Protein AF-A0A1H3KG34-F1 (afdb_monomer_lite)

Sequence (829 aa):
MNTKKDLATGKWELWRRLLLLLCCALAAWFYMYVSTTPLLRVHNAQMERRQEREIAGQFVTERQRHLAVLPLEEYASVIAGENLVFVEGSEWEIFIRKIAEQNGTNHSTIAPRFFFGTEKEPLRKAWIQAANPQDPVFIEYIKADGSKGYMQVTYMTFTNDDFMIGGIGGSYNTPPDDLLYPIRSMAYVFMLVGVLLYVKIPKPKRYADSMHYSSWKNRLLDIIGVALFTMFFALPLFITGGSVQSLALMMPLVIVFWGMAILCSSLMYIAAWNASFSMKVKEDQLMITNYRGGYRISYQDINFIQPADKRYPGWFKWVMFFAMLGSKGSMASVMTSHWINSTGVQSQGLRIHMKNGERIDFWLMDQMGNPIFSRVEKLVHSLSGADIPCREEVVTDRSLTHVPGGVGFWDKKPVMIPYVATCTLFLLVMIGSLWVSRVAMVSEIPYTEESVSIEEQVTYPEFDGIPLGIGEKEWVRHFGAEGVERGVVLKQIPEGGYMIAGVSNSGNYTRPASYLIQTDEEGNLIWEERYPTLGKDSINQGMIITQAGHFLLTGNEGDYRGRDIFVKKVSGAGEEQWHRHDSSEENSGGVDLWEHPEGDFFVLLNRGALAKMKRMDSRGNLIWENPIGIDNKKSSASKIVSLSEEHFLISGSVVKEAEEFWKAAIMMVDNNGNTLWQREYGRDGDDRILDATLLDDGSIAFIGFTHADSGLFRSVSLLITDVEGKEERNKSYPISHYHGTGTAIVELSDGNLALLVNVNKHSTTHDFALIAILDRQGNIVSVHVLDADGDVRGSDMILSSDGSILITGRSDGQDMFGSTNAFLMKISY

pLDDT: mean 77.48, std 15.52, range [25.22, 96.06]

Radius of gyration: 40.01 Å; chains: 1; bounding box: 88×75×113 Å

Organism: NCBI:txid159292

Foldseek 3Di:
DPPWPPFQQQQLLLVLLLLLLLLLLVLLALLLAFDQAKKKKKFFPPLVVVLVCCPVDPDHDPVSVVLNPDDSVVNCCVVQPQLEFEDDDPQVVVVVVVLVVVQVPDPDPDGDMAMGGCPDPPVVVSLVSGPDSQDWHKYWDADPVRDITIMTMHMDGDDLQQQAVPHPVPDPDDHPCCNGSVRSVVSVVSNVVSVCSSVPRDFRDDDPQKKAFDPVVLVVLSVQLSVLLSCLSNVLSNRSSHSVSSCVPPVVSNVVSNVRSLVSSVSSVLSSFRRQWIWGDDLFWIWIHGNVTIDIGGLVQWQAKEKEKEAAAPVVLVVLVVVLVPDDDPVNVVSVVVSVLNVQFIFIWMWTQGPVRWIKIFGQAFSVRHGRIPPVVVVVVSNVSRPHHYDHDYYYDNDPDDSRGDIDGPDDDDDPPSSVSSVVSVVVVVVVVVVVVVVSVVVDPDDDDPDDPDPPPPDDVLCPPAAADDFDFPDKDWFADPWAKKFFDKDAQPVFWIKTWIWTCDDPHPEIFTKIFTAGNSRHTPDIDTHDDVQWHHGWAEWDQDPQRKIWTWWWIGDPQEIWIKIWIAHNVGHTPDIDTDDDNWHKIWAYWDAAPVQWIWTWMDTHQFIKIFIAHNNRHTPDIGTDDDVPFRWDWADWDDPDSFKIKTWTWGADVVPRAIWTKIFIATPVRDTPDIDTDADPHHDTWHEKDQAPVRKIKTWWWHCPPPVVETWIWIFIAHPRRHTPDIDTHDRPQWHKTFAEWDQAPVRWIKTKIWTDHPDPAEIWIKIFIADPVRDTNYMYTDDNEGHDDWNYWDQDPVRWIKTWTWHFDPGPPRHITIMIITRHD

Secondary structure (DSSP, 8-state):
--TTTTT---HHHHHHHHHHHHHHHHHHHHHT------EEEEEE--HHHHHHHTT-SSS--HHHHHHHHS-HHHHHHHHHGGGEEE--SHHHHHHHHHHHHHHTT--SSS---EEEETT-TTHHHHHHH-S-TTS-EEEEEE-TTS-EEEEEEEEE---SGGGSTTSGGG-TTPPPHHHHSTTHHHHHHHHHHHHHHHHHSPPPPPPTTEE---HHHHHHHHHHHHHHHHHHHHHHHHHTTSHHHHHHH-HHHHHHHHHHHHHHHHHHHHHHHHHH-EEEE-SSEEEEEETTEEEEEEGGGEEEEEEEEE---HHHHHHHHHHHHT--THHHHHHHHHHHHHHH--EEEEEEEETTS-EEEEE-B-TTS-BSSTTHHHHHHHHHHS---B--PPEEE------SSSEEETTS----HHHHHHHHHHHHHHHHHHHHHHHHHTTPPP--------------GGGTTS-B--S-EEEEEEE-SSSBEEEEEEEE-TTSSEEEEEEE--SS-SS-EEEEEEE-TT--EEEEEEE-BTTBEEEEEEEEE-TTS-EEEEEEEEETTEEEEEEEEE-TTS-EEEEEEE--SS-EEEEEEEE-TTS-EEEEEEETTEEEEEEE-TTS-EEEEEEE-GGG--EEEEEEEESSSSEEEEEEEEE-TTT--EEEEEEEEETT--EEEEEEE--SS-EEEEEEEE-TTS-EEEEEEESTTTSSSPEEEEEEE-TT--EEEEEEE--TTSEEEEEEEEE-TTS-EEEEEEEE-SSTT-EEEEEEEE-TTS-EEEEEE--SSSSEEEEEEEE-TTS-EEEEEEEE-SSTT--EEEEEEEE--

Structure (mmCIF, N/CA/C/O backbone):
data_AF-A0A1H3KG34-F1
#
_entry.id   AF-A0A1H3KG34-F1
#
loop_
_atom_site.group_PDB
_atom_site.id
_atom_site.type_symbol
_atom_site.label_atom_id
_atom_site.label_alt_id
_atom_site.label_comp_id
_atom_site.label_asym_id
_atom_site.label_entity_id
_atom_site.label_seq_id
_atom_site.pdbx_PDB_ins_code
_atom_site.Cartn_x
_atom_site.Cartn_y
_atom_site.Cartn_z
_atom_site.occupancy
_atom_site.B_iso_or_equiv
_atom_site.auth_seq_id
_atom_site.auth_comp_id
_atom_site.auth_asym_id
_atom_site.auth_atom_id
_atom_site.pdbx_PDB_model_num
ATOM 1 N N . MET A 1 1 ? -33.742 -9.157 71.857 1.00 33.50 1 MET A N 1
ATOM 2 C CA . MET A 1 1 ? -33.299 -9.237 70.443 1.00 33.50 1 MET A CA 1
ATOM 3 C C . MET A 1 1 ? -32.349 -8.087 70.162 1.00 33.50 1 MET A C 1
ATOM 5 O O . MET A 1 1 ? -32.716 -6.947 70.404 1.00 33.50 1 MET A O 1
ATOM 9 N N . ASN A 1 2 ? -31.118 -8.381 69.747 1.00 28.12 2 ASN A N 1
ATOM 10 C CA . ASN A 1 2 ? -30.035 -7.403 69.618 1.00 28.12 2 ASN A CA 1
ATOM 11 C C . ASN A 1 2 ? -30.312 -6.456 68.425 1.00 28.12 2 ASN A C 1
ATOM 13 O O . ASN A 1 2 ? -30.175 -6.824 67.259 1.00 28.12 2 ASN A O 1
ATOM 17 N N . THR A 1 3 ? -30.749 -5.233 68.727 1.00 39.06 3 THR A N 1
ATOM 18 C CA . THR A 1 3 ? -31.574 -4.335 67.891 1.00 39.06 3 THR A CA 1
ATOM 19 C C . THR A 1 3 ? -30.909 -3.698 66.662 1.00 39.06 3 THR A C 1
ATOM 21 O O . THR A 1 3 ? -31.562 -2.925 65.964 1.00 39.06 3 THR A O 1
ATOM 24 N N . LYS A 1 4 ? -29.662 -4.050 66.319 1.00 41.00 4 LYS A N 1
ATOM 25 C CA . LYS A 1 4 ? -28.996 -3.609 65.072 1.00 41.00 4 LYS A CA 1
ATOM 26 C C . LYS A 1 4 ? -28.756 -4.725 64.047 1.00 41.00 4 LYS A C 1
ATOM 28 O O . LYS A 1 4 ? -28.601 -4.417 62.868 1.00 41.00 4 LYS A O 1
ATOM 33 N N . LYS A 1 5 ? -28.723 -6.001 64.458 1.00 39.56 5 LYS A N 1
ATOM 34 C CA . LYS A 1 5 ? -28.354 -7.118 63.563 1.00 39.56 5 LYS A CA 1
ATOM 35 C C . LYS A 1 5 ? -29.511 -7.621 62.690 1.00 39.56 5 LYS A C 1
ATOM 37 O O . LYS A 1 5 ? -29.261 -7.991 61.550 1.00 39.56 5 LYS A O 1
ATOM 42 N N . ASP A 1 6 ? -30.756 -7.528 63.156 1.00 41.81 6 ASP A N 1
ATOM 43 C CA . ASP A 1 6 ? -31.916 -8.101 62.444 1.00 41.81 6 ASP A CA 1
ATOM 44 C C . ASP A 1 6 ? -32.470 -7.234 61.295 1.00 41.81 6 ASP A C 1
ATOM 46 O O . ASP A 1 6 ? -33.374 -7.652 60.577 1.00 41.81 6 ASP A O 1
ATOM 50 N N . LEU A 1 7 ? -31.938 -6.024 61.091 1.00 48.84 7 LEU A N 1
ATOM 51 C CA . LEU A 1 7 ? -32.461 -5.058 60.112 1.00 48.84 7 LEU A CA 1
ATOM 52 C C . LEU A 1 7 ? -31.590 -4.906 58.850 1.00 48.84 7 LEU A C 1
ATOM 54 O O . LEU A 1 7 ? -32.012 -4.258 57.896 1.00 48.84 7 LEU A O 1
ATOM 58 N N . ALA A 1 8 ? -30.390 -5.493 58.813 1.00 51.06 8 ALA A N 1
ATOM 59 C CA . ALA A 1 8 ? -29.464 -5.366 57.683 1.00 51.06 8 ALA A CA 1
ATOM 60 C C . ALA A 1 8 ? -29.603 -6.544 56.702 1.00 51.06 8 ALA A C 1
ATOM 62 O O . ALA A 1 8 ? -28.727 -7.400 56.606 1.00 51.06 8 ALA A O 1
ATOM 63 N N . THR A 1 9 ? -30.709 -6.592 55.958 1.00 58.94 9 THR A N 1
ATOM 64 C CA . THR A 1 9 ? -31.028 -7.700 55.032 1.00 58.94 9 THR A CA 1
ATOM 65 C C . THR A 1 9 ? -30.531 -7.484 53.596 1.00 58.94 9 THR A C 1
ATOM 67 O O . THR A 1 9 ? -30.679 -8.370 52.759 1.00 58.94 9 THR A O 1
ATOM 70 N N . GLY A 1 10 ? -29.918 -6.331 53.295 1.00 65.00 10 GLY A N 1
ATOM 71 C CA . GLY A 1 10 ? -29.583 -5.922 51.925 1.00 65.00 10 GLY A CA 1
ATOM 72 C C . GLY A 1 10 ? -28.109 -5.977 51.516 1.00 65.00 10 GLY A C 1
ATOM 73 O O . GLY A 1 10 ? -27.816 -5.661 50.368 1.00 65.00 10 GLY A O 1
ATOM 74 N N . LYS A 1 11 ? -27.165 -6.343 52.401 1.00 69.88 11 LYS A N 1
ATOM 75 C CA . LYS A 1 11 ? -25.712 -6.277 52.097 1.00 69.88 11 LYS A CA 1
ATOM 76 C C . LYS A 1 11 ? -25.315 -7.062 50.842 1.00 69.88 11 LYS A C 1
ATOM 78 O O . LYS A 1 11 ? -24.420 -6.648 50.111 1.00 69.88 11 LYS A O 1
ATOM 83 N N . TRP A 1 12 ? -26.010 -8.164 50.582 1.00 80.19 12 TRP A N 1
ATOM 84 C CA . TRP A 1 12 ? -25.773 -9.026 49.430 1.00 80.19 12 TRP A CA 1
ATOM 85 C C . TRP A 1 12 ? -26.263 -8.435 48.099 1.00 80.19 12 TRP A C 1
ATOM 87 O O . TRP A 1 12 ? -25.783 -8.858 47.055 1.00 80.19 12 TRP A O 1
ATOM 97 N N . GLU A 1 13 ? -27.146 -7.426 48.096 1.00 83.56 13 GLU A N 1
ATOM 98 C CA . GLU A 1 13 ? -27.644 -6.801 46.856 1.00 83.56 13 GLU A CA 1
ATOM 99 C C . GLU A 1 13 ? -26.544 -6.057 46.090 1.00 83.56 13 GLU A C 1
ATOM 101 O O . GLU A 1 13 ? -26.541 -6.078 44.858 1.00 83.56 13 GLU A O 1
ATOM 106 N N . LEU A 1 14 ? -25.611 -5.410 46.798 1.00 81.56 14 LEU A N 1
ATOM 107 C CA . LEU A 1 14 ? -24.483 -4.726 46.163 1.00 81.56 14 LEU A CA 1
ATOM 108 C C . LEU A 1 14 ? -23.484 -5.746 45.607 1.00 81.56 14 LEU A C 1
ATOM 110 O O . LEU A 1 14 ? -23.140 -5.686 44.430 1.00 81.56 14 LEU A O 1
ATOM 114 N N . TRP A 1 15 ? -23.085 -6.723 46.427 1.00 83.31 15 TRP A N 1
ATOM 115 C CA . TRP A 1 15 ? -22.159 -7.784 46.021 1.00 83.31 15 TRP A CA 1
ATOM 116 C C . TRP A 1 15 ? -22.671 -8.582 44.828 1.00 83.31 15 TRP A C 1
ATOM 118 O O . TRP A 1 15 ? -21.917 -8.837 43.899 1.00 83.31 15 TRP A O 1
ATOM 128 N N . ARG A 1 16 ? -23.965 -8.902 44.799 1.00 87.75 16 ARG A N 1
ATOM 129 C CA . ARG A 1 16 ? -24.588 -9.606 43.678 1.00 87.75 16 ARG A CA 1
ATOM 130 C C . ARG A 1 16 ? -24.417 -8.885 42.341 1.00 87.75 16 ARG A C 1
ATOM 132 O O . ARG A 1 16 ? -24.207 -9.533 41.325 1.00 87.75 16 ARG A O 1
ATOM 139 N N . ARG A 1 17 ? -24.522 -7.554 42.336 1.00 89.00 17 ARG A N 1
ATOM 140 C CA . ARG A 1 17 ? -24.360 -6.735 41.125 1.00 89.00 17 ARG A CA 1
ATOM 141 C C . ARG A 1 17 ? -22.900 -6.525 40.761 1.00 89.00 17 ARG A C 1
ATOM 143 O O . ARG A 1 17 ? -22.561 -6.609 39.592 1.00 89.00 17 ARG A O 1
ATOM 150 N N . LEU A 1 18 ? -22.036 -6.293 41.748 1.00 87.38 18 LEU A N 1
ATOM 151 C CA . LEU A 1 18 ? -20.600 -6.149 41.504 1.00 87.38 18 LEU A CA 1
ATOM 152 C C . LEU A 1 18 ? -19.983 -7.446 40.966 1.00 87.38 18 LEU A C 1
ATOM 154 O O . LEU A 1 18 ? -19.175 -7.391 40.049 1.00 87.38 18 LEU A O 1
ATOM 158 N N . LEU A 1 19 ? -20.409 -8.607 41.474 1.00 89.94 19 LEU A N 1
ATOM 159 C CA . LEU A 1 19 ? -20.001 -9.911 40.942 1.00 89.94 19 LEU A CA 1
ATOM 160 C C . LEU A 1 19 ? -20.526 -10.145 39.522 1.00 89.94 19 LEU A C 1
ATOM 162 O O . LEU A 1 19 ? -19.820 -10.736 38.711 1.00 89.94 19 LEU A O 1
ATOM 166 N N . LEU A 1 20 ? -21.729 -9.659 39.199 1.00 91.88 20 LEU A N 1
ATOM 167 C CA . LEU A 1 20 ? -22.234 -9.693 37.828 1.00 91.88 20 LEU A CA 1
ATOM 168 C C . LEU A 1 20 ? -21.354 -8.844 36.898 1.00 91.88 20 LEU A C 1
ATOM 170 O O . LEU A 1 20 ? -20.919 -9.348 35.870 1.00 91.88 20 LEU A O 1
ATOM 174 N N . LEU A 1 21 ? -21.027 -7.605 37.288 1.00 91.94 21 LEU A N 1
ATOM 175 C CA . LEU A 1 21 ? -20.130 -6.742 36.510 1.00 91.94 21 LEU A CA 1
ATOM 176 C C . LEU A 1 21 ? -18.729 -7.347 36.353 1.00 91.94 21 LEU A C 1
ATOM 178 O O . LEU A 1 21 ? -18.174 -7.283 35.261 1.00 91.94 21 LEU A O 1
ATOM 182 N N . LEU A 1 22 ? -18.185 -7.977 37.403 1.00 90.44 22 LEU A N 1
ATOM 183 C CA . LEU A 1 22 ? -16.922 -8.719 37.328 1.00 90.44 22 LEU A CA 1
ATOM 184 C C . LEU A 1 22 ? -16.975 -9.796 36.251 1.00 90.44 22 LEU A C 1
ATOM 186 O O . LEU A 1 22 ? -16.079 -9.891 35.423 1.00 90.44 22 LEU A O 1
ATOM 190 N N . CYS A 1 23 ? -18.029 -10.608 36.276 1.00 93.19 23 CYS A N 1
ATOM 191 C CA . CYS A 1 23 ? -18.199 -11.696 35.327 1.00 93.19 23 CYS A CA 1
ATOM 192 C C . CYS A 1 23 ? -18.373 -11.169 33.899 1.00 93.19 23 CYS A C 1
ATOM 194 O O . CYS A 1 23 ? -17.838 -11.765 32.975 1.00 93.19 23 CYS A O 1
ATOM 196 N N . CYS A 1 24 ? -19.059 -10.038 33.711 1.00 92.81 24 CYS A N 1
ATOM 197 C CA . CYS A 1 24 ? -19.160 -9.378 32.410 1.00 92.81 24 CYS A CA 1
ATOM 198 C C . CYS A 1 24 ? -17.812 -8.819 31.926 1.00 92.81 24 CYS A C 1
ATOM 200 O O . CYS A 1 24 ? -17.496 -8.960 30.749 1.00 92.81 24 CYS A O 1
ATOM 202 N N . ALA A 1 25 ? -17.014 -8.217 32.815 1.00 91.69 25 ALA A N 1
ATOM 203 C CA . ALA A 1 25 ? -15.672 -7.730 32.493 1.00 91.69 25 ALA A CA 1
ATOM 204 C C . ALA A 1 25 ? -14.737 -8.885 32.105 1.00 91.69 25 ALA A C 1
ATOM 206 O O . ALA A 1 25 ? -14.092 -8.828 31.063 1.00 91.69 25 ALA A O 1
ATOM 207 N N . LEU A 1 26 ? -14.720 -9.964 32.897 1.00 91.38 26 LEU A N 1
ATOM 208 C CA . LEU A 1 26 ? -13.966 -11.179 32.582 1.00 91.38 26 LEU A CA 1
ATOM 209 C C . LEU A 1 26 ? -14.462 -11.820 31.285 1.00 91.38 26 LEU A C 1
ATOM 211 O O . LEU A 1 26 ? -13.650 -12.216 30.463 1.00 91.38 26 LEU A O 1
ATOM 215 N N . ALA A 1 27 ? -15.772 -11.881 31.052 1.00 92.94 27 ALA A N 1
ATOM 216 C CA . ALA A 1 27 ? -16.300 -12.413 29.804 1.00 92.94 27 ALA A CA 1
ATOM 217 C C . ALA A 1 27 ? -15.811 -11.609 28.592 1.00 92.94 27 ALA A C 1
ATOM 219 O O . ALA A 1 27 ? -15.276 -12.203 27.664 1.00 92.94 27 ALA A O 1
ATOM 220 N N . ALA A 1 28 ? -15.924 -10.277 28.618 1.00 91.62 28 ALA A N 1
ATOM 221 C CA . ALA A 1 28 ? -15.427 -9.423 27.538 1.00 91.62 28 ALA A CA 1
ATOM 222 C C . ALA A 1 28 ? -13.909 -9.571 27.337 1.00 91.62 28 ALA A C 1
ATOM 224 O O . ALA A 1 28 ? -13.444 -9.677 26.206 1.00 91.62 28 ALA A O 1
ATOM 225 N N . TRP A 1 29 ? -13.153 -9.640 28.435 1.00 89.25 29 TRP A N 1
ATOM 226 C CA . TRP A 1 29 ? -11.706 -9.833 28.413 1.00 89.25 29 TRP A CA 1
ATOM 227 C C . TRP A 1 29 ? -11.306 -11.155 27.752 1.00 89.25 29 TRP A C 1
ATOM 229 O O . TRP A 1 29 ? -10.553 -11.155 26.788 1.00 89.25 29 TRP A O 1
ATOM 239 N N . PHE A 1 30 ? -11.839 -12.280 28.237 1.00 89.25 30 PHE A N 1
ATOM 240 C CA . PHE A 1 30 ? -11.523 -13.614 27.718 1.00 89.25 30 PHE A CA 1
ATOM 241 C C . PHE A 1 30 ? -12.030 -13.816 26.289 1.00 89.25 30 PHE A C 1
ATOM 243 O O . PHE A 1 30 ? -11.402 -14.528 25.513 1.00 89.25 30 PHE A O 1
ATOM 250 N N . TYR A 1 31 ? -13.149 -13.184 25.930 1.00 89.56 31 TYR A N 1
ATOM 251 C CA . TYR A 1 31 ? -13.690 -13.253 24.577 1.00 89.56 31 TYR A CA 1
ATOM 252 C C . TYR A 1 31 ? -12.753 -12.608 23.546 1.00 89.56 31 TYR A C 1
ATOM 254 O O . TYR A 1 31 ? -12.595 -13.135 22.444 1.00 89.56 31 TYR A O 1
ATOM 262 N N . MET A 1 32 ? -12.125 -11.493 23.936 1.00 87.81 32 MET A N 1
ATOM 263 C CA . MET A 1 32 ? -11.197 -10.710 23.117 1.00 87.81 32 MET A CA 1
ATOM 264 C C . MET A 1 32 ? -9.725 -11.046 23.392 1.00 87.81 32 MET A C 1
ATOM 266 O O . MET A 1 32 ? -8.844 -10.332 22.926 1.00 87.81 32 MET A O 1
ATOM 270 N N . TYR A 1 33 ? -9.421 -12.092 24.162 1.00 86.75 33 TYR A N 1
ATOM 271 C CA . TYR A 1 33 ? -8.035 -12.496 24.374 1.00 86.75 33 TYR A CA 1
ATOM 272 C C . TYR A 1 33 ? -7.495 -13.164 23.112 1.00 86.75 33 TYR A C 1
ATOM 274 O O . TYR A 1 33 ? -7.955 -14.243 22.735 1.00 86.75 33 TYR A O 1
ATOM 282 N N . VAL A 1 34 ? -6.507 -12.519 22.498 1.00 81.00 34 VAL A N 1
ATOM 283 C CA . VAL A 1 34 ? -5.795 -13.003 21.316 1.00 81.00 34 VAL A CA 1
ATOM 284 C C . VAL A 1 34 ? -4.446 -13.559 21.737 1.00 81.00 34 VAL A C 1
ATOM 286 O O . VAL A 1 34 ? -3.729 -12.932 22.522 1.00 81.00 34 VAL A O 1
ATOM 289 N N . SER A 1 35 ? -4.089 -14.717 21.188 1.00 76.12 35 SER A N 1
ATOM 290 C CA . SER A 1 35 ? -2.729 -15.234 21.276 1.00 76.12 35 SER A CA 1
ATOM 291 C C . SER A 1 35 ? -1.926 -14.807 20.047 1.00 76.12 35 SER A C 1
ATOM 293 O O . SER A 1 35 ? -2.339 -15.078 18.924 1.00 76.12 35 SER A O 1
ATOM 295 N N . THR A 1 36 ? -0.776 -14.164 20.256 1.00 71.38 36 THR A N 1
ATOM 296 C CA . THR A 1 36 ? 0.195 -13.837 19.193 1.00 71.38 36 THR A CA 1
ATOM 297 C C . THR A 1 36 ? 1.188 -14.975 18.958 1.00 71.38 36 THR A C 1
ATOM 299 O O . THR A 1 36 ? 2.230 -14.773 18.340 1.00 71.38 36 THR A O 1
ATOM 302 N N . THR A 1 37 ? 0.907 -16.177 19.478 1.00 74.38 37 THR A N 1
ATOM 303 C CA . THR A 1 37 ? 1.764 -17.333 19.223 1.00 74.38 37 THR A CA 1
ATOM 304 C C . THR A 1 37 ? 1.792 -17.625 17.728 1.00 74.38 37 THR A C 1
ATOM 306 O O . THR A 1 37 ? 0.721 -17.672 17.110 1.00 74.38 37 THR A O 1
ATOM 309 N N . PRO A 1 38 ? 2.976 -17.864 17.152 1.00 74.88 38 PRO A N 1
ATOM 310 C CA . PRO A 1 38 ? 3.091 -18.180 15.743 1.00 74.88 38 PRO A CA 1
ATOM 311 C C . PRO A 1 38 ? 2.315 -19.452 15.392 1.00 74.88 38 PRO A C 1
ATOM 313 O O . PRO A 1 38 ? 2.192 -20.386 16.192 1.00 74.88 38 PRO A O 1
ATOM 316 N N . LEU A 1 39 ? 1.788 -19.490 14.171 1.00 77.94 39 LEU A N 1
ATOM 317 C CA . LEU A 1 39 ? 1.033 -20.624 13.645 1.00 77.94 39 LEU A CA 1
ATOM 318 C C . LEU A 1 39 ? 1.702 -21.183 12.392 1.00 77.94 39 LEU A C 1
ATOM 320 O O . LEU A 1 39 ? 2.313 -20.466 11.608 1.00 77.94 39 LEU A O 1
ATOM 324 N N . LEU A 1 40 ? 1.518 -22.480 12.176 1.00 78.25 40 LEU A N 1
ATOM 325 C CA . LEU A 1 40 ? 1.916 -23.183 10.968 1.00 78.25 40 LEU A CA 1
ATOM 326 C C . LEU A 1 40 ? 0.698 -23.355 10.061 1.00 78.25 40 LEU A C 1
ATOM 328 O O . LEU A 1 40 ? -0.301 -23.976 10.443 1.00 78.25 40 LEU A O 1
ATOM 332 N N . ARG A 1 41 ? 0.782 -22.821 8.842 1.00 79.31 41 ARG A N 1
ATOM 333 C CA . ARG A 1 41 ? -0.192 -23.077 7.775 1.00 79.31 41 ARG A CA 1
ATOM 334 C C . ARG A 1 41 ? 0.239 -24.309 7.006 1.00 79.31 41 ARG A C 1
ATOM 336 O O . ARG A 1 41 ? 1.348 -24.321 6.500 1.00 79.31 41 ARG A O 1
ATOM 343 N N . VAL A 1 42 ? -0.638 -25.289 6.830 1.00 77.75 42 VAL A N 1
ATOM 344 C CA . VAL A 1 42 ? -0.364 -26.488 6.030 1.00 77.75 42 VAL A CA 1
ATOM 345 C C . VAL A 1 42 ? -1.369 -26.582 4.897 1.00 77.75 42 VAL A C 1
ATOM 347 O O . VAL A 1 42 ? -2.583 -26.529 5.109 1.00 77.75 42 VAL A O 1
ATOM 350 N N . HIS A 1 43 ? -0.866 -26.735 3.679 1.00 74.19 43 HIS A N 1
ATOM 351 C CA . HIS A 1 43 ? -1.691 -26.966 2.501 1.00 74.19 43 HIS A CA 1
ATOM 352 C C . HIS A 1 43 ? -0.965 -27.855 1.493 1.00 74.19 43 HIS A C 1
ATOM 354 O O . HIS A 1 43 ? 0.244 -28.060 1.569 1.00 74.19 43 HIS A O 1
ATOM 360 N N . ASN A 1 44 ? -1.712 -28.413 0.541 1.00 74.19 44 ASN A N 1
ATOM 361 C CA . ASN A 1 44 ? -1.114 -29.173 -0.551 1.00 74.19 44 ASN A CA 1
ATOM 362 C C . ASN A 1 44 ? -0.288 -28.223 -1.436 1.00 74.19 44 ASN A C 1
ATOM 364 O O . ASN A 1 44 ? -0.822 -27.213 -1.897 1.00 74.19 44 ASN A O 1
ATOM 368 N N . ALA A 1 45 ? 0.984 -28.553 -1.683 1.00 73.62 45 ALA A N 1
ATOM 369 C CA . ALA A 1 45 ? 1.884 -27.726 -2.489 1.00 73.62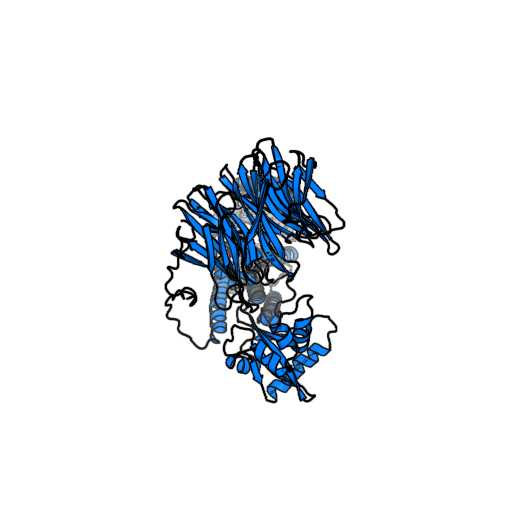 45 ALA A CA 1
ATOM 370 C C . ALA A 1 45 ? 1.490 -27.700 -3.979 1.00 73.62 45 ALA A C 1
ATOM 372 O O . ALA A 1 45 ? 1.903 -26.803 -4.709 1.00 73.62 45 ALA A O 1
ATOM 373 N N . GLN A 1 46 ? 0.673 -28.667 -4.426 1.00 75.31 46 GLN A N 1
ATOM 374 C CA . GLN A 1 46 ? 0.218 -28.832 -5.810 1.00 75.31 46 GLN A CA 1
ATOM 375 C C . GLN A 1 46 ? 1.371 -28.765 -6.824 1.00 75.31 46 GLN A C 1
ATOM 377 O O . GLN A 1 46 ? 1.234 -28.126 -7.866 1.00 75.31 46 GLN A O 1
ATOM 382 N N . MET A 1 47 ? 2.498 -29.424 -6.520 1.00 77.69 47 MET A N 1
ATOM 383 C CA . MET A 1 47 ? 3.712 -29.371 -7.347 1.00 77.69 47 MET A CA 1
ATOM 384 C C . MET A 1 47 ? 3.452 -29.774 -8.802 1.00 77.69 47 MET A C 1
ATOM 386 O O . MET A 1 47 ? 3.947 -29.103 -9.693 1.00 77.69 47 MET A O 1
ATOM 390 N N . GLU A 1 48 ? 2.591 -30.767 -9.047 1.00 73.81 48 GLU A N 1
ATOM 391 C CA . GLU A 1 48 ? 2.178 -31.169 -10.404 1.00 73.81 48 GLU A CA 1
ATOM 392 C C . GLU A 1 48 ? 1.527 -30.004 -11.170 1.00 73.81 48 GLU A C 1
ATOM 394 O O . GLU A 1 48 ? 1.948 -29.660 -12.268 1.00 73.81 48 GLU A O 1
ATOM 399 N N . ARG A 1 49 ? 0.559 -29.306 -10.558 1.00 73.44 49 ARG A N 1
ATOM 400 C CA . ARG A 1 49 ? -0.080 -28.133 -11.182 1.00 73.44 49 ARG A CA 1
ATOM 401 C C . ARG A 1 49 ? 0.863 -26.940 -11.307 1.00 73.44 49 ARG A C 1
ATOM 403 O O . ARG A 1 49 ? 0.682 -26.130 -12.212 1.00 73.44 49 ARG A O 1
ATOM 410 N N . ARG A 1 50 ? 1.805 -26.766 -10.372 1.00 75.81 50 ARG A N 1
ATOM 411 C CA . ARG A 1 50 ? 2.837 -25.721 -10.473 1.00 75.81 50 ARG A CA 1
ATOM 412 C C . ARG A 1 50 ? 3.741 -26.001 -11.670 1.00 75.81 50 ARG A C 1
ATOM 414 O O . ARG A 1 50 ? 3.906 -25.110 -12.493 1.00 75.81 50 ARG A O 1
ATOM 421 N N . GLN A 1 51 ? 4.175 -27.249 -11.828 1.00 80.00 51 GLN A N 1
ATOM 422 C CA . GLN A 1 51 ? 4.978 -27.706 -12.956 1.00 80.00 51 GLN A CA 1
ATOM 423 C C . GLN A 1 51 ? 4.241 -27.544 -14.296 1.00 80.00 51 GLN A C 1
ATOM 425 O O . GLN A 1 51 ? 4.803 -27.005 -15.245 1.00 80.00 51 GLN A O 1
ATOM 430 N N . GLU A 1 52 ? 2.955 -27.911 -14.368 1.00 76.38 52 GLU A N 1
ATOM 431 C CA . GLU A 1 52 ? 2.110 -27.689 -15.557 1.00 76.38 52 GLU A CA 1
ATOM 432 C C . GLU A 1 52 ? 1.996 -26.202 -15.933 1.00 76.38 52 GLU A C 1
ATOM 434 O O . GLU A 1 52 ? 1.873 -25.852 -17.108 1.00 76.38 52 GLU A O 1
ATOM 439 N N . ARG A 1 53 ? 2.036 -25.305 -14.940 1.00 75.69 53 ARG A N 1
ATOM 440 C CA . ARG A 1 53 ? 1.954 -23.856 -15.152 1.00 75.69 53 ARG A CA 1
ATOM 441 C C . ARG A 1 53 ? 3.263 -23.225 -15.600 1.00 75.69 53 ARG A C 1
ATOM 443 O O . ARG A 1 53 ? 3.198 -22.134 -16.162 1.00 75.69 53 ARG A O 1
ATOM 450 N N . GLU A 1 54 ? 4.403 -23.895 -15.434 1.00 76.44 54 GLU A N 1
ATOM 451 C CA . GLU A 1 54 ? 5.696 -23.383 -15.913 1.00 76.44 54 GLU A CA 1
ATOM 452 C C . GLU A 1 54 ? 5.667 -23.103 -17.423 1.00 76.44 54 GLU A C 1
ATOM 454 O O . GLU A 1 54 ? 6.331 -22.189 -17.902 1.00 76.44 54 GLU A O 1
ATOM 459 N N . ILE A 1 55 ? 4.836 -23.841 -18.170 1.00 73.06 55 ILE A N 1
ATOM 460 C CA . ILE A 1 55 ? 4.657 -23.698 -19.623 1.00 73.06 55 ILE A CA 1
ATOM 461 C C . ILE A 1 55 ? 3.356 -22.985 -20.032 1.00 73.06 55 ILE A C 1
ATOM 463 O O . ILE A 1 55 ? 3.064 -22.894 -21.221 1.00 73.06 55 ILE A O 1
ATOM 467 N N . ALA A 1 56 ? 2.556 -22.476 -19.089 1.00 53.25 56 ALA A N 1
ATOM 468 C CA . ALA A 1 56 ? 1.211 -21.954 -19.372 1.00 53.25 56 ALA A CA 1
ATOM 469 C C . ALA A 1 56 ? 1.174 -20.505 -19.918 1.00 53.25 56 ALA A C 1
ATOM 471 O O . ALA A 1 56 ? 0.090 -19.951 -20.111 1.00 53.25 56 ALA A O 1
ATOM 472 N N . GLY A 1 57 ? 2.329 -19.881 -20.172 1.00 52.44 57 GLY A N 1
ATOM 473 C CA . GLY A 1 57 ? 2.452 -18.519 -20.709 1.00 52.44 57 GLY A CA 1
ATOM 474 C C . GLY A 1 57 ? 2.842 -18.465 -22.194 1.00 52.44 57 GLY A C 1
ATOM 475 O O . GLY A 1 57 ? 3.411 -19.407 -22.734 1.00 52.44 57 GLY A O 1
ATOM 476 N N . GLN A 1 58 ? 2.585 -17.328 -22.859 1.00 46.34 58 GLN A N 1
ATOM 477 C CA . GLN A 1 58 ? 2.999 -17.093 -24.259 1.00 46.34 58 GLN A CA 1
ATOM 478 C C . GLN A 1 58 ? 4.526 -17.024 -24.449 1.00 46.34 58 GLN A C 1
ATOM 480 O O . GLN A 1 58 ? 5.016 -17.248 -25.553 1.00 46.34 58 GLN A O 1
ATOM 485 N N . PHE A 1 59 ? 5.278 -16.759 -23.379 1.00 47.38 59 PHE A N 1
ATOM 486 C CA . PHE A 1 59 ? 6.738 -16.766 -23.363 1.00 47.38 59 PHE A CA 1
ATOM 487 C C . PHE A 1 59 ? 7.206 -17.667 -22.218 1.00 47.38 59 PHE A C 1
ATOM 489 O O . PHE A 1 59 ? 6.944 -17.372 -21.055 1.00 47.38 59 PHE A O 1
ATOM 496 N N . VAL A 1 60 ? 7.867 -18.776 -22.557 1.00 57.91 60 VAL A N 1
ATOM 497 C CA . VAL A 1 60 ? 8.399 -19.762 -21.604 1.00 57.91 60 VAL A CA 1
ATOM 498 C C . VAL A 1 60 ? 9.921 -19.712 -21.671 1.00 57.91 60 VAL A C 1
ATOM 500 O O . VAL A 1 60 ? 10.494 -19.989 -22.730 1.00 57.91 60 VAL A O 1
ATOM 503 N N . THR A 1 61 ? 10.564 -19.354 -20.560 1.00 74.25 61 THR A N 1
ATOM 504 C CA . THR A 1 61 ? 12.033 -19.289 -20.445 1.00 74.25 61 THR A CA 1
ATOM 505 C C . THR A 1 61 ? 12.673 -20.678 -20.557 1.00 74.25 61 THR A C 1
ATOM 507 O O . THR A 1 61 ? 12.021 -21.696 -20.329 1.00 74.25 61 THR A O 1
ATOM 510 N N . GLU A 1 62 ? 13.968 -20.752 -20.879 1.00 74.06 62 GLU A N 1
ATOM 511 C CA . GLU A 1 62 ? 14.695 -22.031 -20.950 1.00 74.06 62 GLU A CA 1
ATOM 512 C C . GLU A 1 62 ? 14.707 -22.763 -19.600 1.00 74.06 62 GLU A C 1
ATOM 514 O O . GLU A 1 62 ? 14.482 -23.971 -19.553 1.00 74.06 62 GLU A O 1
ATOM 519 N N . ARG A 1 63 ? 14.831 -22.020 -18.490 1.00 75.19 63 ARG A N 1
ATOM 520 C CA . ARG A 1 63 ? 14.690 -22.564 -17.132 1.00 75.19 63 ARG A CA 1
ATOM 521 C C . ARG A 1 63 ? 13.302 -23.157 -16.900 1.00 75.19 63 ARG A C 1
ATOM 523 O O . ARG A 1 63 ? 13.211 -24.265 -16.394 1.00 75.19 63 ARG A O 1
ATOM 530 N N . GLN A 1 64 ? 12.229 -22.468 -17.286 1.00 74.69 64 GLN A N 1
ATOM 531 C CA . GLN A 1 64 ? 10.865 -22.992 -17.139 1.00 74.69 64 GLN A CA 1
ATOM 532 C C . GLN A 1 64 ? 10.618 -24.225 -18.010 1.00 74.69 64 GLN A C 1
ATOM 534 O O . GLN A 1 64 ? 10.003 -25.181 -17.549 1.00 74.69 64 GLN A O 1
ATOM 539 N N . ARG A 1 65 ? 11.148 -24.252 -19.242 1.00 77.25 65 ARG A N 1
ATOM 540 C CA . ARG A 1 65 ? 11.110 -25.456 -20.090 1.00 77.25 65 ARG A CA 1
ATOM 541 C C . ARG A 1 65 ? 11.871 -26.609 -19.452 1.00 77.25 65 ARG A C 1
ATOM 543 O O . ARG A 1 65 ? 11.381 -27.730 -19.473 1.00 77.25 65 ARG A O 1
ATOM 550 N N . HIS A 1 66 ? 13.041 -26.336 -18.880 1.00 82.62 66 HIS A N 1
ATOM 551 C CA . HIS A 1 66 ? 13.816 -27.337 -18.162 1.00 82.62 66 HIS A CA 1
ATOM 552 C C . HIS A 1 66 ? 13.031 -27.872 -16.957 1.00 82.62 66 HIS A C 1
ATOM 554 O O . HIS A 1 66 ? 12.790 -29.072 -16.883 1.00 82.62 66 HIS A O 1
ATOM 560 N N . LEU A 1 67 ? 12.528 -26.988 -16.089 1.00 81.62 67 LEU A N 1
ATOM 561 C CA . LEU A 1 67 ? 11.723 -27.335 -14.912 1.00 81.62 67 LEU A CA 1
ATOM 562 C C . LEU A 1 67 ? 10.454 -28.128 -15.261 1.00 81.62 67 LEU A C 1
ATOM 564 O O . LEU A 1 67 ? 10.101 -29.066 -14.548 1.00 81.62 67 LEU A O 1
ATOM 568 N N . ALA A 1 68 ? 9.787 -27.799 -16.367 1.00 81.50 68 ALA A N 1
ATOM 569 C CA . ALA A 1 68 ? 8.583 -28.493 -16.819 1.00 81.50 68 ALA A CA 1
ATOM 570 C C . ALA A 1 68 ? 8.836 -29.932 -17.300 1.00 81.50 68 ALA A C 1
ATOM 572 O O . ALA A 1 68 ? 7.911 -30.739 -17.315 1.00 81.50 68 ALA A O 1
ATOM 573 N N . VAL A 1 69 ? 10.069 -30.246 -17.713 1.00 84.69 69 VAL A N 1
ATOM 574 C CA . VAL A 1 69 ? 10.461 -31.569 -18.232 1.00 84.69 69 VAL A CA 1
ATOM 575 C C . VAL A 1 69 ? 11.112 -32.439 -17.151 1.00 84.69 69 VAL A C 1
ATOM 577 O O . VAL A 1 69 ? 11.206 -33.655 -17.325 1.00 84.69 69 VAL A O 1
ATOM 580 N N . LEU A 1 70 ? 11.539 -31.849 -16.029 1.00 87.00 70 LEU A N 1
ATOM 581 C CA . LEU A 1 70 ? 12.111 -32.602 -14.914 1.00 87.00 70 LEU A CA 1
ATOM 582 C C . LEU A 1 70 ? 11.117 -33.640 -14.363 1.00 87.00 70 LEU A C 1
ATOM 584 O O . LEU A 1 70 ? 9.912 -33.373 -14.291 1.00 87.00 70 LEU A O 1
ATOM 588 N N . PRO A 1 71 ? 11.599 -34.805 -13.897 1.00 88.31 71 PRO A N 1
ATOM 589 C CA . PRO A 1 71 ? 10.807 -35.666 -13.029 1.00 88.31 71 PRO A CA 1
ATOM 590 C C . PRO A 1 71 ? 10.250 -34.859 -11.848 1.00 88.31 71 PRO A C 1
ATOM 592 O O . PRO A 1 71 ? 10.948 -34.011 -11.295 1.00 88.31 71 PRO A O 1
ATOM 595 N N . LEU A 1 72 ? 9.009 -35.134 -11.434 1.00 82.56 72 LEU A N 1
ATOM 596 C CA . LEU A 1 72 ? 8.323 -34.364 -10.383 1.00 82.56 72 LEU A CA 1
ATOM 597 C C . LEU A 1 72 ? 9.138 -34.269 -9.077 1.00 82.56 72 LEU A C 1
ATOM 599 O O . LEU A 1 72 ? 9.083 -33.255 -8.387 1.00 82.56 72 LEU A O 1
ATOM 603 N N . GLU A 1 73 ? 9.905 -35.313 -8.759 1.00 84.19 73 GLU A N 1
ATOM 604 C CA . GLU A 1 73 ? 10.774 -35.370 -7.579 1.00 84.19 73 GLU A CA 1
ATOM 605 C C . GLU A 1 73 ? 11.942 -34.382 -7.674 1.00 84.19 73 GLU A C 1
ATOM 607 O O . GLU A 1 73 ? 12.222 -33.640 -6.733 1.00 84.19 73 GLU A O 1
ATOM 612 N N . GLU A 1 74 ? 12.585 -34.322 -8.841 1.00 83.62 74 GLU A N 1
ATOM 613 C CA . GLU A 1 74 ? 13.665 -33.374 -9.110 1.00 83.62 74 GLU A CA 1
ATOM 614 C C . GLU A 1 74 ? 13.122 -31.942 -9.154 1.00 83.62 74 GLU A C 1
ATOM 616 O O . GLU A 1 74 ? 13.695 -31.053 -8.527 1.00 83.62 74 GLU A O 1
ATOM 621 N N . TYR A 1 75 ? 11.964 -31.725 -9.788 1.00 84.31 75 TYR A N 1
ATOM 622 C CA . TYR A 1 75 ? 11.265 -30.436 -9.770 1.00 84.31 75 TYR A CA 1
ATOM 623 C C . TYR A 1 75 ? 10.986 -29.967 -8.335 1.00 84.31 75 TYR A C 1
ATOM 625 O O . TYR A 1 75 ? 11.331 -28.842 -7.976 1.00 84.31 75 TYR A O 1
ATOM 633 N N . ALA A 1 76 ? 10.427 -30.834 -7.486 1.00 81.50 76 ALA A N 1
ATOM 634 C CA . ALA A 1 76 ? 10.152 -30.503 -6.093 1.00 81.50 76 ALA A CA 1
ATOM 635 C C . ALA A 1 76 ? 11.432 -30.158 -5.315 1.00 81.50 76 ALA A C 1
ATOM 637 O O . ALA A 1 76 ? 11.422 -29.190 -4.559 1.00 81.50 76 ALA A O 1
ATOM 638 N N . SER A 1 77 ? 12.533 -30.882 -5.544 1.00 83.62 77 SER A N 1
ATOM 639 C CA . SER A 1 77 ? 13.833 -30.589 -4.922 1.00 83.62 77 SER A CA 1
ATOM 640 C C . SER A 1 77 ? 14.406 -29.230 -5.336 1.00 83.62 77 SER A C 1
ATOM 642 O O . SER A 1 77 ? 14.939 -28.507 -4.499 1.00 83.62 77 SER A O 1
ATOM 644 N N . VAL A 1 78 ? 14.228 -28.829 -6.600 1.00 82.94 78 VAL A N 1
ATOM 645 C CA . VAL A 1 78 ? 14.713 -27.536 -7.109 1.00 82.94 78 VAL A CA 1
ATOM 646 C C . VAL A 1 78 ? 13.867 -26.375 -6.583 1.00 82.94 78 VAL A C 1
ATOM 648 O O . VAL A 1 78 ? 14.403 -25.307 -6.301 1.00 82.94 78 VAL A O 1
ATOM 651 N N . ILE A 1 79 ? 12.553 -26.571 -6.443 1.00 80.38 79 ILE A N 1
ATOM 652 C CA . ILE A 1 79 ? 11.635 -25.544 -5.929 1.00 80.38 79 ILE A CA 1
ATOM 653 C C . ILE A 1 79 ? 11.754 -25.379 -4.410 1.00 80.38 79 ILE A C 1
ATOM 655 O O . ILE A 1 79 ? 11.694 -24.258 -3.913 1.00 80.38 79 ILE A O 1
ATOM 659 N N . ALA A 1 80 ? 11.892 -26.480 -3.673 1.00 77.75 80 ALA A N 1
ATOM 660 C CA . ALA A 1 80 ? 11.960 -26.464 -2.216 1.00 77.75 80 ALA A CA 1
ATOM 661 C C . ALA A 1 80 ? 13.370 -26.178 -1.671 1.00 77.75 80 ALA A C 1
ATOM 663 O O . ALA A 1 80 ? 13.495 -25.721 -0.535 1.00 77.75 80 ALA A O 1
ATOM 664 N N . GLY A 1 81 ? 14.419 -26.438 -2.460 1.00 83.88 81 GLY A N 1
ATOM 665 C CA . GLY A 1 81 ? 15.808 -26.238 -2.054 1.00 83.88 81 GLY A CA 1
ATOM 666 C C . GLY A 1 81 ? 16.148 -26.984 -0.761 1.00 83.88 81 GLY A C 1
ATOM 667 O O . GLY A 1 81 ? 15.751 -28.132 -0.562 1.00 83.88 81 GLY A O 1
ATOM 668 N N . GLU A 1 82 ? 16.856 -26.307 0.144 1.00 80.44 82 GLU A N 1
ATOM 669 C CA . GLU A 1 82 ? 17.261 -26.845 1.454 1.00 80.44 82 GLU A CA 1
ATOM 670 C C . GLU A 1 82 ? 16.100 -26.970 2.460 1.00 80.44 82 GLU A C 1
ATOM 672 O O . GLU A 1 82 ? 16.256 -27.571 3.522 1.00 80.44 82 GLU A O 1
ATOM 677 N N . ASN A 1 83 ? 14.914 -26.453 2.123 1.00 82.94 83 ASN A N 1
ATOM 678 C CA . ASN A 1 83 ? 13.709 -26.535 2.951 1.00 82.94 83 ASN A CA 1
ATOM 679 C C . ASN A 1 83 ? 12.792 -27.708 2.568 1.00 82.94 83 ASN A C 1
ATOM 681 O O . ASN A 1 83 ? 11.627 -27.746 2.979 1.00 82.94 83 ASN A O 1
ATOM 685 N N . LEU A 1 84 ? 13.296 -28.675 1.792 1.00 84.25 84 LEU A N 1
ATOM 686 C CA . LEU A 1 84 ? 12.622 -29.949 1.562 1.00 84.25 84 LEU A CA 1
ATOM 687 C C . LEU A 1 84 ? 12.913 -30.921 2.711 1.00 84.25 84 LEU A C 1
ATOM 689 O O . LEU A 1 84 ? 14.037 -31.387 2.882 1.00 84.25 84 LEU A O 1
ATOM 693 N N . VAL A 1 85 ? 11.878 -31.275 3.466 1.00 84.06 85 VAL A N 1
ATOM 694 C CA . VAL A 1 85 ? 11.960 -32.214 4.585 1.00 84.06 85 VAL A CA 1
ATOM 695 C C . VAL A 1 85 ? 11.240 -33.504 4.225 1.00 84.06 85 VAL A C 1
ATOM 697 O O . VAL A 1 85 ? 10.059 -33.516 3.867 1.00 84.06 85 VAL A O 1
ATOM 700 N N . PHE A 1 86 ? 11.960 -34.611 4.350 1.00 83.06 86 PHE A N 1
ATOM 701 C CA . PHE A 1 86 ? 11.421 -35.942 4.125 1.00 83.06 86 PHE A CA 1
ATOM 702 C C . PHE A 1 86 ? 10.896 -36.535 5.433 1.00 83.06 86 PHE A C 1
ATOM 704 O O . PHE A 1 86 ? 11.604 -36.551 6.442 1.00 83.06 86 PHE A O 1
ATOM 711 N N . VAL A 1 87 ? 9.651 -37.018 5.423 1.00 79.12 87 VAL A N 1
ATOM 712 C CA . VAL A 1 87 ? 8.999 -37.549 6.625 1.00 79.12 87 VAL A CA 1
ATOM 713 C C . VAL A 1 87 ? 8.529 -38.988 6.434 1.00 79.12 87 VAL A C 1
ATOM 715 O O . VAL A 1 87 ? 7.856 -39.321 5.461 1.00 79.12 87 VAL A O 1
ATOM 718 N N . GLU A 1 88 ? 8.832 -39.840 7.415 1.00 72.62 88 GLU A N 1
ATOM 719 C CA . GLU A 1 88 ? 8.403 -41.241 7.460 1.00 72.62 88 GLU A CA 1
ATOM 720 C C . GLU A 1 88 ? 7.827 -41.604 8.836 1.00 72.62 88 GLU A C 1
ATOM 722 O O . GLU A 1 88 ? 8.171 -41.009 9.862 1.00 72.62 88 GLU A O 1
ATOM 727 N N . GLY A 1 89 ? 6.948 -42.611 8.862 1.00 75.25 89 GLY A N 1
ATOM 728 C CA . GLY A 1 89 ? 6.402 -43.199 10.085 1.00 75.25 89 GLY A CA 1
ATOM 729 C C . GLY A 1 89 ? 4.880 -43.098 10.214 1.00 75.25 89 GLY A C 1
ATOM 730 O O . GLY A 1 89 ? 4.219 -42.258 9.603 1.00 75.25 89 GLY A O 1
ATOM 731 N N . SER A 1 90 ? 4.320 -43.954 11.070 1.00 72.19 90 SER A N 1
ATOM 732 C CA . SER A 1 90 ? 2.870 -44.106 11.254 1.00 72.19 90 SER A CA 1
ATOM 733 C C . SER A 1 90 ? 2.165 -42.832 11.742 1.00 72.19 90 SER A C 1
ATOM 735 O O . SER A 1 90 ? 0.997 -42.616 11.426 1.00 72.19 90 SER A O 1
ATOM 737 N N . GLU A 1 91 ? 2.862 -41.958 12.478 1.00 76.25 91 GLU A N 1
ATOM 738 C CA . GLU A 1 91 ? 2.331 -40.658 12.919 1.00 76.25 91 GLU A CA 1
ATOM 739 C C . GLU A 1 91 ? 2.027 -39.732 11.729 1.00 76.25 91 GLU A C 1
ATOM 741 O O . GLU A 1 91 ? 0.962 -39.110 11.681 1.00 76.25 91 GLU A O 1
ATOM 746 N N . TRP A 1 92 ? 2.933 -39.678 10.747 1.00 78.12 92 TRP A N 1
ATOM 747 C CA . TRP A 1 92 ? 2.765 -38.889 9.529 1.00 78.12 92 TRP A CA 1
ATOM 748 C C . TRP A 1 92 ? 1.690 -39.481 8.625 1.00 78.12 92 TRP A C 1
ATOM 750 O O . TRP A 1 92 ? 0.838 -38.738 8.152 1.00 78.12 92 TRP A O 1
ATOM 760 N N . GLU A 1 93 ? 1.636 -40.804 8.459 1.00 73.69 93 GLU A N 1
ATOM 761 C CA . GLU A 1 93 ? 0.578 -41.459 7.674 1.00 73.69 93 GLU A CA 1
ATOM 762 C C . GLU A 1 93 ? -0.829 -41.102 8.182 1.00 73.69 93 GLU A C 1
ATOM 764 O O . GLU A 1 93 ? -1.713 -40.746 7.399 1.00 73.69 93 GLU A O 1
ATOM 769 N N . ILE A 1 94 ? -1.036 -41.132 9.504 1.00 73.56 94 ILE A N 1
ATOM 770 C CA . ILE A 1 94 ? -2.310 -40.751 10.132 1.00 73.56 94 ILE A CA 1
ATOM 771 C C . ILE A 1 94 ? -2.599 -39.259 9.915 1.00 73.56 94 ILE A C 1
ATOM 773 O O . ILE A 1 94 ? -3.733 -38.884 9.599 1.00 73.56 94 ILE A O 1
ATOM 777 N N . PHE A 1 95 ? -1.587 -38.404 10.080 1.00 77.69 95 PHE A N 1
ATOM 778 C CA . PHE A 1 95 ? -1.707 -36.956 9.908 1.00 77.69 95 PHE A CA 1
ATOM 779 C C . PHE A 1 95 ? -2.091 -36.573 8.469 1.00 77.69 95 PHE A C 1
ATOM 781 O O . PHE A 1 95 ? -3.068 -35.849 8.259 1.00 77.69 95 PHE A O 1
ATOM 788 N N . ILE A 1 96 ? -1.385 -37.123 7.480 1.00 75.06 96 ILE A N 1
ATOM 789 C CA . ILE A 1 96 ? -1.647 -36.930 6.050 1.00 75.06 96 ILE A CA 1
ATOM 790 C C . ILE A 1 96 ? -3.034 -37.434 5.682 1.00 75.06 96 ILE A C 1
ATOM 792 O O . ILE A 1 96 ? -3.790 -36.728 5.016 1.00 75.06 96 ILE A O 1
ATOM 796 N N . ARG A 1 97 ? -3.396 -38.640 6.133 1.00 71.31 97 ARG A N 1
ATOM 797 C CA . ARG A 1 97 ? -4.707 -39.226 5.851 1.00 71.31 97 ARG A CA 1
ATOM 798 C C . ARG A 1 97 ? -5.836 -38.327 6.348 1.00 71.31 97 ARG A C 1
ATOM 800 O O . ARG A 1 97 ? -6.797 -38.105 5.620 1.00 71.31 97 ARG A O 1
ATOM 807 N N . LYS A 1 98 ? -5.693 -37.746 7.541 1.00 70.69 98 LYS A N 1
ATOM 808 C CA . LYS A 1 98 ? -6.676 -36.814 8.108 1.00 70.69 98 LYS A CA 1
ATOM 809 C C . LYS A 1 98 ? -6.823 -35.535 7.274 1.00 70.69 98 LYS A C 1
ATOM 811 O O . LYS A 1 98 ? -7.945 -35.092 7.038 1.00 70.69 98 LYS A O 1
ATOM 816 N N . ILE A 1 99 ? -5.710 -34.970 6.802 1.00 69.25 99 ILE A N 1
ATOM 817 C CA . ILE A 1 99 ? -5.695 -33.809 5.895 1.00 69.25 99 ILE A CA 1
ATOM 818 C C . ILE A 1 99 ? -6.342 -34.162 4.545 1.00 69.25 99 ILE A C 1
ATOM 820 O O . ILE A 1 99 ? -7.165 -33.407 4.028 1.00 69.25 99 ILE A O 1
ATOM 824 N N . ALA A 1 100 ? -6.012 -35.325 3.980 1.00 64.62 100 ALA A N 1
ATOM 825 C CA . ALA A 1 100 ? -6.522 -35.789 2.692 1.00 64.62 100 ALA A CA 1
ATOM 826 C C . ALA A 1 100 ? -8.029 -36.114 2.721 1.00 64.62 100 ALA A C 1
ATOM 828 O O . ALA A 1 100 ? -8.754 -35.726 1.807 1.00 64.62 100 ALA A O 1
ATOM 829 N N . GLU A 1 101 ? -8.524 -36.759 3.782 1.00 62.22 101 GLU A N 1
ATOM 830 C CA . GLU A 1 101 ? -9.952 -37.051 3.980 1.00 62.22 101 GLU A CA 1
ATOM 831 C C . GLU A 1 101 ? -10.783 -35.763 4.128 1.00 62.22 101 GLU A C 1
ATOM 833 O O . GLU A 1 101 ? -11.876 -35.657 3.567 1.00 62.22 101 GLU A O 1
ATOM 838 N N . GLN A 1 102 ? -10.250 -34.743 4.814 1.00 56.50 102 GLN A N 1
ATOM 839 C CA . GLN A 1 102 ? -10.893 -33.427 4.914 1.00 56.50 102 GLN A CA 1
ATOM 840 C C . GLN A 1 102 ? -10.859 -32.647 3.588 1.00 56.50 102 GLN A C 1
ATOM 842 O O . GLN A 1 102 ? -11.800 -31.914 3.291 1.00 56.50 102 GLN A O 1
ATOM 847 N N . ASN A 1 103 ? -9.841 -32.861 2.748 1.00 54.09 103 ASN A N 1
ATOM 848 C CA . ASN A 1 103 ? -9.782 -32.307 1.392 1.00 54.09 103 ASN A CA 1
ATOM 849 C C . ASN A 1 103 ? -10.802 -32.931 0.425 1.00 54.09 103 ASN A C 1
ATOM 851 O O . ASN A 1 103 ? -11.290 -32.243 -0.467 1.00 54.09 103 ASN A O 1
ATOM 855 N N . GLY A 1 104 ? -11.155 -34.207 0.607 1.00 44.69 104 GLY A N 1
ATOM 856 C CA . GLY A 1 104 ? -12.051 -34.947 -0.291 1.00 44.69 104 GLY A CA 1
ATOM 857 C C . GLY A 1 104 ? -13.548 -34.623 -0.175 1.00 44.69 104 GLY A C 1
ATOM 858 O O . GLY A 1 104 ? -14.326 -35.111 -0.990 1.00 44.69 104 GLY A O 1
ATOM 859 N N . THR A 1 105 ? -13.975 -33.822 0.809 1.00 41.72 105 THR A N 1
ATOM 860 C CA . THR A 1 105 ? -15.404 -33.542 1.076 1.00 41.72 105 THR A CA 1
ATOM 861 C C . THR A 1 105 ? -15.891 -32.174 0.587 1.00 41.72 105 THR A C 1
ATOM 863 O O . THR A 1 105 ? -17.099 -31.963 0.498 1.00 41.72 105 THR A O 1
ATOM 866 N N . ASN A 1 106 ? -14.989 -31.266 0.201 1.00 37.84 106 ASN A N 1
ATOM 867 C CA . ASN A 1 106 ? -15.339 -29.926 -0.272 1.00 37.84 106 ASN A CA 1
ATOM 868 C C . ASN A 1 106 ? -15.018 -29.769 -1.766 1.00 37.84 106 ASN A C 1
ATOM 870 O O . ASN A 1 106 ? -13.870 -29.591 -2.155 1.00 37.84 106 ASN A O 1
ATOM 874 N N . HIS A 1 107 ? -16.053 -29.781 -2.610 1.00 37.72 107 HIS A N 1
ATOM 875 C CA . HIS A 1 107 ? -15.971 -29.470 -4.046 1.00 37.72 107 HIS A CA 1
ATOM 876 C C . HIS A 1 107 ? -15.879 -27.956 -4.340 1.00 37.72 107 HIS A C 1
ATOM 878 O O . HIS A 1 107 ? -16.355 -27.495 -5.378 1.00 37.72 107 HIS A O 1
ATOM 884 N N . SER A 1 108 ? -15.295 -27.157 -3.444 1.00 36.19 108 SER A N 1
ATOM 885 C CA . SER A 1 108 ? -14.939 -25.774 -3.768 1.00 36.19 108 SER A CA 1
ATOM 886 C C . SER A 1 108 ? -13.602 -25.756 -4.513 1.00 36.19 108 SER A C 1
ATOM 888 O O . SER A 1 108 ? -12.684 -26.520 -4.228 1.00 36.19 108 SER A O 1
ATOM 890 N N . THR A 1 109 ? -13.467 -24.860 -5.485 1.00 35.44 109 THR A N 1
ATOM 891 C CA . THR A 1 109 ? -12.278 -24.648 -6.333 1.00 35.44 109 THR A CA 1
ATOM 892 C C . THR A 1 109 ? -11.027 -24.160 -5.579 1.00 35.44 109 THR A C 1
ATOM 894 O O . THR A 1 109 ? -10.035 -23.791 -6.205 1.00 35.44 109 THR A O 1
ATOM 897 N N . ILE A 1 110 ? -11.042 -24.168 -4.243 1.00 40.53 110 ILE A N 1
ATOM 898 C CA . ILE A 1 110 ? -10.007 -23.622 -3.364 1.00 40.53 110 ILE A CA 1
ATOM 899 C C . ILE A 1 110 ? -9.644 -24.712 -2.349 1.00 40.53 110 ILE A C 1
ATOM 901 O O . ILE A 1 110 ? -10.480 -25.119 -1.546 1.00 40.53 110 ILE A O 1
ATOM 905 N N . ALA A 1 111 ? -8.407 -25.213 -2.415 1.00 40.94 111 ALA A N 1
ATOM 906 C CA . ALA A 1 111 ? -7.920 -26.283 -1.543 1.00 40.94 111 ALA A CA 1
ATOM 907 C C . ALA A 1 111 ? -8.067 -25.903 -0.051 1.00 40.94 111 ALA A C 1
ATOM 909 O O . ALA A 1 111 ? -7.680 -24.787 0.310 1.00 40.94 111 ALA A O 1
ATOM 910 N N . PRO A 1 112 ? -8.571 -26.793 0.825 1.00 48.47 112 PRO A N 1
ATOM 911 C CA . PRO A 1 112 ? -8.634 -26.523 2.259 1.00 48.47 112 PRO A CA 1
ATOM 912 C C . PRO A 1 112 ? -7.237 -26.285 2.839 1.00 48.47 112 PRO A C 1
ATOM 914 O O . PRO A 1 112 ? -6.293 -27.030 2.569 1.00 48.47 112 PRO A O 1
ATOM 917 N N . ARG A 1 113 ? -7.104 -25.212 3.622 1.00 62.53 113 ARG A N 1
ATOM 918 C CA . ARG A 1 113 ? -5.864 -24.810 4.297 1.00 62.53 113 ARG A CA 1
ATOM 919 C C . ARG A 1 113 ? -6.023 -25.089 5.788 1.00 62.53 113 ARG A C 1
ATOM 921 O O . ARG A 1 113 ? -7.000 -24.653 6.392 1.00 62.53 113 ARG A O 1
ATOM 928 N N . PHE A 1 114 ? -5.084 -25.824 6.372 1.00 74.06 114 PHE A N 1
ATOM 929 C CA . PHE A 1 114 ? -5.123 -26.226 7.777 1.00 74.06 114 PHE A CA 1
ATOM 930 C C . PHE A 1 114 ? -4.168 -25.369 8.603 1.00 74.06 114 PHE A C 1
ATOM 932 O O . PHE A 1 114 ? -3.081 -25.026 8.146 1.00 74.06 114 PHE A O 1
ATOM 939 N N . PHE A 1 115 ? -4.568 -25.036 9.827 1.00 76.12 115 PHE A N 1
ATOM 940 C CA . PHE A 1 115 ? -3.767 -24.244 10.756 1.00 76.12 115 PHE A CA 1
ATOM 941 C C . PHE A 1 115 ? -3.413 -25.096 11.971 1.00 76.12 115 PHE A C 1
ATOM 943 O O . PHE A 1 115 ? -4.267 -25.792 12.529 1.00 76.12 115 PHE A O 1
ATOM 950 N N . PHE A 1 116 ? -2.157 -25.030 12.391 1.00 78.19 116 PHE A N 1
ATOM 951 C CA . PHE A 1 116 ? -1.645 -25.754 13.546 1.00 78.19 116 PHE A CA 1
ATOM 952 C C . PHE A 1 116 ? -0.768 -24.831 14.389 1.00 78.19 116 PHE A C 1
ATOM 954 O O . PHE A 1 116 ? -0.148 -23.915 13.866 1.00 78.19 116 PHE A O 1
ATOM 961 N N . GLY A 1 117 ? -0.712 -25.064 15.700 1.00 71.38 117 GLY A N 1
ATOM 962 C CA . GLY A 1 117 ? 0.303 -24.423 16.537 1.00 71.38 117 GLY A CA 1
ATOM 963 C C . GLY A 1 117 ? 1.679 -25.027 16.259 1.00 71.38 117 GLY A C 1
ATOM 964 O O . GLY A 1 117 ? 1.764 -26.208 15.912 1.00 71.38 117 GLY A O 1
ATOM 965 N N . THR A 1 118 ? 2.735 -24.242 16.453 1.00 71.31 118 THR A N 1
ATOM 966 C CA . THR A 1 118 ? 4.138 -24.670 16.290 1.00 71.31 118 THR A CA 1
ATOM 967 C C . THR A 1 118 ? 4.512 -25.875 17.156 1.00 71.31 118 THR A C 1
ATOM 969 O O . THR A 1 118 ? 5.341 -26.688 16.761 1.00 71.31 118 THR A O 1
ATOM 972 N N . GLU A 1 119 ? 3.844 -26.056 18.297 1.00 71.69 119 GLU A N 1
ATOM 973 C CA . GLU A 1 119 ? 4.120 -27.156 19.230 1.00 71.69 119 GLU A CA 1
ATOM 974 C C . GLU A 1 119 ? 3.440 -28.491 18.878 1.00 71.69 119 GLU A C 1
ATOM 976 O O . GLU A 1 119 ? 3.639 -29.493 19.568 1.00 71.69 119 GLU A O 1
ATOM 981 N N . LYS A 1 120 ? 2.597 -28.547 17.837 1.00 74.12 120 LYS A N 1
ATOM 982 C CA . LYS A 1 120 ? 1.870 -29.782 17.510 1.00 74.12 120 LYS A CA 1
ATOM 983 C C . LYS A 1 120 ? 2.748 -30.771 16.745 1.00 74.12 120 LYS A C 1
ATOM 985 O O . LYS A 1 120 ? 3.150 -30.532 15.610 1.00 74.12 120 LYS A O 1
ATOM 990 N N . GLU A 1 121 ? 2.947 -31.943 17.338 1.00 75.38 121 GLU A N 1
ATOM 991 C CA . GLU A 1 121 ? 3.480 -33.113 16.639 1.00 75.38 121 GLU A CA 1
ATOM 992 C C . GLU A 1 121 ? 2.457 -33.654 15.615 1.00 75.38 121 GLU A C 1
ATOM 994 O O . GLU A 1 121 ? 1.247 -33.615 15.879 1.00 75.38 121 GLU A O 1
ATOM 999 N N . PRO A 1 122 ? 2.898 -34.154 14.444 1.00 76.44 122 PRO A N 1
ATOM 1000 C CA . PRO A 1 122 ? 4.294 -34.385 14.051 1.00 76.44 122 PRO A CA 1
ATOM 1001 C C . PRO A 1 122 ? 4.981 -33.190 13.349 1.00 76.44 122 PRO A C 1
ATOM 1003 O O . PRO A 1 122 ? 6.174 -33.253 13.060 1.00 76.44 122 PRO A O 1
ATOM 1006 N N . LEU A 1 123 ? 4.262 -32.087 13.089 1.00 77.44 123 LEU A N 1
ATOM 1007 C CA . LEU A 1 123 ? 4.773 -30.923 12.342 1.00 77.44 123 LEU A CA 1
ATOM 1008 C C . LEU A 1 123 ? 6.009 -30.288 12.977 1.00 77.44 123 LEU A C 1
ATOM 1010 O O . LEU A 1 123 ? 6.925 -29.907 12.259 1.00 77.44 123 LEU A O 1
ATOM 1014 N N . ARG A 1 124 ? 6.057 -30.222 14.309 1.00 76.50 124 ARG A N 1
ATOM 1015 C CA . ARG A 1 124 ? 7.195 -29.690 15.069 1.00 76.50 124 ARG A CA 1
ATOM 1016 C C . ARG A 1 124 ? 8.524 -30.366 14.706 1.00 76.50 124 ARG A C 1
ATOM 1018 O O . ARG A 1 124 ? 9.528 -29.681 14.545 1.00 76.50 124 ARG A O 1
ATOM 1025 N N . LYS A 1 125 ? 8.540 -31.694 14.526 1.00 74.94 125 LYS A N 1
ATOM 1026 C CA . LYS A 1 125 ? 9.748 -32.435 14.115 1.00 74.94 125 LYS A CA 1
ATOM 1027 C C . LYS A 1 125 ? 10.210 -32.054 12.712 1.00 74.94 125 LYS A C 1
ATOM 1029 O O . LYS A 1 125 ? 11.401 -31.843 12.523 1.00 74.94 125 LYS A O 1
ATOM 1034 N N . ALA A 1 126 ? 9.287 -31.949 11.754 1.00 72.00 126 ALA A N 1
ATOM 1035 C CA . ALA A 1 126 ? 9.632 -31.523 10.395 1.00 72.00 126 ALA A CA 1
ATOM 1036 C C . ALA A 1 126 ? 10.082 -30.058 10.360 1.00 72.00 126 ALA A C 1
ATOM 1038 O O . ALA A 1 126 ? 11.001 -29.709 9.633 1.00 72.00 126 ALA A O 1
ATOM 1039 N N . TRP A 1 127 ? 9.471 -29.218 11.192 1.00 70.69 127 TRP A N 1
ATOM 1040 C CA . TRP A 1 127 ? 9.814 -27.808 11.323 1.00 70.69 127 TRP A CA 1
ATOM 1041 C C . TRP A 1 127 ? 11.256 -27.585 11.781 1.00 70.69 127 TRP A C 1
ATOM 1043 O O . TRP A 1 127 ? 11.983 -26.806 11.180 1.00 70.69 127 TRP A O 1
ATOM 1053 N N . ILE A 1 128 ? 11.685 -28.308 12.821 1.00 73.75 128 ILE A N 1
ATOM 1054 C CA . ILE A 1 128 ? 13.051 -28.221 13.366 1.00 73.75 128 ILE A CA 1
ATOM 1055 C C . ILE A 1 128 ? 14.100 -28.741 12.367 1.00 73.75 128 ILE A C 1
ATOM 1057 O O . ILE A 1 128 ? 15.265 -28.371 12.455 1.00 73.75 128 ILE A O 1
ATOM 1061 N N . GLN A 1 129 ? 13.704 -29.609 11.434 1.00 74.19 129 GLN A N 1
ATOM 1062 C CA . GLN A 1 129 ? 14.598 -30.165 10.415 1.00 74.19 129 GLN A CA 1
ATOM 1063 C C . GLN A 1 129 ? 14.818 -29.231 9.216 1.00 74.19 129 GLN A C 1
ATOM 1065 O O . GLN A 1 129 ? 15.720 -29.498 8.426 1.00 74.19 129 GLN A O 1
ATOM 1070 N N . ALA A 1 130 ? 14.021 -28.169 9.062 1.00 74.81 130 ALA A N 1
ATOM 1071 C CA . ALA A 1 130 ? 14.173 -27.217 7.966 1.00 74.81 130 ALA A CA 1
ATOM 1072 C C . ALA A 1 130 ? 15.409 -26.321 8.158 1.00 74.81 130 ALA A C 1
ATOM 1074 O O . ALA A 1 130 ? 15.691 -25.883 9.274 1.00 74.81 130 ALA A O 1
ATOM 1075 N N . ALA A 1 131 ? 16.118 -26.025 7.064 1.00 72.31 131 ALA A N 1
ATOM 1076 C CA . ALA A 1 131 ? 17.315 -25.184 7.082 1.00 72.31 131 ALA A CA 1
ATOM 1077 C C . ALA A 1 131 ? 16.993 -23.722 7.434 1.00 72.31 131 ALA A C 1
ATOM 1079 O O . ALA A 1 131 ? 17.664 -23.128 8.277 1.00 72.31 131 ALA A O 1
ATOM 1080 N N . ASN A 1 132 ? 15.927 -23.171 6.844 1.00 76.25 132 ASN A N 1
ATOM 1081 C CA . ASN A 1 132 ? 15.369 -21.875 7.209 1.00 76.25 132 ASN A CA 1
ATOM 1082 C C . ASN A 1 132 ? 13.869 -22.003 7.515 1.00 76.25 132 ASN A C 1
ATOM 1084 O O . ASN A 1 132 ? 13.041 -21.946 6.604 1.00 76.25 132 ASN A O 1
ATOM 1088 N N . PRO A 1 133 ? 13.488 -22.141 8.796 1.00 67.25 133 PRO A N 1
ATOM 1089 C CA . PRO A 1 133 ? 12.090 -22.267 9.180 1.00 67.25 133 PRO A CA 1
ATOM 1090 C C . PRO A 1 133 ? 11.258 -21.009 8.882 1.00 67.25 133 PRO A C 1
ATOM 1092 O O . PRO A 1 133 ? 10.043 -21.088 8.868 1.00 67.25 133 PRO A O 1
ATOM 1095 N N . GLN A 1 134 ? 11.842 -19.832 8.648 1.00 68.31 134 GLN A N 1
ATOM 1096 C CA . GLN A 1 134 ? 11.030 -18.648 8.320 1.00 68.31 134 GLN A CA 1
ATOM 1097 C C . GLN A 1 134 ? 10.472 -18.693 6.884 1.00 68.31 134 GLN A C 1
ATOM 1099 O O . GLN A 1 134 ? 9.452 -18.066 6.597 1.00 68.31 134 GLN A O 1
ATOM 1104 N N . ASP A 1 135 ? 11.083 -19.496 6.011 1.00 77.62 135 ASP A N 1
ATOM 1105 C CA . ASP A 1 135 ? 10.659 -19.699 4.627 1.00 77.62 135 ASP A CA 1
ATOM 1106 C C . ASP A 1 135 ? 9.615 -20.828 4.494 1.00 77.62 135 ASP A C 1
ATOM 1108 O O . ASP A 1 135 ? 9.402 -21.625 5.415 1.00 77.62 135 ASP A O 1
ATOM 1112 N N . PRO A 1 136 ? 8.934 -20.956 3.337 1.00 79.88 136 PRO A N 1
ATOM 1113 C CA . PRO A 1 136 ? 8.060 -22.092 3.079 1.00 79.88 136 PRO A CA 1
ATOM 1114 C C . PRO A 1 136 ? 8.813 -23.431 3.145 1.00 79.88 136 PRO A C 1
ATOM 1116 O O . PRO A 1 136 ? 9.646 -23.735 2.293 1.00 79.88 136 PRO A O 1
ATOM 1119 N N . VAL A 1 137 ? 8.455 -24.263 4.123 1.00 83.62 137 VAL A N 1
ATOM 1120 C CA . VAL A 1 137 ? 8.990 -25.619 4.294 1.00 83.62 137 VAL A CA 1
ATOM 1121 C C . VAL A 1 137 ? 8.139 -26.601 3.503 1.00 83.62 137 VAL A C 1
ATOM 1123 O O . VAL A 1 137 ? 6.914 -26.632 3.642 1.00 83.62 137 VAL A O 1
ATOM 1126 N N . PHE A 1 138 ? 8.767 -27.436 2.683 1.00 86.00 138 PHE A N 1
ATOM 1127 C CA . PHE A 1 138 ? 8.069 -28.441 1.890 1.00 86.00 138 PHE A CA 1
ATOM 1128 C C . PHE A 1 138 ? 8.249 -29.818 2.512 1.00 86.00 138 PHE A C 1
ATOM 1130 O O . PHE A 1 138 ? 9.363 -30.249 2.777 1.00 86.00 138 PHE A O 1
ATOM 1137 N N . ILE A 1 139 ? 7.143 -30.520 2.739 1.00 84.56 139 ILE A N 1
ATOM 1138 C CA . ILE A 1 139 ? 7.136 -31.865 3.311 1.00 84.56 139 ILE A CA 1
ATOM 1139 C C . ILE A 1 139 ? 6.818 -32.868 2.209 1.00 84.56 139 ILE A C 1
ATOM 1141 O O . ILE A 1 139 ? 5.726 -32.832 1.630 1.00 84.56 139 ILE A O 1
ATOM 1145 N N . GLU A 1 140 ? 7.760 -33.773 1.956 1.00 86.25 140 GLU A N 1
ATOM 1146 C CA . GLU A 1 140 ? 7.588 -34.919 1.064 1.00 86.25 140 GLU A CA 1
ATOM 1147 C C . GLU A 1 140 ? 7.050 -36.122 1.848 1.00 86.25 140 GLU A C 1
ATOM 1149 O O . GLU A 1 140 ? 7.618 -36.510 2.869 1.00 86.25 140 GLU A O 1
ATOM 1154 N N . TYR A 1 141 ? 5.958 -36.721 1.365 1.00 82.69 141 TYR A N 1
ATOM 1155 C CA . TYR A 1 141 ? 5.350 -37.920 1.946 1.00 82.69 141 TYR A CA 1
ATOM 1156 C C . TYR A 1 141 ? 4.957 -38.933 0.865 1.00 82.69 141 TYR A C 1
ATOM 1158 O O . TYR A 1 141 ? 4.754 -38.580 -0.296 1.00 82.69 141 TYR A O 1
ATOM 1166 N N . ILE A 1 142 ? 4.790 -40.198 1.253 1.00 80.56 142 ILE A N 1
ATOM 1167 C CA . ILE A 1 142 ? 4.370 -41.277 0.350 1.00 80.56 142 ILE A CA 1
ATOM 1168 C C . ILE A 1 142 ? 2.845 -41.451 0.436 1.00 80.56 142 ILE A C 1
ATOM 1170 O O . ILE A 1 142 ? 2.277 -41.592 1.521 1.00 80.56 142 ILE A O 1
ATOM 1174 N N . LYS A 1 143 ? 2.161 -41.412 -0.710 1.00 72.62 143 LYS A N 1
ATOM 1175 C CA . LYS A 1 143 ? 0.720 -41.668 -0.842 1.00 72.62 143 LYS A CA 1
ATOM 1176 C C . LYS A 1 143 ? 0.430 -43.174 -0.795 1.00 72.62 143 LYS A C 1
ATOM 1178 O O . LYS A 1 143 ? 1.302 -44.012 -1.002 1.00 72.62 143 LYS A O 1
ATOM 1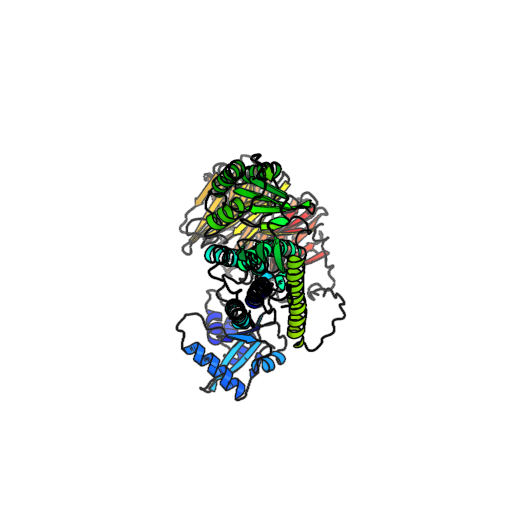183 N N . ALA A 1 144 ? -0.837 -43.530 -0.574 1.00 68.88 144 ALA A N 1
ATOM 1184 C CA . ALA A 1 144 ? -1.279 -44.927 -0.478 1.00 68.88 144 ALA A CA 1
ATOM 1185 C C . ALA A 1 144 ? -1.076 -45.755 -1.767 1.00 68.88 144 ALA A C 1
ATOM 1187 O O . ALA A 1 144 ? -1.060 -46.981 -1.706 1.00 68.88 144 ALA A O 1
ATOM 1188 N N . ASP A 1 145 ? -0.935 -45.100 -2.920 1.00 71.44 145 ASP A N 1
ATOM 1189 C CA . ASP A 1 145 ? -0.635 -45.712 -4.222 1.00 71.44 145 ASP A CA 1
ATOM 1190 C C . ASP A 1 145 ? 0.878 -45.874 -4.484 1.00 71.44 145 ASP A C 1
ATOM 1192 O O . ASP A 1 145 ? 1.269 -46.370 -5.539 1.00 71.44 145 ASP A O 1
ATOM 1196 N N . GLY A 1 146 ? 1.727 -45.479 -3.528 1.00 70.69 146 GLY A N 1
ATOM 1197 C CA . GLY A 1 146 ? 3.183 -45.496 -3.647 1.00 70.69 146 GLY A CA 1
ATOM 1198 C C . GLY A 1 146 ? 3.774 -44.274 -4.357 1.00 70.69 146 GLY A C 1
ATOM 1199 O O . GLY A 1 146 ? 4.995 -44.181 -4.455 1.00 70.69 146 GLY A O 1
ATOM 1200 N N . SER A 1 147 ? 2.954 -43.325 -4.830 1.00 77.31 147 SER A N 1
ATOM 1201 C CA . SER A 1 147 ? 3.442 -42.067 -5.403 1.00 77.31 147 SER A CA 1
ATOM 1202 C C . SER A 1 147 ? 3.873 -41.098 -4.299 1.00 77.31 147 SER A C 1
ATOM 1204 O O . SER A 1 147 ? 3.317 -41.093 -3.202 1.00 77.31 147 SER A O 1
ATOM 1206 N N . LYS A 1 148 ? 4.817 -40.200 -4.588 1.00 80.25 148 LYS A N 1
ATOM 1207 C CA . LYS A 1 148 ? 5.153 -39.103 -3.670 1.00 80.25 148 LYS A CA 1
ATOM 1208 C C . LYS A 1 148 ? 4.107 -37.989 -3.727 1.00 80.25 148 LYS A C 1
ATOM 1210 O O . LYS A 1 148 ? 3.450 -37.769 -4.749 1.00 80.25 148 LYS A O 1
ATOM 1215 N N . GLY A 1 149 ? 3.915 -37.310 -2.606 1.00 79.06 149 GLY A N 1
ATOM 1216 C CA . GLY A 1 149 ? 3.069 -36.137 -2.445 1.00 79.06 149 GLY A CA 1
ATOM 1217 C C . GLY A 1 149 ? 3.810 -35.044 -1.683 1.00 79.06 149 GLY A C 1
ATOM 1218 O O . GLY A 1 149 ? 4.696 -35.325 -0.881 1.00 79.06 149 GLY A O 1
ATOM 1219 N N . TYR A 1 150 ? 3.421 -33.792 -1.929 1.00 82.75 150 TYR A N 1
ATOM 1220 C CA . TYR A 1 150 ? 4.095 -32.620 -1.374 1.00 82.75 150 TYR A CA 1
ATOM 1221 C C . TYR A 1 150 ? 3.106 -31.715 -0.643 1.00 82.75 150 TYR A C 1
ATOM 1223 O O . TYR A 1 150 ? 2.061 -31.337 -1.185 1.00 82.75 150 TYR A O 1
ATOM 1231 N N . MET A 1 151 ? 3.440 -31.341 0.587 1.00 80.81 151 MET A N 1
ATOM 1232 C CA . MET A 1 151 ? 2.739 -30.296 1.334 1.00 80.81 151 MET A CA 1
ATOM 1233 C C . MET A 1 151 ? 3.655 -29.107 1.552 1.00 80.81 151 MET A C 1
ATOM 1235 O O . MET A 1 151 ? 4.857 -29.271 1.705 1.00 80.81 151 MET A O 1
ATOM 1239 N N . GLN A 1 152 ? 3.072 -27.919 1.604 1.00 83.06 152 GLN A N 1
ATOM 1240 C CA . GLN A 1 152 ? 3.771 -26.704 1.977 1.00 83.06 152 GLN A CA 1
ATOM 1241 C C . GLN A 1 152 ? 3.317 -26.284 3.375 1.00 83.06 152 GLN A C 1
ATOM 1243 O O . GLN A 1 152 ? 2.114 -26.150 3.639 1.00 83.06 152 GLN A O 1
ATOM 1248 N N . VAL A 1 153 ? 4.295 -26.082 4.249 1.00 81.25 153 VAL A N 1
ATOM 1249 C CA . VAL A 1 153 ? 4.158 -25.533 5.592 1.00 81.25 153 VAL A CA 1
ATOM 1250 C C . VAL A 1 153 ? 4.700 -24.109 5.580 1.00 81.25 153 VAL A C 1
ATOM 1252 O O . VAL A 1 153 ? 5.787 -23.856 5.077 1.00 81.25 153 VAL A O 1
ATOM 1255 N N . THR A 1 154 ? 3.933 -23.154 6.087 1.00 80.00 154 THR A N 1
ATOM 1256 C CA . THR A 1 154 ? 4.325 -21.739 6.101 1.00 80.00 154 THR A CA 1
ATOM 1257 C C . THR A 1 154 ? 4.202 -21.193 7.511 1.00 80.00 154 THR A C 1
ATOM 1259 O O . THR A 1 154 ? 3.162 -21.388 8.151 1.00 80.00 154 THR A O 1
ATOM 1262 N N . TYR A 1 155 ? 5.256 -20.525 7.978 1.00 77.56 155 TYR A N 1
ATOM 1263 C CA . TYR A 1 155 ? 5.253 -19.806 9.244 1.00 77.56 155 TYR A CA 1
ATOM 1264 C C . TYR A 1 155 ? 4.349 -18.579 9.152 1.00 77.56 155 TYR A C 1
ATOM 1266 O O . TYR A 1 155 ? 4.366 -17.861 8.156 1.00 77.56 155 TYR A O 1
ATOM 1274 N N . MET A 1 156 ? 3.549 -18.335 10.182 1.00 72.50 156 MET A N 1
ATOM 1275 C CA . MET A 1 156 ? 2.774 -17.109 10.319 1.00 72.50 156 MET A CA 1
ATOM 1276 C C . MET A 1 156 ? 3.050 -16.494 11.676 1.00 72.50 156 MET A C 1
ATOM 1278 O O . MET A 1 156 ? 2.753 -17.103 12.707 1.00 72.50 156 MET A O 1
ATOM 1282 N N . THR A 1 157 ? 3.567 -15.274 11.658 1.00 72.69 157 THR A N 1
ATOM 1283 C CA . THR A 1 157 ? 3.594 -14.383 12.811 1.00 72.69 157 THR A CA 1
ATOM 1284 C C . THR A 1 157 ? 2.385 -13.463 12.752 1.00 72.69 157 THR A C 1
ATOM 1286 O O . THR A 1 157 ? 1.919 -13.099 11.675 1.00 72.69 157 THR A O 1
ATOM 1289 N N . PHE A 1 158 ? 1.856 -13.124 13.923 1.00 72.75 158 PHE A N 1
ATOM 1290 C CA . PHE A 1 158 ? 0.821 -12.109 14.053 1.00 72.75 158 PHE A CA 1
ATOM 1291 C C . PHE A 1 158 ? 1.358 -11.009 14.953 1.00 72.75 158 PHE A C 1
ATOM 1293 O O . PHE A 1 158 ? 1.825 -11.271 16.065 1.00 72.75 158 PHE A O 1
ATOM 1300 N N . THR A 1 159 ? 1.290 -9.785 14.461 1.00 68.62 159 THR A N 1
ATOM 1301 C CA . THR A 1 159 ? 1.617 -8.574 15.201 1.00 68.62 159 THR A CA 1
ATOM 1302 C C . THR A 1 159 ? 0.358 -8.015 15.858 1.00 68.62 159 THR A C 1
ATOM 1304 O O . THR A 1 159 ? -0.762 -8.460 15.607 1.00 68.62 159 THR A O 1
ATOM 1307 N N . ASN A 1 160 ? 0.517 -7.045 16.759 1.00 67.12 160 ASN A N 1
ATOM 1308 C CA . ASN A 1 160 ? -0.638 -6.443 17.425 1.00 67.12 160 ASN A CA 1
ATOM 1309 C C . ASN A 1 160 ? -1.514 -5.621 16.461 1.00 67.12 160 ASN A C 1
ATOM 1311 O O . ASN A 1 160 ? -2.707 -5.472 16.730 1.00 67.12 160 ASN A O 1
ATOM 1315 N N . ASP A 1 161 ? -0.945 -5.130 15.358 1.00 64.56 161 ASP A N 1
ATOM 1316 C CA . ASP A 1 161 ? -1.638 -4.274 14.391 1.00 64.56 161 ASP A CA 1
ATOM 1317 C C . ASP A 1 161 ? -2.611 -5.064 13.506 1.00 64.56 161 ASP A C 1
ATOM 1319 O O . ASP A 1 161 ? -3.667 -4.547 13.138 1.00 64.56 161 ASP A O 1
ATOM 1323 N N . ASP A 1 162 ? -2.352 -6.359 13.290 1.00 67.88 162 ASP A N 1
ATOM 1324 C CA . ASP A 1 162 ? -3.209 -7.243 12.488 1.00 67.88 162 ASP A CA 1
ATOM 1325 C C . ASP A 1 162 ? -4.641 -7.367 13.049 1.00 67.88 162 ASP A C 1
ATOM 1327 O O . ASP A 1 162 ? -5.607 -7.641 12.328 1.00 67.88 162 ASP A O 1
ATOM 1331 N N . PHE A 1 163 ? -4.806 -7.162 14.357 1.00 67.44 163 PHE A N 1
ATOM 1332 C CA . PHE A 1 163 ? -6.077 -7.356 15.053 1.00 67.44 163 PHE A CA 1
ATOM 1333 C C . PHE A 1 163 ? -6.939 -6.092 15.134 1.00 67.44 163 PHE A C 1
ATOM 1335 O O . PHE A 1 163 ? -8.106 -6.191 15.505 1.00 67.44 163 PHE A O 1
ATOM 1342 N N . MET A 1 164 ? -6.420 -4.916 14.778 1.00 67.06 164 MET A N 1
ATOM 1343 C CA . MET A 1 164 ? -7.164 -3.653 14.855 1.00 67.06 164 MET A CA 1
ATOM 1344 C C . MET A 1 164 ? -8.445 -3.683 13.994 1.00 67.06 164 MET A C 1
ATOM 1346 O O . MET A 1 164 ? -8.565 -4.458 13.040 1.00 67.06 164 MET A O 1
ATOM 1350 N N . ILE A 1 165 ? -9.429 -2.829 14.312 1.00 57.34 165 ILE A N 1
ATOM 1351 C CA . ILE A 1 165 ? -10.629 -2.664 13.468 1.00 57.34 165 ILE A CA 1
ATOM 1352 C C . ILE A 1 165 ? -10.195 -2.331 12.031 1.00 57.34 165 ILE A C 1
ATOM 1354 O O . ILE A 1 165 ? -9.650 -1.259 11.789 1.00 57.34 165 ILE A O 1
ATOM 1358 N N . GLY A 1 166 ? -10.482 -3.242 11.094 1.00 51.25 166 GLY A N 1
ATOM 1359 C CA . GLY A 1 166 ? -10.088 -3.138 9.683 1.00 51.25 166 GLY A CA 1
ATOM 1360 C C . GLY A 1 166 ? -8.997 -4.120 9.238 1.00 51.25 166 GLY A C 1
ATOM 1361 O O . GLY A 1 166 ? -8.836 -4.286 8.041 1.00 51.25 166 GLY A O 1
ATOM 1362 N N . GLY A 1 167 ? -8.308 -4.810 10.157 1.00 56.00 167 GLY A N 1
ATOM 1363 C CA . GLY A 1 167 ? -7.233 -5.758 9.827 1.00 56.00 167 GLY A CA 1
ATOM 1364 C C . GLY A 1 167 ? -7.740 -7.118 9.324 1.00 56.00 167 GLY A C 1
ATOM 1365 O O . GLY A 1 167 ? -8.084 -7.306 8.162 1.00 56.00 167 GLY A O 1
ATOM 1366 N N . ILE A 1 168 ? -7.817 -8.113 10.210 1.00 51.97 168 ILE A N 1
ATOM 1367 C CA . ILE A 1 168 ? -8.085 -9.518 9.832 1.00 51.97 168 ILE A CA 1
ATOM 1368 C C . ILE A 1 168 ? -9.552 -9.807 9.407 1.00 51.97 168 ILE A C 1
ATOM 1370 O O . ILE A 1 168 ? -9.832 -10.811 8.749 1.00 51.97 168 ILE A O 1
ATOM 1374 N N . GLY A 1 169 ? -10.513 -8.937 9.744 1.00 40.25 169 GLY A N 1
ATOM 1375 C CA . GLY A 1 169 ? -11.960 -9.224 9.697 1.00 40.25 169 GLY A CA 1
ATOM 1376 C C . GLY A 1 169 ? -12.638 -9.322 8.319 1.00 40.25 169 GLY A C 1
ATOM 1377 O O . GLY A 1 169 ? -13.846 -9.556 8.273 1.00 40.25 169 GLY A O 1
ATOM 1378 N N . GLY A 1 170 ? -11.901 -9.147 7.218 1.00 38.50 170 GLY A N 1
ATOM 1379 C CA . GLY A 1 170 ? -12.433 -9.202 5.847 1.00 38.50 170 GLY A CA 1
ATOM 1380 C C . GLY A 1 170 ? -11.820 -10.277 4.940 1.00 38.50 170 GLY A C 1
ATOM 1381 O O . GLY A 1 170 ? -12.301 -10.471 3.825 1.00 38.50 170 GLY A O 1
ATOM 1382 N N . SER A 1 171 ? -10.777 -10.989 5.384 1.00 42.66 171 SER A N 1
ATOM 1383 C CA . SER A 1 171 ? -9.996 -11.884 4.517 1.00 42.66 171 SER A CA 1
ATOM 1384 C C . SER A 1 171 ? -10.391 -13.356 4.670 1.00 42.66 171 SER A C 1
ATOM 1386 O O . SER A 1 171 ? -10.545 -13.865 5.774 1.00 42.66 171 SER A O 1
ATOM 1388 N N . TYR A 1 172 ? -10.476 -14.096 3.561 1.00 39.62 172 TYR A N 1
ATOM 1389 C CA . TYR A 1 172 ? -10.780 -15.540 3.513 1.00 39.62 172 TYR A CA 1
ATOM 1390 C C . TYR A 1 172 ? -9.657 -16.446 4.079 1.00 39.62 172 TYR A C 1
ATOM 1392 O O . TYR A 1 172 ? -9.640 -17.651 3.824 1.00 39.62 172 TYR A O 1
ATOM 1400 N N . ASN A 1 173 ? -8.693 -15.873 4.807 1.00 53.28 173 ASN A N 1
ATOM 1401 C CA . ASN A 1 173 ? -7.432 -16.501 5.210 1.00 53.28 173 ASN A CA 1
ATOM 1402 C C . ASN A 1 173 ? -7.178 -16.447 6.730 1.00 53.28 173 ASN A C 1
ATOM 1404 O O . ASN A 1 173 ? -6.038 -16.605 7.171 1.00 53.28 173 ASN A O 1
ATOM 1408 N N . THR A 1 174 ? -8.222 -16.217 7.531 1.00 63.03 174 THR A N 1
ATOM 1409 C CA . THR A 1 174 ? -8.111 -16.145 8.991 1.00 63.03 174 THR A CA 1
ATOM 1410 C C . THR A 1 174 ? -7.907 -17.538 9.604 1.00 63.03 174 THR A C 1
ATOM 1412 O O . THR A 1 174 ? -8.567 -18.501 9.192 1.00 63.03 174 THR A O 1
ATOM 1415 N N . PRO A 1 175 ? -6.999 -17.698 10.587 1.00 69.25 175 PRO A N 1
ATOM 1416 C CA . PRO A 1 175 ? -6.955 -18.912 11.389 1.00 69.25 175 PRO A CA 1
ATOM 1417 C C . PRO A 1 175 ? -8.319 -19.171 12.048 1.00 69.25 175 PRO A C 1
ATOM 1419 O O . PRO A 1 175 ? -9.016 -18.215 12.393 1.00 69.25 175 PRO A O 1
ATOM 1422 N N . PRO A 1 176 ? -8.695 -20.441 12.282 1.00 73.00 176 PRO A N 1
ATOM 1423 C CA . PRO A 1 176 ? -9.879 -20.770 13.059 1.00 73.00 176 PRO A CA 1
ATOM 1424 C C . PRO A 1 176 ? -9.906 -20.027 14.396 1.00 73.00 176 PRO A C 1
ATOM 1426 O O . PRO A 1 176 ? -8.889 -19.959 15.094 1.00 73.00 176 PRO A O 1
ATOM 1429 N N . ASP A 1 177 ? -11.091 -19.553 14.779 1.00 72.69 177 ASP A N 1
ATOM 1430 C CA . ASP A 1 177 ? -11.316 -18.795 16.014 1.00 72.69 177 ASP A CA 1
ATOM 1431 C C . ASP A 1 177 ? -10.739 -19.478 17.261 1.00 72.69 177 ASP A C 1
ATOM 1433 O O . ASP A 1 177 ? -10.238 -18.800 18.152 1.00 72.69 177 ASP A O 1
ATOM 1437 N N . ASP A 1 178 ? -10.762 -20.811 17.319 1.00 71.12 178 ASP A N 1
ATOM 1438 C CA . ASP A 1 178 ? -10.255 -21.582 18.459 1.00 71.12 178 ASP A CA 1
ATOM 1439 C C . ASP A 1 178 ? -8.725 -21.524 18.609 1.00 71.12 178 ASP A C 1
ATOM 1441 O O . ASP A 1 178 ? -8.209 -21.720 19.708 1.00 71.12 178 ASP A O 1
ATOM 1445 N N . LEU A 1 179 ? -7.987 -21.283 17.520 1.00 74.75 179 LEU A N 1
ATOM 1446 C CA . LEU A 1 179 ? -6.530 -21.109 17.561 1.00 74.75 179 LEU A CA 1
ATOM 1447 C C . LEU A 1 179 ? -6.160 -19.661 17.873 1.00 74.75 179 LEU A C 1
ATOM 1449 O O . LEU A 1 179 ? -5.244 -19.420 18.652 1.00 74.75 179 LEU A O 1
ATOM 1453 N N . LEU A 1 180 ? -6.894 -18.715 17.288 1.00 76.06 180 LEU A N 1
ATOM 1454 C CA . LEU A 1 180 ? -6.638 -17.287 17.452 1.00 76.06 180 LEU A CA 1
ATOM 1455 C C . LEU A 1 180 ? -7.082 -16.781 18.837 1.00 76.06 180 LEU A C 1
ATOM 1457 O O . LEU A 1 180 ? -6.410 -15.957 19.459 1.00 76.06 180 LEU A O 1
ATOM 1461 N N . TYR A 1 181 ? -8.184 -17.335 19.353 1.00 82.19 181 TYR A N 1
ATOM 1462 C CA . TYR A 1 181 ? -8.794 -16.993 20.637 1.00 82.19 181 TYR A CA 1
ATOM 1463 C C . TYR A 1 181 ? -8.956 -18.239 21.531 1.00 82.19 181 TYR A C 1
ATOM 1465 O O . TYR A 1 181 ? -10.080 -18.666 21.830 1.00 82.19 181 TYR A O 1
ATOM 1473 N N . PRO A 1 182 ? -7.848 -18.819 22.032 1.00 80.81 182 PRO A N 1
ATOM 1474 C CA . PRO A 1 182 ? -7.838 -20.144 22.667 1.00 80.81 182 PRO A CA 1
ATOM 1475 C C . PRO A 1 182 ? -8.715 -20.252 23.921 1.00 80.81 182 PRO A C 1
ATOM 1477 O O . PRO A 1 182 ? -9.181 -21.332 24.283 1.00 80.81 182 PRO A O 1
ATOM 1480 N N . ILE A 1 183 ? -8.962 -19.128 24.596 1.00 84.12 183 ILE A N 1
ATOM 1481 C CA . ILE A 1 183 ? -9.737 -19.066 25.841 1.00 84.12 183 ILE A CA 1
ATOM 1482 C C . ILE A 1 183 ? -11.085 -18.352 25.685 1.00 84.12 183 ILE A C 1
ATOM 1484 O O . ILE A 1 183 ? -11.757 -18.092 26.686 1.00 84.12 183 ILE A O 1
ATOM 1488 N N . ARG A 1 184 ? -11.542 -18.103 24.449 1.00 85.44 184 ARG A N 1
ATOM 1489 C CA . ARG A 1 184 ? -12.842 -17.463 24.175 1.00 85.44 184 ARG A CA 1
ATOM 1490 C C . ARG A 1 184 ? -14.010 -18.230 24.788 1.00 85.44 184 ARG A C 1
ATOM 1492 O O . ARG A 1 184 ? -14.958 -17.626 25.284 1.00 85.44 184 ARG A O 1
ATOM 1499 N N . SER A 1 185 ? -13.929 -19.559 24.826 1.00 86.06 185 SER A N 1
ATOM 1500 C CA . SER A 1 185 ? -14.961 -20.418 25.419 1.00 86.06 185 SER A CA 1
ATOM 1501 C C . SER A 1 185 ? -15.205 -20.135 26.912 1.00 86.06 185 SER A C 1
ATOM 1503 O O . SER A 1 185 ? -16.343 -20.226 27.385 1.00 86.06 185 SER A O 1
ATOM 1505 N N . MET A 1 186 ? -14.175 -19.701 27.650 1.00 88.50 186 MET A N 1
ATOM 1506 C CA . MET A 1 186 ? -14.295 -19.330 29.065 1.00 88.50 186 MET A CA 1
ATOM 1507 C C . MET A 1 186 ? -15.163 -18.086 29.269 1.00 88.50 186 MET A C 1
ATOM 1509 O O . MET A 1 186 ? -15.777 -17.940 30.327 1.00 88.50 186 MET A O 1
ATOM 1513 N N . ALA A 1 187 ? -15.304 -17.222 28.258 1.00 90.94 187 ALA A N 1
ATOM 1514 C CA . ALA A 1 187 ? -16.196 -16.070 28.334 1.00 90.94 187 ALA A CA 1
ATOM 1515 C C . ALA A 1 187 ? -17.654 -16.488 28.574 1.00 90.94 187 ALA A C 1
ATOM 1517 O O . ALA A 1 187 ? -18.344 -15.902 29.413 1.00 90.94 187 ALA A O 1
ATOM 1518 N N . TYR A 1 188 ? -18.111 -17.550 27.901 1.00 91.62 188 TYR A N 1
ATOM 1519 C CA . TYR A 1 188 ? -19.462 -18.085 28.086 1.00 91.62 188 TYR A CA 1
ATOM 1520 C C . TYR A 1 188 ? -19.657 -18.662 29.491 1.00 91.62 188 TYR A C 1
ATOM 1522 O O . TYR A 1 188 ? -20.722 -18.489 30.089 1.00 91.62 188 TYR A O 1
ATOM 1530 N N . VAL A 1 189 ? -18.613 -19.281 30.054 1.00 93.25 189 VAL A N 1
ATOM 1531 C CA . VAL A 1 189 ? -18.616 -19.773 31.438 1.00 93.25 189 VAL A CA 1
ATOM 1532 C C . VAL A 1 189 ? -18.766 -18.607 32.412 1.00 93.25 189 VAL A C 1
ATOM 1534 O O . VAL A 1 189 ? -19.640 -18.654 33.276 1.00 93.25 189 VAL A O 1
ATOM 1537 N N . PHE A 1 190 ? -17.992 -17.529 32.250 1.00 92.88 190 PHE A N 1
ATOM 1538 C CA . PHE A 1 190 ? -18.113 -16.345 33.103 1.00 92.88 190 PHE A CA 1
ATOM 1539 C C . PHE A 1 190 ? -19.483 -15.676 32.980 1.00 92.88 190 PHE A C 1
ATOM 1541 O O . PHE A 1 190 ? -20.070 -15.331 34.006 1.00 92.88 190 PHE A O 1
ATOM 1548 N N . MET A 1 191 ? -20.051 -15.560 31.775 1.00 92.00 191 MET A N 1
ATOM 1549 C CA . MET A 1 191 ? -21.416 -15.044 31.607 1.00 92.00 191 MET A CA 1
ATOM 1550 C C . MET A 1 191 ? -22.444 -15.892 32.367 1.00 92.00 191 MET A C 1
ATOM 1552 O O . MET A 1 191 ? -23.268 -15.352 33.110 1.00 92.00 191 MET A O 1
ATOM 1556 N N . LEU A 1 192 ? -22.366 -17.220 32.244 1.00 94.06 192 LEU A N 1
ATOM 1557 C CA . LEU A 1 192 ? -23.272 -18.140 32.930 1.00 94.06 192 LEU A CA 1
ATOM 1558 C C . LEU A 1 192 ? -23.102 -18.079 34.455 1.00 94.06 192 LEU A C 1
ATOM 1560 O O . LEU A 1 192 ? -24.091 -17.973 35.182 1.00 94.06 192 LEU A O 1
ATOM 1564 N N . VAL A 1 193 ? -21.861 -18.076 34.949 1.00 94.56 193 VAL A N 1
ATOM 1565 C CA . VAL A 1 193 ? -21.545 -17.925 36.378 1.00 94.56 193 VAL A CA 1
ATOM 1566 C C . VAL A 1 193 ? -22.070 -16.593 36.913 1.00 94.56 193 VAL A C 1
ATOM 1568 O O . VAL A 1 193 ? -22.703 -16.572 37.968 1.00 94.56 193 VAL A O 1
ATOM 1571 N N . GLY A 1 194 ? -21.896 -15.495 36.174 1.00 92.62 194 GLY A N 1
ATOM 1572 C CA . GLY A 1 194 ? -22.410 -14.177 36.545 1.00 92.62 194 GLY A CA 1
ATOM 1573 C C . GLY A 1 194 ? -23.928 -14.169 36.724 1.00 92.62 194 GLY A C 1
ATOM 1574 O O . GLY A 1 194 ? -24.433 -13.710 37.753 1.00 92.62 194 GLY A O 1
ATOM 1575 N N . VAL A 1 195 ? -24.665 -14.748 35.771 1.00 92.25 195 VAL A N 1
ATOM 1576 C CA . VAL A 1 195 ? -26.130 -14.875 35.855 1.00 92.25 195 VAL A CA 1
ATOM 1577 C C . VAL A 1 195 ? -26.543 -15.786 37.014 1.00 92.25 195 VAL A C 1
ATOM 1579 O O . VAL A 1 195 ? -27.453 -15.442 37.773 1.00 92.25 195 VAL A O 1
ATOM 1582 N N . LEU A 1 196 ? -25.862 -16.919 37.212 1.00 92.75 196 LEU A N 1
ATOM 1583 C CA . LEU A 1 196 ? -26.143 -17.835 38.320 1.00 92.75 196 LEU A CA 1
ATOM 1584 C C . LEU A 1 196 ? -25.929 -17.168 39.679 1.00 92.75 196 LEU A C 1
ATOM 1586 O O . LEU A 1 196 ? -26.804 -17.267 40.541 1.00 92.75 196 LEU A O 1
ATOM 1590 N N . LEU A 1 197 ? -24.823 -16.445 39.866 1.00 90.19 197 LEU A N 1
ATOM 1591 C CA . LEU A 1 197 ? -24.567 -15.658 41.073 1.00 90.19 197 LEU A CA 1
ATOM 1592 C C . LEU A 1 197 ? -25.650 -14.589 41.261 1.00 90.19 197 LEU A C 1
ATOM 1594 O O . LEU A 1 197 ? -26.177 -14.430 42.365 1.00 90.19 197 LEU A O 1
ATOM 1598 N N . TYR A 1 198 ? -26.063 -13.915 40.183 1.00 90.50 198 TYR A N 1
ATOM 1599 C CA . TYR A 1 198 ? -27.132 -12.920 40.234 1.00 90.50 198 TYR A CA 1
ATOM 1600 C C . TYR A 1 198 ? -28.504 -13.503 40.622 1.00 90.50 198 TYR A C 1
ATOM 1602 O O . TYR A 1 198 ? -29.320 -12.824 41.250 1.00 90.50 198 TYR A O 1
ATOM 1610 N N . VAL A 1 199 ? -28.785 -14.764 40.297 1.00 89.38 199 VAL A N 1
ATOM 1611 C CA . VAL A 1 199 ? -30.056 -15.415 40.652 1.00 89.38 199 VAL A CA 1
ATOM 1612 C C . VAL A 1 199 ? -30.000 -16.080 42.030 1.00 89.38 199 VAL A C 1
ATOM 1614 O O . VAL A 1 199 ? -30.973 -15.997 42.782 1.00 89.38 199 VAL A O 1
ATOM 1617 N N . LYS A 1 200 ? -28.886 -16.739 42.368 1.00 87.62 200 LYS A N 1
ATOM 1618 C CA . LYS A 1 200 ? -28.738 -17.561 43.580 1.00 87.62 200 LYS A CA 1
ATOM 1619 C C . LYS A 1 200 ? -28.420 -16.753 44.832 1.00 87.62 200 LYS A C 1
ATOM 1621 O O . LYS A 1 200 ? -28.806 -17.179 45.920 1.00 87.62 200 LYS A O 1
ATOM 1626 N N . ILE A 1 201 ? -27.742 -15.608 44.710 1.00 86.25 201 ILE A N 1
ATOM 1627 C CA . ILE A 1 201 ? -27.449 -14.771 45.877 1.00 86.25 201 ILE A CA 1
ATOM 1628 C C . ILE A 1 201 ? -28.775 -14.248 46.472 1.00 86.25 201 ILE A C 1
ATOM 1630 O O . ILE A 1 201 ? -29.575 -13.645 45.744 1.00 86.25 201 ILE A O 1
ATOM 1634 N N . PRO A 1 202 ? -29.024 -14.453 47.784 1.00 80.31 202 PRO A N 1
ATOM 1635 C CA . PRO A 1 202 ? -30.308 -14.157 48.410 1.00 80.31 202 PRO A CA 1
ATOM 1636 C C . PRO A 1 202 ? -30.779 -12.714 48.204 1.00 80.31 202 PRO A C 1
ATOM 1638 O O . PRO A 1 202 ? -30.028 -11.758 48.400 1.00 80.31 202 PRO A O 1
ATOM 1641 N N . LYS A 1 203 ? -32.064 -12.567 47.865 1.00 79.69 203 LYS A N 1
ATOM 1642 C CA . LYS A 1 203 ? -32.772 -11.280 47.821 1.00 79.69 203 LYS A CA 1
ATOM 1643 C C . LYS A 1 203 ? -33.297 -10.913 49.216 1.00 79.69 203 LYS A C 1
ATOM 1645 O O . LYS A 1 203 ? -33.691 -11.811 49.966 1.00 79.69 203 LYS A O 1
ATOM 1650 N N . PRO A 1 204 ? -33.367 -9.619 49.569 1.00 74.88 204 PRO A N 1
ATOM 1651 C CA . PRO A 1 204 ? -33.996 -9.187 50.806 1.00 74.88 204 PRO A CA 1
ATOM 1652 C C . PRO A 1 204 ? -35.474 -9.592 50.797 1.00 74.88 204 PRO A C 1
ATOM 1654 O O . PRO A 1 204 ? -36.185 -9.406 49.805 1.00 74.88 204 PRO A O 1
ATOM 1657 N N . LYS A 1 205 ? -35.940 -10.163 51.913 1.00 72.12 205 LYS A N 1
ATOM 1658 C CA . LYS A 1 205 ? -37.352 -10.520 52.089 1.00 72.12 205 LYS A CA 1
ATOM 1659 C C . LYS A 1 205 ? -38.202 -9.248 52.072 1.00 72.12 205 LYS A C 1
ATOM 1661 O O . LYS A 1 205 ? -37.893 -8.290 52.778 1.00 72.12 205 LYS A O 1
ATOM 1666 N N . ARG A 1 206 ? -39.276 -9.258 51.281 1.00 73.19 206 ARG A N 1
ATOM 1667 C CA . ARG A 1 206 ? -40.279 -8.186 51.242 1.00 73.19 206 ARG A CA 1
ATOM 1668 C C . ARG A 1 206 ? -41.456 -8.577 52.122 1.00 73.19 206 ARG A C 1
ATOM 1670 O O . ARG A 1 206 ? -42.027 -9.646 51.922 1.00 73.19 206 ARG A O 1
ATOM 1677 N N . TYR A 1 207 ? -41.793 -7.737 53.093 1.00 74.56 207 TYR A N 1
ATOM 1678 C CA . TYR A 1 207 ? -42.923 -7.975 53.989 1.00 74.56 207 TYR A CA 1
ATOM 1679 C C . TYR A 1 207 ? -44.166 -7.256 53.454 1.00 74.56 207 TYR A C 1
ATOM 1681 O O . TYR A 1 207 ? -44.071 -6.167 52.896 1.00 74.56 207 TYR A O 1
ATOM 1689 N N . ALA A 1 208 ? -45.348 -7.852 53.631 1.00 68.50 208 ALA A N 1
ATOM 1690 C CA . ALA A 1 208 ? -46.597 -7.304 53.090 1.00 68.50 208 ALA A CA 1
ATOM 1691 C C . ALA A 1 208 ? -46.980 -5.931 53.683 1.00 68.50 208 ALA A C 1
ATOM 1693 O O . ALA A 1 208 ? -47.705 -5.168 53.044 1.00 68.50 208 ALA A O 1
ATOM 1694 N N . ASP A 1 209 ? -46.471 -5.603 54.875 1.00 76.31 209 ASP A N 1
ATOM 1695 C CA . ASP A 1 209 ? -46.730 -4.340 55.581 1.00 76.31 209 ASP A CA 1
ATOM 1696 C C . ASP A 1 209 ? -45.694 -3.241 55.298 1.00 76.31 209 ASP A C 1
ATOM 1698 O O . ASP A 1 209 ? -45.809 -2.146 55.848 1.00 76.31 209 ASP A O 1
ATOM 1702 N N . SER A 1 210 ? -44.656 -3.516 54.503 1.00 78.69 210 SER A N 1
ATOM 1703 C CA . SER A 1 210 ? -43.590 -2.551 54.219 1.00 78.69 210 SER A CA 1
ATOM 1704 C C . SER A 1 210 ? -43.692 -1.952 52.817 1.00 78.69 210 SER A C 1
ATOM 1706 O O . SER A 1 210 ? -44.063 -2.613 51.850 1.00 78.69 210 SER A O 1
ATOM 1708 N N . MET A 1 211 ? -43.339 -0.675 52.707 1.00 81.50 211 MET A N 1
ATOM 1709 C CA . MET A 1 211 ? -43.206 0.058 51.453 1.00 81.50 211 MET A CA 1
ATOM 1710 C C . MET A 1 211 ? -41.843 -0.228 50.819 1.00 81.50 211 MET A C 1
ATOM 1712 O O . MET A 1 211 ? -40.816 -0.215 51.501 1.00 81.50 211 MET A O 1
ATOM 1716 N N . HIS A 1 212 ? -41.839 -0.459 49.506 1.00 79.88 212 HIS A N 1
ATOM 1717 C CA . HIS A 1 212 ? -40.656 -0.795 48.713 1.00 79.88 212 HIS A CA 1
ATOM 1718 C C . HIS A 1 212 ? -40.694 -0.086 47.359 1.00 79.88 212 HIS A C 1
ATOM 1720 O O . HIS A 1 212 ? -41.767 0.262 46.866 1.00 79.88 212 HIS A O 1
ATOM 1726 N N . TYR A 1 213 ? -39.536 0.030 46.708 1.00 77.00 213 TYR A N 1
ATOM 1727 C CA . TYR A 1 213 ? -39.480 0.429 45.304 1.00 77.00 213 TYR A CA 1
ATOM 1728 C C . TYR A 1 213 ? -39.957 -0.675 44.363 1.00 77.00 213 TYR A C 1
ATOM 1730 O O . TYR A 1 213 ? -39.847 -1.881 44.643 1.00 77.00 213 TYR A O 1
ATOM 1738 N N . SER A 1 214 ? -40.421 -0.242 43.189 1.00 76.19 214 SER A N 1
ATOM 1739 C CA . SER A 1 214 ? -40.801 -1.133 42.096 1.00 76.19 214 SER A CA 1
ATOM 1740 C C . SER A 1 214 ? -39.657 -2.083 41.728 1.00 76.19 214 SER A C 1
ATOM 1742 O O . SER A 1 214 ? -38.572 -1.670 41.314 1.00 76.19 214 SER A O 1
ATOM 1744 N N . SER A 1 215 ? -39.924 -3.389 41.829 1.00 77.44 215 SER A N 1
ATOM 1745 C CA . SER A 1 215 ? -38.987 -4.439 41.408 1.00 77.44 215 SER A CA 1
ATOM 1746 C C . SER A 1 215 ? -38.666 -4.381 39.919 1.00 77.44 215 SER A C 1
ATOM 1748 O O . SER A 1 215 ? -37.632 -4.892 39.500 1.00 77.44 215 SER A O 1
ATOM 1750 N N . TRP A 1 216 ? -39.579 -3.848 39.104 1.00 76.88 216 TRP A N 1
ATOM 1751 C CA . TRP A 1 216 ? -39.372 -3.729 37.666 1.00 76.88 216 TRP A CA 1
ATOM 1752 C C . TRP A 1 216 ? -38.407 -2.591 37.340 1.00 76.88 216 TRP A C 1
ATOM 1754 O O . TRP A 1 216 ? -37.396 -2.840 36.694 1.00 76.88 216 TRP A O 1
ATOM 1764 N N . LYS A 1 217 ? -38.638 -1.387 37.889 1.00 74.88 217 LYS A N 1
ATOM 1765 C CA . LYS A 1 217 ? -37.735 -0.235 37.705 1.00 74.88 217 LYS A CA 1
ATOM 1766 C C . LYS A 1 217 ? -36.301 -0.562 38.159 1.00 74.88 217 LYS A C 1
ATOM 1768 O O . LYS A 1 217 ? -35.347 -0.211 37.476 1.00 74.88 217 LYS A O 1
ATOM 1773 N N . ASN A 1 218 ? -36.144 -1.314 39.253 1.00 80.25 218 ASN A N 1
ATOM 1774 C CA . ASN A 1 218 ? -34.822 -1.752 39.720 1.00 80.25 218 ASN A CA 1
ATOM 1775 C C . ASN A 1 218 ? -34.154 -2.776 38.789 1.00 80.25 218 ASN A C 1
ATOM 1777 O O . ASN A 1 218 ? -32.951 -2.699 38.579 1.00 80.25 218 ASN A O 1
ATOM 1781 N N . ARG A 1 219 ? -34.912 -3.718 38.209 1.00 83.31 219 ARG A N 1
ATOM 1782 C CA . ARG A 1 219 ? -34.368 -4.660 37.214 1.00 83.31 219 ARG A CA 1
ATOM 1783 C C . ARG A 1 219 ? -33.973 -3.957 35.918 1.00 83.31 219 ARG A C 1
ATOM 1785 O O . ARG A 1 219 ? -32.970 -4.323 35.325 1.00 83.31 219 ARG A O 1
ATOM 1792 N N . LEU A 1 220 ? -34.723 -2.938 35.508 1.00 79.62 220 LEU A N 1
ATOM 1793 C CA . LEU A 1 220 ? -34.371 -2.119 34.351 1.00 79.62 220 LEU A CA 1
ATOM 1794 C C . LEU A 1 220 ? -33.050 -1.368 34.578 1.00 79.62 220 LEU A C 1
ATOM 1796 O O . LEU A 1 220 ? -32.197 -1.375 33.699 1.00 79.62 220 LEU A O 1
ATOM 1800 N N . LEU A 1 221 ? -32.849 -0.784 35.766 1.00 79.19 221 LEU A N 1
ATOM 1801 C CA . LEU A 1 221 ? -31.567 -0.170 36.140 1.00 79.19 221 LEU A CA 1
ATOM 1802 C C . LEU A 1 221 ? -30.412 -1.179 36.130 1.00 79.19 221 LEU A C 1
ATOM 1804 O O . LEU A 1 221 ? -29.317 -0.829 35.699 1.00 79.19 221 LEU A O 1
ATOM 1808 N N . ASP A 1 222 ? -30.662 -2.420 36.564 1.00 88.88 222 ASP A N 1
ATOM 1809 C CA . ASP A 1 222 ? -29.674 -3.502 36.490 1.00 88.88 222 ASP A CA 1
ATOM 1810 C C . ASP A 1 222 ? -29.287 -3.801 35.033 1.00 88.88 222 ASP A C 1
ATOM 1812 O O . ASP A 1 222 ? -28.103 -3.842 34.716 1.00 88.88 222 ASP A O 1
ATOM 1816 N N . ILE A 1 223 ? -30.267 -3.934 34.133 1.00 89.19 223 ILE A N 1
ATOM 1817 C CA . ILE A 1 223 ? -30.029 -4.185 32.702 1.00 89.19 223 ILE A CA 1
ATOM 1818 C C . ILE A 1 223 ? -29.251 -3.030 32.065 1.00 89.19 223 ILE A C 1
ATOM 1820 O O . ILE A 1 223 ? -28.237 -3.263 31.413 1.00 89.19 223 ILE A O 1
ATOM 1824 N N . ILE A 1 224 ? -29.696 -1.787 32.277 1.00 81.88 224 ILE A N 1
ATOM 1825 C CA . ILE A 1 224 ? -29.061 -0.596 31.697 1.00 81.88 224 ILE A CA 1
ATOM 1826 C C . ILE A 1 224 ? -27.627 -0.452 32.204 1.00 81.88 224 ILE A C 1
ATOM 1828 O O . ILE A 1 224 ? -26.720 -0.201 31.416 1.00 81.88 224 ILE A O 1
ATOM 1832 N N . GLY A 1 225 ? -27.401 -0.611 33.509 1.00 87.38 225 GLY A N 1
ATOM 1833 C CA . GLY A 1 225 ? -26.062 -0.441 34.055 1.00 87.38 225 GLY A CA 1
ATOM 1834 C C . GLY A 1 225 ? -25.105 -1.565 33.664 1.00 87.38 225 GLY A C 1
ATOM 1835 O O . GLY A 1 225 ? -23.937 -1.272 33.442 1.00 87.38 225 GLY A O 1
ATOM 1836 N N . VAL A 1 226 ? -25.579 -2.808 33.501 1.00 92.62 226 VAL A N 1
ATOM 1837 C CA . VAL A 1 226 ? -24.769 -3.887 32.905 1.00 92.62 226 VAL A CA 1
ATOM 1838 C C . VAL A 1 226 ? -24.441 -3.559 31.449 1.00 92.62 226 VAL A C 1
ATOM 1840 O O . VAL A 1 226 ? -23.274 -3.595 31.083 1.00 92.62 226 VAL A O 1
ATOM 1843 N N . ALA A 1 227 ? -25.430 -3.166 30.640 1.00 89.81 227 ALA A N 1
ATOM 1844 C CA . ALA A 1 227 ? -25.221 -2.844 29.229 1.00 89.81 227 ALA A CA 1
ATOM 1845 C C . ALA A 1 227 ? -24.211 -1.702 29.030 1.00 89.81 227 ALA A C 1
ATOM 1847 O O . ALA A 1 227 ? -23.248 -1.859 28.285 1.00 89.81 227 ALA A O 1
ATOM 1848 N N . LEU A 1 228 ? -24.387 -0.578 29.736 1.00 86.56 228 LEU A N 1
ATOM 1849 C CA . LEU A 1 228 ? -23.480 0.571 29.642 1.00 86.56 228 LEU A CA 1
ATOM 1850 C C . LEU A 1 228 ? -22.081 0.243 30.167 1.00 86.56 228 LEU A C 1
ATOM 1852 O O . LEU A 1 228 ? -21.093 0.616 29.539 1.00 86.56 228 LEU A O 1
ATOM 1856 N N . PHE A 1 229 ? -21.985 -0.469 31.295 1.00 92.94 229 PHE A N 1
ATOM 1857 C CA . PHE A 1 229 ? -20.696 -0.897 31.832 1.00 92.94 229 PHE A CA 1
ATOM 1858 C C . PHE A 1 229 ? -19.957 -1.791 30.836 1.00 92.94 229 PHE A C 1
ATOM 1860 O O . PHE A 1 229 ? -18.809 -1.510 30.511 1.00 92.94 229 PHE A O 1
ATOM 1867 N N . THR A 1 230 ? -20.611 -2.841 30.330 1.00 91.44 230 THR A N 1
ATOM 1868 C CA . THR A 1 230 ? -19.998 -3.786 29.392 1.00 91.44 230 THR A CA 1
ATOM 1869 C C . THR A 1 230 ? -19.617 -3.107 28.085 1.00 91.44 230 THR A C 1
ATOM 1871 O O . THR A 1 230 ? -18.529 -3.366 27.589 1.00 91.44 230 THR A O 1
ATOM 1874 N N . MET A 1 231 ? -20.450 -2.201 27.567 1.00 90.50 231 MET A N 1
ATOM 1875 C CA . MET A 1 231 ? -20.144 -1.422 26.366 1.00 90.50 231 MET A CA 1
ATOM 1876 C C . MET A 1 231 ? -18.850 -0.622 26.535 1.00 90.50 231 MET A C 1
ATOM 1878 O O . MET A 1 231 ? -17.919 -0.816 25.764 1.00 90.50 231 MET A O 1
ATOM 1882 N N . PHE A 1 232 ? -18.752 0.227 27.564 1.00 91.06 232 PHE A N 1
ATOM 1883 C CA . PHE A 1 232 ? -17.549 1.037 27.786 1.00 91.06 232 PHE A CA 1
ATOM 1884 C C . PHE A 1 232 ? -16.337 0.205 28.212 1.00 91.06 232 PHE A C 1
ATOM 1886 O O . PHE A 1 232 ? -15.208 0.582 27.927 1.00 91.06 232 PHE A O 1
ATOM 1893 N N . PHE A 1 233 ? -16.544 -0.937 28.867 1.00 92.81 233 PHE A N 1
ATOM 1894 C CA . PHE A 1 233 ? -15.446 -1.834 29.209 1.00 92.81 233 PHE A CA 1
ATOM 1895 C C . PHE A 1 233 ? -14.874 -2.546 27.975 1.00 92.81 233 PHE A C 1
ATOM 1897 O O . PHE A 1 233 ? -13.657 -2.645 27.842 1.00 92.81 233 PHE A O 1
ATOM 1904 N N . ALA A 1 234 ? -15.738 -3.035 27.083 1.00 91.75 234 ALA A N 1
ATOM 1905 C CA . ALA A 1 234 ? -15.349 -3.831 25.922 1.00 91.75 234 ALA A CA 1
ATOM 1906 C C . ALA A 1 234 ? -14.889 -2.985 24.728 1.00 91.75 234 ALA A C 1
ATOM 1908 O O . ALA A 1 234 ? -14.096 -3.474 23.932 1.00 91.75 234 ALA A O 1
ATOM 1909 N N . LEU A 1 235 ? -15.351 -1.734 24.602 1.00 88.56 235 LEU A N 1
ATOM 1910 C CA . LEU A 1 235 ? -15.038 -0.876 23.454 1.00 88.56 235 LEU A CA 1
ATOM 1911 C C . LEU A 1 235 ? -13.533 -0.758 23.147 1.00 88.56 235 LEU A C 1
ATOM 1913 O O . LEU A 1 235 ? -13.171 -1.011 22.003 1.00 88.56 235 LEU A O 1
ATOM 1917 N N . PRO A 1 236 ? -12.640 -0.438 24.108 1.00 89.38 236 PRO A N 1
ATOM 1918 C CA . PRO A 1 236 ? -11.213 -0.369 23.803 1.00 89.38 236 PRO A CA 1
ATOM 1919 C C . PRO A 1 236 ? -10.632 -1.725 23.380 1.00 89.38 236 PRO A C 1
ATOM 1921 O O . PRO A 1 236 ? -9.761 -1.755 22.523 1.00 89.38 236 PRO A O 1
ATOM 1924 N N . LEU A 1 237 ? -11.149 -2.840 23.915 1.00 89.19 237 LEU A N 1
ATOM 1925 C CA . LEU A 1 237 ? -10.726 -4.191 23.518 1.00 89.19 237 LEU A CA 1
ATOM 1926 C C . LEU A 1 237 ? -11.156 -4.508 22.082 1.00 89.19 237 LEU A C 1
ATOM 1928 O O . LEU A 1 237 ? -10.446 -5.199 21.363 1.00 89.19 237 LEU A O 1
ATOM 1932 N N . PHE A 1 238 ? -12.332 -4.019 21.682 1.00 84.81 238 PHE A N 1
ATOM 1933 C CA . PHE A 1 238 ? -12.870 -4.173 20.334 1.00 84.81 238 PHE A CA 1
ATOM 1934 C C . PHE A 1 238 ? -12.118 -3.310 19.319 1.00 84.81 238 PHE A C 1
ATOM 1936 O O . PHE A 1 238 ? -11.828 -3.790 18.232 1.00 84.81 238 PHE A O 1
ATOM 1943 N N . ILE A 1 239 ? -11.754 -2.077 19.692 1.00 80.00 239 ILE A N 1
ATOM 1944 C CA . ILE A 1 239 ? -10.960 -1.168 18.850 1.00 80.00 239 ILE A CA 1
ATOM 1945 C C . ILE A 1 239 ? -9.607 -1.784 18.498 1.00 80.00 239 ILE A C 1
ATOM 1947 O O . ILE A 1 239 ? -9.220 -1.771 17.333 1.00 80.00 239 ILE A O 1
ATOM 1951 N N . THR A 1 240 ? -8.929 -2.370 19.484 1.00 76.12 240 THR A N 1
ATOM 1952 C CA . THR A 1 240 ? -7.620 -3.003 19.278 1.00 76.12 240 THR A CA 1
ATOM 1953 C C . THR A 1 240 ? -7.695 -4.483 18.899 1.00 76.12 240 THR A C 1
ATOM 1955 O O . THR A 1 240 ? -6.667 -5.146 18.852 1.00 76.12 240 THR A O 1
ATOM 1958 N N . GLY A 1 241 ? -8.910 -5.026 18.738 1.00 77.38 241 GLY A N 1
ATOM 1959 C CA . GLY A 1 241 ? -9.213 -6.441 18.473 1.00 77.38 241 GLY A CA 1
ATOM 1960 C C . GLY A 1 241 ? -8.595 -7.470 19.415 1.00 77.38 241 GLY A C 1
ATOM 1961 O O . GLY A 1 241 ? -8.589 -8.662 19.104 1.00 77.38 241 GLY A O 1
ATOM 1962 N N . GLY A 1 242 ? -8.117 -7.033 20.577 1.00 82.81 242 GLY A N 1
ATOM 1963 C CA . GLY A 1 242 ? -7.291 -7.830 21.465 1.00 82.81 242 GLY A CA 1
ATOM 1964 C C . GLY A 1 242 ? -7.219 -7.241 22.871 1.00 82.81 242 GLY A C 1
ATOM 1965 O O . GLY A 1 242 ? -7.014 -6.037 23.055 1.00 82.81 242 GLY A O 1
ATOM 1966 N N . SER A 1 243 ? -7.400 -8.082 23.893 1.00 84.44 243 SER A N 1
ATOM 1967 C CA . SER A 1 243 ? -7.454 -7.624 25.283 1.00 84.44 243 SER A CA 1
ATOM 1968 C C . SER A 1 243 ? -6.096 -7.139 25.797 1.00 84.44 243 SER A C 1
ATOM 1970 O O . SER A 1 243 ? -6.021 -6.123 26.483 1.00 84.44 243 SER A O 1
ATOM 1972 N N . VAL A 1 244 ? -5.011 -7.836 25.446 1.00 81.94 244 VAL A N 1
ATOM 1973 C CA . VAL A 1 244 ? -3.636 -7.471 25.834 1.00 81.94 244 VAL A CA 1
ATOM 1974 C C . VAL A 1 244 ? -3.143 -6.287 25.000 1.00 81.94 244 VAL A C 1
ATOM 1976 O O . VAL A 1 244 ? -2.553 -5.351 25.537 1.00 81.94 244 VAL A O 1
ATOM 1979 N N . GLN A 1 245 ? -3.482 -6.291 23.712 1.00 81.19 245 GLN A N 1
ATOM 1980 C CA . GLN A 1 245 ? -3.173 -5.258 22.725 1.00 81.19 245 GLN A CA 1
ATOM 1981 C C . GLN A 1 245 ? -3.690 -3.890 23.171 1.00 81.19 245 GLN A C 1
ATOM 1983 O O . GLN A 1 245 ? -2.972 -2.897 23.082 1.00 81.19 245 GLN A O 1
ATOM 1988 N N . SER A 1 246 ? -4.895 -3.854 23.750 1.00 82.56 246 SER A N 1
ATOM 1989 C CA . SER A 1 246 ? -5.495 -2.622 24.274 1.00 82.56 246 SER A CA 1
ATOM 1990 C C . SER A 1 246 ? -4.609 -1.914 25.305 1.00 82.56 246 SER A C 1
ATOM 1992 O O . SER A 1 246 ? -4.488 -0.688 25.286 1.00 82.56 246 SER A O 1
ATOM 1994 N N . LEU A 1 247 ? -3.940 -2.681 26.173 1.00 80.38 247 LEU A N 1
ATOM 1995 C CA . LEU A 1 247 ? -3.055 -2.151 27.209 1.00 80.38 247 LEU A CA 1
ATOM 1996 C C . LEU A 1 247 ? -1.689 -1.744 26.658 1.00 80.38 247 LEU A C 1
ATOM 1998 O O . LEU A 1 247 ? -1.103 -0.795 27.172 1.00 80.38 247 LEU A O 1
ATOM 2002 N N . ALA A 1 248 ? -1.194 -2.460 25.648 1.00 75.56 248 ALA A N 1
ATOM 2003 C CA . ALA A 1 248 ? 0.106 -2.209 25.037 1.00 75.56 248 ALA A CA 1
ATOM 2004 C C . ALA A 1 248 ? 0.085 -0.981 24.111 1.00 75.56 248 ALA A C 1
ATOM 2006 O O . ALA A 1 248 ? 0.960 -0.128 24.216 1.00 75.56 248 ALA A O 1
ATOM 2007 N N . LEU A 1 249 ? -0.929 -0.869 23.248 1.00 69.88 249 LEU A N 1
ATOM 2008 C CA . LEU A 1 249 ? -0.987 0.142 22.185 1.00 69.88 249 LEU A CA 1
ATOM 2009 C C . LEU A 1 249 ? -1.770 1.403 22.578 1.00 69.88 249 LEU A C 1
ATOM 2011 O O . LEU A 1 249 ? -1.425 2.504 22.159 1.00 69.88 249 LEU A O 1
ATOM 2015 N N . MET A 1 250 ? -2.840 1.273 23.375 1.00 79.06 250 MET A N 1
ATOM 2016 C CA . MET A 1 250 ? -3.825 2.351 23.580 1.00 79.06 250 MET A CA 1
ATOM 2017 C C . MET A 1 250 ? -4.181 2.602 25.052 1.00 79.06 250 MET A C 1
ATOM 2019 O O . MET A 1 250 ? -5.324 2.913 25.400 1.00 79.06 250 MET A O 1
ATOM 2023 N N . MET A 1 251 ? -3.182 2.540 25.934 1.00 82.31 251 MET A N 1
ATOM 2024 C CA . MET A 1 251 ? -3.356 2.719 27.381 1.00 82.31 251 MET A CA 1
ATOM 2025 C C . MET A 1 251 ? -4.109 4.014 27.781 1.00 82.31 251 MET A C 1
ATOM 2027 O O . MET A 1 251 ? -5.014 3.935 28.619 1.00 82.31 251 MET A O 1
ATOM 2031 N N . PRO A 1 252 ? -3.865 5.192 27.163 1.00 81.75 252 PRO A N 1
ATOM 2032 C CA . PRO A 1 252 ? -4.636 6.401 27.471 1.00 81.75 252 PRO A CA 1
ATOM 2033 C C . PRO A 1 252 ? -6.132 6.269 27.148 1.00 81.75 252 PRO A C 1
ATOM 2035 O O . PRO A 1 252 ? -6.980 6.693 27.935 1.00 81.75 252 PRO A O 1
ATOM 2038 N N . LEU A 1 253 ? -6.469 5.642 26.017 1.00 80.06 253 LEU A N 1
ATOM 2039 C CA . LEU A 1 253 ? -7.851 5.433 25.583 1.00 80.06 253 LEU A CA 1
ATOM 2040 C C . LEU A 1 253 ? -8.578 4.451 26.514 1.00 80.06 253 LEU A C 1
ATOM 2042 O O . LEU A 1 253 ? -9.727 4.677 26.900 1.00 80.06 253 LEU A O 1
ATOM 2046 N N . VAL A 1 254 ? -7.874 3.398 26.933 1.00 87.50 254 VAL A N 1
ATOM 2047 C CA . VAL A 1 254 ? -8.343 2.430 27.928 1.00 87.50 254 VAL A CA 1
ATOM 2048 C C . VAL A 1 254 ? -8.688 3.122 29.251 1.00 87.50 254 VAL A C 1
ATOM 2050 O O . VAL A 1 254 ? -9.774 2.895 29.786 1.00 87.50 254 VAL A O 1
ATOM 2053 N N . ILE A 1 255 ? -7.825 4.015 29.756 1.00 86.06 255 ILE A N 1
ATOM 2054 C CA . ILE A 1 255 ? -8.090 4.780 30.990 1.00 86.06 255 ILE A CA 1
ATOM 2055 C C . ILE A 1 255 ? -9.396 5.576 30.875 1.00 86.06 255 ILE A C 1
ATOM 2057 O O . ILE A 1 255 ? -10.205 5.569 31.807 1.00 86.06 255 ILE A O 1
ATOM 2061 N N . VAL A 1 256 ? -9.622 6.248 29.742 1.00 83.81 256 VAL A N 1
ATOM 2062 C CA . VAL A 1 256 ? -10.830 7.056 29.516 1.00 83.81 256 VAL A CA 1
ATOM 2063 C C . VAL A 1 256 ? -12.081 6.178 29.535 1.00 83.81 256 VAL A C 1
ATOM 2065 O O . VAL A 1 256 ? -13.000 6.422 30.323 1.00 83.81 256 VAL A O 1
ATOM 2068 N N . PHE A 1 257 ? -12.113 5.124 28.718 1.00 89.19 257 PHE A N 1
ATOM 2069 C CA . PHE A 1 257 ? -13.285 4.256 28.605 1.00 89.19 257 PHE A CA 1
ATOM 2070 C C . PHE A 1 257 ? -13.576 3.478 29.887 1.00 89.19 257 PHE A C 1
ATOM 2072 O O . PHE A 1 257 ? -14.731 3.372 30.308 1.00 89.19 257 PHE A O 1
ATOM 2079 N N . TRP A 1 258 ? -12.549 2.992 30.578 1.00 90.75 258 TRP A N 1
ATOM 2080 C CA . TRP A 1 258 ? -12.737 2.308 31.853 1.00 90.75 258 TRP A CA 1
ATOM 2081 C C . TRP A 1 258 ? -13.115 3.269 32.980 1.00 90.75 258 TRP A C 1
ATOM 2083 O O . TRP A 1 258 ? -13.926 2.909 33.835 1.00 90.75 258 TRP A O 1
ATOM 2093 N N . GLY A 1 259 ? -12.669 4.527 32.926 1.00 84.44 259 GLY A N 1
ATOM 2094 C CA . GLY A 1 259 ? -13.213 5.604 33.755 1.00 84.44 259 GLY A CA 1
ATOM 2095 C C . GLY A 1 259 ? -14.722 5.789 33.554 1.00 84.44 259 GLY A C 1
ATOM 2096 O O . GLY A 1 259 ? -15.480 5.867 34.526 1.00 84.44 259 GLY A O 1
ATOM 2097 N N . MET A 1 260 ? -15.191 5.770 32.302 1.00 83.06 260 MET A N 1
ATOM 2098 C CA . MET A 1 260 ? -16.624 5.827 31.982 1.00 83.06 260 MET A CA 1
ATOM 2099 C C . MET A 1 260 ? -17.383 4.579 32.456 1.00 83.06 260 MET A C 1
ATOM 2101 O O . MET A 1 260 ? -18.479 4.705 33.010 1.00 83.06 260 MET A O 1
ATOM 2105 N N . ALA A 1 261 ? -16.802 3.384 32.315 1.00 88.69 261 ALA A N 1
ATOM 2106 C CA . ALA A 1 261 ? -17.387 2.146 32.831 1.00 88.69 261 ALA A CA 1
ATOM 2107 C C . ALA A 1 261 ? -17.556 2.209 34.361 1.00 88.69 261 ALA A C 1
ATOM 2109 O O . ALA A 1 261 ? -18.626 1.890 34.889 1.00 88.69 261 ALA A O 1
ATOM 2110 N N . ILE A 1 262 ? -16.553 2.715 35.086 1.00 84.69 262 ILE A N 1
ATOM 2111 C CA . ILE A 1 262 ? -16.627 2.933 36.538 1.00 84.69 262 ILE A CA 1
ATOM 2112 C C . ILE A 1 262 ? -17.757 3.905 36.890 1.00 84.69 262 ILE A C 1
ATOM 2114 O O . ILE A 1 262 ? -18.543 3.621 37.798 1.00 84.69 262 ILE A O 1
ATOM 2118 N N . LEU A 1 263 ? -17.906 5.014 36.163 1.00 80.81 263 LEU A N 1
ATOM 2119 C CA . LEU A 1 263 ? -19.026 5.933 36.374 1.00 80.81 263 LEU A CA 1
ATOM 2120 C C . LEU A 1 263 ? -20.378 5.243 36.145 1.00 80.81 263 LEU A C 1
ATOM 2122 O O . LEU A 1 263 ? -21.290 5.405 36.959 1.00 80.81 263 LEU A O 1
ATOM 2126 N N . CYS A 1 264 ? -20.499 4.406 35.113 1.00 83.25 264 CYS A N 1
ATOM 2127 C CA . CYS A 1 264 ? -21.718 3.642 34.830 1.00 83.25 264 CYS A CA 1
ATOM 2128 C C . CYS A 1 264 ? -22.037 2.595 35.914 1.00 83.25 264 CYS A C 1
ATOM 2130 O O . CYS A 1 264 ? -23.208 2.350 36.211 1.00 83.25 264 CYS A O 1
ATOM 2132 N N . SER A 1 265 ? -21.021 2.039 36.586 1.00 82.88 265 SER A N 1
ATOM 2133 C CA . SER A 1 265 ? -21.203 1.106 37.713 1.00 82.88 265 SER A CA 1
ATOM 2134 C C . SER A 1 265 ? -21.958 1.739 38.897 1.00 82.88 265 SER A C 1
ATOM 2136 O O . SER A 1 265 ? -22.602 1.033 39.679 1.00 82.88 265 SER A O 1
ATOM 2138 N N . SER A 1 266 ? -21.968 3.075 39.014 1.00 80.00 266 SER A N 1
ATOM 2139 C CA . SER A 1 266 ? -22.738 3.785 40.045 1.00 80.00 266 SER A CA 1
ATOM 2140 C C . SER A 1 266 ? -24.250 3.526 39.938 1.00 80.00 266 SER A C 1
ATOM 2142 O O . SER A 1 266 ? -24.953 3.534 40.954 1.00 80.00 266 SER A O 1
ATOM 2144 N N . LEU A 1 267 ? -24.756 3.174 38.749 1.00 79.62 267 LEU A N 1
ATOM 2145 C CA . LEU A 1 267 ? -26.142 2.739 38.559 1.00 79.62 267 LEU A CA 1
ATOM 2146 C C . LEU A 1 267 ? -26.446 1.449 39.335 1.00 79.62 267 LEU A C 1
ATOM 2148 O O . LEU A 1 267 ? -27.523 1.328 39.922 1.00 79.62 267 LEU A O 1
ATOM 2152 N N . MET A 1 268 ? -25.484 0.522 39.427 1.00 83.69 268 MET A N 1
ATOM 2153 C CA . MET A 1 268 ? -25.629 -0.708 40.220 1.00 83.69 268 MET A CA 1
ATOM 2154 C C . MET A 1 268 ? -25.730 -0.405 41.710 1.00 83.69 268 MET A C 1
ATOM 2156 O O . MET A 1 268 ? -26.470 -1.066 42.441 1.00 83.69 268 MET A O 1
ATOM 2160 N N . TYR A 1 269 ? -25.000 0.610 42.166 1.00 79.31 269 TYR A N 1
ATOM 2161 C CA . TYR A 1 269 ? -25.072 1.067 43.544 1.00 79.31 269 TYR A CA 1
ATOM 2162 C C . TYR A 1 269 ? -26.460 1.636 43.872 1.00 79.31 269 TYR A C 1
ATOM 2164 O O . TYR A 1 269 ? -27.054 1.266 44.889 1.00 79.31 269 TYR A O 1
ATOM 2172 N N . ILE A 1 270 ? -27.004 2.486 42.994 1.00 76.25 270 ILE A N 1
ATOM 2173 C CA . ILE A 1 270 ? -28.357 3.043 43.143 1.00 76.25 270 ILE A CA 1
ATOM 2174 C C . ILE A 1 270 ? -29.399 1.917 43.116 1.00 76.25 270 ILE A C 1
ATOM 2176 O O . ILE A 1 270 ? -30.285 1.868 43.970 1.00 76.25 270 ILE A O 1
ATOM 2180 N N . ALA A 1 271 ? -29.266 0.958 42.200 1.00 81.19 271 ALA A N 1
ATOM 2181 C CA . ALA A 1 271 ? -30.176 -0.177 42.115 1.00 81.19 271 ALA A CA 1
ATOM 2182 C C . ALA A 1 271 ? -30.119 -1.078 43.362 1.00 81.19 271 ALA A C 1
ATOM 2184 O O . ALA A 1 271 ? -31.162 -1.509 43.858 1.00 81.19 271 ALA A O 1
ATOM 2185 N N . ALA A 1 272 ? -28.930 -1.313 43.931 1.00 80.94 272 ALA A N 1
ATOM 2186 C CA . ALA A 1 272 ? -28.770 -2.044 45.190 1.00 80.94 272 ALA A CA 1
ATOM 2187 C C . ALA A 1 272 ? -29.399 -1.301 46.378 1.00 80.94 272 ALA A C 1
ATOM 2189 O O . ALA A 1 272 ? -30.055 -1.914 47.229 1.00 80.94 272 ALA A O 1
ATOM 2190 N N . TRP A 1 273 ? -29.249 0.025 46.425 1.00 78.50 273 TRP A N 1
ATOM 2191 C CA . TRP A 1 273 ? -29.931 0.863 47.408 1.00 78.50 273 TRP A CA 1
ATOM 2192 C C . TRP A 1 273 ? -31.450 0.695 47.302 1.00 78.50 273 TRP A C 1
ATOM 2194 O O . TRP A 1 273 ? -32.092 0.289 48.271 1.00 78.50 273 TRP A O 1
ATOM 2204 N N . ASN A 1 274 ? -32.012 0.883 46.109 1.00 78.75 274 ASN A N 1
ATOM 2205 C CA . ASN A 1 274 ? -33.452 0.780 45.878 1.00 78.75 274 ASN A CA 1
ATOM 2206 C C . ASN A 1 274 ? -33.995 -0.636 46.123 1.00 78.75 274 ASN A C 1
ATOM 2208 O O . ASN A 1 274 ? -35.126 -0.803 46.574 1.00 78.75 274 ASN A O 1
ATOM 2212 N N . ALA A 1 275 ? -33.216 -1.678 45.829 1.00 80.94 275 ALA A N 1
ATOM 2213 C CA . ALA A 1 275 ? -33.630 -3.062 46.044 1.00 80.94 275 ALA A CA 1
ATOM 2214 C C . ALA A 1 275 ? -33.636 -3.460 47.527 1.00 80.94 275 ALA A C 1
ATOM 2216 O O . ALA A 1 275 ? -34.466 -4.273 47.934 1.00 80.94 275 ALA A O 1
ATOM 2217 N N . SER A 1 276 ? -32.730 -2.885 48.321 1.00 80.69 276 SER A N 1
ATOM 2218 C CA . SER A 1 276 ? -32.620 -3.138 49.763 1.00 80.69 276 SER A CA 1
ATOM 2219 C C . SER A 1 276 ? -33.523 -2.259 50.624 1.00 80.69 276 SER A C 1
ATOM 2221 O O . SER A 1 276 ? -33.679 -2.538 51.812 1.00 80.69 276 SER A O 1
ATOM 2223 N N . PHE A 1 277 ? -34.101 -1.205 50.051 1.00 81.00 277 PHE A N 1
ATOM 2224 C CA . PHE A 1 277 ? -34.932 -0.274 50.792 1.00 81.00 277 PHE A CA 1
ATOM 2225 C C . PHE A 1 277 ? -36.276 -0.891 51.199 1.00 81.00 277 PHE A C 1
ATOM 2227 O O . PHE A 1 277 ? -37.010 -1.477 50.393 1.00 81.00 277 PHE A O 1
ATOM 2234 N N . SER A 1 278 ? -36.617 -0.718 52.470 1.00 80.56 278 SER A N 1
ATOM 2235 C CA . SER A 1 278 ? -37.893 -1.135 53.033 1.00 80.56 278 SER A CA 1
ATOM 2236 C C . SER A 1 278 ? -38.279 -0.227 54.189 1.00 80.56 278 SER A C 1
ATOM 2238 O O . SER A 1 278 ? -37.474 -0.004 55.096 1.00 80.56 278 SER A O 1
ATOM 2240 N N . MET A 1 279 ? -39.516 0.264 54.175 1.00 81.69 279 MET A N 1
ATOM 2241 C CA . MET A 1 279 ? -40.057 1.132 55.217 1.00 81.69 279 MET A CA 1
ATOM 2242 C C . MET A 1 279 ? -41.346 0.548 55.785 1.00 81.69 279 MET A C 1
ATOM 2244 O O . MET A 1 279 ? -42.305 0.333 55.051 1.00 81.69 279 MET A O 1
ATOM 2248 N N . LYS A 1 280 ? -41.387 0.303 57.094 1.00 84.88 280 LYS A N 1
ATOM 2249 C CA . LYS A 1 280 ? -42.592 -0.123 57.809 1.00 84.88 280 LYS A CA 1
ATOM 2250 C C . LYS A 1 280 ? -43.088 1.026 58.680 1.00 84.88 280 LYS A C 1
ATOM 2252 O O . LYS A 1 280 ? -42.335 1.550 59.500 1.00 84.88 280 LYS A O 1
ATOM 2257 N N . VAL A 1 281 ? -44.349 1.393 58.484 1.00 83.81 281 VAL A N 1
ATOM 2258 C CA . VAL A 1 281 ? -45.051 2.404 59.281 1.00 83.81 281 VAL A CA 1
ATOM 2259 C C . VAL A 1 281 ? -45.762 1.681 60.425 1.00 83.81 281 VAL A C 1
ATOM 2261 O O . VAL A 1 281 ? -46.502 0.729 60.173 1.00 83.81 281 VAL A O 1
ATOM 2264 N N . LYS A 1 282 ? -45.483 2.077 61.668 1.00 82.56 282 LYS A N 1
ATOM 2265 C CA . LYS A 1 282 ? -46.208 1.655 62.874 1.00 82.56 282 LYS A CA 1
ATOM 2266 C C . LYS A 1 282 ? -46.863 2.882 63.510 1.00 82.56 282 LYS A C 1
ATOM 2268 O O . LYS A 1 282 ? -46.497 4.001 63.176 1.00 82.56 282 LYS A O 1
ATOM 2273 N N . GLU A 1 283 ? -47.780 2.654 64.442 1.00 79.62 283 GLU A N 1
ATOM 2274 C CA . GLU A 1 283 ? -48.528 3.719 65.126 1.00 79.62 283 GLU A CA 1
ATOM 2275 C C . GLU A 1 283 ? -47.636 4.685 65.928 1.00 79.62 283 GLU A C 1
ATOM 2277 O O . GLU A 1 283 ? -47.992 5.845 66.088 1.00 79.62 283 GLU A O 1
ATOM 2282 N N . ASP A 1 284 ? -46.467 4.238 66.399 1.00 82.94 284 ASP A N 1
ATOM 2283 C CA . ASP A 1 284 ? -45.569 5.005 67.275 1.00 82.94 284 ASP A CA 1
ATOM 2284 C C . ASP A 1 284 ? -44.205 5.356 66.647 1.00 82.94 284 ASP A C 1
ATOM 2286 O O . ASP A 1 284 ? -43.452 6.175 67.183 1.00 82.94 284 ASP A O 1
ATOM 2290 N N . GLN A 1 285 ? -43.844 4.720 65.528 1.00 84.00 285 GLN A N 1
ATOM 2291 C CA . GLN A 1 285 ? -42.502 4.816 64.952 1.00 84.00 285 GLN A CA 1
ATOM 2292 C C . GLN A 1 285 ? -42.453 4.463 63.457 1.00 84.00 285 GLN A C 1
ATOM 2294 O O . GLN A 1 285 ? -43.186 3.607 62.955 1.00 84.00 285 GLN A O 1
ATOM 2299 N N . LEU A 1 286 ? -41.473 5.032 62.756 1.00 82.75 286 LEU A N 1
ATOM 2300 C CA . LEU A 1 286 ? -41.068 4.621 61.413 1.00 82.75 286 LEU A CA 1
ATOM 2301 C C . LEU A 1 286 ? -39.847 3.712 61.494 1.00 82.75 286 LEU A C 1
ATOM 2303 O O . LEU A 1 286 ? -38.815 4.064 62.067 1.00 82.75 286 LEU A O 1
ATOM 2307 N N . MET A 1 287 ? -39.939 2.544 60.867 1.00 81.12 287 MET A N 1
ATOM 2308 C CA . MET A 1 287 ? -38.810 1.633 60.715 1.00 81.12 287 MET A CA 1
ATOM 2309 C C . MET A 1 287 ? -38.335 1.647 59.267 1.00 81.12 287 MET A C 1
ATOM 2311 O O . MET A 1 287 ? -39.039 1.169 58.381 1.00 81.12 287 MET A O 1
ATOM 2315 N N . ILE A 1 288 ? -37.130 2.152 59.029 1.00 78.00 288 ILE A N 1
ATOM 2316 C CA . ILE A 1 288 ? -36.520 2.233 57.701 1.00 78.00 288 ILE A CA 1
ATOM 2317 C C . ILE A 1 288 ? -35.332 1.288 57.660 1.00 78.00 288 ILE A C 1
ATOM 2319 O O . ILE A 1 288 ? -34.537 1.225 58.588 1.00 78.00 288 ILE A O 1
ATOM 2323 N N . THR A 1 289 ? -35.191 0.547 56.576 1.00 74.12 289 THR A N 1
ATOM 2324 C CA . THR A 1 289 ? -34.080 -0.380 56.364 1.00 74.12 289 THR A CA 1
ATOM 2325 C C . THR A 1 289 ? -33.504 -0.179 54.979 1.00 74.12 289 THR A C 1
ATOM 2327 O O . THR A 1 289 ? -34.240 0.050 54.023 1.00 74.12 289 THR A O 1
ATOM 2330 N N . ASN A 1 290 ? -32.180 -0.236 54.888 1.00 71.56 290 ASN A N 1
ATOM 2331 C CA . ASN A 1 290 ? -31.422 -0.248 53.644 1.00 71.56 290 ASN A CA 1
ATOM 2332 C C . ASN A 1 290 ? -30.232 -1.217 53.785 1.00 71.56 290 ASN A C 1
ATOM 2334 O O . ASN A 1 290 ? -30.029 -1.828 54.838 1.00 71.56 290 ASN A O 1
ATOM 2338 N N . TYR A 1 291 ? -29.406 -1.363 52.744 1.00 69.00 291 TYR A N 1
ATOM 2339 C CA . TYR A 1 291 ? -28.245 -2.259 52.825 1.00 69.00 291 TYR A CA 1
ATOM 2340 C C . TYR A 1 291 ? -27.171 -1.807 53.841 1.00 69.00 291 TYR A C 1
ATOM 2342 O O . TYR A 1 291 ? -26.373 -2.642 54.272 1.00 69.00 291 TYR A O 1
ATOM 2350 N N . ARG A 1 292 ? -27.130 -0.520 54.233 1.00 65.12 292 ARG A N 1
ATOM 2351 C CA . ARG A 1 292 ? -26.188 0.021 55.236 1.00 65.12 292 ARG A CA 1
ATOM 2352 C C . ARG A 1 292 ? -26.654 -0.213 56.676 1.00 65.12 292 ARG A C 1
ATOM 2354 O O . ARG A 1 292 ? -25.812 -0.264 57.570 1.00 65.12 292 ARG A O 1
ATOM 2361 N N . GLY A 1 293 ? -27.954 -0.384 56.907 1.00 68.25 293 GLY A N 1
ATOM 2362 C CA . GLY A 1 293 ? -28.520 -0.663 58.222 1.00 68.25 293 GLY A CA 1
ATOM 2363 C C . GLY A 1 293 ? -29.998 -0.295 58.349 1.00 68.25 293 GLY A C 1
ATOM 2364 O O . GLY A 1 293 ? -30.642 0.152 57.400 1.00 68.25 293 GLY A O 1
ATOM 2365 N N . GLY A 1 294 ? -30.535 -0.504 59.551 1.00 71.69 294 GLY A N 1
ATOM 2366 C CA . GLY A 1 294 ? -31.883 -0.087 59.923 1.00 71.69 294 GLY A CA 1
ATOM 2367 C C . GLY A 1 294 ? -31.877 1.157 60.803 1.00 71.69 294 GLY A C 1
ATOM 2368 O O . GLY A 1 294 ? -31.093 1.238 61.747 1.00 71.69 294 GLY A O 1
ATOM 2369 N N . TYR A 1 295 ? -32.789 2.076 60.519 1.00 73.75 295 TYR A N 1
ATOM 2370 C CA . TYR A 1 295 ? -33.094 3.269 61.293 1.00 73.75 295 TYR A CA 1
ATOM 2371 C C . TYR A 1 295 ? -34.485 3.110 61.903 1.00 73.75 295 TYR A C 1
ATOM 2373 O O . TYR A 1 295 ? -35.411 2.619 61.253 1.00 73.75 295 TYR A O 1
ATOM 2381 N N . ARG A 1 296 ? -34.629 3.511 63.162 1.00 80.19 296 ARG A N 1
ATOM 2382 C CA . ARG A 1 296 ? -35.926 3.623 63.830 1.00 80.19 296 ARG A CA 1
ATOM 2383 C C . ARG A 1 296 ? -36.095 5.078 64.220 1.00 80.19 296 ARG A C 1
ATOM 2385 O O . ARG A 1 296 ? -35.198 5.630 64.845 1.00 80.19 296 ARG A O 1
ATOM 2392 N N . ILE A 1 297 ? -37.201 5.671 63.806 1.00 81.62 297 ILE A N 1
ATOM 2393 C CA . ILE A 1 297 ? -37.537 7.068 64.061 1.00 81.62 297 ILE A CA 1
ATOM 2394 C C . ILE A 1 297 ? -38.817 7.039 64.884 1.00 81.62 297 ILE A C 1
ATOM 2396 O O . ILE A 1 297 ? -39.863 6.661 64.359 1.00 81.62 297 ILE A O 1
ATOM 2400 N N . SER A 1 298 ? -38.727 7.362 66.173 1.00 85.06 298 SER A N 1
ATOM 2401 C CA . SER A 1 298 ? -39.915 7.524 67.013 1.00 85.06 298 SER A CA 1
ATOM 2402 C C . SER A 1 298 ? -40.636 8.809 66.623 1.00 85.06 298 SER A C 1
ATOM 2404 O O . SER A 1 298 ? -39.982 9.821 66.364 1.00 85.06 298 SER A O 1
ATOM 2406 N N . TYR A 1 299 ? -41.970 8.810 66.618 1.00 85.38 299 TYR A N 1
ATOM 2407 C CA . TYR A 1 299 ? -42.735 10.037 66.367 1.00 85.38 299 TYR A CA 1
ATOM 2408 C C . TYR A 1 299 ? -42.485 11.117 67.424 1.00 85.38 299 TYR A C 1
ATOM 2410 O O . TYR A 1 299 ? -42.525 12.302 67.113 1.00 85.38 299 TYR A O 1
ATOM 2418 N N . GLN A 1 300 ? -42.114 10.721 68.643 1.00 82.81 300 GLN A N 1
ATOM 2419 C CA . GLN A 1 300 ? -41.764 11.650 69.720 1.00 82.81 300 GLN A CA 1
ATOM 2420 C C . GLN A 1 300 ? -40.429 12.378 69.493 1.00 82.81 300 GLN A C 1
ATOM 2422 O O . GLN A 1 300 ? -40.212 13.442 70.079 1.00 82.81 300 GLN A O 1
ATOM 2427 N N . ASP A 1 301 ? -39.547 11.834 68.651 1.00 84.69 301 ASP A N 1
ATOM 2428 C CA . ASP A 1 301 ? -38.241 12.426 68.332 1.00 84.69 301 ASP A CA 1
ATOM 2429 C C . ASP A 1 301 ? -38.331 13.444 67.184 1.00 84.69 301 ASP A C 1
ATOM 2431 O O . ASP A 1 301 ? -37.360 14.150 66.894 1.00 84.69 301 ASP A O 1
ATOM 2435 N N . ILE A 1 302 ? -39.496 13.540 66.537 1.00 85.31 302 ILE A N 1
ATOM 2436 C CA . ILE A 1 302 ? -39.766 14.497 65.469 1.00 85.31 302 ILE A CA 1
ATOM 2437 C C . ILE A 1 302 ? -40.107 15.850 66.102 1.00 85.31 302 ILE A C 1
ATOM 2439 O O . ILE A 1 302 ? -40.913 15.943 67.026 1.00 85.31 302 ILE A O 1
ATOM 2443 N N . ASN A 1 303 ? -39.456 16.909 65.624 1.00 86.69 303 ASN A N 1
ATOM 2444 C CA . ASN A 1 303 ? -39.729 18.281 66.037 1.00 86.69 303 ASN A CA 1
ATOM 2445 C C . ASN A 1 303 ? -40.913 18.852 65.244 1.00 86.69 303 ASN A C 1
ATOM 2447 O O . ASN A 1 303 ? -41.891 19.308 65.825 1.00 86.69 303 ASN A O 1
ATOM 2451 N N . PHE A 1 304 ? -40.831 18.796 63.912 1.00 87.06 304 PHE A N 1
ATOM 2452 C CA . PHE A 1 304 ? -41.914 19.179 63.007 1.00 87.06 304 PHE A CA 1
ATOM 2453 C C . PHE A 1 304 ? -41.697 18.593 61.605 1.00 87.06 304 PHE A C 1
ATOM 2455 O O . PHE A 1 304 ? -40.591 18.170 61.244 1.00 87.06 304 PHE A O 1
ATOM 2462 N N . ILE A 1 305 ? -42.757 18.595 60.802 1.00 86.50 305 ILE A N 1
ATOM 2463 C CA . ILE A 1 305 ? -42.760 18.141 59.407 1.00 86.50 305 ILE A CA 1
ATOM 2464 C C . ILE A 1 305 ? -43.106 19.325 58.503 1.00 86.50 305 ILE A C 1
ATOM 2466 O O . ILE A 1 305 ? -43.867 20.210 58.889 1.00 86.50 305 ILE A O 1
ATOM 2470 N N . GLN A 1 306 ? -42.539 19.362 57.300 1.00 88.06 306 GLN A N 1
ATOM 2471 C CA . GLN A 1 306 ? -42.854 20.380 56.296 1.00 88.06 306 GLN A CA 1
ATOM 2472 C C . GLN A 1 306 ? -42.855 19.781 54.878 1.00 88.06 306 GLN A C 1
ATOM 2474 O O . GLN A 1 306 ? -42.099 18.835 54.618 1.00 88.06 306 GLN A O 1
ATOM 2479 N N . PRO A 1 307 ? -43.652 20.313 53.939 1.00 86.06 307 PRO A N 1
ATOM 2480 C CA . PRO A 1 307 ? -43.587 19.925 52.537 1.00 86.06 307 PRO A CA 1
ATOM 2481 C C . PRO A 1 307 ? -42.257 20.363 51.901 1.00 86.06 307 PRO A C 1
ATOM 2483 O O . PRO A 1 307 ? -41.678 21.399 52.243 1.00 86.06 307 PRO A O 1
ATOM 2486 N N . ALA A 1 308 ? -41.742 19.551 50.978 1.00 83.50 308 ALA A N 1
ATOM 2487 C CA . ALA A 1 308 ? -40.482 19.810 50.290 1.00 83.50 308 ALA A CA 1
ATOM 2488 C C . ALA A 1 308 ? -40.568 19.495 48.794 1.00 83.50 308 ALA A C 1
ATOM 2490 O O . ALA A 1 308 ? -41.196 18.520 48.392 1.00 83.50 308 ALA A O 1
ATOM 2491 N N . ASP A 1 309 ? -39.864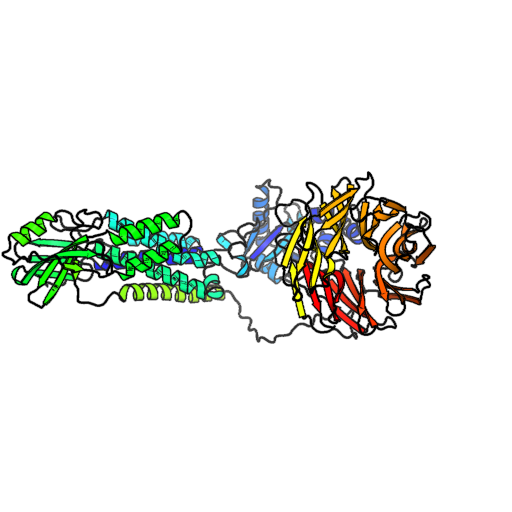 20.286 47.986 1.00 81.88 309 ASP A N 1
ATOM 2492 C CA . ASP A 1 309 ? -39.802 20.140 46.531 1.00 81.88 309 ASP A CA 1
ATOM 2493 C C . ASP A 1 309 ? -38.369 19.956 46.049 1.00 81.88 309 ASP A C 1
ATOM 2495 O O . ASP A 1 309 ? -37.486 20.730 46.413 1.00 81.88 309 ASP A O 1
ATOM 2499 N N . LYS A 1 310 ? -38.127 18.981 45.173 1.00 76.50 310 LYS A N 1
ATOM 2500 C CA . LYS A 1 310 ? -36.822 18.800 44.532 1.00 76.50 310 LYS A CA 1
ATOM 2501 C C . LYS A 1 310 ? -36.811 19.426 43.152 1.00 76.50 310 LYS A C 1
ATOM 2503 O O . LYS A 1 310 ? -37.654 19.090 42.321 1.00 76.50 310 LYS A O 1
ATOM 2508 N N . ARG A 1 311 ? -35.819 20.276 42.889 1.00 76.81 311 ARG A N 1
ATOM 2509 C CA . ARG A 1 311 ? -35.559 20.871 41.570 1.00 76.81 311 ARG A CA 1
ATOM 2510 C C . ARG A 1 311 ? -34.084 20.730 41.208 1.00 76.81 311 ARG A C 1
ATOM 2512 O O . ARG A 1 311 ? -33.229 20.664 42.087 1.00 76.81 311 ARG A O 1
ATOM 2519 N N . TYR A 1 312 ? -33.766 20.721 39.917 1.00 71.50 312 TYR A N 1
ATOM 2520 C CA . TYR A 1 312 ? -32.367 20.747 39.491 1.00 71.50 312 TYR A CA 1
ATOM 2521 C C . TYR A 1 312 ? -31.671 22.047 39.938 1.00 71.50 312 TYR A C 1
ATOM 2523 O O . TYR A 1 312 ? -32.294 23.120 39.912 1.00 71.50 312 TYR A O 1
ATOM 2531 N N . PRO A 1 313 ? -30.381 21.988 40.322 1.00 74.81 313 PRO A N 1
ATOM 2532 C CA . PRO A 1 313 ? -29.609 23.192 40.588 1.00 74.81 313 PRO A CA 1
ATOM 2533 C C . PRO A 1 313 ? -29.516 24.076 39.344 1.00 74.81 313 PRO A C 1
ATOM 2535 O O . PRO A 1 313 ? -29.469 23.594 38.214 1.00 74.81 313 PRO A O 1
ATOM 2538 N N . GLY A 1 314 ? -29.461 25.393 39.558 1.00 75.56 314 GLY A N 1
ATOM 2539 C CA . GLY A 1 314 ? -29.474 26.373 38.467 1.00 75.56 314 GLY A CA 1
ATOM 2540 C C . GLY A 1 314 ? -28.323 26.197 37.473 1.00 75.56 314 GLY A C 1
ATOM 2541 O O . GLY A 1 314 ? -28.531 26.352 36.277 1.00 75.56 314 GLY A O 1
ATOM 2542 N N . TRP A 1 315 ? -27.140 25.794 37.944 1.00 76.62 315 TRP A N 1
ATOM 2543 C CA . TRP A 1 315 ? -25.985 25.542 37.077 1.00 76.62 315 TRP A CA 1
ATOM 2544 C C . TRP A 1 315 ? -26.179 24.326 36.161 1.00 76.62 315 TRP A C 1
ATOM 2546 O O . TRP A 1 315 ? -25.700 24.325 35.033 1.00 76.62 315 TRP A O 1
ATOM 2556 N N . PHE A 1 316 ? -26.925 23.308 36.601 1.00 70.75 316 PHE A N 1
ATOM 2557 C CA . PHE A 1 316 ? -27.167 22.106 35.800 1.00 70.75 316 PHE A CA 1
ATOM 2558 C C . PHE A 1 316 ? -28.017 22.421 34.562 1.00 70.75 316 PHE A C 1
ATOM 2560 O O . PHE A 1 316 ? -27.801 21.853 33.495 1.00 70.75 316 PHE A O 1
ATOM 2567 N N . LYS A 1 317 ? -28.920 23.405 34.671 1.00 75.19 317 LYS A N 1
ATOM 2568 C CA . LYS A 1 317 ? -29.703 23.918 33.537 1.00 75.19 317 LYS A CA 1
ATOM 2569 C C . LYS A 1 317 ? -28.808 24.516 32.450 1.00 75.19 317 LYS A C 1
ATOM 2571 O O . LYS A 1 317 ? -29.090 24.332 31.271 1.00 75.19 317 LYS A O 1
ATOM 2576 N N . TRP A 1 318 ? -27.722 25.184 32.843 1.00 77.56 318 TRP A N 1
ATOM 2577 C CA . TRP A 1 318 ? -26.733 25.727 31.911 1.00 77.56 318 TRP A CA 1
ATOM 2578 C C . TRP A 1 318 ? -25.893 24.630 31.259 1.00 77.56 318 TRP A C 1
ATOM 2580 O O . TRP A 1 318 ? -25.665 24.684 30.059 1.00 77.56 318 TRP A O 1
ATOM 2590 N N . VAL A 1 319 ? -25.509 23.586 32.000 1.00 74.38 319 VAL A N 1
ATOM 2591 C CA . VAL A 1 319 ? -24.799 22.432 31.417 1.00 74.38 319 VAL A CA 1
ATOM 2592 C C . VAL A 1 319 ? -25.652 21.736 30.356 1.00 74.38 319 VAL A C 1
ATOM 2594 O O . VAL A 1 319 ? -25.169 21.487 29.257 1.00 74.38 319 VAL A O 1
ATOM 2597 N N . MET A 1 320 ? -26.933 21.487 30.642 1.00 73.25 320 MET A N 1
ATOM 2598 C CA . MET A 1 320 ? -27.850 20.884 29.666 1.00 73.25 320 MET A CA 1
ATOM 2599 C C . MET A 1 320 ? -28.110 21.800 28.462 1.00 73.25 320 MET A C 1
ATOM 2601 O O . MET A 1 320 ? -28.250 21.308 27.346 1.00 73.25 320 MET A O 1
ATOM 2605 N N . PHE A 1 321 ? -28.122 23.121 28.668 1.00 76.69 321 PHE A N 1
ATOM 2606 C CA . PHE A 1 321 ? -28.213 24.109 27.590 1.00 76.69 321 PHE A CA 1
ATOM 2607 C C . PHE A 1 321 ? -26.989 24.061 26.662 1.00 76.69 321 PHE A C 1
ATOM 2609 O O . PHE A 1 321 ? -27.137 23.977 25.446 1.00 76.69 321 PHE A O 1
ATOM 2616 N N . PHE A 1 322 ? -25.775 24.049 27.220 1.00 75.50 322 PHE A N 1
ATOM 2617 C CA . PHE A 1 322 ? -24.552 23.953 26.417 1.00 75.50 322 PHE A CA 1
ATOM 2618 C C . PHE A 1 322 ? -24.416 22.592 25.726 1.00 75.50 322 PHE A C 1
ATOM 2620 O O . PHE A 1 322 ? -24.018 22.532 24.565 1.00 75.50 322 PHE A O 1
ATOM 2627 N N . ALA A 1 323 ? -24.816 21.506 26.391 1.00 69.12 323 ALA A N 1
ATOM 2628 C CA . ALA A 1 323 ? -24.844 20.177 25.787 1.00 69.12 323 ALA A CA 1
ATOM 2629 C C . ALA A 1 323 ? -25.856 20.084 24.627 1.00 69.12 323 ALA A C 1
ATOM 2631 O O . ALA A 1 323 ? -25.597 19.394 23.644 1.00 69.12 323 ALA A O 1
ATOM 2632 N N . MET A 1 324 ? -26.977 20.814 24.702 1.00 78.44 324 MET A N 1
ATOM 2633 C CA . MET A 1 324 ? -27.920 20.959 23.588 1.00 78.44 324 MET A CA 1
ATOM 2634 C C . MET A 1 324 ? -27.278 21.681 22.394 1.00 78.44 324 MET A C 1
ATOM 2636 O O . MET A 1 324 ? -27.393 21.187 21.274 1.00 78.44 324 MET A O 1
ATOM 2640 N N . LEU A 1 325 ? -26.575 22.798 22.613 1.00 74.69 325 LEU A N 1
ATOM 2641 C CA . LEU A 1 325 ? -25.944 23.577 21.533 1.00 74.69 325 LEU A CA 1
ATOM 2642 C C . LEU A 1 325 ? -24.897 22.781 20.735 1.00 74.69 325 LEU A C 1
ATOM 2644 O O . LEU A 1 325 ? -24.739 23.011 19.540 1.00 74.69 325 LEU A O 1
ATOM 2648 N N . GLY A 1 326 ? -24.200 21.842 21.381 1.00 63.66 326 GLY A N 1
ATOM 2649 C CA . GLY A 1 326 ? -23.193 20.993 20.734 1.00 63.66 326 GLY A CA 1
ATOM 2650 C C . GLY A 1 326 ? -23.752 19.779 19.980 1.00 63.66 326 GLY A C 1
ATOM 2651 O O . GLY A 1 326 ? -23.001 19.100 19.283 1.00 63.66 326 GLY A O 1
ATOM 2652 N N . SER A 1 327 ? -25.047 19.474 20.111 1.00 69.31 327 SER A N 1
ATOM 2653 C CA . SER A 1 327 ? -25.650 18.272 19.519 1.00 69.31 327 SER A CA 1
ATOM 2654 C C . SER A 1 327 ? -26.264 18.549 18.136 1.00 69.31 327 SER A C 1
ATOM 2656 O O . SER A 1 327 ? -26.992 19.522 17.957 1.00 69.31 327 SER A O 1
ATOM 2658 N N . LYS A 1 328 ? -25.980 17.694 17.140 1.00 69.44 328 LYS A N 1
ATOM 2659 C CA . LYS A 1 328 ? -26.540 17.767 15.772 1.00 69.44 328 LYS A CA 1
ATOM 2660 C C . LYS A 1 328 ? -27.535 16.626 15.514 1.00 69.44 328 LYS A C 1
ATOM 2662 O O . LYS A 1 328 ? -27.476 15.577 16.154 1.00 69.44 328 LYS A O 1
ATOM 2667 N N . GLY A 1 329 ? -28.439 16.819 14.552 1.00 70.94 329 GLY A N 1
ATOM 2668 C CA . GLY A 1 329 ? -29.357 15.774 14.078 1.00 70.94 329 GLY A CA 1
ATOM 2669 C C . GLY A 1 329 ? -30.393 15.327 15.119 1.00 70.94 329 GLY A C 1
ATOM 2670 O O . GLY A 1 329 ? -30.896 16.136 15.898 1.00 70.94 329 GLY A O 1
ATOM 2671 N N . SER A 1 330 ? -30.722 14.030 15.147 1.00 58.69 330 SER A N 1
ATOM 2672 C CA . SER A 1 330 ? -31.727 13.454 16.060 1.00 58.69 330 SER A CA 1
ATOM 2673 C C . SER A 1 330 ? -31.406 13.693 17.542 1.00 58.69 330 SER A C 1
ATOM 2675 O O . SER A 1 330 ? -32.318 13.899 18.346 1.00 58.69 330 SER A O 1
ATOM 2677 N N . MET A 1 331 ? -30.119 13.766 17.895 1.00 51.56 331 MET A N 1
ATOM 2678 C CA . MET A 1 331 ? -29.651 14.036 19.255 1.00 51.56 331 MET A CA 1
ATOM 2679 C C . MET A 1 331 ? -30.014 15.454 19.731 1.00 51.56 331 MET A C 1
ATOM 2681 O O . MET A 1 331 ? -30.302 15.628 20.913 1.00 51.56 331 MET A O 1
ATOM 2685 N N . ALA A 1 332 ? -30.111 16.439 18.828 1.00 68.12 332 ALA A N 1
ATOM 2686 C CA . ALA A 1 332 ? -30.503 17.809 19.175 1.00 68.12 332 ALA A CA 1
ATOM 2687 C C . ALA A 1 332 ? -31.906 17.863 19.784 1.00 68.12 332 ALA A C 1
ATOM 2689 O O . ALA A 1 332 ? -32.095 18.411 20.865 1.00 68.12 332 ALA A O 1
ATOM 2690 N N . SER A 1 333 ? -32.877 17.200 19.150 1.00 67.12 333 SER A N 1
ATOM 2691 C CA . SER A 1 333 ? -34.259 17.146 19.644 1.00 67.12 333 SER A CA 1
ATOM 2692 C C . SER A 1 333 ? -34.375 16.481 21.025 1.00 67.12 333 SER A C 1
ATOM 2694 O O . SER A 1 333 ? -35.106 16.960 21.898 1.00 67.12 333 SER A O 1
ATOM 2696 N N . VAL A 1 334 ? -33.587 15.426 21.260 1.00 67.56 334 VAL A N 1
ATOM 2697 C CA . VAL A 1 334 ? -33.510 14.722 22.546 1.00 67.56 334 VAL A CA 1
ATOM 2698 C C . VAL A 1 334 ? -32.910 15.638 23.613 1.00 67.56 334 VAL A C 1
ATOM 2700 O O . VAL A 1 334 ? -33.494 15.789 24.687 1.00 67.56 334 VAL A O 1
ATOM 2703 N N . MET A 1 335 ? -31.807 16.325 23.315 1.00 65.50 335 MET A N 1
ATOM 2704 C CA . MET A 1 335 ? -31.156 17.235 24.261 1.00 65.50 335 MET A CA 1
ATOM 2705 C C . MET A 1 335 ? -31.998 18.485 24.549 1.00 65.50 335 MET A C 1
ATOM 2707 O O . MET A 1 335 ? -32.067 18.913 25.702 1.00 65.50 335 MET A O 1
ATOM 2711 N N . THR A 1 336 ? -32.732 19.009 23.562 1.00 71.50 336 THR A N 1
ATOM 2712 C CA . THR A 1 336 ? -33.727 20.073 23.762 1.00 71.50 336 THR A CA 1
ATOM 2713 C C . THR A 1 336 ? -34.849 19.617 24.690 1.00 71.50 336 THR A C 1
ATOM 2715 O O . THR A 1 336 ? -35.193 20.333 25.631 1.00 71.50 336 THR A O 1
ATOM 2718 N N . SER A 1 337 ? -35.376 18.402 24.502 1.00 64.94 337 SER A N 1
ATOM 2719 C CA . SER A 1 337 ? -36.400 17.849 25.396 1.00 64.94 337 SER A CA 1
ATOM 2720 C C . SER A 1 337 ? -35.884 17.685 26.832 1.00 64.94 337 SER A C 1
ATOM 2722 O O . SER A 1 337 ? -36.580 18.027 27.789 1.00 64.94 337 SER A O 1
ATOM 2724 N N . HIS A 1 338 ? -34.634 17.243 27.007 1.00 66.19 338 HIS A N 1
ATOM 2725 C CA . HIS A 1 338 ? -34.012 17.108 28.321 1.00 66.19 338 HIS A CA 1
ATOM 2726 C C . HIS A 1 338 ? -33.738 18.458 28.990 1.00 66.19 338 HIS A C 1
ATOM 2728 O O . HIS A 1 338 ? -33.943 18.578 30.199 1.00 66.19 338 HIS A O 1
ATOM 2734 N N . TRP A 1 339 ? -33.331 19.482 28.234 1.00 74.56 339 TRP A N 1
ATOM 2735 C CA . TRP A 1 339 ? -33.169 20.836 28.759 1.00 74.56 339 TRP A CA 1
ATOM 2736 C C . TRP A 1 339 ? -34.511 21.417 29.216 1.00 74.56 339 TRP A C 1
ATOM 2738 O O . TRP A 1 339 ? -34.618 21.844 30.367 1.00 74.56 339 TRP A O 1
ATOM 2748 N N . ILE A 1 340 ? -35.558 21.331 28.390 1.00 70.19 340 ILE A N 1
ATOM 2749 C CA . ILE A 1 340 ? -36.913 21.781 28.747 1.00 70.19 340 ILE A CA 1
ATOM 2750 C C . ILE A 1 340 ? -37.402 21.050 30.005 1.00 70.19 340 ILE A C 1
ATOM 2752 O O . ILE A 1 340 ? -37.798 21.692 30.981 1.00 70.19 340 ILE A O 1
ATOM 2756 N N . ASN A 1 341 ? -37.267 19.722 30.055 1.00 65.12 341 ASN A N 1
ATOM 2757 C CA . ASN A 1 341 ? -37.633 18.931 31.231 1.00 65.12 341 ASN A CA 1
ATOM 2758 C C . ASN A 1 341 ? -36.825 19.334 32.478 1.00 65.12 341 ASN A C 1
ATOM 2760 O O . ASN A 1 341 ? -37.386 19.458 33.565 1.00 65.12 341 ASN A O 1
ATOM 2764 N N . SER A 1 342 ? -35.532 19.650 32.344 1.00 62.81 342 SER A N 1
ATOM 2765 C CA . SER A 1 342 ? -34.702 20.117 33.468 1.00 62.81 342 SER A CA 1
ATOM 2766 C C . SER A 1 342 ? -35.176 21.446 34.082 1.00 62.81 342 SER A C 1
ATOM 2768 O O . SER A 1 342 ? -34.831 21.766 35.225 1.00 62.81 342 SER A O 1
ATOM 2770 N N . THR A 1 343 ? -35.985 22.226 33.353 1.00 62.25 343 THR A N 1
ATOM 2771 C CA . THR A 1 343 ? -36.532 23.502 33.835 1.00 62.25 343 THR A CA 1
ATOM 2772 C C . THR A 1 343 ? -37.854 23.367 34.590 1.00 62.25 343 THR A C 1
ATOM 2774 O O . THR A 1 343 ? -38.044 24.129 35.541 1.00 62.25 343 THR A O 1
ATOM 2777 N N . GLY A 1 344 ? -38.708 22.403 34.220 1.00 59.94 344 GLY A N 1
ATOM 2778 C CA . GLY A 1 344 ? -40.070 22.240 34.753 1.00 59.94 344 GLY A CA 1
ATOM 2779 C C . GLY A 1 344 ? -40.278 21.066 35.716 1.00 59.94 344 GLY A C 1
ATOM 2780 O O . GLY A 1 344 ? -41.302 21.002 36.388 1.00 59.94 344 GLY A O 1
ATOM 2781 N N . VAL A 1 345 ? -39.322 20.142 35.813 1.00 62.38 345 VAL A N 1
ATOM 2782 C CA . VAL A 1 345 ? -39.452 18.950 36.656 1.00 62.38 345 VAL A CA 1
ATOM 2783 C C . VAL A 1 345 ? -39.351 19.287 38.150 1.00 62.38 345 VAL A C 1
ATOM 2785 O O . VAL A 1 345 ? -38.348 19.833 38.622 1.00 62.38 345 VAL A O 1
ATOM 2788 N N . GLN A 1 346 ? -40.380 18.889 38.902 1.00 70.31 346 GLN A N 1
ATOM 2789 C CA . GLN A 1 346 ? -40.468 19.011 40.354 1.00 70.31 346 GLN A CA 1
ATOM 2790 C C . GLN A 1 346 ? -40.872 17.663 40.958 1.00 70.31 346 GLN A C 1
ATOM 2792 O O . GLN A 1 346 ? -41.863 17.069 40.544 1.00 70.31 346 GLN A O 1
ATOM 2797 N N . SER A 1 347 ? -40.114 17.174 41.940 1.00 69.31 347 SER A N 1
ATOM 2798 C CA . SER A 1 347 ? -40.527 16.016 42.745 1.00 69.31 347 SER A CA 1
ATOM 2799 C C . SER A 1 347 ? -41.018 16.491 44.104 1.00 69.31 347 SER A C 1
ATOM 2801 O O . SER A 1 347 ? -40.275 17.169 44.811 1.00 69.31 347 SER A O 1
ATOM 2803 N N . GLN A 1 348 ? -42.245 16.124 44.466 1.00 78.06 348 GLN A N 1
ATOM 2804 C CA . GLN A 1 348 ? -42.851 16.485 45.748 1.00 78.06 348 GLN A CA 1
ATOM 2805 C C . GLN A 1 348 ? -42.491 15.473 46.841 1.00 78.06 348 GLN A C 1
ATOM 2807 O O . GLN A 1 348 ? -42.405 14.259 46.610 1.00 78.06 348 GLN A O 1
ATOM 2812 N N . GLY A 1 349 ? -42.288 15.978 48.051 1.00 80.88 349 GLY A N 1
ATOM 2813 C CA . GLY A 1 349 ? -41.867 15.201 49.204 1.00 80.88 349 GLY A CA 1
ATOM 2814 C C . GLY A 1 349 ? -42.188 15.856 50.545 1.00 80.88 349 GLY A C 1
ATOM 2815 O O . GLY A 1 349 ? -42.833 16.897 50.629 1.00 80.88 349 GLY A O 1
ATOM 2816 N N . LEU A 1 350 ? -41.720 15.212 51.608 1.00 82.62 350 LEU A N 1
ATOM 2817 C CA . LEU A 1 350 ? -41.832 15.643 52.996 1.00 82.62 350 LEU A CA 1
ATOM 2818 C C . LEU A 1 350 ? -40.436 15.741 53.600 1.00 82.62 350 LEU A C 1
ATOM 2820 O O . LEU A 1 350 ? -39.635 14.816 53.467 1.00 82.62 350 LEU A O 1
ATOM 2824 N N . ARG A 1 351 ? -40.156 16.827 54.312 1.00 85.31 351 ARG A N 1
ATOM 2825 C CA . ARG A 1 351 ? -38.961 16.966 55.141 1.00 85.31 351 ARG A CA 1
ATOM 2826 C C . ARG A 1 351 ? -39.344 16.813 56.605 1.00 85.31 351 ARG A C 1
ATOM 2828 O O . ARG A 1 351 ? -40.190 17.548 57.112 1.00 85.31 351 ARG A O 1
ATOM 2835 N N . ILE A 1 352 ? -38.693 15.870 57.276 1.00 84.38 352 ILE A N 1
ATOM 2836 C CA . ILE A 1 352 ? -38.827 15.621 58.710 1.00 84.38 352 ILE A CA 1
ATOM 2837 C C . ILE A 1 352 ? -37.628 16.248 59.414 1.00 84.38 352 ILE A C 1
ATOM 2839 O O . ILE A 1 352 ? -36.480 15.912 59.108 1.00 84.38 352 ILE A O 1
ATOM 2843 N N . HIS A 1 353 ? -37.899 17.148 60.357 1.00 84.38 353 HIS A N 1
ATOM 2844 C CA . HIS A 1 353 ? -36.885 17.734 61.229 1.00 84.38 353 HIS A CA 1
ATOM 2845 C C . HIS A 1 353 ? -36.922 17.036 62.580 1.00 84.38 353 HIS A C 1
ATOM 2847 O O . HIS A 1 353 ? -37.957 17.008 63.247 1.00 84.38 353 HIS A O 1
ATOM 2853 N N . MET A 1 354 ? -35.795 16.467 62.985 1.00 83.56 354 MET A N 1
ATOM 2854 C CA . MET A 1 354 ? -35.656 15.744 64.244 1.00 83.56 354 MET A CA 1
ATOM 2855 C C . MET A 1 354 ? -35.253 16.702 65.373 1.00 83.56 354 MET A C 1
ATOM 2857 O O . MET A 1 354 ? -34.606 17.726 65.144 1.00 83.56 354 MET A O 1
ATOM 2861 N N . LYS A 1 355 ? -35.595 16.370 66.622 1.00 85.31 355 LYS A N 1
ATOM 2862 C CA . LYS A 1 355 ? -35.222 17.165 67.811 1.00 85.31 355 LYS A CA 1
ATOM 2863 C C . LYS A 1 355 ? -33.710 17.230 68.053 1.00 85.31 355 LYS A C 1
ATOM 2865 O O . LYS A 1 355 ? -33.234 18.177 68.667 1.00 85.31 355 LYS A O 1
ATOM 2870 N N . ASN A 1 356 ? -32.957 16.251 67.552 1.00 79.44 356 ASN A N 1
ATOM 2871 C CA . ASN A 1 356 ? -31.491 16.213 67.609 1.00 79.44 356 ASN A CA 1
ATOM 2872 C C . ASN A 1 356 ? -30.808 17.109 66.549 1.00 79.44 356 ASN A C 1
ATOM 2874 O O . ASN A 1 356 ? -29.583 17.138 66.492 1.00 79.44 356 ASN A O 1
ATOM 2878 N N . GLY A 1 357 ? -31.578 17.819 65.714 1.00 75.94 357 GLY A N 1
ATOM 2879 C CA . GLY A 1 357 ? -31.067 18.672 64.638 1.00 75.94 357 GLY A CA 1
ATOM 2880 C C . GLY A 1 357 ? -30.836 17.956 63.302 1.00 75.94 357 GLY A C 1
ATOM 2881 O O . GLY A 1 357 ? -30.553 18.623 62.307 1.00 75.94 357 GLY A O 1
ATOM 2882 N N . GLU A 1 358 ? -30.989 16.629 63.236 1.00 77.19 358 GLU A N 1
ATOM 2883 C CA . GLU A 1 358 ? -30.906 15.884 61.976 1.00 77.19 358 GLU A CA 1
ATOM 2884 C C . GLU A 1 358 ? -32.138 16.151 61.095 1.00 77.19 358 GLU A C 1
ATOM 2886 O O . GLU A 1 358 ? -33.258 16.356 61.575 1.00 77.19 358 GLU A O 1
ATOM 2891 N N . ARG A 1 359 ? -31.945 16.101 59.774 1.00 76.81 359 ARG A N 1
ATOM 2892 C CA . ARG A 1 359 ? -33.029 16.240 58.792 1.00 76.81 359 ARG A CA 1
ATOM 2893 C C . ARG A 1 359 ? -33.124 15.022 57.888 1.00 76.81 359 ARG A C 1
ATOM 2895 O O . ARG A 1 359 ? -32.106 14.460 57.470 1.00 76.81 359 ARG A O 1
ATOM 2902 N N . ILE A 1 360 ? -34.354 14.657 57.543 1.00 76.00 360 ILE A N 1
ATOM 2903 C CA . ILE A 1 360 ? -34.638 13.517 56.676 1.00 76.00 360 ILE A CA 1
ATOM 2904 C C . ILE A 1 360 ? -35.616 13.946 55.587 1.00 76.00 360 ILE A C 1
ATOM 2906 O O . ILE A 1 360 ? -36.721 14.397 55.880 1.00 76.00 360 ILE A O 1
ATOM 2910 N N . ASP A 1 361 ? -35.212 13.770 54.333 1.00 76.00 361 ASP A N 1
ATOM 2911 C CA . ASP A 1 361 ? -36.018 14.129 53.165 1.00 76.00 361 ASP A CA 1
ATOM 2912 C C . ASP A 1 361 ? -36.661 12.883 52.556 1.00 76.00 361 ASP A C 1
ATOM 2914 O O . ASP A 1 361 ? -35.961 11.937 52.203 1.00 76.00 361 ASP A O 1
ATOM 2918 N N . PHE A 1 362 ? -37.982 12.885 52.400 1.00 75.56 362 PHE A N 1
ATOM 2919 C CA . PHE A 1 362 ? -38.774 11.807 51.813 1.00 75.56 362 PHE A CA 1
ATOM 2920 C C . PHE A 1 362 ? -39.410 12.272 50.511 1.00 75.56 362 PHE A C 1
ATOM 2922 O O . PHE A 1 362 ? -40.375 13.027 50.525 1.00 75.56 362 PHE A O 1
ATOM 2929 N N . TRP A 1 363 ? -38.936 11.772 49.375 1.00 77.31 363 TRP A N 1
ATOM 2930 C CA . TRP A 1 363 ? -39.590 12.034 48.090 1.00 77.31 363 TRP A CA 1
ATOM 2931 C C . TRP A 1 363 ? -40.735 11.043 47.876 1.00 77.31 363 TRP A C 1
ATOM 2933 O O . TRP A 1 363 ? -40.501 9.832 47.839 1.00 77.31 363 TRP A O 1
ATOM 2943 N N . LEU A 1 364 ? -41.962 11.556 47.773 1.00 74.75 364 LEU A N 1
ATOM 2944 C CA . LEU A 1 364 ? -43.185 10.754 47.666 1.00 74.75 364 LEU A CA 1
ATOM 2945 C C . LEU A 1 364 ? -43.638 10.576 46.220 1.00 74.75 364 LEU A C 1
ATOM 2947 O O . LEU A 1 364 ? -44.110 9.494 45.869 1.00 74.75 364 LEU A O 1
ATOM 2951 N N . MET A 1 365 ? -43.450 11.607 45.395 1.00 74.06 365 MET A N 1
ATOM 2952 C CA . MET A 1 365 ? -43.808 11.610 43.979 1.00 74.06 365 MET A CA 1
ATOM 2953 C C . MET A 1 365 ? -42.560 11.623 43.095 1.00 74.06 365 MET A C 1
ATOM 2955 O O . MET A 1 365 ? -41.552 12.256 43.423 1.00 74.06 365 MET A O 1
ATOM 2959 N N . ASP A 1 366 ? -42.623 10.919 41.966 1.00 69.12 366 ASP A N 1
ATOM 2960 C CA . ASP A 1 366 ? -41.613 11.012 40.921 1.00 69.12 366 ASP A CA 1
ATOM 2961 C C . ASP A 1 366 ? -41.764 12.312 40.116 1.00 69.12 366 ASP A C 1
ATOM 2963 O O . ASP A 1 366 ? -42.634 13.144 40.367 1.00 69.12 366 ASP A O 1
ATOM 2967 N N . GLN A 1 367 ? -40.861 12.520 39.161 1.00 63.97 367 GLN A N 1
ATOM 2968 C CA . GLN A 1 367 ? -40.821 13.715 38.313 1.00 63.97 367 GLN A CA 1
ATOM 2969 C C . GLN A 1 367 ? -42.050 13.864 37.396 1.00 63.97 367 GLN A C 1
ATOM 2971 O O . GLN A 1 367 ? -42.259 14.938 36.841 1.00 63.97 367 GLN A O 1
ATOM 2976 N N . MET A 1 368 ? -42.847 12.803 37.241 1.00 61.12 368 MET A N 1
ATOM 2977 C CA . MET A 1 368 ? -44.090 12.778 36.467 1.00 61.12 368 MET A CA 1
ATOM 2978 C C . MET A 1 368 ? -45.333 12.846 37.368 1.00 61.12 368 MET A C 1
ATOM 2980 O O . MET A 1 368 ? -46.448 12.693 36.880 1.00 61.12 368 MET A O 1
ATOM 2984 N N . GLY A 1 369 ? -45.158 13.059 38.678 1.00 65.69 369 GLY A N 1
ATOM 2985 C CA . GLY A 1 369 ? -46.255 13.134 39.643 1.00 65.69 369 GLY A CA 1
ATOM 2986 C C . GLY A 1 369 ? -46.808 11.776 40.081 1.00 65.69 369 GLY A C 1
ATOM 2987 O O . GLY A 1 369 ? -47.814 11.736 40.783 1.00 65.69 369 GLY A O 1
ATOM 2988 N N . ASN A 1 370 ? -46.168 10.660 39.713 1.00 72.69 370 ASN A N 1
ATOM 2989 C CA . ASN A 1 370 ? -46.614 9.340 40.151 1.00 72.69 370 ASN A CA 1
ATOM 2990 C C . ASN A 1 370 ? -46.050 9.006 41.538 1.00 72.69 370 ASN A C 1
ATOM 2992 O O . ASN A 1 370 ? -44.871 9.267 41.798 1.00 72.69 370 ASN A O 1
ATOM 2996 N N . PRO A 1 371 ? -46.823 8.349 42.418 1.00 70.56 371 PRO A N 1
ATOM 2997 C CA . PRO A 1 371 ? -46.321 7.919 43.715 1.00 70.56 371 PRO A CA 1
ATOM 2998 C C . PRO A 1 371 ? -45.176 6.907 43.559 1.00 70.56 371 PRO A C 1
ATOM 3000 O O . PRO A 1 371 ? -45.292 5.889 42.873 1.00 70.56 371 PRO A O 1
ATOM 3003 N N . ILE A 1 372 ? -44.053 7.177 44.227 1.00 71.88 372 ILE A N 1
ATOM 3004 C CA . ILE A 1 372 ? -42.840 6.341 44.204 1.00 71.88 372 ILE A CA 1
ATOM 3005 C C . ILE A 1 372 ? -43.059 5.021 44.950 1.00 71.88 372 ILE A C 1
ATOM 3007 O O . ILE A 1 372 ? -42.519 3.980 44.560 1.00 71.88 372 ILE A O 1
ATOM 3011 N N . PHE A 1 373 ? -43.851 5.066 46.023 1.00 73.00 373 PHE A N 1
ATOM 3012 C CA . PHE A 1 373 ? -44.172 3.920 46.863 1.00 73.00 373 PHE A CA 1
ATOM 3013 C C . PHE A 1 373 ? -45.647 3.543 46.724 1.00 73.00 373 PHE A C 1
ATOM 3015 O O . PHE A 1 373 ? -46.528 4.391 46.619 1.00 73.00 373 PHE A O 1
ATOM 3022 N N . SER A 1 374 ? -45.946 2.250 46.804 1.00 67.56 374 SER A N 1
ATOM 3023 C CA . SER A 1 374 ? -47.318 1.800 47.034 1.00 67.56 374 SER A CA 1
ATOM 3024 C C . SER A 1 374 ? -47.734 2.132 48.472 1.00 67.56 374 SER A C 1
ATOM 3026 O O . SER A 1 374 ? -46.960 1.857 49.391 1.00 67.56 374 SER A O 1
ATOM 3028 N N . ARG A 1 375 ? -48.972 2.607 48.680 1.00 72.62 375 ARG A N 1
ATOM 3029 C CA . ARG A 1 375 ? -49.566 2.906 50.004 1.00 72.62 375 ARG A CA 1
ATOM 3030 C C . ARG A 1 375 ? -48.978 4.130 50.728 1.00 72.62 375 ARG A C 1
ATOM 3032 O O . ARG A 1 375 ? -49.001 4.161 51.956 1.00 72.62 375 ARG A O 1
ATOM 3039 N N . VAL A 1 376 ? -48.503 5.140 49.992 1.00 73.62 376 VAL A N 1
ATOM 3040 C CA . VAL A 1 376 ? -48.046 6.432 50.558 1.00 73.62 376 VAL A CA 1
ATOM 3041 C C . VAL A 1 376 ? -49.091 7.055 51.491 1.00 73.62 376 VAL A C 1
ATOM 3043 O O . VAL A 1 376 ? -48.733 7.589 52.534 1.00 73.62 376 VAL A O 1
ATOM 3046 N N . GLU A 1 377 ? -50.379 6.894 51.188 1.00 75.75 377 GLU A N 1
ATOM 3047 C CA . GLU A 1 377 ? -51.497 7.354 52.024 1.00 75.75 377 GLU A CA 1
ATOM 3048 C C . GLU A 1 377 ? -51.411 6.863 53.477 1.00 75.75 377 GLU A C 1
ATOM 3050 O O . GLU A 1 377 ? -51.694 7.626 54.394 1.00 75.75 377 GLU A O 1
ATOM 3055 N N . LYS A 1 378 ? -50.938 5.628 53.720 1.00 78.31 378 LYS A N 1
ATOM 3056 C CA . LYS A 1 378 ? -50.754 5.105 55.086 1.00 78.31 378 LYS A CA 1
ATOM 3057 C C . LYS A 1 378 ? -49.669 5.852 55.858 1.00 78.31 378 LYS A C 1
ATOM 3059 O O . LYS A 1 378 ? -49.780 5.992 57.069 1.00 78.31 378 LYS A O 1
ATOM 3064 N N . LEU A 1 379 ? -48.615 6.303 55.175 1.00 79.19 379 LEU A N 1
ATOM 3065 C CA . LEU A 1 379 ? -47.568 7.115 55.796 1.00 79.19 379 LEU A CA 1
ATOM 3066 C C . LEU A 1 379 ? -48.130 8.485 56.173 1.00 79.19 379 LEU A C 1
ATOM 3068 O O . LEU A 1 379 ? -47.950 8.913 57.307 1.00 79.19 379 LEU A O 1
ATOM 3072 N N . VAL A 1 380 ? -48.837 9.134 55.243 1.00 76.44 380 VAL A N 1
ATOM 3073 C CA . VAL A 1 380 ? -49.444 10.453 55.469 1.00 76.44 380 VAL A CA 1
ATOM 3074 C C . VAL A 1 380 ? -50.467 10.388 56.607 1.00 76.44 380 VAL A C 1
ATOM 3076 O O . VAL A 1 380 ? -50.376 11.186 57.530 1.00 76.44 380 VAL A O 1
ATOM 3079 N N . HIS A 1 381 ? -51.351 9.385 56.611 1.00 78.50 381 HIS A N 1
ATOM 3080 C CA . HIS A 1 381 ? -52.358 9.189 57.660 1.00 78.50 381 HIS A CA 1
ATOM 3081 C C . HIS A 1 381 ? -51.744 8.880 59.037 1.00 78.50 381 HIS A C 1
ATOM 3083 O O . HIS A 1 381 ? -52.250 9.325 60.065 1.00 78.50 381 HIS A O 1
ATOM 3089 N N . SER A 1 382 ? -50.658 8.101 59.089 1.00 80.62 382 SER A N 1
ATOM 3090 C CA . SER A 1 382 ? -49.968 7.797 60.352 1.00 80.62 382 SER A CA 1
ATOM 3091 C C . SER A 1 382 ? -49.244 9.023 60.911 1.00 80.62 382 SER A C 1
ATOM 3093 O O . SER A 1 382 ? -49.236 9.238 62.117 1.00 80.62 382 SER A O 1
ATOM 3095 N N . LEU A 1 383 ? -48.672 9.855 60.034 1.00 76.81 383 LEU A N 1
ATOM 3096 C CA . LEU A 1 383 ? -48.020 11.104 60.423 1.00 76.81 383 LEU A CA 1
ATOM 3097 C C . LEU A 1 383 ? -49.020 12.194 60.825 1.00 76.81 383 LEU A C 1
ATOM 3099 O O . LEU A 1 383 ? -48.699 12.971 61.710 1.00 76.81 383 LEU A O 1
ATOM 3103 N N . SER A 1 384 ? -50.212 12.244 60.219 1.00 74.19 384 SER A N 1
ATOM 3104 C CA . SER A 1 384 ? -51.274 13.181 60.616 1.00 74.19 384 SER A CA 1
ATOM 3105 C C . SER A 1 384 ? -52.014 12.753 61.885 1.00 74.19 384 SER A C 1
ATOM 3107 O O . SER A 1 384 ? -52.601 13.591 62.559 1.00 74.19 384 SER A O 1
ATOM 3109 N N . GLY A 1 385 ? -52.042 11.449 62.184 1.00 71.81 385 GLY A N 1
ATOM 3110 C CA . GLY A 1 385 ? -52.655 10.899 63.399 1.00 71.81 385 GLY A CA 1
ATOM 3111 C C . GLY A 1 385 ? -51.751 10.967 64.635 1.00 71.81 385 GLY A C 1
ATOM 3112 O O . GLY A 1 385 ? -52.247 10.920 65.757 1.00 71.81 385 GLY A O 1
ATOM 3113 N N . ALA A 1 386 ? -50.438 11.090 64.440 1.00 73.12 386 ALA A N 1
ATOM 3114 C CA . ALA A 1 386 ? -49.499 11.447 65.491 1.00 73.12 386 ALA A CA 1
ATOM 3115 C C . ALA A 1 386 ? -49.495 12.977 65.620 1.00 73.12 386 ALA A C 1
ATOM 3117 O O . ALA A 1 386 ? -49.313 13.655 64.617 1.00 73.12 386 ALA A O 1
ATOM 3118 N N . ASP A 1 387 ? -49.708 13.517 66.820 1.00 76.31 387 ASP A N 1
ATOM 3119 C CA . ASP A 1 387 ? -49.814 14.957 67.132 1.00 76.31 387 ASP A CA 1
ATOM 3120 C C . ASP A 1 387 ? -48.484 15.723 66.896 1.00 76.31 387 ASP A C 1
ATOM 3122 O O . ASP A 1 387 ? -47.829 16.208 67.819 1.00 76.31 387 ASP A O 1
ATOM 3126 N N . ILE A 1 388 ? -48.008 15.736 65.647 1.00 83.25 388 ILE A N 1
ATOM 3127 C CA . ILE A 1 388 ? -46.722 16.275 65.204 1.00 83.25 388 ILE A CA 1
ATOM 3128 C C . ILE A 1 388 ? -46.969 17.633 64.527 1.00 83.25 388 ILE A C 1
ATOM 3130 O O . ILE A 1 388 ? -47.739 17.704 63.564 1.00 83.25 388 ILE A O 1
ATOM 3134 N N . PRO A 1 389 ? -46.275 18.710 64.939 1.00 82.75 389 PRO A N 1
ATOM 3135 C CA . PRO A 1 389 ? -46.418 20.020 64.311 1.00 82.75 389 PRO A CA 1
ATOM 3136 C C . PRO A 1 389 ? -46.089 19.985 62.809 1.00 82.75 389 PRO A C 1
ATOM 3138 O O . PRO A 1 389 ? -45.015 19.527 62.409 1.00 82.75 389 PRO A O 1
ATOM 3141 N N . CYS A 1 390 ? -46.987 20.514 61.976 1.00 81.88 390 CYS A N 1
ATOM 3142 C CA . CYS A 1 390 ? -46.784 20.659 60.533 1.00 81.88 390 CYS A CA 1
ATOM 3143 C C . CYS A 1 390 ? -46.611 22.138 60.163 1.00 81.88 390 CYS A C 1
ATOM 3145 O O . CYS A 1 390 ? -47.429 22.974 60.538 1.00 81.88 390 CYS A O 1
ATOM 3147 N N . ARG A 1 391 ? -45.552 22.469 59.417 1.00 86.25 391 ARG A N 1
ATOM 3148 C CA . ARG A 1 391 ? -45.378 23.794 58.802 1.00 86.25 391 ARG A CA 1
ATOM 3149 C C . ARG A 1 391 ? -45.869 23.757 57.361 1.00 86.25 391 ARG A C 1
ATOM 3151 O O . ARG A 1 391 ? -45.516 22.841 56.628 1.00 86.25 391 ARG A O 1
ATOM 3158 N N . GLU A 1 392 ? -46.624 24.770 56.952 1.00 79.38 392 GLU A N 1
ATOM 3159 C CA . GLU A 1 392 ? -47.163 24.875 55.585 1.00 79.38 392 GLU A CA 1
ATOM 3160 C C . GLU A 1 392 ? -46.137 25.391 54.560 1.00 79.38 392 GLU A C 1
ATOM 3162 O O . GLU A 1 392 ? -46.330 25.244 53.355 1.00 79.38 392 GLU A O 1
ATOM 3167 N N . GLU A 1 393 ? -45.025 25.972 55.018 1.00 84.50 393 GLU A N 1
ATOM 3168 C CA . GLU A 1 393 ? -43.992 26.525 54.141 1.00 84.50 393 GLU A CA 1
ATOM 3169 C C . GLU A 1 393 ? -43.265 25.422 53.351 1.00 84.50 393 GLU A C 1
ATOM 3171 O O . GLU A 1 393 ? -42.624 24.532 53.920 1.00 84.50 393 GLU A O 1
ATOM 3176 N N . VAL A 1 394 ? -43.342 25.501 52.019 1.00 81.44 394 VAL A N 1
ATOM 3177 C CA . VAL A 1 394 ? -42.700 24.547 51.109 1.00 81.44 394 VAL A CA 1
ATOM 3178 C C . VAL A 1 394 ? -41.232 24.906 50.918 1.00 81.44 394 VAL A C 1
ATOM 3180 O O . VAL A 1 394 ? -40.901 25.985 50.428 1.00 81.44 394 VAL A O 1
ATOM 3183 N N . VAL A 1 395 ? -40.329 23.973 51.226 1.00 82.88 395 VAL A N 1
ATOM 3184 C CA . VAL A 1 395 ? -38.888 24.200 51.039 1.00 82.88 395 VAL A CA 1
ATOM 3185 C C . VAL A 1 395 ? -38.361 23.501 49.793 1.00 82.88 395 VAL A C 1
ATOM 3187 O O . VAL A 1 395 ? -38.500 22.292 49.628 1.00 82.88 395 VAL A O 1
ATOM 3190 N N . THR A 1 396 ? -37.680 24.255 48.928 1.00 80.38 396 THR A N 1
ATOM 3191 C CA . THR A 1 396 ? -37.044 23.706 47.724 1.00 80.38 396 THR A CA 1
ATOM 3192 C C . THR A 1 396 ? -35.630 23.187 48.014 1.00 80.38 396 THR A C 1
ATOM 3194 O O . THR A 1 396 ? -34.763 23.947 48.442 1.00 80.38 396 THR A O 1
ATOM 3197 N N . ASP A 1 397 ? -35.360 21.915 47.716 1.00 74.25 397 ASP A N 1
ATOM 3198 C CA . ASP A 1 397 ? -34.011 21.351 47.620 1.00 74.25 397 ASP A CA 1
ATOM 3199 C C . ASP A 1 397 ? -33.506 21.411 46.168 1.00 74.25 397 ASP A C 1
ATOM 3201 O O . ASP A 1 397 ? -34.175 20.959 45.236 1.00 74.25 397 ASP A O 1
ATOM 3205 N N . ARG A 1 398 ? -32.307 21.975 45.981 1.00 71.88 398 ARG A N 1
ATOM 3206 C CA . ARG A 1 398 ? -31.621 22.107 44.685 1.00 71.88 398 ARG A CA 1
ATOM 3207 C C . ARG A 1 398 ? -30.389 21.206 44.562 1.00 71.88 398 ARG A C 1
ATOM 3209 O O . ARG A 1 398 ? -29.543 21.430 43.700 1.00 71.88 398 ARG A O 1
ATOM 3216 N N . SER A 1 399 ? -30.238 20.217 45.440 1.00 65.88 399 SER A N 1
ATOM 3217 C CA . SER A 1 399 ? -29.097 19.307 45.413 1.00 65.88 399 SER A CA 1
ATOM 3218 C C . SER A 1 399 ? -29.168 18.295 44.255 1.00 65.88 399 SER A C 1
ATOM 3220 O O . SER A 1 399 ? -30.229 17.786 43.893 1.00 65.88 399 SER A O 1
ATOM 3222 N N . LEU A 1 400 ? -28.002 17.951 43.697 1.00 52.91 400 LEU A N 1
ATOM 3223 C CA . LEU A 1 400 ? -27.840 16.959 42.620 1.00 52.91 400 LEU A CA 1
ATOM 3224 C C . LEU A 1 400 ? -27.819 15.506 43.101 1.00 52.91 400 LEU A C 1
ATOM 3226 O O . LEU A 1 400 ? -27.598 14.594 42.308 1.00 52.91 400 LEU A O 1
ATOM 3230 N N . THR A 1 401 ? -28.020 15.267 44.398 1.00 52.03 401 THR A N 1
ATOM 3231 C CA . THR A 1 401 ? -27.939 13.919 44.964 1.00 52.03 401 THR A CA 1
ATOM 3232 C C . THR A 1 401 ? -29.085 13.059 44.430 1.00 52.03 401 THR A C 1
ATOM 3234 O O . THR A 1 401 ? -30.226 13.114 44.887 1.00 52.03 401 THR A O 1
ATOM 3237 N N . HIS A 1 402 ? -28.800 12.272 43.399 1.00 45.72 402 HIS A N 1
ATOM 3238 C CA . HIS A 1 402 ? -29.746 11.338 42.812 1.00 45.72 402 HIS A CA 1
ATOM 3239 C C . HIS A 1 402 ? -29.821 10.087 43.695 1.00 45.72 402 HIS A C 1
ATOM 3241 O O . HIS A 1 402 ? -29.058 9.140 43.544 1.00 45.72 402 HIS A O 1
ATOM 3247 N N . VAL A 1 403 ? -30.791 10.054 44.602 1.00 43.62 403 VAL A N 1
ATOM 3248 C CA . VAL A 1 403 ? -31.573 8.825 44.750 1.00 43.62 403 VAL A CA 1
ATOM 3249 C C . VAL A 1 403 ? -32.944 9.171 44.167 1.00 43.62 403 VAL A C 1
ATOM 3251 O O . VAL A 1 403 ? -33.702 9.896 44.813 1.00 43.62 403 VAL A O 1
ATOM 3254 N N . PRO A 1 404 ? -33.213 8.818 42.895 1.00 35.50 404 PRO A N 1
ATOM 3255 C CA . PRO A 1 404 ? -34.494 9.103 42.262 1.00 35.50 404 PRO A CA 1
ATOM 3256 C C . PRO A 1 404 ? -35.588 8.342 43.011 1.00 35.50 404 PRO A C 1
ATOM 3258 O O . PRO A 1 404 ? -35.655 7.115 42.955 1.00 35.50 404 PRO A O 1
ATOM 3261 N N . GLY A 1 405 ? -36.389 9.116 43.744 1.00 42.38 405 GLY A N 1
ATOM 3262 C CA . GLY A 1 405 ? -37.319 8.656 44.760 1.00 42.38 405 GLY A CA 1
ATOM 3263 C C . GLY A 1 405 ? -36.597 8.052 45.953 1.00 42.38 405 GLY A C 1
ATOM 3264 O O . GLY A 1 405 ? -35.870 7.080 45.798 1.00 42.38 405 GLY A O 1
ATOM 3265 N N . GLY A 1 406 ? -36.768 8.600 47.157 1.00 47.91 406 GLY A N 1
ATOM 3266 C CA . GLY A 1 406 ? -36.209 7.987 48.359 1.00 47.91 406 GLY A CA 1
ATOM 3267 C C . GLY A 1 406 ? -35.956 8.858 49.557 1.00 47.91 406 GLY A C 1
ATOM 3268 O O . GLY A 1 406 ? -36.083 10.073 49.500 1.00 47.91 406 GLY A O 1
ATOM 3269 N N . VAL A 1 407 ? -35.605 8.170 50.643 1.00 45.31 407 VAL A N 1
ATOM 3270 C CA . VAL A 1 407 ? -35.282 8.757 51.942 1.00 45.31 407 VAL A CA 1
ATOM 3271 C C . VAL A 1 407 ? -33.820 9.190 51.943 1.00 45.31 407 VAL A C 1
ATOM 3273 O O . VAL A 1 407 ? -32.919 8.347 51.940 1.00 45.31 407 VAL A O 1
ATOM 3276 N N . GLY A 1 408 ? -33.581 10.497 51.920 1.00 46.44 408 GLY A N 1
ATOM 3277 C CA . GLY A 1 408 ? -32.263 11.100 52.073 1.00 46.44 408 GLY A CA 1
ATOM 3278 C C . GLY A 1 408 ? -31.961 11.365 53.545 1.00 46.44 408 GLY A C 1
ATOM 3279 O O . GLY A 1 408 ? -32.587 12.228 54.153 1.00 46.44 408 GLY A O 1
ATOM 3280 N N . PHE A 1 409 ? -30.989 10.644 54.108 1.00 43.62 409 PHE A N 1
ATOM 3281 C CA . PHE A 1 409 ? -30.390 10.971 55.405 1.00 43.62 409 PHE A CA 1
ATOM 3282 C C . PHE A 1 409 ? -29.160 11.844 55.160 1.00 43.62 409 PHE A C 1
ATOM 3284 O O . PHE A 1 409 ? -28.146 11.365 54.644 1.00 43.62 409 PHE A O 1
ATOM 3291 N N . TRP A 1 410 ? -29.249 13.126 55.497 1.00 43.91 410 TRP A N 1
ATOM 3292 C CA . TRP A 1 410 ? -28.168 14.077 55.262 1.00 43.91 410 TRP A CA 1
ATOM 3293 C C . TRP A 1 410 ? -27.263 14.175 56.482 1.00 43.91 410 TRP A C 1
ATOM 3295 O O . TRP A 1 410 ? -27.418 15.102 57.262 1.00 43.91 410 TRP A O 1
ATOM 3305 N N . ASP A 1 411 ? -26.326 13.225 56.618 1.00 35.81 411 ASP A N 1
ATOM 3306 C CA . ASP A 1 411 ? -25.151 13.449 57.479 1.00 35.81 411 ASP A CA 1
ATOM 3307 C C . ASP A 1 411 ? -23.898 12.584 57.216 1.00 35.81 411 ASP A C 1
ATOM 3309 O O . ASP A 1 411 ? -22.970 12.558 58.024 1.00 35.81 411 ASP A O 1
ATOM 3313 N N . LYS A 1 412 ? -23.781 11.857 56.089 1.00 38.59 412 LYS A N 1
ATOM 3314 C CA . LYS A 1 412 ? -22.538 11.110 55.781 1.00 38.59 412 LYS A CA 1
ATOM 3315 C C . LYS A 1 412 ? -22.105 11.244 54.322 1.00 38.59 412 LYS A C 1
ATOM 3317 O O . LYS A 1 412 ? -22.871 10.933 53.414 1.00 38.59 412 LYS A O 1
ATOM 3322 N N . LYS A 1 413 ? -20.849 11.687 54.150 1.00 34.81 413 LYS A N 1
ATOM 3323 C CA . LYS A 1 413 ? -20.113 11.945 52.896 1.00 34.81 413 LYS A CA 1
ATOM 3324 C C . LYS A 1 413 ? -20.444 10.947 51.764 1.00 34.81 413 LYS A C 1
ATOM 3326 O O . LYS A 1 413 ? -20.584 9.746 52.031 1.00 34.81 413 LYS A O 1
ATOM 3331 N N . PRO A 1 414 ? -20.523 11.401 50.498 1.00 39.72 414 PRO A N 1
ATOM 3332 C CA . PRO A 1 414 ? -20.813 10.523 49.375 1.00 39.72 414 PRO A CA 1
ATOM 3333 C C . PRO A 1 414 ? -19.669 9.522 49.131 1.00 39.72 414 PRO A C 1
ATOM 3335 O O . PRO A 1 414 ? -18.532 9.881 48.868 1.00 39.72 414 PRO A O 1
ATOM 3338 N N . VAL A 1 415 ? -20.017 8.241 49.273 1.00 49.47 415 VAL A N 1
ATOM 3339 C CA . VAL A 1 415 ? -19.748 7.148 48.319 1.00 49.47 415 VAL A CA 1
ATOM 3340 C C . VAL A 1 415 ? -18.311 7.050 47.746 1.00 49.47 415 VAL A C 1
ATOM 3342 O O . VAL A 1 415 ? -18.101 7.266 46.565 1.00 49.47 415 VAL A O 1
ATOM 3345 N N . MET A 1 416 ? -17.338 6.606 48.556 1.00 43.56 416 MET A N 1
ATOM 3346 C CA . MET A 1 416 ? -16.023 6.100 48.082 1.00 43.56 416 MET A CA 1
ATOM 3347 C C . MET A 1 416 ? -16.014 4.578 47.820 1.00 43.56 416 MET A C 1
ATOM 3349 O O . MET A 1 416 ? -15.217 4.065 47.046 1.00 43.56 416 MET A O 1
ATOM 3353 N N . ILE A 1 417 ? -16.918 3.829 48.456 1.00 50.56 417 ILE A N 1
ATOM 3354 C CA . ILE A 1 417 ? -16.871 2.356 48.506 1.00 50.56 417 ILE A CA 1
ATOM 3355 C C . ILE A 1 417 ? -17.096 1.653 47.147 1.00 50.56 417 ILE A C 1
ATOM 3357 O O . ILE A 1 417 ? -16.357 0.709 46.872 1.00 50.56 417 ILE A O 1
ATOM 3361 N N . PRO A 1 418 ? -18.062 2.045 46.285 1.00 51.19 418 PRO A N 1
ATOM 3362 C CA . PRO A 1 418 ? -18.238 1.364 45.004 1.00 51.19 418 PRO A CA 1
ATOM 3363 C C . PRO A 1 418 ? -17.058 1.612 44.063 1.00 51.19 418 PRO A C 1
ATOM 3365 O O . PRO A 1 418 ? -16.649 0.666 43.407 1.00 51.19 418 PRO A O 1
ATOM 3368 N N . TYR A 1 419 ? -16.453 2.807 44.092 1.00 58.41 419 TYR A N 1
ATOM 3369 C CA . TYR A 1 419 ? -15.245 3.126 43.323 1.00 58.41 419 TYR A CA 1
ATOM 3370 C C . TYR A 1 419 ? -14.068 2.246 43.733 1.00 58.41 419 TYR A C 1
ATOM 3372 O O . TYR A 1 419 ? -13.430 1.639 42.881 1.00 58.41 419 TYR A O 1
ATOM 3380 N N . VAL A 1 420 ? -13.831 2.098 45.039 1.00 58.12 420 VAL A N 1
ATOM 3381 C CA . VAL A 1 420 ? -12.778 1.209 45.552 1.00 58.12 420 VAL A CA 1
ATOM 3382 C C . VAL A 1 420 ? -13.038 -0.241 45.137 1.00 58.12 420 VAL A C 1
ATOM 3384 O O . VAL A 1 420 ? -12.110 -0.919 44.707 1.00 58.12 420 VAL A O 1
ATOM 3387 N N . ALA A 1 421 ? -14.287 -0.717 45.191 1.00 58.22 421 ALA A N 1
ATOM 3388 C CA . ALA A 1 421 ? -14.630 -2.073 44.765 1.00 58.22 421 ALA A CA 1
ATOM 3389 C C . ALA A 1 421 ? -14.416 -2.288 43.256 1.00 58.22 421 ALA A C 1
ATOM 3391 O O . ALA A 1 421 ? -13.833 -3.301 42.878 1.00 58.22 421 ALA A O 1
ATOM 3392 N N . THR A 1 422 ? -14.811 -1.338 42.402 1.00 60.19 422 THR A N 1
ATOM 3393 C CA . THR A 1 422 ? -14.544 -1.402 40.955 1.00 60.19 422 THR A CA 1
ATOM 3394 C C . THR A 1 422 ? -13.062 -1.285 40.621 1.00 60.19 422 THR A C 1
ATOM 3396 O O . THR A 1 422 ? -12.589 -2.016 39.760 1.00 60.19 422 THR A O 1
ATOM 3399 N N . CYS A 1 423 ? -12.299 -0.454 41.335 1.00 57.78 423 CYS A N 1
ATOM 3400 C CA . CYS A 1 423 ? -10.845 -0.389 41.171 1.00 57.78 423 CYS A CA 1
ATOM 3401 C C . CYS A 1 423 ? -10.159 -1.679 41.646 1.00 57.78 423 CYS A C 1
ATOM 3403 O O . CYS A 1 423 ? -9.187 -2.112 41.043 1.00 57.78 423 CYS A O 1
ATOM 3405 N N . THR A 1 424 ? -10.673 -2.334 42.691 1.00 65.88 424 THR A N 1
ATOM 3406 C CA . THR A 1 424 ? -10.142 -3.632 43.151 1.00 65.88 424 THR A CA 1
ATOM 3407 C C . THR A 1 424 ? -10.423 -4.730 42.127 1.00 65.88 424 THR A C 1
ATOM 3409 O O . THR A 1 424 ? -9.549 -5.528 41.809 1.00 65.88 424 THR A O 1
ATOM 3412 N N . LEU A 1 425 ? -11.637 -4.743 41.576 1.00 64.44 425 LEU A N 1
ATOM 3413 C CA . LEU A 1 425 ? -12.046 -5.619 40.479 1.00 64.44 425 LEU A CA 1
ATOM 3414 C C . LEU A 1 425 ? -11.135 -5.474 39.262 1.00 64.44 425 LEU A C 1
ATOM 3416 O O . LEU A 1 425 ? -10.685 -6.460 38.690 1.00 64.44 425 LEU A O 1
ATOM 3420 N N . PHE A 1 426 ? -10.833 -4.229 38.927 1.00 62.91 426 PHE A N 1
ATOM 3421 C CA . PHE A 1 426 ? -9.934 -3.869 37.856 1.00 62.91 426 PHE A CA 1
ATOM 3422 C C . PHE A 1 426 ? -8.499 -4.358 38.089 1.00 62.91 426 PHE A C 1
ATOM 3424 O O . PHE A 1 426 ? -7.904 -5.001 37.226 1.00 62.91 426 PHE A O 1
ATOM 3431 N N . LEU A 1 427 ? -7.978 -4.129 39.296 1.00 67.69 427 LEU A N 1
ATOM 3432 C CA . LEU A 1 427 ? -6.664 -4.606 39.709 1.00 67.69 427 LEU A CA 1
ATOM 3433 C C . LEU A 1 427 ? -6.561 -6.135 39.596 1.00 67.69 427 LEU A C 1
ATOM 3435 O O . LEU A 1 427 ? -5.532 -6.644 39.176 1.00 67.69 427 LEU A O 1
ATOM 3439 N N . LEU A 1 428 ? -7.628 -6.874 39.921 1.00 71.38 428 LEU A N 1
ATOM 3440 C CA . LEU A 1 428 ? -7.660 -8.333 39.770 1.00 71.38 428 LEU A CA 1
ATOM 3441 C C . LEU A 1 428 ? -7.606 -8.775 38.304 1.00 71.38 428 LEU A C 1
ATOM 3443 O O . LEU A 1 428 ? -6.934 -9.759 38.008 1.00 71.38 428 LEU A O 1
ATOM 3447 N N . VAL A 1 429 ? -8.265 -8.053 37.392 1.00 70.94 429 VAL A N 1
ATOM 3448 C CA . VAL A 1 429 ? -8.167 -8.319 35.946 1.00 70.94 429 VAL A CA 1
ATOM 3449 C C . VAL A 1 429 ? -6.749 -8.033 35.446 1.00 70.94 429 VAL A C 1
ATOM 3451 O O . VAL A 1 429 ? -6.181 -8.878 34.766 1.00 70.94 429 VAL A O 1
ATOM 3454 N N . MET A 1 430 ? -6.144 -6.915 35.861 1.00 66.56 430 MET A N 1
ATOM 3455 C CA . MET A 1 430 ? -4.761 -6.538 35.518 1.00 66.56 430 MET A CA 1
ATOM 3456 C C . MET A 1 430 ? -3.711 -7.520 36.068 1.00 66.56 430 MET A C 1
ATOM 3458 O O . MET A 1 430 ? -2.748 -7.880 35.395 1.00 66.56 430 MET A O 1
ATOM 3462 N N . ILE A 1 431 ? -3.875 -7.980 37.311 1.00 70.69 431 ILE A N 1
ATOM 3463 C CA . ILE A 1 431 ? -2.991 -8.993 37.907 1.00 70.69 431 ILE A CA 1
ATOM 3464 C C . ILE A 1 431 ? -3.197 -10.336 37.201 1.00 70.69 431 ILE A C 1
ATOM 3466 O O . ILE A 1 431 ? -2.227 -11.026 36.890 1.00 70.69 431 ILE A O 1
ATOM 3470 N N . GLY A 1 432 ? -4.450 -10.689 36.906 1.00 61.97 432 GLY A N 1
ATOM 3471 C CA . GLY A 1 432 ? -4.791 -11.868 36.120 1.00 61.97 432 GLY A CA 1
ATOM 3472 C C . GLY A 1 432 ? -4.164 -11.832 34.729 1.00 61.97 432 GLY A C 1
ATOM 3473 O O . GLY A 1 432 ? -3.635 -12.845 34.292 1.00 61.97 432 GLY A O 1
ATOM 3474 N N . SER A 1 433 ? -4.139 -10.678 34.059 1.00 59.25 433 SER A N 1
ATOM 3475 C CA . SER A 1 433 ? -3.535 -10.535 32.733 1.00 59.25 433 SER A CA 1
ATOM 3476 C C . SER A 1 433 ? -2.016 -10.642 32.762 1.00 59.25 433 SER A C 1
ATOM 3478 O O . SER A 1 433 ? -1.468 -11.322 31.906 1.00 59.25 433 SER A O 1
ATOM 3480 N N . LEU A 1 434 ? -1.344 -10.055 33.760 1.00 60.34 434 LEU A N 1
ATOM 3481 C CA . LEU A 1 434 ? 0.102 -10.232 33.964 1.00 60.34 434 LEU A CA 1
ATOM 3482 C C . LEU A 1 434 ? 0.469 -11.690 34.267 1.00 60.34 434 LEU A C 1
ATOM 3484 O O . LEU A 1 434 ? 1.555 -12.153 33.923 1.00 60.34 434 LEU A O 1
ATOM 3488 N N . TRP A 1 435 ? -0.430 -12.416 34.930 1.00 62.62 435 TRP A N 1
ATOM 3489 C CA . TRP A 1 435 ? -0.242 -13.831 35.211 1.00 62.62 435 TRP A CA 1
ATOM 3490 C C . TRP A 1 435 ? -0.511 -14.700 33.977 1.00 62.62 435 TRP A C 1
ATOM 3492 O O . TRP A 1 435 ? 0.300 -15.563 33.671 1.00 62.62 435 TRP A O 1
ATOM 3502 N N . VAL A 1 436 ? -1.590 -14.449 33.229 1.00 54.25 436 VAL A N 1
ATOM 3503 C CA . VAL A 1 436 ? -1.922 -15.174 31.988 1.00 54.25 436 VAL A CA 1
ATOM 3504 C C . VAL A 1 436 ? -0.891 -14.903 30.892 1.00 54.25 436 VAL A C 1
ATOM 3506 O O . VAL A 1 436 ? -0.510 -15.845 30.208 1.00 54.25 436 VAL A O 1
ATOM 3509 N N . SER A 1 437 ? -0.387 -13.672 30.752 1.00 52.56 437 SER A N 1
ATOM 3510 C CA . SER A 1 437 ? 0.707 -13.373 29.819 1.00 52.56 437 SER A CA 1
ATOM 3511 C C . SER A 1 437 ? 1.984 -14.110 30.212 1.00 52.56 437 SER A C 1
ATOM 3513 O O . SER A 1 437 ? 2.584 -14.758 29.364 1.00 52.56 437 SER A O 1
ATOM 3515 N N . ARG A 1 438 ? 2.346 -14.123 31.504 1.00 52.09 438 ARG A N 1
ATOM 3516 C CA . ARG A 1 438 ? 3.472 -14.931 31.993 1.00 52.09 438 ARG A CA 1
ATOM 3517 C C . ARG A 1 438 ? 3.276 -16.423 31.749 1.00 52.09 438 ARG A C 1
ATOM 3519 O O . ARG A 1 438 ? 4.219 -17.078 31.347 1.00 52.09 438 ARG A O 1
ATOM 3526 N N . VAL A 1 439 ? 2.087 -16.972 31.991 1.00 53.06 439 VAL A N 1
ATOM 3527 C CA . VAL A 1 439 ? 1.817 -18.405 31.778 1.00 53.06 439 VAL A CA 1
ATOM 3528 C C . VAL A 1 439 ? 1.813 -18.756 30.287 1.00 53.06 439 VAL A C 1
ATOM 3530 O O . VAL A 1 439 ? 2.312 -19.817 29.929 1.00 53.06 439 VAL A O 1
ATOM 3533 N N . ALA A 1 440 ? 1.324 -17.872 29.415 1.00 44.00 440 ALA A N 1
ATOM 3534 C CA . ALA A 1 440 ? 1.417 -18.039 27.963 1.00 44.00 440 ALA A CA 1
ATOM 3535 C C . ALA A 1 440 ? 2.875 -17.953 27.461 1.00 44.00 440 ALA A C 1
ATOM 3537 O O . ALA A 1 440 ? 3.263 -18.728 26.591 1.00 44.00 440 ALA A O 1
ATOM 3538 N N . MET A 1 441 ? 3.701 -17.094 28.073 1.00 38.38 441 MET A N 1
ATOM 3539 C CA . MET A 1 441 ? 5.147 -16.987 27.814 1.00 38.38 441 MET A CA 1
ATOM 3540 C C . MET A 1 441 ? 5.970 -18.172 28.355 1.00 38.38 441 MET A C 1
ATOM 3542 O O . MET A 1 441 ? 7.097 -18.379 27.929 1.00 38.38 441 MET A O 1
ATOM 3546 N N . VAL A 1 442 ? 5.436 -19.007 29.258 1.00 33.91 442 VAL A N 1
ATOM 3547 C CA . VAL A 1 442 ? 6.165 -20.163 29.840 1.00 33.91 442 VAL A CA 1
ATOM 3548 C C . VAL A 1 442 ? 6.307 -21.351 28.862 1.00 33.91 442 VAL A C 1
ATOM 3550 O O . VAL A 1 442 ? 6.817 -22.404 29.235 1.00 33.91 442 VAL A O 1
ATOM 3553 N N . SER A 1 443 ? 5.931 -21.189 27.590 1.00 35.94 443 SER A N 1
ATOM 3554 C CA . SER A 1 443 ? 6.308 -22.135 26.525 1.00 35.94 443 SER A CA 1
ATOM 3555 C C . SER A 1 443 ? 7.625 -21.791 25.810 1.00 35.94 443 SER A C 1
ATOM 3557 O O . SER A 1 443 ? 8.096 -22.595 25.012 1.00 35.94 443 SER A O 1
ATOM 3559 N N . GLU A 1 444 ? 8.282 -20.677 26.146 1.00 33.97 444 GLU A N 1
ATOM 3560 C CA . GLU A 1 444 ? 9.603 -20.349 25.603 1.00 33.97 444 GLU A CA 1
ATOM 3561 C C . GLU A 1 444 ? 10.726 -21.054 26.381 1.00 33.97 444 GLU A C 1
ATOM 3563 O O . GLU A 1 444 ? 10.950 -20.839 27.575 1.00 33.97 444 GLU A O 1
ATOM 3568 N N . ILE A 1 445 ? 11.467 -21.904 25.669 1.00 28.89 445 ILE A N 1
ATOM 3569 C CA . ILE A 1 445 ? 12.851 -22.240 26.014 1.00 28.89 445 ILE A CA 1
ATOM 3570 C C . ILE A 1 445 ? 13.623 -20.907 26.029 1.00 28.89 445 ILE A C 1
ATOM 3572 O O . ILE A 1 445 ? 13.500 -20.147 25.071 1.00 28.89 445 ILE A O 1
ATOM 3576 N N . PRO A 1 446 ? 14.398 -20.583 27.078 1.00 31.19 446 PRO A N 1
ATOM 3577 C CA . PRO A 1 446 ? 15.024 -19.274 27.188 1.00 31.19 446 PRO A CA 1
ATOM 3578 C C . PRO A 1 446 ? 16.101 -19.117 26.112 1.00 31.19 446 PRO A C 1
ATOM 3580 O O . PRO A 1 446 ? 17.099 -19.837 26.131 1.00 31.19 446 PRO A O 1
ATOM 3583 N N . TYR A 1 447 ? 15.920 -18.144 25.222 1.00 28.45 447 TYR A N 1
ATOM 3584 C CA . TYR A 1 447 ? 17.018 -17.518 24.497 1.00 28.45 447 TYR A CA 1
ATOM 3585 C C . TYR A 1 447 ? 17.256 -16.144 25.122 1.00 28.45 447 TYR A C 1
ATOM 3587 O O . TYR A 1 447 ? 16.381 -15.283 25.155 1.00 28.45 447 TYR A O 1
ATOM 3595 N N . THR A 1 448 ? 18.430 -15.975 25.716 1.00 29.02 448 THR A N 1
ATOM 3596 C CA . THR A 1 448 ? 18.931 -14.692 26.201 1.00 29.02 448 THR A CA 1
ATOM 3597 C C . THR A 1 448 ? 19.399 -13.864 25.008 1.00 29.02 448 THR A C 1
ATOM 3599 O O . THR A 1 448 ? 20.420 -14.200 24.414 1.00 29.02 448 THR A O 1
ATOM 3602 N N . GLU A 1 449 ? 18.688 -12.787 24.678 1.00 31.12 449 GLU A N 1
ATOM 3603 C CA . GLU A 1 449 ? 19.227 -11.706 23.849 1.00 31.12 449 GLU A CA 1
ATOM 3604 C C . GLU A 1 449 ? 20.051 -10.755 24.730 1.00 31.12 449 GLU A C 1
ATOM 3606 O O . GLU A 1 449 ? 19.516 -10.029 25.569 1.00 31.12 449 GLU A O 1
ATOM 3611 N N . GLU A 1 450 ? 21.369 -10.744 24.531 1.00 25.22 450 GLU A N 1
ATOM 3612 C CA . GLU A 1 450 ? 22.125 -9.499 24.642 1.00 25.22 450 GLU A CA 1
ATOM 3613 C C . GLU A 1 450 ? 21.853 -8.720 23.355 1.00 25.22 450 GLU A C 1
ATOM 3615 O O . GLU A 1 450 ? 22.301 -9.105 22.277 1.00 25.22 450 GLU A O 1
ATOM 3620 N N . SER A 1 451 ? 21.081 -7.641 23.461 1.00 29.55 451 SER A N 1
ATOM 3621 C CA . SER A 1 451 ? 20.833 -6.721 22.357 1.00 29.55 451 SER A CA 1
ATOM 3622 C C . SER A 1 451 ? 22.131 -5.993 21.995 1.00 29.55 451 SER A C 1
ATOM 3624 O O . SER A 1 451 ? 22.448 -4.938 22.551 1.00 29.55 451 SER A O 1
ATOM 3626 N N . VAL A 1 452 ? 22.883 -6.560 21.058 1.00 25.81 452 VAL A N 1
ATOM 3627 C CA . VAL A 1 452 ? 23.788 -5.805 20.198 1.00 25.81 452 VAL A CA 1
ATOM 3628 C C . VAL A 1 452 ? 22.981 -5.496 18.946 1.00 25.81 452 VAL A C 1
ATOM 3630 O O . VAL A 1 452 ? 22.647 -6.398 18.186 1.00 25.81 452 VAL A O 1
ATOM 3633 N N . SER A 1 453 ? 22.627 -4.227 18.752 1.00 27.27 453 SER A N 1
ATOM 3634 C CA . SER A 1 453 ? 22.129 -3.738 17.470 1.00 27.27 453 SER A CA 1
ATOM 3635 C C . SER A 1 453 ? 23.261 -3.861 16.453 1.00 27.27 453 SER A C 1
ATOM 3637 O O . SER A 1 453 ? 24.098 -2.966 16.328 1.00 27.27 453 SER A O 1
ATOM 3639 N N . ILE A 1 454 ? 23.331 -5.006 15.786 1.00 25.92 454 ILE A N 1
ATOM 3640 C CA . ILE A 1 454 ? 24.065 -5.142 14.540 1.00 25.92 454 ILE A CA 1
ATOM 3641 C C . ILE A 1 454 ? 23.064 -4.699 13.479 1.00 25.92 454 ILE A C 1
ATOM 3643 O O . ILE A 1 454 ? 22.153 -5.446 13.137 1.00 25.92 454 ILE A O 1
ATOM 3647 N N . GLU A 1 455 ? 23.186 -3.459 13.004 1.00 27.48 455 GLU A N 1
ATOM 3648 C CA . GLU A 1 455 ? 22.753 -3.170 11.639 1.00 27.48 455 GLU A CA 1
ATOM 3649 C C . GLU A 1 455 ? 23.553 -4.131 10.757 1.00 27.48 455 GLU A C 1
ATOM 3651 O O . GLU A 1 455 ? 24.761 -3.959 10.572 1.00 27.48 455 GLU A O 1
ATOM 3656 N N . GLU A 1 456 ? 22.922 -5.211 10.295 1.00 30.92 456 GLU A N 1
ATOM 3657 C CA . GLU A 1 456 ? 23.479 -5.995 9.204 1.00 30.92 456 GLU A CA 1
ATOM 3658 C C . GLU A 1 456 ? 23.569 -5.048 8.008 1.00 30.92 456 GLU A C 1
ATOM 3660 O O . GLU A 1 456 ? 22.576 -4.756 7.343 1.00 30.92 456 GLU A O 1
ATOM 3665 N N . GLN A 1 457 ? 24.771 -4.526 7.747 1.00 31.45 457 GLN A N 1
ATOM 3666 C CA . GLN A 1 457 ? 25.086 -3.987 6.436 1.00 31.45 457 GLN A CA 1
ATOM 3667 C C . GLN A 1 457 ? 24.842 -5.119 5.443 1.00 31.45 457 GLN A C 1
ATOM 3669 O O . GLN A 1 457 ? 25.639 -6.057 5.355 1.00 31.45 457 GLN A O 1
ATOM 3674 N N . VAL A 1 458 ? 23.728 -5.035 4.715 1.00 38.22 458 VAL A N 1
ATOM 3675 C CA . VAL A 1 458 ? 23.479 -5.869 3.545 1.00 38.22 458 VAL A CA 1
ATOM 3676 C C . VAL A 1 458 ? 24.632 -5.593 2.589 1.00 38.22 458 VAL A C 1
ATOM 3678 O O . VAL A 1 458 ? 24.705 -4.553 1.935 1.00 38.22 458 VAL A O 1
ATOM 3681 N N . THR A 1 459 ? 25.608 -6.491 2.595 1.00 36.41 459 THR A N 1
ATOM 3682 C CA . THR A 1 459 ? 26.771 -6.410 1.726 1.00 36.41 459 THR A CA 1
ATOM 3683 C C . THR A 1 459 ? 26.354 -7.011 0.401 1.00 36.41 459 THR A C 1
ATOM 3685 O O . THR A 1 459 ? 25.942 -8.165 0.335 1.00 36.41 459 THR A O 1
ATOM 3688 N N . TYR A 1 460 ? 26.421 -6.200 -0.649 1.00 50.22 460 TYR A N 1
ATOM 3689 C CA . TYR A 1 460 ? 26.228 -6.616 -2.031 1.00 50.22 460 TYR A CA 1
ATOM 3690 C C . TYR A 1 460 ? 27.620 -6.928 -2.595 1.00 50.22 460 TYR A C 1
ATOM 3692 O O . TYR A 1 460 ? 28.357 -5.986 -2.902 1.00 50.22 460 TYR A O 1
ATOM 3700 N N . PRO A 1 461 ? 28.036 -8.207 -2.688 1.00 51.00 461 PRO A N 1
ATOM 3701 C CA . PRO A 1 461 ? 29.389 -8.574 -3.119 1.00 51.00 461 PRO A CA 1
ATOM 3702 C C . PRO A 1 461 ? 29.742 -8.030 -4.512 1.00 51.00 461 PRO A C 1
ATOM 3704 O O . PRO A 1 461 ? 30.911 -7.850 -4.836 1.00 51.00 461 PRO A O 1
ATOM 3707 N N . GLU A 1 462 ? 28.732 -7.743 -5.334 1.00 56.12 462 GLU A N 1
ATOM 3708 C CA . GLU A 1 462 ? 28.848 -7.103 -6.645 1.00 56.12 462 GLU A CA 1
ATOM 3709 C C . GLU A 1 462 ? 29.322 -5.637 -6.619 1.00 56.12 462 GLU A C 1
ATOM 3711 O O . GLU A 1 462 ? 29.776 -5.144 -7.651 1.00 56.12 462 GLU A O 1
ATOM 3716 N N . PHE A 1 463 ? 29.257 -4.952 -5.471 1.00 55.22 463 PHE A N 1
ATOM 3717 C CA . PHE A 1 463 ? 29.712 -3.563 -5.298 1.00 55.22 463 PHE A CA 1
ATOM 3718 C C . PHE A 1 463 ? 30.956 -3.448 -4.402 1.00 55.22 463 PHE A C 1
ATOM 3720 O O . PHE A 1 463 ? 31.270 -2.363 -3.911 1.00 55.22 463 PHE A O 1
ATOM 3727 N N . ASP A 1 464 ? 31.680 -4.553 -4.192 1.00 53.19 464 ASP A N 1
ATOM 3728 C CA . ASP A 1 464 ? 32.889 -4.572 -3.367 1.00 53.19 464 ASP A CA 1
ATOM 3729 C C . ASP A 1 464 ? 33.945 -3.573 -3.892 1.00 53.19 464 ASP A C 1
ATOM 3731 O O . ASP A 1 464 ? 34.330 -3.593 -5.064 1.00 53.19 464 ASP A O 1
ATOM 3735 N N . GLY A 1 465 ? 34.386 -2.655 -3.026 1.00 57.44 465 GLY A N 1
ATOM 3736 C CA . GLY A 1 465 ? 35.321 -1.572 -3.358 1.00 57.44 465 GLY A CA 1
ATOM 3737 C C . GLY A 1 465 ? 34.709 -0.280 -3.929 1.00 57.44 465 GLY A C 1
ATOM 3738 O O . GLY A 1 465 ? 35.463 0.663 -4.178 1.00 57.44 465 GLY A O 1
ATOM 3739 N N . ILE A 1 466 ? 33.385 -0.192 -4.107 1.00 62.41 466 ILE A N 1
ATOM 3740 C CA . ILE A 1 466 ? 32.682 1.037 -4.524 1.00 62.41 466 ILE A CA 1
ATOM 3741 C C . ILE A 1 466 ? 32.117 1.748 -3.280 1.00 62.41 466 ILE A C 1
ATOM 3743 O O . ILE A 1 466 ? 31.507 1.088 -2.438 1.00 62.41 466 ILE A O 1
ATOM 3747 N N . PRO A 1 467 ? 32.280 3.079 -3.128 1.00 65.88 467 PRO A N 1
ATOM 3748 C CA . PRO A 1 467 ? 31.636 3.824 -2.047 1.00 65.88 467 PRO A CA 1
ATOM 3749 C C . PRO A 1 467 ? 30.109 3.632 -2.054 1.00 65.88 467 PRO A C 1
ATOM 3751 O O . PRO A 1 467 ? 29.431 3.991 -3.021 1.00 65.88 467 PRO A O 1
ATOM 3754 N N . LEU A 1 468 ? 29.575 3.066 -0.968 1.00 61.47 468 LEU A N 1
ATOM 3755 C CA . LEU A 1 468 ? 28.139 2.908 -0.741 1.00 61.47 468 LEU A CA 1
ATOM 3756 C C . LEU A 1 468 ? 27.603 4.160 -0.037 1.00 61.47 468 LEU A C 1
ATOM 3758 O O . LEU A 1 468 ? 27.969 4.426 1.108 1.00 61.47 468 LEU A O 1
ATOM 3762 N N . GLY A 1 469 ? 26.744 4.917 -0.723 1.00 59.31 469 GLY A N 1
ATOM 3763 C CA . GLY A 1 469 ? 26.086 6.108 -0.176 1.00 59.31 469 GLY A CA 1
ATOM 3764 C C . GLY A 1 469 ? 26.075 7.311 -1.124 1.00 59.31 469 GLY A C 1
ATOM 3765 O O . GLY A 1 469 ? 27.118 7.720 -1.632 1.00 59.31 469 GLY A O 1
ATOM 3766 N N . ILE A 1 470 ? 24.890 7.893 -1.323 1.00 66.00 470 ILE A N 1
ATOM 3767 C CA . ILE A 1 470 ? 24.692 9.233 -1.891 1.00 66.00 470 ILE A CA 1
ATOM 3768 C C . ILE A 1 470 ? 23.851 10.041 -0.913 1.00 66.00 470 ILE A C 1
ATOM 3770 O O . ILE A 1 470 ? 22.699 9.688 -0.681 1.00 66.00 470 ILE A O 1
ATOM 3774 N N . GLY A 1 471 ? 24.455 11.067 -0.309 1.00 67.50 471 GLY A N 1
ATOM 3775 C CA . GLY A 1 471 ? 23.840 11.875 0.747 1.00 67.50 471 GLY A CA 1
ATOM 3776 C C . GLY A 1 471 ? 23.049 11.075 1.791 1.00 67.50 471 GLY A C 1
ATOM 3777 O O . GLY A 1 471 ? 23.308 9.893 2.025 1.00 67.50 471 GLY A O 1
ATOM 3778 N N . GLU A 1 472 ? 22.096 11.729 2.449 1.00 77.44 472 GLU A N 1
ATOM 3779 C CA . GLU A 1 472 ? 21.162 11.087 3.371 1.00 77.44 472 GLU A CA 1
ATOM 3780 C C . GLU A 1 472 ? 19.757 11.029 2.748 1.00 77.44 472 GLU A C 1
ATOM 3782 O O . GLU A 1 472 ? 19.296 11.971 2.094 1.00 77.44 472 GLU A O 1
ATOM 3787 N N . LYS A 1 473 ? 19.051 9.907 2.957 1.00 86.31 473 LYS A N 1
ATOM 3788 C CA . LYS A 1 473 ? 17.614 9.799 2.663 1.00 86.31 473 LYS A CA 1
ATOM 3789 C C . LYS A 1 473 ? 16.882 10.796 3.559 1.00 86.31 473 LYS A C 1
ATOM 3791 O O . LYS A 1 473 ? 16.777 10.566 4.761 1.00 86.31 473 LYS A O 1
ATOM 3796 N N . GLU A 1 474 ? 16.355 11.874 2.981 1.00 87.00 474 GLU A N 1
ATOM 3797 C CA . GLU A 1 474 ? 15.583 12.863 3.739 1.00 87.00 474 GLU A CA 1
ATOM 3798 C C . GLU A 1 474 ? 14.235 12.266 4.145 1.00 87.00 474 GLU A C 1
ATOM 3800 O O . GLU A 1 474 ? 13.840 12.305 5.312 1.00 87.00 474 GLU A O 1
ATOM 3805 N N . TRP A 1 475 ? 13.523 11.691 3.172 1.00 88.88 475 TRP A N 1
ATOM 3806 C CA . TRP A 1 475 ? 12.245 11.036 3.404 1.00 88.88 475 TRP A CA 1
ATOM 3807 C C . TRP A 1 475 ? 11.812 10.145 2.238 1.00 88.88 475 TRP A C 1
ATOM 3809 O O . TRP A 1 475 ? 12.219 10.313 1.089 1.00 88.88 475 TRP A O 1
ATOM 3819 N N . VAL A 1 476 ? 10.908 9.219 2.556 1.00 89.62 476 VAL A N 1
ATOM 3820 C CA . VAL A 1 476 ? 10.094 8.477 1.594 1.00 89.62 476 VAL A CA 1
ATOM 3821 C C . VAL A 1 476 ? 8.620 8.616 1.980 1.00 89.62 476 VAL A C 1
ATOM 3823 O O . VAL A 1 476 ? 8.274 8.729 3.163 1.00 89.62 476 VAL A O 1
ATOM 3826 N N . ARG A 1 477 ? 7.752 8.707 0.976 1.00 89.00 477 ARG A N 1
ATOM 3827 C CA . ARG A 1 477 ? 6.298 8.824 1.113 1.00 89.00 477 ARG A CA 1
ATOM 3828 C C . ARG A 1 477 ? 5.645 7.803 0.205 1.00 89.00 477 ARG A C 1
ATOM 3830 O O . ARG A 1 477 ? 6.062 7.656 -0.940 1.00 89.00 477 ARG A O 1
ATOM 3837 N N . HIS A 1 478 ? 4.621 7.134 0.716 1.00 88.25 478 HIS A N 1
ATOM 3838 C CA . HIS A 1 478 ? 3.858 6.128 -0.012 1.00 88.25 478 HIS A CA 1
ATOM 3839 C C . HIS A 1 478 ? 2.445 6.646 -0.260 1.00 88.25 478 HIS A C 1
ATOM 3841 O O . HIS A 1 478 ? 1.819 7.215 0.634 1.00 88.25 478 HIS A O 1
ATOM 3847 N N . PHE A 1 479 ? 1.955 6.437 -1.475 1.00 83.50 479 PHE A N 1
ATOM 3848 C CA . PHE A 1 479 ? 0.641 6.850 -1.941 1.00 83.50 479 PHE A CA 1
ATOM 3849 C C . PHE A 1 479 ? -0.061 5.633 -2.539 1.00 83.50 479 PHE A C 1
ATOM 3851 O O . PHE A 1 479 ? 0.412 5.041 -3.514 1.00 83.50 479 PHE A O 1
ATOM 3858 N N . GLY A 1 480 ? -1.182 5.254 -1.936 1.00 71.19 480 GLY A N 1
ATOM 3859 C CA . GLY A 1 480 ? -1.912 4.038 -2.277 1.00 71.19 480 GLY A CA 1
ATOM 3860 C C . GLY A 1 480 ? -2.790 3.543 -1.134 1.00 71.19 480 GLY A C 1
ATOM 3861 O O . GLY A 1 480 ? -2.759 4.088 -0.029 1.00 71.19 480 GLY A O 1
ATOM 3862 N N . ALA A 1 481 ? -3.623 2.550 -1.433 1.00 63.44 481 ALA A N 1
ATOM 3863 C CA . ALA A 1 481 ? -4.550 1.918 -0.490 1.00 63.44 481 ALA A CA 1
ATOM 3864 C C . ALA A 1 481 ? -4.572 0.398 -0.752 1.00 63.44 481 ALA A C 1
ATOM 3866 O O . ALA A 1 481 ? -3.562 -0.170 -1.145 1.00 63.44 481 ALA A O 1
ATOM 3867 N N . GLU A 1 482 ? -5.706 -0.288 -0.568 1.00 63.53 482 GLU A N 1
ATOM 3868 C CA . GLU A 1 482 ? -5.843 -1.690 -0.993 1.00 63.53 482 GLU A CA 1
ATOM 3869 C C . GLU A 1 482 ? -5.843 -1.770 -2.537 1.00 63.53 482 GLU A C 1
ATOM 3871 O O . GLU A 1 482 ? -6.890 -1.638 -3.180 1.00 63.53 482 GLU A O 1
ATOM 3876 N N . GLY A 1 483 ? -4.663 -1.924 -3.150 1.00 66.38 483 GLY A N 1
ATOM 3877 C CA . GLY A 1 483 ? -4.506 -1.996 -4.604 1.00 66.38 483 GLY A CA 1
ATOM 3878 C C . GLY A 1 483 ? -3.062 -1.984 -5.120 1.00 66.38 483 GLY A C 1
ATOM 3879 O O . GLY A 1 483 ? -2.081 -2.122 -4.408 1.00 66.38 483 GLY A O 1
ATOM 3880 N N . VAL A 1 484 ? -2.928 -1.894 -6.433 1.00 71.06 484 VAL A N 1
ATOM 3881 C CA . VAL A 1 484 ? -1.677 -1.743 -7.163 1.00 71.06 484 VAL A CA 1
ATOM 3882 C C . VAL A 1 484 ? -1.618 -0.304 -7.636 1.00 71.06 484 VAL A C 1
ATOM 3884 O O . VAL A 1 484 ? -2.210 0.063 -8.655 1.00 71.06 484 VAL A O 1
ATOM 3887 N N . GLU A 1 485 ? -0.872 0.490 -6.889 1.00 83.00 485 GLU A N 1
ATOM 3888 C CA . GLU A 1 485 ? -0.398 1.803 -7.266 1.00 83.00 485 GLU A CA 1
ATOM 3889 C C . GLU A 1 485 ? 1.030 1.727 -7.811 1.00 83.00 485 GLU A C 1
ATOM 3891 O O . GLU A 1 485 ? 1.881 0.954 -7.363 1.00 83.00 485 GLU A O 1
ATOM 3896 N N . ARG A 1 486 ? 1.295 2.546 -8.825 1.00 89.06 486 ARG A N 1
ATOM 3897 C CA . ARG A 1 486 ? 2.631 2.743 -9.383 1.00 89.06 486 ARG A CA 1
ATOM 3898 C C . ARG A 1 486 ? 2.782 4.186 -9.834 1.00 89.06 486 ARG A C 1
ATOM 3900 O O . ARG A 1 486 ? 2.017 4.619 -10.693 1.00 89.06 486 ARG A O 1
ATOM 3907 N N . GLY A 1 487 ? 3.797 4.881 -9.327 1.00 90.50 487 GLY A N 1
ATOM 3908 C CA . GLY A 1 487 ? 4.283 6.131 -9.910 1.00 90.50 487 GLY A CA 1
ATOM 3909 C C . GLY A 1 487 ? 5.053 5.839 -11.197 1.00 90.50 487 GLY A C 1
ATOM 3910 O O . GLY A 1 487 ? 5.828 4.883 -11.251 1.00 90.50 487 GLY A O 1
ATOM 3911 N N . VAL A 1 488 ? 4.790 6.606 -12.253 1.00 92.88 488 VAL A N 1
ATOM 3912 C CA . VAL A 1 488 ? 5.394 6.412 -13.582 1.00 92.88 488 VAL A CA 1
ATOM 3913 C C . VAL A 1 488 ? 6.193 7.630 -14.017 1.00 92.88 488 VAL A C 1
ATOM 3915 O O . VAL A 1 488 ? 7.287 7.442 -14.524 1.00 92.88 488 VAL A O 1
ATOM 3918 N N . VAL A 1 489 ? 5.669 8.841 -13.815 1.00 94.75 489 VAL A N 1
ATOM 3919 C CA . VAL A 1 489 ? 6.322 10.098 -14.211 1.00 94.75 489 VAL A CA 1
ATOM 3920 C C . VAL A 1 489 ? 6.295 11.072 -13.048 1.00 94.75 489 VAL A C 1
ATOM 3922 O O . VAL A 1 489 ? 5.260 11.205 -12.393 1.00 94.75 489 VAL A O 1
ATOM 3925 N N . LEU A 1 490 ? 7.397 11.783 -12.833 1.00 96.06 490 LEU A N 1
ATOM 3926 C CA . LEU A 1 490 ? 7.571 12.769 -11.775 1.00 96.06 490 LEU A CA 1
ATOM 3927 C C . LEU A 1 490 ? 7.910 14.143 -12.365 1.00 96.06 490 LEU A C 1
ATOM 3929 O O . LEU A 1 490 ? 8.767 14.274 -13.238 1.00 96.06 490 LEU A O 1
ATOM 3933 N N . LYS A 1 491 ? 7.244 15.193 -11.876 1.00 95.38 491 LYS A N 1
ATOM 3934 C CA . LYS A 1 491 ? 7.558 16.590 -12.206 1.00 95.38 491 LYS A CA 1
ATOM 3935 C C . LYS A 1 491 ? 7.552 17.456 -10.953 1.00 95.38 491 LYS A C 1
ATOM 3937 O O . LYS A 1 491 ? 6.658 17.333 -10.121 1.00 95.38 491 LYS A O 1
ATOM 3942 N N . GLN A 1 492 ? 8.516 18.365 -10.852 1.00 94.12 492 GLN A N 1
ATOM 3943 C CA . GLN A 1 492 ? 8.483 19.434 -9.858 1.00 94.12 492 GLN A CA 1
ATOM 3944 C C . GLN A 1 492 ? 7.562 20.557 -10.341 1.00 94.12 492 GLN A C 1
ATOM 3946 O O . GLN A 1 492 ? 7.630 20.968 -11.501 1.00 94.12 492 GLN A O 1
ATOM 3951 N N . ILE A 1 493 ? 6.691 21.039 -9.457 1.00 92.38 493 ILE A N 1
ATOM 3952 C CA . ILE A 1 493 ? 5.778 22.144 -9.746 1.00 92.38 493 ILE A CA 1
ATOM 3953 C C . ILE A 1 493 ? 6.536 23.463 -9.515 1.00 92.38 493 ILE A C 1
ATOM 3955 O O . ILE A 1 493 ? 7.129 23.626 -8.449 1.00 92.38 493 ILE A O 1
ATOM 3959 N N . PRO A 1 494 ? 6.513 24.430 -10.457 1.00 85.75 494 PRO A N 1
ATOM 3960 C CA . PRO A 1 494 ? 7.260 25.687 -10.314 1.00 85.75 494 PRO A CA 1
ATOM 3961 C C . PRO A 1 494 ? 6.907 26.516 -9.069 1.00 85.75 494 PRO A C 1
ATOM 3963 O O . PRO A 1 494 ? 7.737 27.269 -8.572 1.00 85.75 494 PRO A O 1
ATOM 3966 N N . GLU A 1 495 ? 5.670 26.396 -8.587 1.00 79.19 495 GLU A N 1
ATOM 3967 C CA . GLU A 1 495 ? 5.138 27.112 -7.418 1.00 79.19 495 GLU A CA 1
ATOM 3968 C C . GLU A 1 495 ? 5.444 26.409 -6.082 1.00 79.19 495 GLU A C 1
ATOM 3970 O O . GLU A 1 495 ? 5.094 26.940 -5.029 1.00 79.19 495 GLU A O 1
ATOM 3975 N N . GLY A 1 496 ? 6.089 25.237 -6.126 1.00 84.25 496 GLY A N 1
ATOM 3976 C CA . GLY A 1 496 ? 6.390 24.393 -4.971 1.00 84.25 496 GLY A CA 1
ATOM 3977 C C . GLY A 1 496 ? 5.675 23.041 -5.028 1.00 84.25 496 GLY A C 1
ATOM 3978 O O . GLY A 1 496 ? 4.560 22.917 -5.541 1.00 84.25 496 GLY A O 1
ATOM 3979 N N . GLY A 1 497 ? 6.331 22.014 -4.489 1.00 90.44 497 GLY A N 1
ATOM 3980 C CA . GLY A 1 497 ? 5.827 20.643 -4.433 1.00 90.44 497 GLY A CA 1
ATOM 3981 C C . GLY A 1 497 ? 6.020 19.828 -5.712 1.00 90.44 497 GLY A C 1
ATOM 3982 O O . GLY A 1 497 ? 6.752 20.212 -6.633 1.00 90.44 497 GLY A O 1
ATOM 3983 N N . TYR A 1 498 ? 5.377 18.661 -5.757 1.00 94.75 498 TYR A N 1
ATOM 3984 C CA . TYR A 1 498 ? 5.629 17.643 -6.777 1.00 94.75 498 TYR A CA 1
ATOM 3985 C C . TYR A 1 498 ? 4.331 17.073 -7.349 1.00 94.75 498 TYR A C 1
ATOM 3987 O O . TYR A 1 498 ? 3.301 17.011 -6.678 1.00 94.75 498 TYR A O 1
ATOM 3995 N N . MET A 1 499 ? 4.388 16.650 -8.609 1.00 95.44 499 MET A N 1
ATOM 3996 C CA . MET A 1 499 ? 3.308 15.961 -9.304 1.00 95.44 499 MET A CA 1
ATOM 3997 C C . MET A 1 499 ? 3.792 14.598 -9.784 1.00 95.44 499 MET A C 1
ATOM 3999 O O . MET A 1 499 ? 4.814 14.502 -10.468 1.00 95.44 499 MET A O 1
ATOM 4003 N N . ILE A 1 500 ? 3.021 13.558 -9.478 1.00 96.06 500 ILE A N 1
ATOM 4004 C CA . ILE A 1 500 ? 3.270 12.188 -9.922 1.00 96.06 500 ILE A CA 1
ATOM 4005 C C . ILE A 1 500 ? 2.097 11.735 -10.779 1.00 96.06 500 ILE A C 1
ATOM 4007 O O . ILE A 1 500 ? 0.950 11.738 -10.332 1.00 96.06 500 ILE A O 1
ATOM 4011 N N . ALA A 1 501 ? 2.394 11.288 -11.996 1.00 94.88 501 ALA A N 1
ATOM 4012 C CA . ALA A 1 501 ? 1.454 10.532 -12.806 1.00 94.88 501 ALA A CA 1
ATOM 4013 C C . ALA A 1 501 ? 1.751 9.044 -12.691 1.00 94.88 501 ALA A C 1
ATOM 4015 O O . ALA A 1 501 ? 2.895 8.603 -12.800 1.00 94.88 501 ALA A O 1
ATOM 4016 N N . GLY A 1 502 ? 0.702 8.260 -12.490 1.00 92.00 502 GLY A N 1
ATOM 4017 C CA . GLY A 1 502 ? 0.806 6.841 -12.225 1.00 92.00 502 GLY A CA 1
ATOM 4018 C C . GLY A 1 502 ? -0.406 6.049 -12.678 1.00 92.00 502 GLY A C 1
ATOM 4019 O O . GLY A 1 502 ? -1.236 6.508 -13.465 1.00 92.00 502 GLY A O 1
ATOM 4020 N N . VAL A 1 503 ? -0.500 4.837 -12.156 1.00 90.19 503 VAL A N 1
ATOM 4021 C CA . VAL A 1 503 ? -1.619 3.922 -12.366 1.00 90.19 503 VAL A CA 1
ATOM 4022 C C . VAL A 1 503 ? -2.096 3.451 -11.005 1.00 90.19 503 VAL A C 1
ATOM 4024 O O . VAL A 1 503 ? -1.266 3.156 -10.150 1.00 90.19 503 VAL A O 1
ATOM 4027 N N . SER A 1 504 ? -3.409 3.369 -10.814 1.00 87.25 504 SER A N 1
ATOM 4028 C CA . SER A 1 504 ? -4.025 2.829 -9.600 1.00 87.25 504 SER A CA 1
ATOM 4029 C C . SER A 1 504 ? -5.163 1.890 -9.974 1.00 87.25 504 SER A C 1
ATOM 4031 O O . SER A 1 504 ? -5.949 2.207 -10.862 1.00 87.25 504 SER A O 1
ATOM 4033 N N . ASN A 1 505 ? -5.284 0.742 -9.312 1.00 80.75 505 ASN A N 1
ATOM 4034 C CA . ASN A 1 505 ? -6.493 -0.088 -9.387 1.00 80.75 505 ASN A CA 1
ATOM 4035 C C . ASN A 1 505 ? -7.280 -0.118 -8.059 1.00 80.75 505 ASN A C 1
ATOM 4037 O O . ASN A 1 505 ? -8.197 -0.927 -7.935 1.00 80.75 505 ASN A O 1
ATOM 4041 N N . SER A 1 506 ? -6.935 0.743 -7.091 1.00 69.25 506 SER A N 1
ATOM 4042 C CA . SER A 1 506 ? -7.630 0.858 -5.802 1.00 69.25 506 SER A CA 1
ATOM 4043 C C . SER A 1 506 ? -8.911 1.690 -5.896 1.00 69.25 506 SER A C 1
ATOM 4045 O O . SER A 1 506 ? -9.075 2.530 -6.781 1.00 69.25 506 SER A O 1
ATOM 4047 N N . GLY A 1 507 ? -9.837 1.466 -4.956 1.00 56.66 507 GLY A N 1
ATOM 4048 C CA . GLY A 1 507 ? -11.234 1.914 -5.048 1.00 56.66 507 GLY A CA 1
ATOM 4049 C C . GLY A 1 507 ? -12.089 0.828 -5.707 1.00 56.66 507 GLY A C 1
ATOM 4050 O O . GLY A 1 507 ? -11.558 -0.174 -6.156 1.00 56.66 507 GLY A O 1
ATOM 4051 N N . ASN A 1 508 ? -13.416 0.961 -5.783 1.00 58.06 508 ASN A N 1
ATOM 4052 C CA . ASN A 1 508 ? -14.309 -0.094 -6.316 1.00 58.06 508 ASN A CA 1
ATOM 4053 C C . ASN A 1 508 ? -14.156 -0.352 -7.843 1.00 58.06 508 ASN A C 1
ATOM 4055 O O . ASN A 1 508 ? -15.124 -0.713 -8.517 1.00 58.06 508 ASN A O 1
ATOM 4059 N N . TYR A 1 509 ? -12.976 -0.123 -8.416 1.00 61.91 509 TYR A N 1
ATOM 4060 C CA . TYR A 1 509 ? -12.679 -0.265 -9.829 1.00 61.91 509 TYR A CA 1
ATOM 4061 C C . TYR A 1 509 ? -12.139 -1.660 -10.118 1.00 61.91 509 TYR A C 1
ATOM 4063 O O . TYR A 1 509 ? -11.232 -2.169 -9.474 1.00 61.91 509 TYR A O 1
ATOM 4071 N N . THR A 1 510 ? -12.698 -2.295 -11.141 1.00 65.25 510 THR A N 1
ATOM 4072 C CA . THR A 1 510 ? -12.277 -3.631 -11.574 1.00 65.25 510 THR A CA 1
ATOM 4073 C C . THR A 1 510 ? -11.052 -3.603 -12.495 1.00 65.25 510 THR A C 1
ATOM 4075 O O . THR A 1 510 ? -10.608 -4.662 -12.931 1.00 65.25 510 THR A O 1
ATOM 4078 N N . ARG A 1 511 ? -10.564 -2.411 -12.874 1.00 78.75 511 ARG A N 1
ATOM 4079 C CA . ARG A 1 511 ? -9.511 -2.187 -13.878 1.00 78.75 511 ARG A CA 1
ATOM 4080 C C . ARG A 1 511 ? -8.625 -0.993 -13.482 1.00 78.75 511 ARG A C 1
ATOM 4082 O O . ARG A 1 511 ? -9.146 -0.081 -12.840 1.00 78.75 511 ARG A O 1
ATOM 4089 N N . PRO A 1 512 ? -7.330 -0.974 -13.853 1.00 84.56 512 PRO A N 1
ATOM 4090 C CA . PRO A 1 512 ? -6.436 0.145 -13.575 1.00 84.56 512 PRO A CA 1
ATOM 4091 C C . PRO A 1 512 ? -6.913 1.460 -14.202 1.00 84.56 512 PRO A C 1
ATOM 4093 O O . PRO A 1 512 ? -7.319 1.498 -15.361 1.00 84.56 512 PRO A O 1
ATOM 4096 N N . ALA A 1 513 ? -6.823 2.537 -13.435 1.00 87.94 513 ALA A N 1
ATOM 4097 C CA . ALA A 1 513 ? -7.160 3.898 -13.804 1.00 87.94 513 ALA A CA 1
ATOM 4098 C C . ALA A 1 513 ? -5.904 4.776 -13.865 1.00 87.94 513 ALA A C 1
ATOM 4100 O O . ALA A 1 513 ? -4.930 4.558 -13.136 1.00 87.94 513 ALA A O 1
ATOM 4101 N N . SER A 1 514 ? -5.976 5.815 -14.701 1.00 90.12 514 SER A N 1
ATOM 4102 C CA . SER A 1 514 ? -4.986 6.890 -14.721 1.00 90.12 514 SER A CA 1
ATOM 4103 C C . SER A 1 514 ? -5.027 7.590 -13.366 1.00 90.12 514 SER A C 1
ATOM 4105 O O . SER A 1 514 ? -6.111 7.899 -12.869 1.00 90.12 514 SER A O 1
ATOM 4107 N N . TYR A 1 515 ? -3.865 7.794 -12.756 1.00 91.62 515 TYR A N 1
ATOM 4108 C CA . TYR A 1 515 ? -3.747 8.281 -11.387 1.00 91.62 515 TYR A CA 1
ATOM 4109 C C . TYR A 1 515 ? -2.824 9.497 -11.331 1.00 91.62 515 TYR A C 1
ATOM 4111 O O . TYR A 1 515 ? -1.745 9.462 -11.921 1.00 91.62 515 TYR A O 1
ATOM 4119 N N . LEU A 1 516 ? -3.255 10.562 -10.659 1.00 94.38 516 LEU A N 1
ATOM 4120 C CA . LEU A 1 516 ? -2.458 11.758 -10.392 1.00 94.38 516 LEU A CA 1
ATOM 4121 C C . LEU A 1 516 ? -2.350 11.992 -8.892 1.00 94.38 516 LEU A C 1
ATOM 4123 O O . LEU A 1 516 ? -3.347 11.869 -8.185 1.00 94.38 516 LEU A O 1
ATOM 4127 N N . ILE A 1 517 ? -1.159 12.367 -8.437 1.00 94.50 517 ILE A N 1
ATOM 4128 C CA . ILE A 1 517 ? -0.867 12.698 -7.044 1.00 94.50 517 ILE A CA 1
ATOM 4129 C C . ILE A 1 517 ? -0.126 14.029 -7.020 1.00 94.50 517 ILE A C 1
ATOM 4131 O O . ILE A 1 517 ? 0.956 14.136 -7.600 1.00 94.50 517 ILE A O 1
ATOM 4135 N N . GLN A 1 518 ? -0.673 15.012 -6.311 1.00 94.00 518 GLN A N 1
ATOM 4136 C CA . GLN A 1 518 ? 0.021 16.255 -6.001 1.00 94.00 518 GLN A CA 1
ATOM 4137 C C . GLN A 1 518 ? 0.478 16.268 -4.545 1.00 94.00 518 GLN A C 1
ATOM 4139 O O . GLN A 1 518 ? -0.295 15.944 -3.639 1.00 94.00 518 GLN A O 1
ATOM 4144 N N . THR A 1 519 ? 1.710 16.712 -4.314 1.00 94.38 519 THR A N 1
ATOM 4145 C CA . THR A 1 519 ? 2.300 16.856 -2.981 1.00 94.38 519 THR A CA 1
ATOM 4146 C C . THR A 1 519 ? 2.819 18.267 -2.735 1.00 94.38 519 THR A C 1
ATOM 4148 O O . THR A 1 519 ? 3.022 19.034 -3.678 1.00 94.38 519 THR A O 1
ATOM 4151 N N . ASP A 1 520 ? 3.075 18.591 -1.468 1.00 92.19 520 ASP A N 1
ATOM 4152 C CA . ASP A 1 520 ? 3.904 19.736 -1.077 1.00 92.19 520 ASP A CA 1
ATOM 4153 C C . ASP A 1 520 ? 5.411 19.425 -1.238 1.00 92.19 520 ASP A C 1
ATOM 4155 O O . ASP A 1 520 ? 5.787 18.367 -1.759 1.00 92.19 520 ASP A O 1
ATOM 4159 N N . GLU A 1 521 ? 6.273 20.373 -0.853 1.00 91.12 521 GLU A N 1
ATOM 4160 C CA . GLU A 1 521 ? 7.743 20.268 -0.940 1.00 91.12 521 GLU A CA 1
ATOM 4161 C C . GLU A 1 521 ? 8.325 19.226 0.032 1.00 91.12 521 GLU A C 1
ATOM 4163 O O . GLU A 1 521 ? 9.394 18.663 -0.209 1.00 91.12 521 GLU A O 1
ATOM 4168 N N . GLU A 1 522 ? 7.604 18.914 1.109 1.00 89.25 522 GLU A N 1
ATOM 4169 C CA . GLU A 1 522 ? 7.935 17.868 2.077 1.00 89.25 522 GLU A CA 1
ATOM 4170 C C . GLU A 1 522 ? 7.366 16.485 1.696 1.00 89.25 522 GLU A C 1
ATOM 4172 O O . GLU A 1 522 ? 7.449 15.525 2.480 1.00 89.25 522 GLU A O 1
ATOM 4177 N N . GLY A 1 523 ? 6.773 16.379 0.501 1.00 87.62 523 GLY A N 1
ATOM 4178 C CA . GLY A 1 523 ? 6.200 15.155 -0.050 1.00 87.62 523 GLY A CA 1
ATOM 4179 C C . GLY A 1 523 ? 4.867 14.743 0.578 1.00 87.62 523 GLY A C 1
ATOM 4180 O O . GLY A 1 523 ? 4.407 13.625 0.350 1.00 87.62 523 GLY A O 1
ATOM 4181 N N . ASN A 1 524 ? 4.226 15.589 1.383 1.00 89.12 524 ASN A N 1
ATOM 4182 C CA . ASN A 1 524 ? 2.912 15.284 1.937 1.00 89.12 524 ASN A CA 1
ATOM 4183 C C . ASN A 1 524 ? 1.836 15.440 0.864 1.00 89.12 524 ASN A C 1
ATOM 4185 O O . ASN A 1 524 ? 1.853 16.372 0.061 1.00 89.12 524 ASN A O 1
ATOM 4189 N N . LEU A 1 525 ? 0.868 14.525 0.876 1.00 92.94 525 LEU A N 1
ATOM 4190 C CA . LEU A 1 525 ? -0.250 14.520 -0.059 1.00 92.94 525 LEU A CA 1
ATOM 4191 C C . LEU A 1 525 ? -1.095 15.799 0.076 1.00 92.94 525 LEU A C 1
ATOM 4193 O O . LEU A 1 525 ? -1.655 16.059 1.142 1.00 92.94 525 LEU A O 1
ATOM 4197 N N . ILE A 1 526 ? -1.246 16.548 -1.019 1.00 89.06 526 ILE A N 1
ATOM 4198 C CA . ILE A 1 526 ? -2.212 17.652 -1.131 1.00 89.06 526 ILE A CA 1
ATOM 4199 C C . ILE A 1 526 ? -3.534 17.108 -1.671 1.00 89.06 526 ILE A C 1
ATOM 4201 O O . ILE A 1 526 ? -4.585 17.309 -1.061 1.00 89.06 526 ILE A O 1
ATOM 4205 N N . TRP A 1 527 ? -3.483 16.415 -2.810 1.00 90.06 527 TRP A N 1
ATOM 4206 C CA . TRP A 1 527 ? -4.633 15.735 -3.400 1.00 90.06 527 TRP A CA 1
ATOM 4207 C C . TRP A 1 527 ? -4.189 14.588 -4.306 1.00 90.06 527 TRP A C 1
ATOM 4209 O O . TRP A 1 527 ? -3.075 14.574 -4.827 1.00 90.06 527 TRP A O 1
ATOM 4219 N N . GLU A 1 528 ? -5.087 13.629 -4.508 1.00 91.69 528 GLU A N 1
ATOM 4220 C CA . GLU A 1 528 ? -4.935 12.550 -5.478 1.00 91.69 528 GLU A CA 1
ATOM 4221 C C . GLU A 1 528 ? -6.239 12.382 -6.260 1.00 91.69 528 GLU A C 1
ATOM 4223 O O . GLU A 1 528 ? -7.323 12.469 -5.686 1.00 91.69 528 GLU A O 1
ATOM 4228 N N . GLU A 1 529 ? -6.145 12.137 -7.564 1.00 90.38 529 GLU A N 1
ATOM 4229 C CA . GLU A 1 529 ? -7.311 11.935 -8.425 1.00 90.38 529 GLU A CA 1
ATOM 4230 C C . GLU A 1 529 ? -7.123 10.730 -9.338 1.00 90.38 529 GLU A C 1
ATOM 4232 O O . GLU A 1 529 ? -6.047 10.487 -9.894 1.00 90.38 529 GLU A O 1
ATOM 4237 N N . ARG A 1 530 ? -8.206 9.969 -9.503 1.00 88.94 530 ARG A N 1
ATOM 4238 C CA . ARG A 1 530 ? -8.263 8.792 -10.374 1.00 88.94 530 ARG A CA 1
ATOM 4239 C C . ARG A 1 530 ? -9.203 9.090 -11.529 1.00 88.94 530 ARG A C 1
ATOM 4241 O O . ARG A 1 530 ? -10.351 9.471 -11.318 1.00 88.94 530 ARG A O 1
ATOM 4248 N N . TYR A 1 531 ? -8.750 8.824 -12.746 1.00 88.25 531 TYR A N 1
ATOM 4249 C CA . TYR A 1 531 ? -9.538 8.997 -13.960 1.00 88.25 531 TYR A CA 1
ATOM 4250 C C . TYR A 1 531 ? -9.804 7.635 -14.613 1.00 88.25 531 TYR A C 1
ATOM 4252 O O . TYR A 1 531 ? -9.108 7.256 -15.564 1.00 88.25 531 TYR A O 1
ATOM 4260 N N . PRO A 1 532 ? -10.765 6.856 -14.084 1.00 85.25 532 PRO A N 1
ATOM 4261 C CA . PRO A 1 532 ? -11.096 5.549 -14.624 1.00 85.25 532 PRO A CA 1
ATOM 4262 C C . PRO A 1 532 ? -11.824 5.683 -15.955 1.00 85.25 532 PRO A C 1
ATOM 4264 O O . PRO A 1 532 ? -12.680 6.552 -16.141 1.00 85.25 532 PRO A O 1
ATOM 4267 N N . THR A 1 533 ? -11.566 4.730 -16.840 1.00 80.69 533 THR A N 1
ATOM 4268 C CA . THR A 1 533 ? -12.341 4.575 -18.065 1.00 80.69 533 THR A CA 1
ATOM 4269 C C . THR A 1 533 ? -13.216 3.350 -17.948 1.00 80.69 533 THR A C 1
ATOM 4271 O O . THR A 1 533 ? -12.748 2.240 -17.700 1.00 80.69 533 THR A O 1
ATOM 4274 N N . LEU A 1 534 ? -14.523 3.539 -18.125 1.00 80.31 534 LEU A N 1
ATOM 4275 C CA . LEU A 1 534 ? -15.493 2.466 -17.951 1.00 80.31 534 LEU A CA 1
ATOM 4276 C C . LEU A 1 534 ? -15.164 1.271 -18.852 1.00 80.31 534 LEU A C 1
ATOM 4278 O O . LEU A 1 534 ? -15.202 1.356 -20.078 1.00 80.31 534 LEU A O 1
ATOM 4282 N N . GLY A 1 535 ? -14.858 0.141 -18.214 1.00 78.31 535 GLY A N 1
ATOM 4283 C CA . GLY A 1 535 ? -14.566 -1.114 -18.898 1.00 78.31 535 GLY A CA 1
ATOM 4284 C C . GLY A 1 535 ? -13.197 -1.183 -19.580 1.00 78.31 535 GLY A C 1
ATOM 4285 O O . GLY A 1 535 ? -12.941 -2.203 -20.215 1.00 78.31 535 GLY A O 1
ATOM 4286 N N . LYS A 1 536 ? -12.313 -0.189 -19.424 1.00 82.50 536 LYS A N 1
ATOM 4287 C CA . LYS A 1 536 ? -10.951 -0.163 -19.985 1.00 82.50 536 LYS A CA 1
ATOM 4288 C C . LYS A 1 536 ? -9.897 0.053 -18.885 1.00 82.50 536 LYS A C 1
ATOM 4290 O O . LYS A 1 536 ? -10.209 0.585 -17.826 1.00 82.50 536 LYS A O 1
ATOM 4295 N N . ASP A 1 537 ? -8.671 -0.395 -19.134 1.00 86.38 537 ASP A N 1
ATOM 4296 C CA . ASP A 1 537 ? -7.481 -0.007 -18.372 1.00 86.38 537 ASP A CA 1
ATOM 4297 C C . ASP A 1 537 ? -7.006 1.352 -18.890 1.00 86.38 537 ASP A C 1
ATOM 4299 O O . ASP A 1 537 ? -6.949 1.523 -20.108 1.00 86.38 537 ASP A O 1
ATOM 4303 N N . SER A 1 538 ? -6.614 2.267 -18.005 1.00 86.62 538 SER A N 1
ATOM 4304 C CA . SER A 1 538 ? -6.048 3.578 -18.354 1.00 86.62 538 SER A CA 1
ATOM 4305 C C . SER A 1 538 ? -4.688 3.738 -17.680 1.00 86.62 538 SER A C 1
ATOM 4307 O O . SER A 1 538 ? -4.597 3.831 -16.459 1.00 86.62 538 SER A O 1
ATOM 4309 N N . ILE A 1 539 ? -3.616 3.725 -18.470 1.00 88.38 539 ILE A N 1
ATOM 4310 C CA . ILE A 1 539 ? -2.228 3.670 -17.997 1.00 88.38 539 ILE A CA 1
ATOM 4311 C C . ILE A 1 539 ? -1.492 4.923 -18.460 1.00 88.38 539 ILE A C 1
ATOM 4313 O O . ILE A 1 539 ? -1.294 5.094 -19.662 1.00 88.38 539 ILE A O 1
ATOM 4317 N N . ASN A 1 540 ? -1.063 5.769 -17.519 1.00 90.69 540 ASN A N 1
ATOM 4318 C CA . ASN A 1 540 ? -0.197 6.916 -17.806 1.00 90.69 540 ASN A CA 1
ATOM 4319 C C . ASN A 1 540 ? 1.214 6.444 -18.198 1.00 90.69 540 ASN A C 1
ATOM 4321 O O . ASN A 1 540 ? 1.742 5.514 -17.586 1.00 90.69 540 ASN A O 1
ATOM 4325 N N . GLN A 1 541 ? 1.820 7.104 -19.187 1.00 90.44 541 GLN A N 1
ATOM 4326 C CA . GLN A 1 541 ? 3.223 6.900 -19.579 1.00 90.44 541 GLN A CA 1
ATOM 4327 C C . GLN A 1 541 ? 4.025 8.202 -19.647 1.00 90.44 541 GLN A C 1
ATOM 4329 O O . GLN A 1 541 ? 5.206 8.180 -19.330 1.00 90.44 541 GLN A O 1
ATOM 4334 N N . GLY A 1 542 ? 3.385 9.323 -19.999 1.00 92.31 542 GLY A N 1
ATOM 4335 C CA . GLY A 1 542 ? 4.035 10.630 -20.105 1.00 92.31 542 GLY A CA 1
ATOM 4336 C C . GLY A 1 542 ? 3.216 11.733 -19.440 1.00 92.31 542 GLY A C 1
ATOM 4337 O O . GLY A 1 542 ? 1.981 11.687 -19.444 1.00 92.31 542 GLY A O 1
ATOM 4338 N N . MET A 1 543 ? 3.905 12.731 -18.884 1.00 95.81 543 MET A N 1
ATOM 4339 C CA . MET A 1 543 ? 3.296 13.917 -18.281 1.00 95.81 543 MET A CA 1
ATOM 4340 C C . MET A 1 543 ? 4.183 15.153 -18.446 1.00 95.81 543 MET A C 1
ATOM 4342 O O . MET A 1 543 ? 5.388 15.092 -18.199 1.00 95.81 543 MET A O 1
ATOM 4346 N N . ILE A 1 544 ? 3.563 16.294 -18.755 1.00 94.94 544 ILE A N 1
ATOM 4347 C CA . ILE A 1 544 ? 4.191 17.619 -18.668 1.00 94.94 544 ILE A CA 1
ATOM 4348 C C . ILE A 1 544 ? 3.321 18.602 -17.882 1.00 94.94 544 ILE A C 1
ATOM 4350 O O . ILE A 1 544 ? 2.095 18.467 -17.827 1.00 94.94 544 ILE A O 1
ATOM 4354 N N . ILE A 1 545 ? 3.972 19.610 -17.302 1.00 93.69 545 ILE A N 1
ATOM 4355 C CA . ILE A 1 545 ? 3.317 20.795 -16.748 1.00 93.69 545 ILE A CA 1
ATOM 4356 C C . ILE A 1 545 ? 3.334 21.860 -17.839 1.00 93.69 545 ILE A C 1
ATOM 4358 O O . ILE A 1 545 ? 4.394 22.207 -18.352 1.00 93.69 545 ILE A O 1
ATOM 4362 N N . THR A 1 546 ? 2.155 22.341 -18.207 1.00 92.12 546 THR A N 1
ATOM 4363 C CA . THR A 1 546 ? 2.008 23.389 -19.218 1.00 92.12 546 THR A CA 1
ATOM 4364 C C . THR A 1 546 ? 2.369 24.762 -18.658 1.00 92.12 546 THR A C 1
ATOM 4366 O O . THR A 1 546 ? 2.274 24.990 -17.450 1.00 92.12 546 THR A O 1
ATOM 4369 N N . GLN A 1 547 ? 2.666 25.723 -19.531 1.00 88.12 547 GLN A N 1
ATOM 4370 C CA . GLN A 1 547 ? 2.934 27.121 -19.159 1.00 88.12 547 GLN A CA 1
ATOM 4371 C C . GLN A 1 547 ? 1.780 27.777 -18.383 1.00 88.12 547 GLN A C 1
ATOM 4373 O O . GLN A 1 547 ? 1.990 28.710 -17.614 1.00 88.12 547 GLN A O 1
ATOM 4378 N N . ALA A 1 548 ? 0.554 27.283 -18.572 1.00 86.69 548 ALA A N 1
ATOM 4379 C CA . ALA A 1 548 ? -0.638 27.738 -17.862 1.00 86.69 548 ALA A CA 1
ATOM 4380 C C . ALA A 1 548 ? -0.863 27.037 -16.503 1.00 86.69 548 ALA A C 1
ATOM 4382 O O . ALA A 1 548 ? -1.915 27.227 -15.895 1.00 86.69 548 ALA A O 1
ATOM 4383 N N . GLY A 1 549 ? 0.067 26.190 -16.045 1.00 88.19 549 GLY A N 1
ATOM 4384 C CA . GLY A 1 549 ? -0.052 25.442 -14.785 1.00 88.19 549 GLY A CA 1
ATOM 4385 C C . GLY A 1 549 ? -1.028 24.258 -14.839 1.00 88.19 549 GLY A C 1
ATOM 4386 O O . GLY A 1 549 ? -1.427 23.727 -13.807 1.00 88.19 549 GLY A O 1
ATOM 4387 N N . HIS A 1 550 ? -1.453 23.842 -16.034 1.00 91.75 550 HIS A N 1
ATOM 4388 C CA . HIS A 1 550 ? -2.236 22.619 -16.242 1.00 91.75 550 HIS A CA 1
ATOM 4389 C C . HIS A 1 550 ? -1.327 21.415 -16.477 1.00 91.75 550 HIS A C 1
ATOM 4391 O O . HIS A 1 550 ? -0.210 21.572 -16.966 1.00 91.75 550 HIS A O 1
ATOM 4397 N N . PHE A 1 551 ? -1.836 20.214 -16.232 1.00 94.00 551 PHE A N 1
ATOM 4398 C CA . PHE A 1 551 ? -1.135 18.963 -16.499 1.00 94.00 551 PHE A CA 1
ATOM 4399 C C . PHE A 1 551 ? -1.631 18.351 -17.802 1.00 94.00 551 PHE A C 1
ATOM 4401 O O . PHE A 1 551 ? -2.839 18.265 -18.039 1.00 94.00 551 PHE A O 1
ATOM 4408 N N . LEU A 1 552 ? -0.704 17.919 -18.649 1.00 94.56 552 LEU A N 1
ATOM 4409 C CA . LEU A 1 552 ? -1.011 17.162 -19.855 1.00 94.56 552 LEU A CA 1
ATOM 4410 C C . LEU A 1 552 ? -0.469 15.746 -19.692 1.00 94.56 552 LEU A C 1
ATOM 4412 O O . LEU A 1 552 ? 0.709 15.573 -19.390 1.00 94.56 552 LEU A O 1
ATOM 4416 N N . LEU A 1 553 ? -1.332 14.753 -19.885 1.00 94.75 553 LEU A N 1
ATOM 4417 C CA . LEU A 1 553 ? -1.044 13.333 -19.719 1.00 94.75 553 LEU A CA 1
ATOM 4418 C C . LEU A 1 553 ? -1.206 12.598 -21.035 1.00 94.75 553 LEU A C 1
ATOM 4420 O O . LEU A 1 553 ? -2.111 12.904 -21.812 1.00 94.75 553 LEU A O 1
ATOM 4424 N N . THR A 1 554 ? -0.371 11.588 -21.244 1.00 94.19 554 THR A N 1
ATOM 4425 C CA . THR A 1 554 ? -0.497 10.658 -22.361 1.00 94.19 554 THR A CA 1
ATOM 4426 C C . THR A 1 554 ? -0.269 9.229 -21.899 1.00 94.19 554 THR A C 1
ATOM 4428 O O . THR A 1 554 ? 0.418 8.975 -20.903 1.00 94.19 554 THR A O 1
ATOM 4431 N N . GLY A 1 555 ? -0.841 8.284 -22.630 1.00 92.31 555 GLY A N 1
ATOM 4432 C CA . GLY A 1 555 ? -0.673 6.875 -22.330 1.00 92.31 555 GLY A CA 1
ATOM 4433 C C . GLY A 1 555 ? -1.601 5.997 -23.145 1.00 92.31 555 GLY A C 1
ATOM 4434 O O . GLY A 1 555 ? -1.926 6.311 -24.294 1.00 92.31 555 GLY A O 1
ATOM 4435 N N . ASN A 1 556 ? -2.016 4.883 -22.551 1.00 89.38 556 ASN A N 1
ATOM 4436 C CA . ASN A 1 556 ? -2.832 3.879 -23.220 1.00 89.38 556 ASN A CA 1
ATOM 4437 C C . ASN A 1 556 ? -4.147 3.676 -22.477 1.00 89.38 556 ASN A C 1
ATOM 4439 O O . ASN A 1 556 ? -4.161 3.566 -21.254 1.00 89.38 556 ASN A O 1
ATOM 4443 N N . GLU A 1 557 ? -5.227 3.542 -23.231 1.00 89.69 557 GLU A N 1
ATOM 4444 C CA . GLU A 1 557 ? -6.574 3.287 -22.747 1.00 89.69 557 GLU A CA 1
ATOM 4445 C C . GLU A 1 557 ? -7.184 2.131 -23.547 1.00 89.69 557 GLU A C 1
ATOM 4447 O O . GLU A 1 557 ? -7.313 2.214 -24.765 1.00 89.69 557 GLU A O 1
ATOM 4452 N N . GLY A 1 558 ? -7.545 1.013 -22.919 1.00 84.19 558 GLY A N 1
ATOM 4453 C CA . GLY A 1 558 ? -7.961 -0.156 -23.701 1.00 84.19 558 GLY A CA 1
ATOM 4454 C C . GLY A 1 558 ? -8.489 -1.344 -22.928 1.00 84.19 558 GLY A C 1
ATOM 4455 O O . GLY A 1 558 ? -8.493 -1.372 -21.704 1.00 84.19 558 GLY A O 1
ATOM 4456 N N . ASP A 1 559 ? -8.931 -2.361 -23.657 1.00 79.00 559 ASP A N 1
ATOM 4457 C CA . ASP A 1 559 ? -9.281 -3.658 -23.091 1.00 79.00 559 ASP A CA 1
ATOM 4458 C C . ASP A 1 559 ? -8.415 -4.788 -23.674 1.00 79.00 559 ASP A C 1
ATOM 4460 O O . ASP A 1 559 ? -7.389 -4.555 -24.309 1.00 79.00 559 ASP A O 1
ATOM 4464 N N . TYR A 1 560 ? -8.803 -6.042 -23.429 1.00 69.44 560 TYR A N 1
ATOM 4465 C CA . TYR A 1 560 ? -8.086 -7.208 -23.952 1.00 69.44 560 TYR A CA 1
ATOM 4466 C C . TYR A 1 560 ? -8.150 -7.332 -25.487 1.00 69.44 560 TYR A C 1
ATOM 4468 O O . TYR A 1 560 ? -7.463 -8.180 -26.052 1.00 69.44 560 TYR A O 1
ATOM 4476 N N . ARG A 1 561 ? -8.989 -6.538 -26.165 1.00 68.94 561 ARG A N 1
ATOM 4477 C CA . ARG A 1 561 ? -9.171 -6.539 -27.623 1.00 68.94 561 ARG A CA 1
ATOM 4478 C C . ARG A 1 561 ? -8.306 -5.492 -28.315 1.00 68.94 561 ARG A C 1
ATOM 4480 O O . ARG A 1 561 ? -8.046 -5.643 -29.503 1.00 68.94 561 ARG A O 1
ATOM 4487 N N . GLY A 1 562 ? -7.863 -4.463 -27.596 1.00 74.00 562 GLY A N 1
ATOM 4488 C CA . GLY A 1 562 ? -7.034 -3.401 -28.153 1.00 74.00 562 GLY A CA 1
ATOM 4489 C C . GLY A 1 562 ? -6.811 -2.245 -27.181 1.00 74.00 562 GLY A C 1
ATOM 4490 O O . GLY A 1 562 ? -7.615 -2.009 -26.276 1.00 74.00 562 GLY A O 1
ATOM 4491 N N . ARG A 1 563 ? -5.699 -1.532 -27.375 1.00 82.06 563 ARG A N 1
ATOM 4492 C CA . ARG A 1 563 ? -5.327 -0.317 -26.642 1.00 82.06 563 ARG A CA 1
ATOM 4493 C C . ARG A 1 563 ? -5.276 0.878 -27.579 1.00 82.06 563 ARG A C 1
ATOM 4495 O O . ARG A 1 563 ? -4.657 0.799 -28.635 1.00 82.06 563 ARG A O 1
ATOM 4502 N N . ASP A 1 564 ? -5.865 1.973 -27.135 1.00 87.06 564 ASP A N 1
ATOM 4503 C CA . ASP A 1 564 ? -5.899 3.257 -27.814 1.00 87.06 564 ASP A CA 1
ATOM 4504 C C . ASP A 1 564 ? -4.964 4.233 -27.100 1.00 87.06 564 ASP A C 1
ATOM 4506 O O . ASP A 1 564 ? -4.761 4.143 -25.888 1.00 87.06 564 ASP A O 1
ATOM 4510 N N . ILE A 1 565 ? -4.400 5.191 -27.825 1.00 89.19 565 ILE A N 1
ATOM 4511 C CA . ILE A 1 565 ? -3.742 6.331 -27.190 1.00 89.19 565 ILE A CA 1
ATOM 4512 C C . ILE A 1 565 ? -4.793 7.257 -26.581 1.00 89.19 565 ILE A C 1
ATOM 4514 O O . ILE A 1 565 ? -5.776 7.593 -27.246 1.00 89.19 565 ILE A O 1
ATOM 4518 N N . PHE A 1 566 ? -4.531 7.741 -25.366 1.00 91.50 566 PHE A N 1
ATOM 4519 C CA . PHE A 1 566 ? -5.221 8.908 -24.829 1.00 91.50 566 PHE A CA 1
ATOM 4520 C C . PHE A 1 566 ? -4.261 10.076 -24.618 1.00 91.50 566 PHE A C 1
ATOM 4522 O O . PHE A 1 566 ? -3.091 9.885 -24.298 1.00 91.50 566 PHE A O 1
ATOM 4529 N N . VAL A 1 567 ? -4.797 11.284 -24.760 1.00 93.38 567 VAL A N 1
ATOM 4530 C CA . VAL A 1 567 ? -4.192 12.539 -24.321 1.00 93.38 567 VAL A CA 1
ATOM 4531 C C . VAL A 1 567 ? -5.221 13.252 -23.453 1.00 93.38 567 VAL A C 1
ATOM 4533 O O . VAL A 1 567 ? -6.382 13.405 -23.846 1.00 93.38 567 VAL A O 1
ATOM 4536 N N . LYS A 1 568 ? -4.822 13.673 -22.257 1.00 93.00 568 LYS A N 1
ATOM 4537 C CA . LYS A 1 568 ? -5.725 14.274 -21.274 1.00 93.00 568 LYS A CA 1
ATOM 4538 C C . LYS A 1 568 ? -5.129 15.547 -20.707 1.00 93.00 568 LYS A C 1
ATOM 4540 O O . LYS A 1 568 ? -3.984 15.540 -20.273 1.00 93.00 568 LYS A O 1
ATOM 4545 N N . LYS A 1 569 ? -5.922 16.616 -20.671 1.00 93.94 569 LYS A N 1
ATOM 4546 C CA . LYS A 1 569 ? -5.565 17.860 -19.989 1.00 93.94 569 LYS A CA 1
ATOM 4547 C C . LYS A 1 569 ? -6.350 17.982 -18.694 1.00 93.94 569 LYS A C 1
ATOM 4549 O O . LYS A 1 569 ? -7.578 17.886 -18.694 1.00 93.94 569 LYS A O 1
ATOM 4554 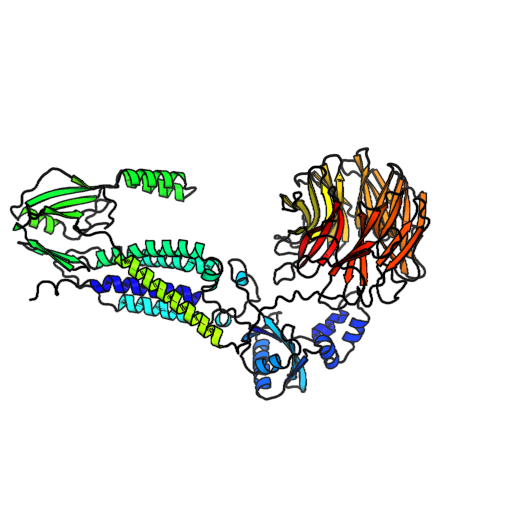N N . VAL A 1 570 ? -5.632 18.234 -17.613 1.00 94.75 570 VAL A N 1
ATOM 4555 C CA . VAL A 1 570 ? -6.145 18.343 -16.249 1.00 94.75 570 VAL A CA 1
ATOM 4556 C C . VAL A 1 570 ? -5.735 19.698 -15.680 1.00 94.75 570 VAL A C 1
ATOM 4558 O O . VAL A 1 570 ? -4.640 20.186 -15.952 1.00 94.75 570 VAL A O 1
ATOM 4561 N N . SER A 1 571 ? -6.618 20.349 -14.929 1.00 92.94 571 SER A N 1
ATOM 4562 C CA . SER A 1 571 ? -6.305 21.618 -14.272 1.00 92.94 571 SER A CA 1
ATOM 4563 C C . SER A 1 571 ? -5.296 21.441 -13.128 1.00 92.94 571 SER A C 1
ATOM 4565 O O . SER A 1 571 ? -5.071 20.330 -12.655 1.00 92.94 571 SER A O 1
ATOM 4567 N N . GLY A 1 572 ? -4.738 22.550 -12.629 1.00 87.94 572 GLY A N 1
ATOM 4568 C CA . GLY A 1 572 ? -3.882 22.546 -11.434 1.00 87.94 572 GLY A CA 1
ATOM 4569 C C . GLY A 1 572 ? -4.564 21.985 -10.174 1.00 87.94 572 GLY A C 1
ATOM 4570 O O . GLY A 1 572 ? -3.892 21.601 -9.230 1.00 87.94 572 GLY A O 1
ATOM 4571 N N . ALA A 1 573 ? -5.900 21.918 -10.166 1.00 87.81 573 ALA A N 1
ATOM 4572 C CA . ALA A 1 573 ? -6.704 21.399 -9.061 1.00 87.81 573 ALA A CA 1
ATOM 4573 C C . ALA A 1 573 ? -7.182 19.948 -9.271 1.00 87.81 573 ALA A C 1
ATOM 4575 O O . ALA A 1 573 ? -8.013 19.477 -8.503 1.00 87.81 573 ALA A O 1
ATOM 4576 N N . GLY A 1 574 ? -6.726 19.261 -10.327 1.00 89.25 574 GLY A N 1
ATOM 4577 C CA . GLY A 1 574 ? -7.147 17.885 -10.619 1.00 89.25 574 GLY A CA 1
ATOM 4578 C C . GLY A 1 574 ? -8.464 17.765 -11.400 1.00 89.25 574 GLY A C 1
ATOM 4579 O O . GLY A 1 574 ? -9.022 16.681 -11.521 1.00 89.25 574 GLY A O 1
ATOM 4580 N N . GLU A 1 575 ? -8.993 18.851 -11.970 1.00 90.94 575 GLU A N 1
ATOM 4581 C CA . GLU A 1 575 ? -10.227 18.776 -12.766 1.00 90.94 575 GLU A CA 1
ATOM 4582 C C . GLU A 1 575 ? -9.924 18.467 -14.238 1.00 90.94 575 GLU A C 1
ATOM 4584 O O . GLU A 1 575 ? -9.202 19.218 -14.904 1.00 90.94 575 GLU A O 1
ATOM 4589 N N . GLU A 1 576 ? -10.520 17.402 -14.784 1.00 93.00 576 GLU A N 1
ATOM 4590 C CA . GLU A 1 576 ? -10.405 17.066 -16.209 1.00 93.00 576 GLU A CA 1
ATOM 4591 C C . GLU A 1 576 ? -11.000 18.185 -17.083 1.00 93.00 576 GLU A C 1
ATOM 4593 O O . GLU A 1 576 ? -12.198 18.457 -17.049 1.00 93.00 576 GLU A O 1
ATOM 4598 N N . GLN A 1 577 ? -10.155 18.830 -17.893 1.00 91.88 577 GLN A N 1
ATOM 4599 C CA . GLN A 1 577 ? -10.565 19.884 -18.829 1.00 91.88 577 GLN A CA 1
ATOM 4600 C C . GLN A 1 577 ? -11.021 19.287 -20.154 1.00 91.88 577 GLN A C 1
ATOM 4602 O O . GLN A 1 577 ? -12.042 19.672 -20.724 1.00 91.88 577 GLN A O 1
ATOM 4607 N N . TRP A 1 578 ? -10.229 18.350 -20.667 1.00 92.81 578 TRP A N 1
ATOM 4608 C CA . TRP A 1 578 ? -10.590 17.574 -21.834 1.00 92.81 578 TRP A CA 1
ATOM 4609 C C . TRP A 1 578 ? -9.813 16.269 -21.884 1.00 92.81 578 TRP A C 1
ATOM 4611 O O . TRP A 1 578 ? -8.686 16.152 -21.403 1.00 92.81 578 TRP A O 1
ATOM 4621 N N . HIS A 1 579 ? -10.418 15.307 -22.564 1.00 91.62 579 HIS A N 1
ATOM 4622 C CA . HIS A 1 579 ? -9.858 14.000 -22.825 1.00 91.62 579 HIS A CA 1
ATOM 4623 C C . HIS A 1 579 ? -10.055 13.675 -24.310 1.00 91.62 579 HIS A C 1
ATOM 4625 O O . HIS A 1 579 ? -11.136 13.875 -24.876 1.00 91.62 579 HIS A O 1
ATOM 4631 N N . ARG A 1 580 ? -8.976 13.265 -24.973 1.00 89.12 580 ARG A N 1
ATOM 4632 C CA . ARG A 1 580 ? -8.950 12.839 -26.371 1.00 89.12 580 ARG A CA 1
ATOM 4633 C C . ARG A 1 580 ? -8.415 11.424 -26.406 1.00 89.12 580 ARG A C 1
ATOM 4635 O O . ARG A 1 580 ? -7.369 11.161 -25.831 1.00 89.12 580 ARG A O 1
ATOM 4642 N N . HIS A 1 581 ? -9.108 10.548 -27.108 1.00 84.94 581 HIS A N 1
ATOM 4643 C CA . HIS A 1 581 ? -8.620 9.217 -27.423 1.00 84.94 581 HIS A CA 1
ATOM 4644 C C . HIS A 1 581 ? -8.739 9.005 -28.924 1.00 84.94 581 HIS A C 1
ATOM 4646 O O . HIS A 1 581 ? -9.581 9.619 -29.585 1.00 84.94 581 HIS A O 1
ATOM 4652 N N . ASP A 1 582 ? -7.879 8.154 -29.460 1.00 74.31 582 ASP A N 1
ATOM 4653 C CA . ASP A 1 582 ? -7.889 7.804 -30.872 1.00 74.31 582 ASP A CA 1
ATOM 4654 C C . ASP A 1 582 ? -8.084 6.297 -31.000 1.00 74.31 582 ASP A C 1
ATOM 4656 O O . ASP A 1 582 ? -7.143 5.525 -30.812 1.00 74.31 582 ASP A O 1
ATOM 4660 N N . SER A 1 583 ? -9.333 5.902 -31.259 1.00 64.50 583 SER A N 1
ATOM 4661 C CA . SER A 1 583 ? -9.719 4.506 -31.427 1.00 64.50 583 SER A CA 1
ATOM 4662 C C . SER A 1 583 ? -9.225 3.991 -32.776 1.00 64.50 583 SER A C 1
ATOM 4664 O O . SER A 1 583 ? -9.867 4.238 -33.802 1.00 64.50 583 SER A O 1
ATOM 4666 N N . SER A 1 584 ? -8.096 3.285 -32.784 1.00 64.25 584 SER A N 1
ATOM 4667 C CA . SER A 1 584 ? -7.575 2.617 -33.980 1.00 64.25 584 SER A CA 1
ATOM 4668 C C . SER A 1 584 ? -7.757 1.104 -33.885 1.00 64.25 584 SER A C 1
ATOM 4670 O O . SER A 1 584 ? -7.748 0.537 -32.801 1.00 64.25 584 SER A O 1
ATOM 4672 N N . GLU A 1 585 ? -7.880 0.420 -35.028 1.00 61.06 585 GLU A N 1
ATOM 4673 C CA . GLU A 1 585 ? -7.891 -1.056 -35.055 1.00 61.06 585 GLU A CA 1
ATOM 4674 C C . GLU A 1 585 ? -6.539 -1.658 -34.620 1.00 61.06 585 GLU A C 1
ATOM 4676 O O . GLU A 1 585 ? -6.457 -2.827 -34.246 1.00 61.06 585 GLU A O 1
ATOM 4681 N N . GLU A 1 586 ? -5.473 -0.853 -34.640 1.00 73.31 586 GLU A N 1
ATOM 4682 C CA . GLU A 1 586 ? -4.142 -1.223 -34.169 1.00 73.31 586 GLU A CA 1
ATOM 4683 C C . GLU A 1 586 ? -3.899 -0.756 -32.732 1.00 73.31 586 GLU A C 1
ATOM 4685 O O . GLU A 1 586 ? -4.263 0.360 -32.358 1.00 73.31 586 GLU A O 1
ATOM 4690 N N . ASN A 1 587 ? -3.187 -1.578 -31.954 1.00 72.69 587 ASN A N 1
ATOM 4691 C CA . ASN A 1 587 ? -2.707 -1.192 -30.629 1.00 72.69 587 ASN A CA 1
ATOM 4692 C C . ASN A 1 587 ? -1.858 0.078 -30.716 1.00 72.69 587 ASN A C 1
ATOM 4694 O O . ASN A 1 587 ? -0.846 0.107 -31.418 1.00 72.69 587 ASN A O 1
ATOM 4698 N N . SER A 1 588 ? -2.237 1.091 -29.949 1.00 79.81 588 SER A N 1
ATOM 4699 C CA . SER A 1 588 ? -1.508 2.340 -29.815 1.00 79.81 588 SER A CA 1
ATOM 4700 C C . SER A 1 588 ? -1.282 2.733 -28.355 1.00 79.81 588 SER A C 1
ATOM 4702 O O . SER A 1 588 ? -1.945 2.240 -27.437 1.00 79.81 588 SER A O 1
ATOM 4704 N N . GLY A 1 589 ? -0.269 3.567 -28.131 1.00 80.81 589 GLY A N 1
ATOM 4705 C CA . GLY A 1 589 ? 0.090 4.067 -26.814 1.00 80.81 589 GLY A CA 1
ATOM 4706 C C . GLY A 1 589 ? 0.890 5.348 -26.864 1.00 80.81 589 GLY A C 1
ATOM 4707 O O . GLY A 1 589 ? 1.846 5.442 -27.634 1.00 80.81 589 GLY A O 1
ATOM 4708 N N . GLY A 1 590 ? 0.487 6.318 -26.050 1.00 86.25 590 GLY A N 1
ATOM 4709 C CA . GLY A 1 590 ? 1.263 7.522 -25.799 1.00 86.25 590 GLY A CA 1
ATOM 4710 C C . GLY A 1 590 ? 2.523 7.208 -25.005 1.00 86.25 590 GLY A C 1
ATOM 4711 O O . GLY A 1 590 ? 2.498 6.333 -24.144 1.00 86.25 590 GLY A O 1
ATOM 4712 N N . VAL A 1 591 ? 3.607 7.911 -25.320 1.00 90.00 591 VAL A N 1
ATOM 4713 C CA . VAL A 1 591 ? 4.931 7.701 -24.724 1.00 90.00 591 VAL A CA 1
ATOM 4714 C C . VAL A 1 591 ? 5.358 8.945 -23.961 1.00 90.00 591 VAL A C 1
ATOM 4716 O O . VAL A 1 591 ? 5.512 8.896 -22.748 1.00 90.00 591 VAL A O 1
ATOM 4719 N N . ASP A 1 592 ? 5.494 10.068 -24.666 1.00 93.25 592 ASP A N 1
ATOM 4720 C CA . ASP A 1 592 ? 6.020 11.311 -24.106 1.00 93.25 592 ASP A CA 1
ATOM 4721 C C . ASP A 1 592 ? 5.352 12.534 -24.749 1.00 93.25 592 ASP A C 1
ATOM 4723 O O . ASP A 1 592 ? 4.685 12.429 -25.788 1.00 93.25 592 ASP A O 1
ATOM 4727 N N . LEU A 1 593 ? 5.498 13.687 -24.101 1.00 94.50 593 LEU A N 1
ATOM 4728 C CA . LEU A 1 593 ? 4.823 14.934 -24.440 1.00 94.50 593 LEU A CA 1
ATOM 4729 C C . LEU A 1 593 ? 5.787 16.114 -24.400 1.00 94.50 593 LEU A C 1
ATOM 4731 O O . LEU A 1 593 ? 6.690 16.169 -23.571 1.00 94.50 593 LEU A O 1
ATOM 4735 N N . TRP A 1 594 ? 5.518 17.114 -25.231 1.00 93.56 594 TRP A N 1
ATOM 4736 C CA . TRP A 1 594 ? 6.181 18.409 -25.145 1.00 93.56 594 TRP A CA 1
ATOM 4737 C C . TRP A 1 594 ? 5.229 19.542 -25.556 1.00 93.56 594 TRP A C 1
ATOM 4739 O O . TRP A 1 594 ? 4.397 19.362 -26.445 1.00 93.56 594 TRP A O 1
ATOM 4749 N N . GLU A 1 595 ? 5.313 20.696 -24.892 1.00 92.81 595 GLU A N 1
ATOM 4750 C CA . GLU A 1 595 ? 4.512 21.886 -25.210 1.00 92.81 595 GLU A CA 1
ATOM 4751 C C . GLU A 1 595 ? 5.371 22.921 -25.939 1.00 92.81 595 GLU A C 1
ATOM 4753 O O . GLU A 1 595 ? 6.404 23.356 -25.432 1.00 92.81 595 GLU A O 1
ATOM 4758 N N . HIS A 1 596 ? 4.900 23.346 -27.110 1.00 90.25 596 HIS A N 1
ATOM 4759 C CA . HIS A 1 596 ? 5.496 24.422 -27.886 1.00 90.25 596 HIS A CA 1
ATOM 4760 C C . HIS A 1 596 ? 5.192 25.778 -27.253 1.00 90.25 596 HIS A C 1
ATOM 4762 O O . HIS A 1 596 ? 4.070 25.982 -26.788 1.00 90.25 596 HIS A O 1
ATOM 4768 N N . PRO A 1 597 ? 6.113 26.757 -27.308 1.00 87.38 597 PRO A N 1
ATOM 4769 C CA . PRO A 1 597 ? 5.869 28.102 -26.781 1.00 87.38 597 PRO A CA 1
ATOM 4770 C C . PRO A 1 597 ? 4.639 28.820 -27.353 1.00 87.38 597 PRO A C 1
ATOM 4772 O O . PRO A 1 597 ? 4.062 29.686 -26.704 1.00 87.38 597 PRO A O 1
ATOM 4775 N N . GLU A 1 598 ? 4.201 28.431 -28.549 1.00 85.81 598 GLU A N 1
ATOM 4776 C CA . GLU A 1 598 ? 2.966 28.926 -29.180 1.00 85.81 598 GLU A CA 1
ATOM 4777 C C . GLU A 1 598 ? 1.674 28.287 -28.617 1.00 85.81 598 GLU A C 1
ATOM 4779 O O . GLU A 1 598 ? 0.573 28.710 -28.972 1.00 85.81 598 GLU A O 1
ATOM 4784 N N . GLY A 1 599 ? 1.785 27.291 -27.730 1.00 85.81 599 GLY A N 1
ATOM 4785 C CA . GLY A 1 599 ? 0.671 26.599 -27.069 1.00 85.81 599 GLY A CA 1
ATOM 4786 C C . GLY A 1 599 ? 0.191 25.312 -27.754 1.00 85.81 599 GLY A C 1
ATOM 4787 O O . GLY A 1 599 ? -0.822 24.745 -27.336 1.00 85.81 599 GLY A O 1
ATOM 4788 N N . ASP A 1 600 ? 0.884 24.858 -28.799 1.00 91.38 600 ASP A N 1
ATOM 4789 C CA . ASP A 1 600 ? 0.651 23.557 -29.435 1.00 91.38 600 ASP A CA 1
ATOM 4790 C C . ASP A 1 600 ? 1.326 22.426 -28.648 1.00 91.38 600 ASP A C 1
ATOM 4792 O O . ASP A 1 600 ? 2.351 22.622 -27.998 1.00 91.38 600 ASP A O 1
ATOM 4796 N N . PHE A 1 601 ? 0.787 21.214 -28.747 1.00 91.94 601 PHE A N 1
ATOM 4797 C CA . PHE A 1 601 ? 1.319 20.034 -28.071 1.00 91.94 601 PHE A CA 1
ATOM 4798 C C . PHE A 1 601 ? 1.872 19.019 -29.060 1.00 91.94 601 PHE A C 1
ATOM 4800 O O . PHE A 1 601 ? 1.223 18.667 -30.047 1.00 91.94 601 PHE A O 1
ATOM 4807 N N . PHE A 1 602 ? 3.038 18.484 -28.735 1.00 92.69 602 PHE A N 1
ATOM 4808 C CA . PHE A 1 602 ? 3.676 17.384 -29.431 1.00 92.69 602 PHE A CA 1
ATOM 4809 C C . PHE A 1 602 ? 3.497 16.112 -28.620 1.00 92.69 602 PHE A C 1
ATOM 4811 O O . PHE A 1 602 ? 3.810 16.073 -27.432 1.00 92.69 602 PHE A O 1
ATOM 4818 N N . VAL A 1 603 ? 2.973 15.074 -29.263 1.00 92.81 603 VAL A N 1
ATOM 4819 C CA . VAL A 1 603 ? 2.698 13.782 -28.637 1.00 92.81 603 VAL A CA 1
ATOM 4820 C C . VAL A 1 603 ? 3.456 12.705 -29.381 1.00 92.81 603 VAL A C 1
ATOM 4822 O O . VAL A 1 603 ? 3.208 12.457 -30.564 1.00 92.81 603 VAL A O 1
ATOM 4825 N N . LEU A 1 604 ? 4.363 12.049 -28.671 1.00 92.38 604 LEU A N 1
ATOM 4826 C CA . LEU A 1 604 ? 5.084 10.888 -29.159 1.00 92.38 604 LEU A CA 1
ATOM 4827 C C . LEU A 1 604 ? 4.281 9.629 -28.834 1.00 92.38 604 LEU A C 1
ATOM 4829 O O . LEU A 1 604 ? 3.787 9.469 -27.715 1.00 92.38 604 LEU A O 1
ATOM 4833 N N . LEU A 1 605 ? 4.123 8.739 -29.811 1.00 91.62 605 LEU A N 1
ATOM 4834 C CA . LEU A 1 605 ? 3.316 7.535 -29.645 1.00 91.62 605 LEU A CA 1
ATOM 4835 C C . LEU A 1 605 ? 3.839 6.352 -30.445 1.00 91.62 605 LEU A C 1
ATOM 4837 O O . LEU A 1 605 ? 4.467 6.511 -31.487 1.00 91.62 605 LEU A O 1
ATOM 4841 N N . ASN A 1 606 ? 3.488 5.158 -29.988 1.00 88.94 606 ASN A N 1
ATOM 4842 C CA . ASN A 1 606 ? 3.718 3.906 -30.696 1.00 88.94 606 ASN A CA 1
ATOM 4843 C C . ASN A 1 606 ? 2.372 3.372 -31.188 1.00 88.94 606 ASN A C 1
ATOM 4845 O O . ASN A 1 606 ? 1.458 3.218 -30.382 1.00 88.94 606 ASN A O 1
ATOM 4849 N N . ARG A 1 607 ? 2.228 3.104 -32.491 1.00 86.00 607 ARG A N 1
ATOM 4850 C CA . ARG A 1 607 ? 1.009 2.554 -33.107 1.00 86.00 607 ARG A CA 1
ATOM 4851 C C . ARG A 1 607 ? 1.371 1.391 -34.026 1.00 86.00 607 ARG A C 1
ATOM 4853 O O . ARG A 1 607 ? 2.113 1.557 -34.993 1.00 86.00 607 ARG A O 1
ATOM 4860 N N . GLY A 1 608 ? 0.834 0.215 -33.718 1.00 83.00 608 GLY A N 1
ATOM 4861 C CA . GLY A 1 608 ? 1.125 -1.004 -34.460 1.00 83.00 608 GLY A CA 1
ATOM 4862 C C . GLY A 1 608 ? 2.620 -1.323 -34.423 1.00 83.00 608 GLY A C 1
ATOM 4863 O O . GLY A 1 608 ? 3.184 -1.589 -33.362 1.00 83.00 608 GLY A O 1
ATOM 4864 N N . ALA A 1 609 ? 3.256 -1.310 -35.593 1.00 81.56 609 ALA A N 1
ATOM 4865 C CA . ALA A 1 609 ? 4.686 -1.561 -35.748 1.00 81.56 609 ALA A CA 1
ATOM 4866 C C . ALA A 1 609 ? 5.542 -0.282 -35.812 1.00 81.56 609 ALA A C 1
ATOM 4868 O O . ALA A 1 609 ? 6.753 -0.405 -35.942 1.00 81.56 609 ALA A O 1
ATOM 4869 N N . LEU A 1 610 ? 4.957 0.918 -35.763 1.00 85.62 610 LEU A N 1
ATOM 4870 C CA . LEU A 1 610 ? 5.676 2.168 -36.022 1.00 85.62 610 LEU A CA 1
ATOM 4871 C C . LEU A 1 610 ? 5.497 3.176 -34.884 1.00 85.62 610 LEU A C 1
ATOM 4873 O O . LEU A 1 610 ? 4.404 3.344 -34.338 1.00 85.62 610 LEU A O 1
ATOM 4877 N N . ALA A 1 611 ? 6.561 3.909 -34.583 1.00 89.12 611 ALA A N 1
ATOM 4878 C CA . ALA A 1 611 ? 6.484 5.134 -33.806 1.00 89.12 611 ALA A CA 1
ATOM 4879 C C . ALA A 1 611 ? 6.001 6.308 -34.674 1.00 89.12 611 ALA A C 1
ATOM 4881 O O . ALA A 1 611 ? 6.182 6.334 -35.895 1.00 89.12 611 ALA A O 1
ATOM 4882 N N . LYS A 1 612 ? 5.325 7.273 -34.050 1.00 89.25 612 LYS A N 1
ATOM 4883 C CA . LYS A 1 612 ? 4.737 8.444 -34.708 1.00 89.25 612 LYS A CA 1
ATOM 4884 C C . LYS A 1 612 ? 4.781 9.671 -33.803 1.00 89.25 612 LYS A C 1
ATOM 4886 O O . LYS A 1 612 ? 4.769 9.546 -32.579 1.00 89.25 612 LYS A O 1
ATOM 4891 N N . MET A 1 613 ? 4.747 10.847 -34.422 1.00 90.94 613 MET A N 1
ATOM 4892 C CA . MET A 1 613 ? 4.508 12.127 -33.754 1.00 90.94 613 MET A CA 1
ATOM 4893 C C . MET A 1 613 ? 3.136 12.633 -34.147 1.00 90.94 613 MET A C 1
ATOM 4895 O O . MET A 1 613 ? 2.753 12.561 -35.316 1.00 90.94 613 MET A O 1
ATOM 4899 N N . LYS A 1 614 ? 2.447 13.238 -33.189 1.00 90.88 614 LYS A N 1
ATOM 4900 C CA . LYS A 1 614 ? 1.290 14.088 -33.436 1.00 90.88 614 LYS A CA 1
ATOM 4901 C C . LYS A 1 614 ? 1.598 15.500 -32.981 1.00 90.88 614 LYS A C 1
ATOM 4903 O O . LYS A 1 614 ? 2.118 15.678 -31.883 1.00 90.88 614 LYS A O 1
ATOM 4908 N N . ARG A 1 615 ? 1.185 16.482 -33.776 1.00 92.00 615 ARG A N 1
ATOM 4909 C CA . ARG A 1 615 ? 1.036 17.867 -33.328 1.00 92.00 615 ARG A CA 1
ATOM 4910 C C . ARG A 1 615 ? -0.441 18.163 -33.132 1.00 92.00 615 ARG A C 1
ATOM 4912 O O . ARG A 1 615 ? -1.265 17.854 -33.997 1.00 92.00 615 ARG A O 1
ATOM 4919 N N . MET A 1 616 ? -0.780 18.736 -31.989 1.00 92.69 616 MET A N 1
ATOM 4920 C CA . MET A 1 616 ? -2.143 19.052 -31.581 1.00 92.69 616 MET A CA 1
ATOM 4921 C C . MET A 1 616 ? -2.234 20.521 -31.179 1.00 92.69 616 MET A C 1
ATOM 4923 O O . MET A 1 616 ? -1.277 21.072 -30.647 1.00 92.69 616 MET A O 1
ATOM 4927 N N . ASP A 1 617 ? -3.386 21.145 -31.409 1.00 91.81 617 ASP A N 1
ATOM 4928 C CA . ASP A 1 617 ? -3.632 22.502 -30.921 1.00 91.81 617 ASP A CA 1
ATOM 4929 C C . ASP A 1 617 ? -3.833 22.524 -29.390 1.00 91.81 617 ASP A C 1
ATOM 4931 O O . ASP A 1 617 ? -4.046 21.492 -28.742 1.00 91.81 617 ASP A O 1
ATOM 4935 N N . SER A 1 618 ? -3.856 23.722 -28.802 1.00 87.94 618 SER A N 1
ATOM 4936 C CA . SER A 1 618 ? -4.102 23.937 -27.362 1.00 87.94 618 SER A CA 1
ATOM 4937 C C . SER A 1 618 ? -5.427 23.351 -26.820 1.00 87.94 618 SER A C 1
ATOM 4939 O O . SER A 1 618 ? -5.609 23.224 -25.599 1.00 87.94 618 SER A O 1
ATOM 4941 N N . ARG A 1 619 ? -6.368 22.983 -27.704 1.00 88.69 619 ARG A N 1
ATOM 4942 C CA . ARG A 1 619 ? -7.673 22.363 -27.396 1.00 88.69 619 ARG A CA 1
ATOM 4943 C C . ARG A 1 619 ? -7.677 20.843 -27.613 1.00 88.69 619 ARG A C 1
ATOM 4945 O O . ARG A 1 619 ? -8.724 20.207 -27.440 1.00 88.69 619 ARG A O 1
ATOM 4952 N N . GLY A 1 620 ? -6.540 20.264 -27.994 1.00 87.44 620 GLY A N 1
ATOM 4953 C CA . GLY A 1 620 ? -6.378 18.843 -28.264 1.00 87.44 620 GLY A CA 1
ATOM 4954 C C . GLY A 1 620 ? -6.957 18.394 -29.610 1.00 87.44 620 GLY A C 1
ATOM 4955 O O . GLY A 1 620 ? -7.342 17.233 -29.739 1.00 87.44 620 GLY A O 1
ATOM 4956 N N . ASN A 1 621 ? -7.083 19.276 -30.603 1.00 90.25 621 ASN A N 1
ATOM 4957 C CA . ASN A 1 621 ? -7.420 18.872 -31.970 1.00 90.25 621 ASN A CA 1
ATOM 4958 C C . ASN A 1 621 ? -6.147 18.528 -32.742 1.00 90.25 621 ASN A C 1
ATOM 4960 O O . ASN A 1 621 ? -5.140 19.221 -32.626 1.00 90.25 621 ASN A O 1
ATOM 4964 N N . LEU A 1 622 ? -6.198 17.470 -33.550 1.00 91.69 622 LEU A N 1
ATOM 4965 C CA . LEU A 1 622 ? -5.072 17.047 -34.379 1.00 91.69 622 LEU A CA 1
ATOM 4966 C C . LEU A 1 622 ? -4.791 18.080 -35.482 1.00 91.69 622 LEU A C 1
ATOM 4968 O O . LEU A 1 622 ? -5.688 18.405 -36.258 1.00 91.69 622 LEU A O 1
ATOM 4972 N N . ILE A 1 623 ? -3.543 18.543 -35.571 1.00 92.12 623 ILE A N 1
ATOM 4973 C CA . ILE A 1 623 ? -3.043 19.369 -36.678 1.00 92.12 623 ILE A CA 1
ATOM 4974 C C . ILE A 1 623 ? -2.428 18.454 -37.740 1.00 92.12 623 ILE A C 1
ATOM 4976 O O . ILE A 1 623 ? -2.824 18.501 -38.903 1.00 92.12 623 ILE A O 1
ATOM 4980 N N . TRP A 1 624 ? -1.498 17.585 -37.334 1.00 91.75 624 TRP A N 1
ATOM 4981 C CA . TRP A 1 624 ? -0.898 16.571 -38.202 1.00 91.75 624 TRP A CA 1
ATOM 4982 C C . TRP A 1 624 ? -0.391 15.363 -37.399 1.00 91.75 624 TRP A C 1
ATOM 4984 O O . TRP A 1 624 ? -0.132 15.459 -36.199 1.00 91.75 624 TRP A O 1
ATOM 4994 N N . GLU A 1 625 ? -0.252 14.220 -38.076 1.00 89.69 625 GLU A N 1
ATOM 4995 C CA . GLU A 1 625 ? 0.369 12.991 -37.563 1.00 89.69 625 GLU A CA 1
ATOM 4996 C C . GLU A 1 625 ? 1.373 12.485 -38.603 1.00 89.69 625 GLU A C 1
ATOM 4998 O O . GLU A 1 625 ? 0.971 12.193 -39.729 1.00 89.69 625 GLU A O 1
ATOM 5003 N N . ASN A 1 626 ? 2.646 12.345 -38.224 1.00 87.19 626 ASN A N 1
ATOM 5004 C CA . ASN A 1 626 ? 3.705 11.855 -39.107 1.00 87.19 626 ASN A CA 1
ATOM 5005 C C . ASN A 1 626 ? 4.399 10.621 -38.510 1.00 87.19 626 ASN A C 1
ATOM 5007 O O . ASN A 1 626 ? 4.612 10.560 -37.294 1.00 87.19 626 ASN A O 1
ATOM 5011 N N . PRO A 1 627 ? 4.738 9.611 -39.334 1.00 85.44 627 PRO A N 1
ATOM 5012 C CA . PRO A 1 627 ? 5.524 8.474 -38.878 1.00 85.44 627 PRO A CA 1
ATOM 5013 C C . PRO A 1 627 ? 6.946 8.909 -38.522 1.00 85.44 627 PRO A C 1
ATOM 5015 O O . PRO A 1 627 ? 7.568 9.673 -39.253 1.00 85.44 627 PRO A O 1
ATOM 5018 N N . ILE A 1 628 ? 7.459 8.382 -37.412 1.00 79.19 628 ILE A N 1
ATOM 5019 C CA . ILE A 1 628 ? 8.835 8.571 -36.961 1.00 79.19 628 ILE A CA 1
ATOM 5020 C C . ILE A 1 628 ? 9.462 7.182 -36.886 1.00 79.19 628 ILE A C 1
ATOM 5022 O O . ILE A 1 628 ? 9.169 6.379 -36.001 1.00 79.19 628 ILE A O 1
ATOM 5026 N N . GLY A 1 629 ? 10.313 6.852 -37.846 1.00 68.12 629 GLY A N 1
ATOM 5027 C CA . GLY A 1 629 ? 10.951 5.545 -37.897 1.00 68.12 629 GLY A CA 1
ATOM 5028 C C . GLY A 1 629 ? 12.135 5.557 -38.839 1.00 68.12 629 GLY A C 1
ATOM 5029 O O . GLY A 1 629 ? 12.097 6.214 -39.875 1.00 68.12 629 GLY A O 1
ATOM 5030 N N . ILE A 1 630 ? 13.182 4.828 -38.467 1.00 69.88 630 ILE A N 1
ATOM 5031 C CA . ILE A 1 630 ? 14.378 4.711 -39.296 1.00 69.88 630 ILE A CA 1
ATOM 5032 C C . ILE A 1 630 ? 14.046 3.813 -40.485 1.00 69.88 630 ILE A C 1
ATOM 5034 O O . ILE A 1 630 ? 13.760 2.631 -40.306 1.00 69.88 630 ILE A O 1
ATOM 5038 N N . ASP A 1 631 ? 14.036 4.388 -41.688 1.00 72.50 631 ASP A N 1
ATOM 5039 C CA . ASP A 1 631 ? 13.812 3.688 -42.962 1.00 72.50 631 ASP A CA 1
ATOM 5040 C C . ASP A 1 631 ? 12.525 2.837 -43.015 1.00 72.50 631 ASP A C 1
ATOM 5042 O O . ASP A 1 631 ? 12.496 1.778 -43.638 1.00 72.50 631 ASP A O 1
ATOM 5046 N N . ASN A 1 632 ? 11.446 3.283 -42.354 1.00 72.12 632 ASN A N 1
ATOM 5047 C CA . ASN A 1 632 ? 10.177 2.544 -42.203 1.00 72.12 632 ASN A CA 1
ATOM 5048 C C . ASN A 1 632 ? 10.298 1.164 -41.526 1.00 72.12 632 ASN A C 1
ATOM 5050 O O . ASN A 1 632 ? 9.360 0.364 -41.583 1.00 72.12 632 ASN A O 1
ATOM 5054 N N . LYS A 1 633 ? 11.419 0.881 -40.855 1.00 82.75 633 LYS A N 1
ATOM 5055 C CA . LYS A 1 633 ? 11.565 -0.320 -40.030 1.00 82.75 633 LYS A CA 1
ATOM 5056 C C . LYS A 1 633 ? 10.576 -0.276 -38.873 1.00 82.75 633 LYS A C 1
ATOM 5058 O O . LYS A 1 633 ? 10.214 0.795 -38.381 1.00 82.75 633 LYS A O 1
ATOM 5063 N N . LYS A 1 634 ? 10.203 -1.460 -38.381 1.00 86.50 634 LYS A N 1
ATOM 5064 C CA . LYS A 1 634 ? 9.424 -1.582 -37.145 1.00 86.50 634 LYS A CA 1
ATOM 5065 C C . LYS A 1 634 ? 10.143 -0.833 -36.018 1.00 86.50 634 LYS A C 1
ATOM 5067 O O . LYS A 1 634 ? 11.296 -1.146 -35.726 1.00 86.50 634 LYS A O 1
ATOM 5072 N N . SER A 1 635 ? 9.476 0.142 -35.408 1.00 88.69 635 SER A N 1
ATOM 5073 C CA . SER A 1 635 ? 10.069 1.097 -34.471 1.00 88.69 635 SER A CA 1
ATOM 5074 C C . SER A 1 635 ? 9.228 1.277 -33.205 1.00 88.69 635 SER A C 1
ATOM 5076 O O . SER A 1 635 ? 8.021 1.038 -33.188 1.00 88.69 635 SER A O 1
ATOM 5078 N N . SER A 1 636 ? 9.894 1.674 -32.122 1.00 90.00 636 SER A N 1
ATOM 5079 C CA . SER A 1 636 ? 9.297 2.015 -30.831 1.00 90.00 636 SER A CA 1
ATOM 5080 C C . SER A 1 636 ? 10.020 3.234 -30.281 1.00 90.00 636 SER A C 1
ATOM 5082 O O . SER A 1 636 ? 11.216 3.153 -30.025 1.00 90.00 636 SER A O 1
ATOM 5084 N N . ALA A 1 637 ? 9.325 4.345 -30.081 1.00 91.44 637 ALA A N 1
ATOM 5085 C CA . ALA A 1 637 ? 9.893 5.538 -29.470 1.00 91.44 637 ALA A CA 1
ATOM 5086 C C . ALA A 1 637 ? 9.812 5.480 -27.937 1.00 91.44 637 ALA A C 1
ATOM 5088 O O . ALA A 1 637 ? 8.949 4.779 -27.394 1.00 91.44 637 ALA A O 1
ATOM 5089 N N . SER A 1 638 ? 10.715 6.203 -27.271 1.00 92.12 638 SER A N 1
ATOM 5090 C CA . SER A 1 638 ? 10.868 6.243 -25.808 1.00 92.12 638 SER A CA 1
ATOM 5091 C C . SER A 1 638 ? 10.834 7.652 -25.214 1.00 92.12 638 SER A C 1
ATOM 5093 O O . SER A 1 638 ? 10.202 7.836 -24.182 1.00 92.12 638 SER A O 1
ATOM 5095 N N . LYS A 1 639 ? 11.484 8.646 -25.836 1.00 93.25 639 LYS A N 1
ATOM 5096 C CA . LYS A 1 639 ? 11.616 9.997 -25.257 1.00 93.25 639 LYS A CA 1
ATOM 5097 C C . LYS A 1 639 ? 11.686 11.078 -26.328 1.00 93.25 639 LYS A C 1
ATOM 5099 O O . LYS A 1 639 ? 12.298 10.842 -27.376 1.00 93.25 639 LYS A O 1
ATOM 5104 N N . ILE A 1 640 ? 11.134 12.257 -26.034 1.00 93.38 640 ILE A N 1
ATOM 5105 C CA . ILE A 1 640 ? 11.399 13.494 -26.778 1.00 93.38 640 ILE A CA 1
ATOM 5106 C C . ILE A 1 640 ? 12.337 14.410 -25.977 1.00 93.38 640 ILE A C 1
ATOM 5108 O O . ILE A 1 640 ? 12.114 14.682 -24.801 1.00 93.38 640 ILE A O 1
ATOM 5112 N N . VAL A 1 641 ? 13.389 14.906 -26.626 1.00 92.31 641 VAL A N 1
ATOM 5113 C CA . VAL A 1 641 ? 14.312 15.910 -26.084 1.00 92.31 641 VAL A CA 1
ATOM 5114 C C . VAL A 1 641 ? 14.257 17.133 -26.992 1.00 92.31 641 VAL A C 1
ATOM 5116 O O . VAL A 1 641 ? 14.580 17.058 -28.176 1.00 92.31 641 VAL A O 1
ATOM 5119 N N . SER A 1 642 ? 13.817 18.265 -26.451 1.00 90.50 642 SER A N 1
ATOM 5120 C CA . SER A 1 642 ? 13.757 19.529 -27.191 1.00 90.50 642 SER A CA 1
ATOM 5121 C C . SER A 1 642 ? 15.119 20.216 -27.170 1.00 90.50 642 SER A C 1
ATOM 5123 O O . SER A 1 642 ? 15.649 20.483 -26.096 1.00 90.50 642 SER A O 1
ATOM 5125 N N . LEU A 1 643 ? 15.660 20.543 -28.345 1.00 89.12 643 LEU A N 1
ATOM 5126 C CA . LEU A 1 643 ? 16.927 21.279 -28.486 1.00 89.12 643 LEU A CA 1
ATOM 5127 C C . LEU A 1 643 ? 16.690 22.754 -28.813 1.00 89.12 643 LEU A C 1
ATOM 5129 O O . LEU A 1 643 ? 17.431 23.633 -28.3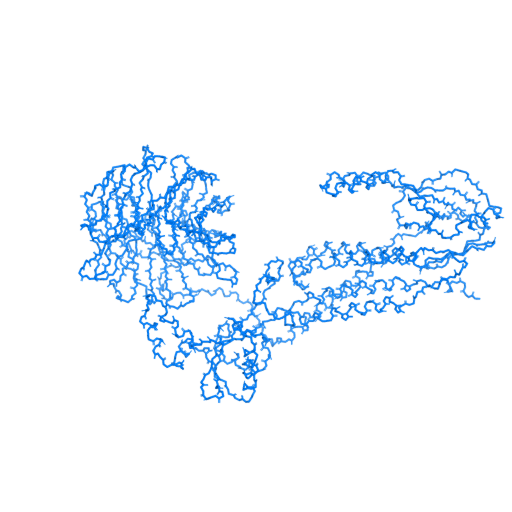85 1.00 89.12 643 LEU A O 1
ATOM 5133 N N . SER A 1 644 ? 15.639 23.022 -29.582 1.00 87.81 644 SER A N 1
ATOM 5134 C CA . SER A 1 644 ? 15.109 24.356 -29.854 1.00 87.81 644 SER A CA 1
ATOM 5135 C C . SER A 1 644 ? 13.611 24.248 -30.140 1.00 87.81 644 SER A C 1
ATOM 5137 O O . SER A 1 644 ? 13.073 23.146 -30.193 1.00 87.81 644 SER A O 1
ATOM 5139 N N . GLU A 1 645 ? 12.943 25.375 -30.376 1.00 86.56 645 GLU A N 1
ATOM 5140 C CA . GLU A 1 645 ? 11.528 25.395 -30.784 1.00 86.56 645 GLU A CA 1
ATOM 5141 C C . GLU A 1 645 ? 11.289 24.678 -32.126 1.00 86.56 645 GLU A C 1
ATOM 5143 O O . GLU A 1 645 ? 10.180 24.234 -32.416 1.00 86.56 645 GLU A O 1
ATOM 5148 N N . GLU A 1 646 ? 12.337 24.543 -32.943 1.00 87.44 646 GLU A N 1
ATOM 5149 C CA . GLU A 1 646 ? 12.242 23.965 -34.281 1.00 87.44 646 GLU A CA 1
ATOM 5150 C C . GLU A 1 646 ? 12.799 22.544 -34.398 1.00 87.44 646 GLU A C 1
ATOM 5152 O O . GLU A 1 646 ? 12.484 21.868 -35.374 1.00 87.44 646 GLU A O 1
ATOM 5157 N N . HIS A 1 647 ? 13.625 22.099 -33.446 1.00 90.56 647 HIS A N 1
ATOM 5158 C CA . HIS A 1 647 ? 14.413 20.871 -33.565 1.00 90.56 647 HIS A CA 1
ATOM 5159 C C . HIS A 1 647 ? 14.254 19.989 -32.329 1.00 90.56 647 HIS A C 1
ATOM 5161 O O . HIS A 1 647 ? 14.568 20.400 -31.206 1.00 90.56 647 HIS A O 1
ATOM 5167 N N . PHE A 1 648 ? 13.833 18.749 -32.568 1.00 91.31 648 PHE A N 1
ATOM 5168 C CA . PHE A 1 648 ? 13.579 17.751 -31.539 1.00 91.31 648 PHE A CA 1
ATOM 5169 C C . PHE A 1 648 ? 14.391 16.503 -31.811 1.00 91.31 648 PHE A C 1
ATOM 5171 O O . PHE A 1 648 ? 14.444 16.004 -32.936 1.00 91.31 648 PHE A O 1
ATOM 5178 N N . LEU A 1 649 ? 14.957 15.954 -30.751 1.00 92.75 649 LEU A N 1
ATOM 5179 C CA . LEU A 1 649 ? 15.600 14.664 -30.789 1.00 92.75 649 LEU A CA 1
ATOM 5180 C C . LEU A 1 649 ? 14.673 13.619 -30.178 1.00 92.75 649 LEU A C 1
ATOM 5182 O O . LEU A 1 649 ? 14.113 13.794 -29.098 1.00 92.75 649 LEU A O 1
ATOM 5186 N N . ILE A 1 650 ? 14.503 12.521 -30.898 1.00 92.38 650 ILE A N 1
ATOM 5187 C CA . ILE A 1 650 ? 13.622 11.425 -30.533 1.00 92.38 650 ILE A CA 1
ATOM 5188 C C . ILE A 1 650 ? 14.476 10.185 -30.380 1.00 92.38 650 ILE A C 1
ATOM 5190 O O . ILE A 1 650 ? 15.201 9.793 -31.296 1.00 92.38 650 ILE A O 1
ATOM 5194 N N . SER A 1 651 ? 14.380 9.569 -29.209 1.00 93.25 651 SER A N 1
ATOM 5195 C CA . SER A 1 651 ? 15.038 8.299 -28.931 1.00 93.25 651 SER A CA 1
ATOM 5196 C C . SER A 1 651 ? 14.047 7.145 -28.993 1.00 93.25 651 SER A C 1
ATOM 5198 O O . SER A 1 651 ? 12.833 7.320 -28.833 1.00 93.25 651 SER A O 1
ATOM 5200 N N . GLY A 1 652 ? 14.570 5.953 -29.254 1.00 90.38 652 GLY A N 1
ATOM 5201 C CA . GLY A 1 652 ? 13.774 4.744 -29.292 1.00 90.38 652 GLY A CA 1
ATOM 5202 C C . GLY A 1 652 ? 14.576 3.525 -29.705 1.00 90.38 652 GLY A C 1
ATOM 5203 O O . GLY A 1 652 ? 15.770 3.383 -29.425 1.00 90.38 652 GLY A O 1
ATOM 5204 N N . SER A 1 653 ? 13.897 2.600 -30.368 1.00 90.00 653 SER A N 1
ATOM 5205 C CA . SER A 1 653 ? 14.500 1.387 -30.894 1.00 90.00 653 SER A CA 1
ATOM 5206 C C . SER A 1 653 ? 13.864 0.968 -32.214 1.00 90.00 653 SER A C 1
ATOM 5208 O O . SER A 1 653 ? 12.668 1.172 -32.423 1.00 90.00 653 SER A O 1
ATOM 5210 N N . VAL A 1 654 ? 14.649 0.348 -33.091 1.00 90.25 654 VAL A N 1
ATOM 5211 C CA . VAL A 1 654 ? 14.208 -0.170 -34.395 1.00 90.25 654 VAL A CA 1
ATOM 5212 C C . VAL A 1 654 ? 14.608 -1.626 -34.574 1.00 90.25 654 VAL A C 1
ATOM 5214 O O . VAL A 1 654 ? 15.656 -2.045 -34.095 1.00 90.25 654 VAL A O 1
ATOM 5217 N N . VAL A 1 655 ? 13.780 -2.421 -35.245 1.00 84.50 655 VAL A N 1
ATOM 5218 C CA . VAL A 1 655 ? 14.085 -3.832 -35.511 1.00 84.50 655 VAL A CA 1
ATOM 5219 C C . VAL A 1 655 ? 15.033 -3.951 -36.698 1.00 84.50 655 VAL A C 1
ATOM 5221 O O . VAL A 1 655 ? 14.788 -3.393 -37.769 1.00 84.50 655 VAL A O 1
ATOM 5224 N N . LYS A 1 656 ? 16.085 -4.751 -36.531 1.00 73.75 656 LYS A N 1
ATOM 5225 C CA . LYS A 1 656 ? 16.960 -5.178 -37.622 1.00 73.75 656 LYS A CA 1
ATOM 5226 C C . LYS A 1 656 ? 16.318 -6.378 -38.328 1.00 73.75 656 LYS A C 1
ATOM 5228 O O . LYS A 1 656 ? 16.339 -7.491 -37.809 1.00 73.75 656 LYS A O 1
ATOM 5233 N N . GLU A 1 657 ? 15.745 -6.150 -39.513 1.00 63.31 657 GLU A N 1
ATOM 5234 C CA . GLU A 1 657 ? 14.913 -7.127 -40.251 1.00 63.31 657 GLU A CA 1
ATOM 5235 C C . GLU A 1 657 ? 15.555 -8.512 -40.455 1.00 63.31 657 GLU A C 1
ATOM 5237 O O . GLU A 1 657 ? 14.842 -9.506 -40.539 1.00 63.31 657 GLU A O 1
ATOM 5242 N N . ALA A 1 658 ? 16.886 -8.601 -40.514 1.00 62.59 658 ALA A N 1
ATOM 5243 C CA . ALA A 1 658 ? 17.593 -9.862 -40.740 1.00 62.59 658 ALA A CA 1
ATOM 5244 C C . ALA A 1 658 ? 17.718 -10.765 -39.493 1.00 62.59 658 ALA A C 1
ATOM 5246 O O . ALA A 1 658 ? 17.977 -11.956 -39.646 1.00 62.59 658 ALA A O 1
ATOM 5247 N N . GLU A 1 659 ? 17.580 -10.219 -38.279 1.00 60.28 659 GLU A N 1
ATOM 5248 C CA . GLU A 1 659 ? 17.937 -10.912 -37.024 1.00 60.28 659 GLU A CA 1
ATOM 5249 C C . GLU A 1 659 ? 16.870 -10.793 -35.917 1.00 60.28 659 GLU A C 1
ATOM 5251 O O . GLU A 1 659 ? 17.058 -11.332 -34.834 1.00 60.28 659 GLU A O 1
ATOM 5256 N N . GLU A 1 660 ? 15.764 -10.080 -36.164 1.00 69.06 660 GLU A N 1
ATOM 5257 C CA . GLU A 1 660 ? 14.674 -9.795 -35.206 1.00 69.06 660 GLU A CA 1
ATOM 5258 C C . GLU A 1 660 ? 15.074 -9.065 -33.901 1.00 69.06 660 GLU A C 1
ATOM 5260 O O . GLU A 1 660 ? 14.207 -8.789 -33.069 1.00 69.06 660 GLU A O 1
ATOM 5265 N N . PHE A 1 661 ? 16.339 -8.666 -33.735 1.00 80.94 661 PHE A N 1
ATOM 5266 C CA . PHE A 1 661 ? 16.789 -7.860 -32.596 1.00 80.94 661 PHE A CA 1
ATOM 5267 C C . PHE A 1 661 ? 16.462 -6.369 -32.751 1.00 80.94 661 PHE A C 1
ATOM 5269 O O . PHE A 1 661 ? 16.476 -5.809 -33.853 1.00 80.94 661 PHE A O 1
ATOM 5276 N N . TRP A 1 662 ? 16.211 -5.712 -31.622 1.00 86.50 662 TRP A N 1
ATOM 5277 C CA . TRP A 1 662 ? 16.021 -4.270 -31.506 1.00 86.50 662 TRP A CA 1
ATOM 5278 C C . TRP A 1 662 ? 17.365 -3.558 -31.377 1.00 86.50 662 TRP A C 1
ATOM 5280 O O . TRP A 1 662 ? 18.235 -3.987 -30.623 1.00 86.50 662 TRP A O 1
ATOM 5290 N N . LYS A 1 663 ? 17.520 -2.453 -32.102 1.00 89.88 663 LYS A N 1
ATOM 5291 C CA . LYS A 1 663 ? 18.660 -1.544 -32.027 1.00 89.88 663 LYS A CA 1
ATOM 5292 C C . LYS A 1 663 ? 18.248 -0.212 -31.458 1.00 89.88 663 LYS A C 1
ATOM 5294 O O . LYS A 1 663 ? 17.185 0.290 -31.813 1.00 89.88 663 LYS A O 1
ATOM 5299 N N . ALA A 1 664 ? 19.105 0.361 -30.622 1.00 90.88 664 ALA A N 1
ATOM 5300 C CA . ALA A 1 664 ? 18.933 1.711 -30.127 1.00 90.88 664 ALA A CA 1
ATOM 5301 C C . ALA A 1 664 ? 18.953 2.678 -31.316 1.00 90.88 664 ALA A C 1
ATOM 5303 O O . ALA A 1 664 ? 19.754 2.543 -32.238 1.00 90.88 664 ALA A O 1
ATOM 5304 N N . ALA A 1 665 ? 18.039 3.635 -31.315 1.00 91.69 665 ALA A N 1
ATOM 5305 C CA . ALA A 1 665 ? 17.829 4.530 -32.437 1.00 91.69 665 ALA A CA 1
ATOM 5306 C C . ALA A 1 665 ? 17.638 5.951 -31.934 1.00 91.69 665 ALA A C 1
ATOM 5308 O O . ALA A 1 665 ? 16.901 6.178 -30.973 1.00 91.69 665 ALA A O 1
ATOM 5309 N N . ILE A 1 666 ? 18.285 6.891 -32.614 1.00 93.31 666 ILE A N 1
ATOM 5310 C CA . ILE A 1 666 ? 18.116 8.319 -32.376 1.00 93.31 666 ILE A CA 1
ATOM 5311 C C . ILE A 1 666 ? 17.787 8.987 -33.704 1.00 93.31 666 ILE A C 1
ATOM 5313 O O . ILE A 1 666 ? 18.384 8.682 -34.739 1.00 93.31 666 ILE A O 1
ATOM 5317 N N . MET A 1 667 ? 16.823 9.896 -33.673 1.00 91.38 667 MET A N 1
ATOM 5318 C CA . MET A 1 667 ? 16.392 10.666 -34.825 1.00 91.38 667 MET A CA 1
ATOM 5319 C C . MET A 1 667 ? 16.262 12.135 -34.453 1.00 91.38 667 MET A C 1
ATOM 5321 O O . MET A 1 667 ? 15.692 12.462 -33.418 1.00 91.38 667 MET A O 1
ATOM 5325 N N . MET A 1 668 ? 16.729 13.009 -35.336 1.00 92.19 668 MET A N 1
ATOM 5326 C CA . MET A 1 668 ? 16.423 14.431 -35.288 1.00 92.19 668 MET A CA 1
ATOM 5327 C C . MET A 1 668 ? 15.254 14.731 -36.216 1.00 92.19 668 MET A C 1
ATOM 5329 O O . MET A 1 668 ? 15.263 14.322 -37.383 1.00 92.19 668 MET A O 1
ATOM 5333 N N . VAL A 1 669 ? 14.275 15.472 -35.713 1.00 91.81 669 VAL A N 1
ATOM 5334 C CA . VAL A 1 669 ? 13.109 15.918 -36.474 1.00 91.81 669 VAL A CA 1
ATOM 5335 C C . VAL A 1 669 ? 12.906 17.422 -36.345 1.00 91.81 669 VAL A C 1
ATOM 5337 O O . VAL A 1 669 ? 13.278 18.027 -35.339 1.00 91.81 669 VAL A O 1
ATOM 5340 N N . ASP A 1 670 ? 12.302 18.015 -37.371 1.00 90.62 670 ASP A N 1
ATOM 5341 C CA . ASP A 1 670 ? 11.852 19.405 -37.332 1.00 90.62 670 ASP A CA 1
ATOM 5342 C C . ASP A 1 670 ? 10.459 19.557 -36.671 1.00 90.62 670 ASP A C 1
ATOM 5344 O O . ASP A 1 670 ? 9.767 18.578 -36.376 1.00 90.62 670 ASP A O 1
ATOM 5348 N N . ASN A 1 671 ? 10.001 20.799 -36.493 1.00 86.56 671 ASN A N 1
ATOM 5349 C CA . ASN A 1 671 ? 8.673 21.158 -35.959 1.00 86.56 671 ASN A CA 1
ATOM 5350 C C . ASN A 1 671 ? 7.470 20.699 -36.812 1.00 86.56 671 ASN A C 1
ATOM 5352 O O . ASN A 1 671 ? 6.309 20.834 -36.409 1.00 86.56 671 ASN A O 1
ATOM 5356 N N . ASN A 1 672 ? 7.728 20.182 -38.013 1.00 85.69 672 ASN A N 1
ATOM 5357 C CA . ASN A 1 672 ? 6.731 19.578 -38.890 1.00 85.69 672 ASN A CA 1
ATOM 5358 C C . ASN A 1 672 ? 6.781 18.043 -38.831 1.00 85.69 672 ASN A C 1
ATOM 5360 O O . ASN A 1 672 ? 6.002 17.387 -39.518 1.00 85.69 672 ASN A O 1
ATOM 5364 N N . GLY A 1 673 ? 7.674 17.460 -38.027 1.00 82.44 673 GLY A N 1
ATOM 5365 C CA . GLY A 1 673 ? 7.882 16.019 -37.931 1.00 82.44 673 GLY A CA 1
ATOM 5366 C C . GLY A 1 673 ? 8.659 15.428 -39.108 1.00 82.44 673 GLY A C 1
ATOM 5367 O O . GLY A 1 673 ? 8.612 14.215 -39.301 1.00 82.44 673 GLY A O 1
ATOM 5368 N N . ASN A 1 674 ? 9.351 16.247 -39.907 1.00 87.31 674 ASN A N 1
ATOM 5369 C CA . ASN A 1 674 ? 10.242 15.749 -40.949 1.00 87.31 674 ASN A CA 1
ATOM 5370 C C . ASN A 1 674 ? 11.565 15.305 -40.329 1.00 87.31 674 ASN A C 1
ATOM 5372 O O . ASN A 1 674 ? 12.185 16.043 -39.564 1.00 87.31 674 ASN A O 1
ATOM 5376 N N . THR A 1 675 ? 12.036 14.125 -40.717 1.00 89.19 675 THR A N 1
ATOM 5377 C CA . THR A 1 675 ? 13.349 13.620 -40.317 1.00 89.19 675 THR A CA 1
ATOM 5378 C C . THR A 1 675 ? 14.469 14.438 -40.958 1.00 89.19 675 THR A C 1
ATOM 5380 O O . THR A 1 675 ? 14.568 14.510 -42.183 1.00 89.19 675 THR A O 1
ATOM 5383 N N . LEU A 1 676 ? 15.342 15.009 -40.128 1.00 90.81 676 LEU A N 1
ATOM 5384 C CA . LEU A 1 676 ? 16.556 15.706 -40.559 1.00 90.81 676 LEU A CA 1
ATOM 5385 C C . LEU A 1 676 ? 17.730 14.733 -40.684 1.00 90.81 676 LEU A C 1
ATOM 5387 O O . LEU A 1 676 ? 18.430 14.717 -41.695 1.00 90.81 676 LEU A O 1
ATOM 5391 N N . TRP A 1 677 ? 17.916 13.884 -39.673 1.00 91.25 677 TRP A N 1
ATOM 5392 C CA . TRP A 1 677 ? 18.871 12.783 -39.700 1.00 91.25 677 TRP A CA 1
ATOM 5393 C C . TRP A 1 677 ? 18.441 11.675 -38.738 1.00 91.25 677 TRP A C 1
ATOM 5395 O O . TRP A 1 677 ? 17.643 11.886 -37.826 1.00 91.25 677 TRP A O 1
ATOM 5405 N N . GLN A 1 678 ? 18.983 10.479 -38.945 1.00 90.88 678 GLN A N 1
ATOM 5406 C CA . GLN A 1 678 ? 18.724 9.311 -38.108 1.00 90.88 678 GLN A CA 1
ATOM 5407 C C . GLN A 1 678 ? 19.989 8.470 -37.951 1.00 90.88 678 GLN A C 1
ATOM 5409 O O . GLN A 1 678 ? 20.809 8.396 -38.872 1.00 90.88 678 GLN A O 1
ATOM 5414 N N . ARG A 1 679 ? 20.151 7.843 -36.786 1.00 90.56 679 ARG A N 1
ATOM 5415 C CA . ARG A 1 679 ? 21.282 6.970 -36.467 1.00 90.56 679 ARG A CA 1
ATOM 5416 C C . ARG A 1 679 ? 20.838 5.773 -35.647 1.00 90.56 679 ARG A C 1
ATOM 5418 O O . ARG A 1 679 ? 19.955 5.866 -34.797 1.00 90.56 679 ARG A O 1
ATOM 5425 N N . GLU A 1 680 ? 21.499 4.656 -35.910 1.00 90.38 680 GLU A N 1
ATOM 5426 C CA . GLU A 1 680 ? 21.336 3.404 -35.184 1.00 90.38 680 GLU A CA 1
ATOM 5427 C C . GLU A 1 680 ? 22.594 3.138 -34.357 1.00 90.38 680 GLU A C 1
ATOM 5429 O O . GLU A 1 680 ? 23.715 3.354 -34.822 1.00 90.38 680 GLU A O 1
ATOM 5434 N N . TYR A 1 681 ? 22.387 2.649 -33.142 1.00 87.94 681 TYR A N 1
ATOM 5435 C CA . TYR A 1 681 ? 23.418 2.294 -32.177 1.00 87.94 681 TYR A CA 1
ATOM 5436 C C . TYR A 1 681 ? 23.113 0.913 -31.609 1.00 87.94 681 TYR A C 1
ATOM 5438 O O . TYR A 1 681 ? 21.971 0.445 -31.605 1.00 87.94 681 TYR A O 1
ATOM 5446 N N . GLY A 1 682 ? 24.149 0.260 -31.099 1.00 78.31 682 GLY A N 1
ATOM 5447 C CA . GLY A 1 682 ? 24.045 -1.092 -30.567 1.00 78.31 682 GLY A CA 1
ATOM 5448 C C . GLY A 1 682 ? 25.020 -2.053 -31.232 1.00 78.31 682 GLY A C 1
ATOM 5449 O O . GLY A 1 682 ? 25.650 -1.727 -32.238 1.00 78.31 682 GLY A O 1
ATOM 5450 N N . ARG A 1 683 ? 25.172 -3.235 -30.633 1.00 73.00 683 ARG A N 1
ATOM 5451 C CA . ARG A 1 683 ? 26.172 -4.246 -31.029 1.00 73.00 683 ARG A CA 1
ATOM 5452 C C . ARG A 1 683 ? 25.477 -5.508 -31.537 1.00 73.00 683 ARG A C 1
ATOM 5454 O O . ARG A 1 683 ? 24.608 -5.386 -32.389 1.00 73.00 683 ARG A O 1
ATOM 5461 N N . ASP A 1 684 ? 25.794 -6.699 -31.040 1.00 73.25 684 ASP A N 1
ATOM 5462 C CA . ASP A 1 684 ? 25.031 -7.920 -31.328 1.00 73.25 684 ASP A CA 1
ATOM 5463 C C . ASP A 1 684 ? 24.004 -8.145 -30.201 1.00 73.25 684 ASP A C 1
ATOM 5465 O O . ASP A 1 684 ? 24.353 -8.064 -29.027 1.00 73.25 684 ASP A O 1
ATOM 5469 N N . GLY A 1 685 ? 22.730 -8.386 -30.536 1.00 78.12 685 GLY A N 1
ATOM 5470 C CA . GLY A 1 685 ? 21.636 -8.565 -29.560 1.00 78.12 685 GLY A CA 1
ATOM 5471 C C . GLY A 1 685 ? 20.696 -7.361 -29.395 1.00 78.12 685 GLY A C 1
ATOM 5472 O O . GLY A 1 685 ? 20.721 -6.430 -30.194 1.00 78.12 685 GLY A O 1
ATOM 5473 N N . ASP A 1 686 ? 19.818 -7.406 -28.392 1.00 85.19 686 ASP A N 1
ATOM 5474 C CA . ASP A 1 686 ? 18.795 -6.378 -28.145 1.00 85.19 686 ASP A CA 1
ATOM 5475 C C . ASP A 1 686 ? 19.384 -5.165 -27.400 1.00 85.19 686 ASP A C 1
ATOM 5477 O O . ASP A 1 686 ? 19.839 -5.309 -26.261 1.00 85.19 686 ASP A O 1
ATOM 5481 N N . ASP A 1 687 ? 19.303 -3.984 -28.017 1.00 90.06 687 ASP A N 1
ATOM 5482 C CA . ASP A 1 687 ? 19.733 -2.678 -27.506 1.00 90.06 687 ASP A CA 1
ATOM 5483 C C . ASP A 1 687 ? 18.534 -1.719 -27.461 1.00 90.06 687 ASP A C 1
ATOM 5485 O O . ASP A 1 687 ? 17.869 -1.505 -28.480 1.00 90.06 687 ASP A O 1
ATOM 5489 N N . ARG A 1 688 ? 18.240 -1.129 -26.295 1.00 91.56 688 ARG A N 1
ATOM 5490 C CA . ARG A 1 688 ? 17.115 -0.194 -26.135 1.00 91.56 688 ARG A CA 1
ATOM 5491 C C . ARG A 1 688 ? 17.473 1.037 -25.328 1.00 91.56 688 ARG A C 1
ATOM 5493 O O . ARG A 1 688 ? 18.186 0.931 -24.336 1.00 91.56 688 ARG A O 1
ATOM 5500 N N . ILE A 1 689 ? 16.895 2.167 -25.731 1.00 93.81 689 ILE A N 1
ATOM 5501 C CA . ILE A 1 689 ? 16.900 3.432 -24.990 1.00 93.81 689 ILE A CA 1
ATOM 5502 C C . ILE A 1 689 ? 15.559 3.559 -24.263 1.00 93.81 689 ILE A C 1
ATOM 5504 O O . ILE A 1 689 ? 14.515 3.245 -24.840 1.00 93.81 689 ILE A O 1
ATOM 5508 N N . LEU A 1 690 ? 15.598 3.974 -22.999 1.00 93.25 690 LEU A N 1
ATOM 5509 C CA . LEU A 1 690 ? 14.417 4.189 -22.161 1.00 93.25 690 LEU A CA 1
ATOM 5510 C C . LEU A 1 690 ? 14.256 5.652 -21.756 1.00 93.25 690 LEU A C 1
ATOM 5512 O O . LEU A 1 690 ? 13.128 6.133 -21.733 1.00 93.25 690 LEU A O 1
ATOM 5516 N N . ASP A 1 691 ? 15.356 6.357 -21.503 1.00 95.00 691 ASP A N 1
ATOM 5517 C CA . ASP A 1 691 ? 15.328 7.769 -21.127 1.00 95.00 691 ASP A CA 1
ATOM 5518 C C . ASP A 1 691 ? 16.542 8.522 -21.684 1.00 95.00 691 ASP A C 1
ATOM 5520 O O . ASP A 1 691 ? 17.543 7.915 -22.088 1.00 95.00 691 ASP A O 1
ATOM 5524 N N . ALA A 1 692 ? 16.421 9.846 -21.748 1.00 95.00 692 ALA A N 1
ATOM 5525 C CA . ALA A 1 692 ? 17.434 10.736 -22.287 1.00 95.00 692 ALA A CA 1
ATOM 5526 C C . ALA A 1 692 ? 17.393 12.108 -21.608 1.00 95.00 692 ALA A C 1
ATOM 5528 O O . ALA A 1 692 ? 16.313 12.638 -21.345 1.00 95.00 692 ALA A O 1
ATOM 5529 N N . THR A 1 693 ? 18.567 12.710 -21.416 1.00 93.56 693 THR A N 1
ATOM 5530 C CA . THR A 1 693 ? 18.712 14.073 -20.893 1.00 93.56 693 THR A CA 1
ATOM 5531 C C . THR A 1 693 ? 19.719 14.874 -21.716 1.00 93.56 693 THR A C 1
ATOM 5533 O O . THR A 1 693 ? 20.735 14.341 -22.169 1.00 93.56 693 THR A O 1
ATOM 5536 N N . LEU A 1 694 ? 19.423 16.159 -21.917 1.00 93.19 694 LEU A N 1
ATOM 5537 C CA . LEU A 1 694 ? 20.369 17.133 -22.463 1.00 93.19 694 LEU A CA 1
ATOM 5538 C C . LEU A 1 694 ? 21.344 17.534 -21.351 1.00 93.19 694 LEU A C 1
ATOM 5540 O O . LEU A 1 694 ? 20.894 17.777 -20.231 1.00 93.19 694 LEU A O 1
ATOM 5544 N N . LEU A 1 695 ? 22.638 17.574 -21.662 1.00 92.69 695 LEU A N 1
ATOM 5545 C CA . LEU A 1 695 ? 23.686 17.983 -20.731 1.00 92.69 695 LEU A CA 1
ATOM 5546 C C . LEU A 1 695 ? 24.047 19.463 -20.904 1.00 92.69 695 LEU A C 1
ATOM 5548 O O . LEU A 1 695 ? 23.839 20.050 -21.970 1.00 92.69 695 LEU A O 1
ATOM 5552 N N . ASP A 1 696 ? 24.653 20.051 -19.876 1.00 89.81 696 ASP A N 1
ATOM 5553 C CA . ASP A 1 696 ? 25.077 21.457 -19.838 1.00 89.81 696 ASP A CA 1
ATOM 5554 C C . ASP A 1 696 ? 26.093 21.827 -20.934 1.00 89.81 696 ASP A C 1
ATOM 5556 O O . ASP A 1 696 ? 26.180 22.984 -21.356 1.00 89.81 696 ASP A O 1
ATOM 5560 N N . ASP A 1 697 ? 26.879 20.860 -21.412 1.00 88.06 697 ASP A N 1
ATOM 5561 C CA . ASP A 1 697 ? 27.831 21.051 -22.514 1.00 88.06 697 ASP A CA 1
ATOM 5562 C C . ASP A 1 697 ? 27.193 20.934 -23.912 1.00 88.06 697 ASP A C 1
ATOM 5564 O O . ASP A 1 697 ? 27.872 21.135 -24.923 1.00 88.06 697 ASP A O 1
ATOM 5568 N N . GLY A 1 698 ? 25.886 20.660 -23.974 1.00 88.00 698 GLY A N 1
ATOM 5569 C CA . GLY A 1 698 ? 25.114 20.481 -25.200 1.00 88.00 698 GLY A CA 1
ATOM 5570 C C . GLY A 1 698 ? 25.158 19.065 -25.777 1.00 88.00 698 GLY A C 1
ATOM 5571 O O . GLY A 1 698 ? 24.496 18.814 -26.785 1.00 88.00 698 GLY A O 1
ATOM 5572 N N . SER A 1 699 ? 25.903 18.136 -25.170 1.00 92.25 699 SER A N 1
ATOM 5573 C CA . SER A 1 699 ? 25.815 16.711 -25.498 1.00 92.25 699 SER A CA 1
ATOM 5574 C C . SER A 1 699 ? 24.549 16.090 -24.898 1.00 92.25 699 SER A C 1
ATOM 5576 O O . SER A 1 699 ? 23.847 16.697 -24.087 1.00 92.25 699 SER A O 1
ATOM 5578 N N . ILE A 1 700 ? 24.199 14.884 -25.338 1.00 93.88 700 ILE A N 1
ATOM 5579 C CA . ILE A 1 700 ? 22.957 14.220 -24.935 1.00 93.88 700 ILE A CA 1
ATOM 5580 C C . ILE A 1 700 ? 23.295 12.842 -24.399 1.00 93.88 700 ILE A C 1
ATOM 5582 O O . ILE A 1 700 ? 23.937 12.041 -25.083 1.00 93.88 700 ILE A O 1
ATOM 5586 N N . ALA A 1 701 ? 22.843 12.566 -23.179 1.00 94.25 701 ALA A N 1
ATOM 5587 C CA . ALA A 1 701 ? 23.023 11.285 -22.524 1.00 94.25 701 ALA A CA 1
ATOM 5588 C C . ALA A 1 701 ? 21.748 10.446 -22.628 1.00 94.25 701 ALA A C 1
ATOM 5590 O O . ALA A 1 701 ? 20.647 10.915 -22.350 1.00 94.25 701 ALA A O 1
ATOM 5591 N N . PHE A 1 702 ? 21.916 9.181 -22.992 1.00 94.94 702 PHE A N 1
ATOM 5592 C CA . PHE A 1 702 ? 20.864 8.189 -23.151 1.00 94.94 702 PHE A CA 1
ATOM 5593 C C . PHE A 1 702 ? 21.144 7.004 -22.245 1.00 94.94 702 PHE A C 1
ATOM 5595 O O . PHE A 1 702 ? 22.280 6.523 -22.167 1.00 94.94 702 PHE A O 1
ATOM 5602 N N . ILE A 1 703 ? 20.089 6.489 -21.622 1.00 95.06 703 ILE A N 1
ATOM 5603 C CA . ILE A 1 703 ? 20.165 5.299 -20.785 1.00 95.06 703 ILE A CA 1
ATOM 5604 C C . ILE A 1 703 ? 19.185 4.223 -21.247 1.00 95.06 703 ILE A C 1
ATOM 5606 O O . ILE A 1 703 ? 18.090 4.501 -21.743 1.00 95.06 703 ILE A O 1
ATOM 5610 N N . GLY A 1 704 ? 19.583 2.968 -21.069 1.00 93.12 704 GLY A N 1
ATOM 5611 C CA . GLY A 1 704 ? 18.700 1.824 -21.230 1.00 93.12 704 GLY A CA 1
ATOM 5612 C C . GLY A 1 704 ? 19.416 0.510 -20.955 1.00 93.12 704 GLY A C 1
ATOM 5613 O O . GLY A 1 704 ? 20.102 0.373 -19.937 1.00 93.12 704 GLY A O 1
ATOM 5614 N N . PHE A 1 705 ? 19.255 -0.471 -21.843 1.00 91.62 705 PHE A N 1
ATOM 5615 C CA . PHE A 1 705 ? 19.893 -1.781 -21.693 1.00 91.62 705 PHE A CA 1
ATOM 5616 C C . PHE A 1 705 ? 20.422 -2.351 -23.012 1.00 91.62 705 PHE A C 1
ATOM 5618 O O . PHE A 1 705 ? 19.907 -2.046 -24.087 1.00 91.62 705 PHE A O 1
ATOM 5625 N N . THR A 1 706 ? 21.418 -3.232 -22.904 1.00 89.88 706 THR A N 1
ATOM 5626 C CA . THR A 1 706 ? 22.005 -4.006 -24.008 1.00 89.88 706 THR A CA 1
ATOM 5627 C C . THR A 1 706 ? 22.200 -5.473 -23.611 1.00 89.88 706 THR A C 1
ATOM 5629 O O . THR A 1 706 ? 22.444 -5.773 -22.441 1.00 89.88 706 THR A O 1
ATOM 5632 N N . HIS A 1 707 ? 22.105 -6.400 -24.570 1.00 82.75 707 HIS A N 1
ATOM 5633 C CA . HIS A 1 707 ? 22.469 -7.818 -24.385 1.00 82.75 707 HIS A CA 1
ATOM 5634 C C . HIS A 1 707 ? 23.898 -8.146 -24.847 1.00 82.75 707 HIS A C 1
ATOM 5636 O O . HIS A 1 707 ? 24.359 -9.274 -24.664 1.00 82.75 707 HIS A O 1
ATOM 5642 N N . ALA A 1 708 ? 24.603 -7.178 -25.434 1.00 64.69 708 ALA A N 1
ATOM 5643 C CA . ALA A 1 708 ? 25.808 -7.433 -26.212 1.00 64.69 708 ALA A CA 1
ATOM 5644 C C . ALA A 1 708 ? 26.989 -8.002 -25.421 1.00 64.69 708 ALA A C 1
ATOM 5646 O O . ALA A 1 708 ? 27.747 -8.808 -25.952 1.00 64.69 708 ALA A O 1
ATOM 5647 N N . ASP A 1 709 ? 27.157 -7.600 -24.161 1.00 59.72 709 ASP A N 1
ATOM 5648 C CA . ASP A 1 709 ? 28.390 -7.908 -23.426 1.00 59.72 709 ASP A CA 1
ATOM 5649 C C . ASP A 1 709 ? 28.315 -9.184 -22.584 1.00 59.72 709 ASP A C 1
ATOM 5651 O O . ASP A 1 709 ? 29.351 -9.730 -22.214 1.00 59.72 709 ASP A O 1
ATOM 5655 N N . SER A 1 710 ? 27.112 -9.678 -22.273 1.00 55.72 710 SER A N 1
ATOM 5656 C CA . SER A 1 710 ? 26.950 -10.876 -21.436 1.00 55.72 710 SER A CA 1
ATOM 5657 C C . SER A 1 710 ? 26.246 -12.038 -22.140 1.00 55.72 710 SER A C 1
ATOM 5659 O O . SER A 1 710 ? 26.311 -13.164 -21.648 1.00 55.72 710 SER A O 1
ATOM 5661 N N . GLY A 1 711 ? 25.569 -11.790 -23.272 1.00 56.28 711 GLY A N 1
ATOM 5662 C CA . GLY A 1 711 ? 24.839 -12.779 -24.080 1.00 56.28 711 GLY A CA 1
ATOM 5663 C C . GLY A 1 711 ? 23.613 -13.417 -23.406 1.00 56.28 711 GLY A C 1
ATOM 5664 O O . GLY A 1 711 ? 22.673 -13.806 -24.091 1.00 56.28 711 GLY A O 1
ATOM 5665 N N . LEU A 1 712 ? 23.603 -13.502 -22.074 1.00 63.12 712 LEU A N 1
ATOM 5666 C CA . LEU A 1 712 ? 22.575 -14.141 -21.251 1.00 63.12 712 LEU A CA 1
ATOM 5667 C C . LEU A 1 712 ? 21.795 -13.131 -20.396 1.00 63.12 712 LEU A C 1
ATOM 5669 O O . LEU A 1 712 ? 20.624 -13.363 -20.102 1.00 63.12 712 LEU A O 1
ATOM 5673 N N . PHE A 1 713 ? 22.405 -12.000 -20.029 1.00 72.12 713 PHE A N 1
ATOM 5674 C CA . PHE A 1 713 ? 21.820 -10.995 -19.140 1.00 72.12 713 PHE A CA 1
ATOM 5675 C C . PHE A 1 713 ? 21.798 -9.594 -19.768 1.00 72.12 713 PHE A C 1
ATOM 5677 O O . PHE A 1 713 ? 22.507 -9.287 -20.726 1.00 72.12 713 PHE A O 1
ATOM 5684 N N . ARG A 1 714 ? 20.950 -8.718 -19.222 1.00 84.00 714 ARG A N 1
ATOM 5685 C CA . ARG A 1 714 ? 20.879 -7.319 -19.661 1.00 84.00 714 ARG A CA 1
ATOM 5686 C C . ARG A 1 714 ? 21.903 -6.510 -18.885 1.00 84.00 714 ARG A C 1
ATOM 5688 O O . ARG A 1 714 ? 21.868 -6.510 -17.656 1.00 84.00 714 ARG A O 1
ATOM 5695 N N . SER A 1 715 ? 22.768 -5.815 -19.605 1.00 87.81 715 SER A N 1
ATOM 5696 C CA . SER A 1 715 ? 23.667 -4.809 -19.050 1.00 87.81 715 SER A CA 1
ATOM 5697 C C . SER A 1 715 ? 23.006 -3.440 -19.150 1.00 87.81 715 SER A C 1
ATOM 5699 O O . SER A 1 715 ? 22.343 -3.148 -20.147 1.00 87.81 715 SER A O 1
ATOM 5701 N N . VAL A 1 716 ? 23.217 -2.579 -18.155 1.00 90.88 716 VAL A N 1
ATOM 5702 C CA . VAL A 1 716 ? 22.822 -1.167 -18.262 1.00 90.88 716 VAL A CA 1
ATOM 5703 C C . VAL A 1 716 ? 23.715 -0.507 -19.307 1.00 90.88 716 VAL A C 1
ATOM 5705 O O . VAL A 1 716 ? 24.925 -0.724 -19.295 1.00 90.88 716 VAL A O 1
ATOM 5708 N N . SER A 1 717 ? 23.140 0.279 -20.214 1.00 92.06 717 SER A N 1
ATOM 5709 C CA . SER A 1 717 ? 23.891 0.957 -21.276 1.00 92.06 717 SER A CA 1
ATOM 5710 C C . SER A 1 717 ? 23.784 2.467 -21.126 1.00 92.06 717 SER A C 1
ATOM 5712 O O . SER A 1 717 ? 22.673 2.983 -21.018 1.00 92.06 717 SER A O 1
ATOM 5714 N N . LEU A 1 718 ? 24.929 3.151 -21.167 1.00 93.31 718 LEU A N 1
ATOM 5715 C CA . LEU A 1 718 ? 25.054 4.603 -21.258 1.00 93.31 718 LEU A CA 1
ATOM 5716 C C . LEU A 1 718 ? 25.643 4.969 -22.622 1.00 93.31 718 LEU A C 1
ATOM 5718 O O . LEU A 1 718 ? 26.761 4.567 -22.953 1.00 93.31 718 LEU A O 1
ATOM 5722 N N . LEU A 1 719 ? 24.906 5.771 -23.382 1.00 93.00 719 LEU A N 1
ATOM 5723 C CA . LEU A 1 719 ? 25.347 6.352 -24.646 1.00 93.00 719 LEU A CA 1
ATOM 5724 C C . LEU A 1 719 ? 25.337 7.875 -24.502 1.00 93.00 719 LEU A C 1
ATOM 5726 O O . LEU A 1 719 ? 24.332 8.434 -24.088 1.00 93.00 719 LEU A O 1
ATOM 5730 N N . ILE A 1 720 ? 26.438 8.538 -24.841 1.00 93.50 720 ILE A N 1
ATOM 5731 C CA . ILE A 1 720 ? 26.528 9.997 -24.925 1.00 93.50 720 ILE A CA 1
ATOM 5732 C C . ILE A 1 720 ? 26.899 10.360 -26.356 1.00 93.50 720 ILE A C 1
ATOM 5734 O O . ILE A 1 720 ? 27.846 9.797 -26.923 1.00 93.50 720 ILE A O 1
ATOM 5738 N N . THR A 1 721 ? 26.145 11.284 -26.937 1.00 94.12 721 THR A N 1
ATOM 5739 C CA . THR A 1 721 ? 26.371 11.769 -28.298 1.00 94.12 721 THR A CA 1
ATOM 5740 C C . THR A 1 721 ? 26.435 13.283 -28.344 1.00 94.12 721 THR A C 1
ATOM 5742 O O . THR A 1 721 ? 25.848 13.963 -27.505 1.00 94.12 721 THR A O 1
ATOM 5745 N N . ASP A 1 722 ? 27.064 13.810 -29.392 1.00 92.38 722 ASP A N 1
ATOM 5746 C CA . ASP A 1 722 ? 26.845 15.202 -29.777 1.00 92.38 722 ASP A CA 1
ATOM 5747 C C . ASP A 1 722 ? 25.428 15.399 -30.363 1.00 92.38 722 ASP A C 1
ATOM 5749 O O . ASP A 1 722 ? 24.670 14.442 -30.579 1.00 92.38 722 ASP A O 1
ATOM 5753 N N . VAL A 1 723 ? 25.069 16.654 -30.642 1.00 88.69 723 VAL A N 1
ATOM 5754 C CA . VAL A 1 723 ? 23.774 17.041 -31.238 1.00 88.69 723 VAL A CA 1
ATOM 5755 C C . VAL A 1 723 ? 23.574 16.472 -32.649 1.00 88.69 723 VAL A C 1
ATOM 5757 O O . VAL A 1 723 ? 22.445 16.349 -33.111 1.00 88.69 723 VAL A O 1
ATOM 5760 N N . GLU A 1 724 ? 24.649 16.087 -33.336 1.00 88.88 724 GLU A N 1
ATOM 5761 C CA . GLU A 1 724 ? 24.605 15.454 -34.657 1.00 88.88 724 GLU A CA 1
ATOM 5762 C C . GLU A 1 724 ? 24.514 13.923 -34.561 1.00 88.88 724 GLU A C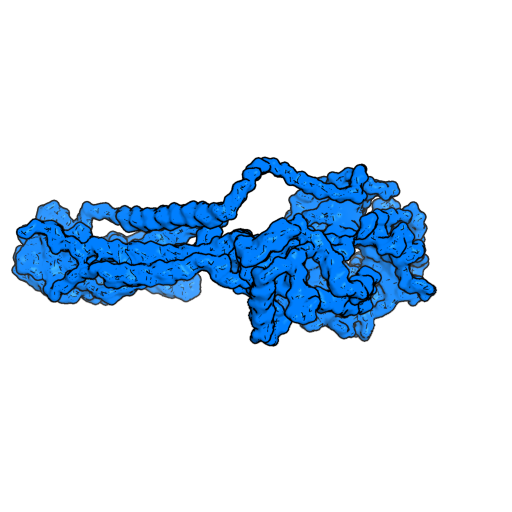 1
ATOM 5764 O O . GLU A 1 724 ? 24.533 13.237 -35.589 1.00 88.88 724 GLU A O 1
ATOM 5769 N N . GLY A 1 725 ? 24.449 13.369 -33.346 1.00 86.75 725 GLY A N 1
ATOM 5770 C CA . GLY A 1 725 ? 24.399 11.940 -33.057 1.00 86.75 725 GLY A CA 1
ATOM 5771 C C . GLY A 1 725 ? 25.739 11.218 -33.246 1.00 86.75 725 GLY A C 1
ATOM 5772 O O . GLY A 1 725 ? 25.794 9.994 -33.382 1.00 86.75 725 GLY A O 1
ATOM 5773 N N . LYS A 1 726 ? 26.864 11.919 -33.291 1.00 90.75 726 LYS A N 1
ATOM 5774 C CA . LYS A 1 726 ? 28.165 11.256 -33.241 1.00 90.75 726 LYS A CA 1
ATOM 5775 C C . LYS A 1 726 ? 28.389 10.707 -31.835 1.00 90.75 726 LYS A C 1
ATOM 5777 O O . LYS A 1 726 ? 28.243 11.423 -30.852 1.00 90.75 726 LYS A O 1
ATOM 5782 N N . GLU A 1 727 ? 28.762 9.434 -31.751 1.00 92.19 727 GLU A N 1
ATOM 5783 C CA . GLU A 1 727 ? 29.105 8.800 -30.480 1.00 92.19 727 GLU A CA 1
ATOM 5784 C C . GLU A 1 727 ? 30.339 9.475 -29.864 1.00 92.19 727 GLU A C 1
ATOM 5786 O O . GLU A 1 727 ? 31.420 9.482 -30.461 1.00 92.19 727 GLU A O 1
ATOM 5791 N N . GLU A 1 728 ? 30.169 10.025 -28.664 1.00 90.88 728 GLU A N 1
ATOM 5792 C CA . GLU A 1 728 ? 31.266 10.504 -27.821 1.00 90.88 728 GLU A CA 1
ATOM 5793 C C . GLU A 1 728 ? 31.643 9.456 -26.777 1.00 90.88 728 GLU A C 1
ATOM 5795 O O . GLU A 1 728 ? 32.821 9.275 -26.449 1.00 90.88 728 GLU A O 1
ATOM 5800 N N . ARG A 1 729 ? 30.638 8.733 -26.267 1.00 89.25 729 ARG A N 1
ATOM 5801 C CA . ARG A 1 729 ? 30.827 7.652 -25.306 1.00 89.25 729 ARG A CA 1
ATOM 5802 C C . ARG A 1 729 ? 29.754 6.590 -25.442 1.00 89.25 729 ARG A C 1
ATOM 5804 O O . ARG A 1 729 ? 28.578 6.902 -25.535 1.00 89.25 729 ARG A O 1
ATOM 5811 N N . ASN A 1 730 ? 30.160 5.334 -25.336 1.00 89.81 730 ASN A N 1
ATOM 5812 C CA . ASN A 1 730 ? 29.252 4.199 -25.290 1.00 89.81 730 ASN A CA 1
ATOM 5813 C C . ASN A 1 730 ? 29.827 3.159 -24.330 1.00 89.81 730 ASN A C 1
ATOM 5815 O O . ASN A 1 730 ? 30.834 2.507 -24.625 1.00 89.81 730 ASN A O 1
ATOM 5819 N N . LYS A 1 731 ? 29.242 3.086 -23.135 1.00 89.06 731 LYS A N 1
ATOM 5820 C CA . LYS A 1 731 ? 29.725 2.250 -22.037 1.00 89.06 731 LYS A CA 1
ATOM 5821 C C . LYS A 1 731 ? 28.582 1.422 -21.476 1.00 89.06 731 LYS A C 1
ATOM 5823 O O . LYS A 1 731 ? 27.501 1.936 -21.205 1.00 89.06 731 LYS A O 1
ATOM 5828 N N . SER A 1 732 ? 28.853 0.144 -21.271 1.00 88.50 732 SER A N 1
ATOM 5829 C CA . SER A 1 732 ? 27.935 -0.792 -20.646 1.00 88.50 732 SER A CA 1
ATOM 5830 C C . SER A 1 732 ? 28.426 -1.195 -19.260 1.00 88.50 732 SER A C 1
ATOM 5832 O O . SER A 1 732 ? 29.626 -1.261 -18.982 1.00 88.50 732 SER A O 1
ATOM 5834 N N . TYR A 1 733 ? 27.465 -1.462 -18.386 1.00 87.06 733 TYR A N 1
ATOM 5835 C CA . TYR A 1 733 ? 27.671 -1.860 -17.002 1.00 87.06 733 TYR A CA 1
ATOM 5836 C C . TYR A 1 733 ? 26.964 -3.207 -16.795 1.00 87.06 733 TYR A C 1
ATOM 5838 O O . TYR A 1 733 ? 25.752 -3.240 -16.546 1.00 87.06 733 TYR A O 1
ATOM 5846 N N . PRO A 1 734 ? 27.674 -4.334 -16.996 1.00 83.69 734 PRO A N 1
ATOM 5847 C CA . PRO A 1 734 ? 27.113 -5.655 -16.753 1.00 83.69 734 PRO A CA 1
ATOM 5848 C C . PRO A 1 734 ? 26.901 -5.869 -15.254 1.00 83.69 734 PRO A C 1
ATOM 5850 O O . PRO A 1 734 ? 27.774 -5.554 -14.447 1.00 83.69 734 PRO A O 1
ATOM 5853 N N . ILE A 1 735 ? 25.755 -6.443 -14.891 1.00 76.19 735 ILE A N 1
ATOM 5854 C CA . ILE A 1 735 ? 25.459 -6.853 -13.517 1.00 76.19 735 ILE A CA 1
ATOM 5855 C C . ILE A 1 735 ? 25.522 -8.376 -13.476 1.00 76.19 735 ILE A C 1
ATOM 5857 O O . ILE A 1 735 ? 24.714 -9.066 -14.098 1.00 76.19 735 ILE A O 1
ATOM 5861 N N . SER A 1 736 ? 26.525 -8.911 -12.785 1.00 70.06 736 SER A N 1
ATOM 5862 C CA . SER A 1 736 ? 26.781 -10.351 -12.733 1.00 70.06 736 SER A CA 1
ATOM 5863 C C . SER A 1 736 ? 25.542 -11.116 -12.257 1.00 70.06 736 SER A C 1
ATOM 5865 O O . SER A 1 736 ? 25.066 -10.880 -11.154 1.00 70.06 736 SER A O 1
ATOM 5867 N N . HIS A 1 737 ? 25.070 -12.070 -13.067 1.00 70.38 737 HIS A N 1
ATOM 5868 C CA . HIS A 1 737 ? 23.931 -12.960 -12.781 1.00 70.38 737 HIS A CA 1
ATOM 5869 C C . HIS A 1 737 ? 22.537 -12.303 -12.747 1.00 70.38 737 HIS A C 1
ATOM 5871 O O . HIS A 1 737 ? 21.561 -12.993 -12.441 1.00 70.38 737 HIS A O 1
ATOM 5877 N N . TYR A 1 738 ? 22.412 -11.016 -13.094 1.00 78.12 738 TYR A N 1
ATOM 5878 C CA . TYR A 1 738 ? 21.146 -10.281 -13.018 1.00 78.12 738 TYR A CA 1
ATOM 5879 C C . TYR A 1 738 ? 20.876 -9.437 -14.263 1.00 78.12 738 TYR A C 1
ATOM 5881 O O . TYR A 1 738 ? 21.787 -9.006 -14.965 1.00 78.12 738 TYR A O 1
ATOM 5889 N N . HIS A 1 739 ? 19.598 -9.157 -14.528 1.00 83.12 739 HIS A N 1
ATOM 5890 C CA . HIS A 1 739 ? 19.228 -8.195 -15.563 1.00 83.12 739 HIS A CA 1
ATOM 5891 C C . HIS A 1 739 ? 19.222 -6.783 -14.981 1.00 83.12 739 HIS A C 1
ATOM 5893 O O . HIS A 1 739 ? 18.349 -6.453 -14.180 1.00 83.12 739 HIS A O 1
ATOM 5899 N N . GLY A 1 740 ? 20.160 -5.949 -15.423 1.00 87.19 740 GLY A N 1
ATOM 5900 C CA . GLY A 1 740 ? 20.158 -4.513 -15.171 1.00 87.19 740 GLY A CA 1
ATOM 5901 C C . GLY A 1 740 ? 19.377 -3.763 -16.245 1.00 87.19 740 GLY A C 1
ATOM 5902 O O . GLY A 1 740 ? 19.478 -4.059 -17.435 1.00 87.19 740 GLY A O 1
ATOM 5903 N N . THR A 1 741 ? 18.567 -2.792 -15.842 1.00 90.88 741 THR A N 1
ATOM 5904 C CA . THR A 1 741 ? 17.869 -1.883 -16.758 1.00 90.88 741 THR A CA 1
ATOM 5905 C C . THR A 1 741 ? 17.947 -0.469 -16.210 1.00 90.88 741 THR A C 1
ATOM 5907 O O . THR A 1 741 ? 17.406 -0.204 -15.141 1.00 90.88 741 THR A O 1
ATOM 5910 N N . GLY A 1 742 ? 18.607 0.436 -16.934 1.00 93.12 742 GLY A N 1
ATOM 5911 C CA . GLY A 1 742 ? 18.614 1.851 -16.576 1.00 93.12 742 GLY A CA 1
ATOM 5912 C C . GLY A 1 742 ? 17.335 2.530 -17.059 1.00 93.12 742 GLY A C 1
ATOM 5913 O O . GLY A 1 742 ? 17.029 2.467 -18.248 1.00 93.12 742 GLY A O 1
ATOM 5914 N N . THR A 1 743 ? 16.565 3.111 -16.143 1.00 93.88 743 THR A N 1
ATOM 5915 C CA . THR A 1 743 ? 15.218 3.633 -16.421 1.00 93.88 743 THR A CA 1
ATOM 5916 C C . THR A 1 743 ? 15.133 5.144 -16.491 1.00 93.88 743 THR A C 1
ATOM 5918 O O . THR A 1 743 ? 14.269 5.631 -17.206 1.00 93.88 743 THR A O 1
ATOM 5921 N N . ALA A 1 744 ? 15.993 5.864 -15.771 1.00 95.56 744 ALA A N 1
ATOM 5922 C CA . ALA A 1 744 ? 16.023 7.322 -15.790 1.00 95.56 744 ALA A CA 1
ATOM 5923 C C . ALA A 1 744 ? 17.454 7.842 -15.633 1.00 95.56 744 ALA A C 1
ATOM 5925 O O . ALA A 1 744 ? 18.293 7.180 -15.007 1.00 95.56 744 ALA A O 1
ATOM 5926 N N . ILE A 1 745 ? 17.727 9.012 -16.206 1.00 95.75 745 ILE A N 1
ATOM 5927 C CA . ILE A 1 745 ? 19.036 9.669 -16.166 1.00 95.75 745 ILE A CA 1
ATOM 5928 C C . ILE A 1 745 ? 18.883 11.176 -15.961 1.00 95.75 745 ILE A C 1
ATOM 5930 O O . ILE A 1 745 ? 18.064 11.817 -16.612 1.00 95.75 745 ILE A O 1
ATOM 5934 N N . VAL A 1 746 ? 19.705 11.751 -15.083 1.00 95.12 746 VAL A N 1
ATOM 5935 C CA . VAL A 1 746 ? 19.744 13.201 -14.851 1.00 95.12 746 VAL A CA 1
ATOM 5936 C C . VAL A 1 746 ? 21.177 13.682 -14.620 1.00 95.12 746 VAL A C 1
ATOM 5938 O O . VAL A 1 746 ? 21.996 12.958 -14.049 1.00 95.12 746 VAL A O 1
ATOM 5941 N N . GLU A 1 747 ? 21.485 14.895 -15.081 1.00 94.06 747 GLU A N 1
ATOM 5942 C CA . GLU A 1 747 ? 22.726 15.593 -14.733 1.00 94.06 747 GLU A CA 1
ATOM 5943 C C . GLU A 1 747 ? 22.575 16.289 -13.377 1.00 94.06 747 GLU A C 1
ATOM 5945 O O . GLU A 1 747 ? 21.554 16.913 -13.094 1.00 94.06 747 GLU A O 1
ATOM 5950 N N . LEU A 1 748 ? 23.588 16.145 -12.528 1.00 92.62 748 LEU A N 1
ATOM 5951 C CA . LEU A 1 748 ? 23.661 16.733 -11.196 1.00 92.62 748 LEU A CA 1
ATOM 5952 C C . LEU A 1 748 ? 24.330 18.109 -11.248 1.00 92.62 748 LEU A C 1
ATOM 5954 O O . LEU A 1 748 ? 25.036 18.446 -12.195 1.00 92.62 748 LEU A O 1
ATOM 5958 N N . SER A 1 749 ? 24.167 18.899 -10.188 1.00 87.56 749 SER A N 1
ATOM 5959 C CA . SER A 1 749 ? 24.678 20.277 -10.103 1.00 87.56 749 SER A CA 1
ATOM 5960 C C . SER A 1 749 ? 26.209 20.405 -10.177 1.00 87.56 749 SER A C 1
ATOM 5962 O O . SER A 1 749 ? 26.729 21.477 -10.486 1.00 87.56 749 SER A O 1
ATOM 5964 N N . ASP A 1 750 ? 26.944 19.327 -9.910 1.00 87.12 750 ASP A N 1
ATOM 5965 C CA . ASP A 1 750 ? 28.401 19.232 -10.045 1.00 87.12 750 ASP A CA 1
ATOM 5966 C C . ASP A 1 750 ? 28.853 18.714 -11.428 1.00 87.12 750 ASP A C 1
ATOM 5968 O O . ASP A 1 750 ? 30.055 18.619 -11.700 1.00 87.12 750 ASP A O 1
ATOM 5972 N N . GLY A 1 751 ? 27.902 18.404 -12.314 1.00 87.25 751 GLY A N 1
ATOM 5973 C CA . GLY A 1 751 ? 28.131 17.859 -13.645 1.00 87.25 751 GLY A CA 1
ATOM 5974 C C . GLY A 1 751 ? 28.390 16.354 -13.687 1.00 87.25 751 GLY A C 1
ATOM 5975 O O . GLY A 1 751 ? 28.880 15.869 -14.710 1.00 87.25 751 GLY A O 1
ATOM 5976 N N . ASN A 1 752 ? 28.146 15.626 -12.594 1.00 92.12 752 ASN A N 1
ATOM 5977 C CA . ASN A 1 752 ? 28.092 14.164 -12.594 1.00 92.12 752 ASN A CA 1
ATOM 5978 C C . ASN A 1 752 ? 26.719 13.676 -13.085 1.00 92.12 752 ASN A C 1
ATOM 5980 O O . ASN A 1 752 ? 25.751 14.431 -13.122 1.00 92.12 752 ASN A O 1
ATOM 5984 N N . LEU A 1 753 ? 26.618 12.400 -13.462 1.00 93.38 753 LEU A N 1
ATOM 5985 C CA . LEU A 1 753 ? 25.357 11.806 -13.922 1.00 93.38 753 LEU A CA 1
ATOM 5986 C C . LEU A 1 753 ? 24.793 10.868 -12.860 1.00 93.38 753 LEU A C 1
ATOM 5988 O O . LEU A 1 753 ? 25.493 9.958 -12.419 1.00 93.38 753 LEU A O 1
ATOM 5992 N N . ALA A 1 754 ? 23.521 11.033 -12.507 1.00 94.31 754 ALA A N 1
ATOM 5993 C CA . ALA A 1 754 ? 22.786 10.060 -11.710 1.00 94.31 754 ALA A CA 1
ATOM 5994 C C . ALA A 1 754 ? 21.975 9.140 -12.623 1.00 94.31 754 ALA A C 1
ATOM 5996 O O . ALA A 1 754 ? 21.188 9.594 -13.457 1.00 94.31 754 ALA A O 1
ATOM 5997 N N . LEU A 1 755 ? 22.165 7.833 -12.450 1.00 95.12 755 LEU A N 1
ATOM 5998 C CA . LEU A 1 755 ? 21.450 6.792 -13.178 1.00 95.12 755 LEU A CA 1
ATOM 5999 C C . LEU A 1 755 ? 20.532 6.031 -12.226 1.00 95.12 755 LEU A C 1
ATOM 6001 O O . LEU A 1 755 ? 21.012 5.467 -11.245 1.00 95.12 755 LEU A O 1
ATOM 6005 N N . LEU A 1 756 ? 19.245 5.936 -12.553 1.00 95.06 756 LEU A N 1
ATOM 6006 C CA . LEU A 1 756 ? 18.309 5.050 -11.866 1.00 95.06 756 LEU A CA 1
ATOM 6007 C C . LEU A 1 756 ? 18.308 3.686 -12.557 1.00 95.06 756 LEU A C 1
ATOM 6009 O O . LEU A 1 756 ? 18.015 3.588 -13.751 1.00 95.06 756 LEU A O 1
ATOM 6013 N N . VAL A 1 757 ? 18.627 2.631 -11.814 1.00 93.31 757 VAL A N 1
ATOM 6014 C CA . VAL A 1 757 ? 18.787 1.273 -12.340 1.00 93.31 757 VAL A CA 1
ATOM 6015 C C . VAL A 1 757 ? 17.892 0.310 -11.579 1.00 93.31 757 VAL A C 1
ATOM 6017 O O . VAL A 1 757 ? 17.973 0.209 -10.361 1.00 93.31 757 VAL A O 1
ATOM 6020 N N . ASN A 1 758 ? 17.088 -0.457 -12.310 1.00 91.31 758 ASN A N 1
ATOM 6021 C CA . ASN A 1 758 ? 16.355 -1.596 -11.769 1.00 91.31 758 ASN A CA 1
ATOM 6022 C C . ASN A 1 758 ? 17.128 -2.888 -12.033 1.00 91.31 758 ASN A C 1
ATOM 6024 O O . ASN A 1 758 ? 17.577 -3.134 -13.159 1.00 91.31 758 ASN A O 1
ATOM 6028 N N . VAL A 1 759 ? 17.237 -3.728 -11.008 1.00 88.06 759 VAL A N 1
ATOM 6029 C CA . VAL A 1 759 ? 17.925 -5.017 -11.053 1.00 88.06 759 VAL A CA 1
ATOM 6030 C C . VAL A 1 759 ? 16.918 -6.125 -10.775 1.00 88.06 759 VAL A C 1
ATOM 6032 O O . VAL A 1 759 ? 16.309 -6.179 -9.709 1.00 88.06 759 VAL A O 1
ATOM 6035 N N . ASN A 1 760 ? 16.744 -7.020 -11.747 1.00 80.94 760 ASN A N 1
ATOM 6036 C CA . ASN A 1 760 ? 15.811 -8.138 -11.642 1.00 80.94 760 ASN A CA 1
ATOM 6037 C C . ASN A 1 760 ? 16.564 -9.440 -11.339 1.00 80.94 760 ASN A C 1
ATOM 6039 O O . ASN A 1 760 ? 17.385 -9.901 -12.146 1.00 80.94 760 ASN A O 1
ATOM 6043 N N . LYS A 1 761 ? 16.267 -10.033 -10.176 1.00 67.00 761 LYS A N 1
ATOM 6044 C CA . LYS A 1 761 ? 16.747 -11.361 -9.787 1.00 67.00 761 LYS A CA 1
ATOM 6045 C C . LYS A 1 761 ? 15.790 -12.416 -10.349 1.00 67.00 761 LYS A C 1
ATOM 6047 O O . LYS A 1 761 ? 14.606 -12.415 -10.057 1.00 67.00 761 LYS A O 1
ATOM 6052 N N . HIS A 1 762 ? 16.299 -13.374 -11.124 1.00 56.12 762 HIS A N 1
ATOM 6053 C CA . HIS A 1 762 ? 15.503 -14.436 -11.769 1.00 56.12 762 HIS A CA 1
ATOM 6054 C C . HIS A 1 762 ? 14.721 -15.381 -10.824 1.00 56.12 762 HIS A C 1
ATOM 6056 O O . HIS A 1 762 ? 14.046 -16.301 -11.301 1.00 56.12 762 HIS A O 1
ATOM 6062 N N . SER A 1 763 ? 14.828 -15.225 -9.504 1.00 41.22 763 SER A N 1
ATOM 6063 C CA . SER A 1 763 ? 14.004 -15.922 -8.515 1.00 41.22 763 SER A CA 1
ATOM 6064 C C . SER A 1 763 ? 12.884 -15.000 -8.055 1.00 41.22 763 SER A C 1
ATOM 6066 O O . SER A 1 763 ? 13.107 -13.817 -7.849 1.00 41.22 763 SER A O 1
ATOM 6068 N N . THR A 1 764 ? 11.690 -15.556 -7.881 1.00 39.75 764 THR A N 1
ATOM 6069 C CA . THR A 1 764 ? 10.414 -14.902 -7.544 1.00 39.75 764 THR A CA 1
ATOM 6070 C C . THR A 1 764 ? 10.379 -14.187 -6.188 1.00 39.75 764 THR A C 1
ATOM 6072 O O . THR A 1 764 ? 9.354 -14.254 -5.515 1.00 39.75 764 THR A O 1
ATOM 6075 N N . THR A 1 765 ? 11.479 -13.603 -5.723 1.00 42.56 765 THR A N 1
ATOM 6076 C CA . THR A 1 765 ? 11.546 -13.088 -4.364 1.00 42.56 765 THR A CA 1
ATOM 6077 C C . THR A 1 765 ? 11.946 -11.636 -4.237 1.00 42.56 765 THR A C 1
ATOM 6079 O O . THR A 1 765 ? 11.290 -11.043 -3.407 1.00 42.56 765 THR A O 1
ATOM 6082 N N . HIS A 1 766 ? 12.886 -11.040 -4.991 1.00 52.62 766 HIS A N 1
ATOM 6083 C CA . HIS A 1 766 ? 13.143 -9.599 -4.793 1.00 52.62 766 HIS A CA 1
ATOM 6084 C C . HIS A 1 766 ? 13.660 -8.840 -6.038 1.00 52.62 766 HIS A C 1
ATOM 6086 O O . HIS A 1 766 ? 14.757 -9.133 -6.529 1.00 52.62 766 HIS A O 1
ATOM 6092 N N . ASP A 1 767 ? 12.900 -7.855 -6.537 1.00 68.00 767 ASP A N 1
ATOM 6093 C CA . ASP A 1 767 ? 13.379 -6.793 -7.441 1.00 68.00 767 ASP A CA 1
ATOM 6094 C C . ASP A 1 767 ? 13.856 -5.587 -6.614 1.00 68.00 767 ASP A C 1
ATOM 6096 O O . ASP A 1 767 ? 13.125 -5.093 -5.760 1.00 68.00 767 ASP A O 1
ATOM 6100 N N . PHE A 1 768 ? 15.047 -5.057 -6.905 1.00 81.06 768 PHE A N 1
ATOM 6101 C CA . PHE A 1 768 ? 15.530 -3.843 -6.241 1.00 81.06 768 PHE A CA 1
ATOM 6102 C C . PHE A 1 768 ? 15.973 -2.782 -7.244 1.00 81.06 768 PHE A C 1
ATOM 6104 O O . PHE A 1 768 ? 16.361 -3.077 -8.380 1.00 81.06 768 PHE A O 1
ATOM 6111 N N . ALA A 1 769 ? 15.926 -1.532 -6.802 1.00 88.69 769 ALA A N 1
ATOM 6112 C CA . ALA A 1 769 ? 16.373 -0.376 -7.555 1.00 88.69 769 ALA A CA 1
ATOM 6113 C C . ALA A 1 769 ? 17.588 0.255 -6.871 1.00 88.69 769 ALA A C 1
ATOM 6115 O O . ALA A 1 769 ? 17.736 0.188 -5.652 1.00 88.69 769 ALA A O 1
ATOM 6116 N N . LEU A 1 770 ? 18.465 0.874 -7.651 1.00 89.88 770 LEU A N 1
ATOM 6117 C CA . LEU A 1 770 ? 19.629 1.596 -7.154 1.00 89.88 770 LEU A CA 1
ATOM 6118 C C . LEU A 1 770 ? 19.860 2.875 -7.952 1.00 89.88 770 LEU A C 1
ATOM 6120 O O . LEU A 1 770 ? 19.454 2.976 -9.111 1.00 89.88 770 LEU A O 1
ATOM 6124 N N . ILE A 1 771 ? 20.556 3.824 -7.335 1.00 92.25 771 ILE A N 1
ATOM 6125 C CA . ILE A 1 771 ? 21.172 4.959 -8.014 1.00 92.25 771 ILE A CA 1
ATOM 6126 C C . ILE A 1 771 ? 22.663 4.690 -8.163 1.00 92.25 771 ILE A C 1
ATOM 6128 O O . ILE A 1 771 ? 23.332 4.343 -7.191 1.00 92.25 771 ILE A O 1
ATOM 6132 N N . ALA A 1 772 ? 23.183 4.887 -9.370 1.00 91.00 772 ALA A N 1
ATOM 6133 C CA . ALA A 1 772 ? 24.614 4.942 -9.632 1.00 91.00 772 ALA A CA 1
ATOM 6134 C C . ALA A 1 772 ? 25.005 6.363 -10.052 1.00 91.00 772 ALA A C 1
ATOM 6136 O O . ALA A 1 772 ? 24.434 6.900 -11.001 1.00 91.00 772 ALA A O 1
ATOM 6137 N N . ILE A 1 773 ? 25.986 6.950 -9.367 1.00 91.88 773 ILE A N 1
ATOM 6138 C CA . ILE A 1 773 ? 26.572 8.240 -9.740 1.00 91.88 773 ILE A CA 1
ATOM 6139 C C . ILE A 1 773 ? 27.809 7.985 -10.581 1.00 91.88 773 ILE A C 1
ATOM 6141 O O . ILE A 1 773 ? 28.686 7.204 -10.201 1.00 91.88 773 ILE A O 1
ATOM 6145 N N . LEU A 1 774 ? 27.883 8.653 -11.724 1.00 91.44 774 LEU A N 1
ATOM 6146 C CA . LEU A 1 774 ? 28.998 8.569 -12.646 1.00 91.44 774 LEU A CA 1
ATOM 6147 C C . LEU A 1 774 ? 29.735 9.899 -12.726 1.00 91.44 774 LEU A C 1
ATOM 6149 O O . LEU A 1 774 ? 29.111 10.952 -12.847 1.00 91.44 774 LEU A O 1
ATOM 6153 N N . ASP A 1 775 ? 31.064 9.830 -12.747 1.00 87.94 775 ASP A N 1
ATOM 6154 C CA . ASP A 1 775 ? 31.885 10.987 -13.086 1.00 87.94 775 ASP A CA 1
ATOM 6155 C C . ASP A 1 775 ? 31.702 11.376 -14.564 1.00 87.94 775 ASP A C 1
ATOM 6157 O O . ASP A 1 775 ? 31.190 10.614 -15.396 1.00 87.94 775 ASP A O 1
ATOM 6161 N N . ARG A 1 776 ? 32.210 12.555 -14.937 1.00 77.56 776 ARG A N 1
ATOM 6162 C CA . ARG A 1 776 ? 32.238 13.005 -16.338 1.00 77.56 776 ARG A CA 1
ATOM 6163 C C . ARG A 1 776 ? 33.016 12.080 -17.273 1.00 77.56 776 ARG A C 1
ATOM 6165 O O . ARG A 1 776 ? 32.925 12.254 -18.487 1.00 77.56 776 ARG A O 1
ATOM 6172 N N . GLN A 1 777 ? 33.765 11.097 -16.775 1.00 80.25 777 GLN A N 1
ATOM 6173 C CA . GLN A 1 777 ? 34.457 10.066 -17.556 1.00 80.25 777 GLN A CA 1
ATOM 6174 C C . GLN A 1 777 ? 33.653 8.749 -17.660 1.00 80.25 777 GLN A C 1
ATOM 6176 O O . GLN A 1 777 ? 34.029 7.858 -18.425 1.00 80.25 777 GLN A O 1
ATOM 6181 N N . GLY A 1 778 ? 32.506 8.641 -16.982 1.00 79.62 778 GLY A N 1
ATOM 6182 C CA . GLY A 1 778 ? 31.630 7.472 -16.967 1.00 79.62 778 GLY A CA 1
ATOM 6183 C C . GLY A 1 778 ? 32.088 6.381 -15.996 1.00 79.62 778 GLY A C 1
ATOM 6184 O O . GLY A 1 778 ? 31.732 5.211 -16.174 1.00 79.62 778 GLY A O 1
ATOM 6185 N N . ASN A 1 779 ? 32.927 6.698 -15.014 1.00 85.31 779 ASN A N 1
ATOM 6186 C CA . ASN A 1 779 ? 33.290 5.781 -13.936 1.00 85.31 779 ASN A CA 1
ATOM 6187 C C . ASN A 1 779 ? 32.312 5.922 -12.779 1.00 85.31 779 ASN A C 1
ATOM 6189 O O . ASN A 1 779 ? 31.848 7.017 -12.485 1.00 85.31 779 ASN A O 1
ATOM 6193 N N . ILE A 1 780 ? 32.018 4.800 -12.127 1.00 86.81 780 ILE A N 1
ATOM 6194 C CA . ILE A 1 780 ? 31.125 4.764 -10.973 1.00 86.81 780 ILE A CA 1
ATOM 6195 C C . ILE A 1 780 ? 31.838 5.425 -9.795 1.00 86.81 780 ILE A C 1
ATOM 6197 O O . ILE A 1 780 ? 32.882 4.948 -9.354 1.00 86.81 780 ILE A O 1
ATOM 6201 N N . VAL A 1 781 ? 31.268 6.529 -9.324 1.00 86.56 781 VAL A N 1
ATOM 6202 C CA . VAL A 1 781 ? 31.729 7.289 -8.158 1.00 86.56 781 VAL A CA 1
ATOM 6203 C C . VAL A 1 781 ? 31.107 6.713 -6.894 1.00 86.56 781 VAL A C 1
ATOM 6205 O O . VAL A 1 781 ? 31.807 6.489 -5.908 1.00 86.56 781 VAL A O 1
ATOM 6208 N N . SER A 1 782 ? 29.805 6.437 -6.936 1.00 85.31 782 SER A N 1
ATOM 6209 C CA . SER A 1 782 ? 29.064 5.862 -5.818 1.00 85.31 782 SER A CA 1
ATOM 6210 C C . SER A 1 782 ? 27.825 5.115 -6.294 1.00 85.31 782 SER A C 1
ATOM 6212 O O . SER A 1 782 ? 27.318 5.334 -7.398 1.00 85.31 782 SER A O 1
ATOM 6214 N N . VAL A 1 783 ? 27.350 4.209 -5.442 1.00 85.31 783 VAL A N 1
ATOM 6215 C CA . VAL A 1 783 ? 26.102 3.470 -5.640 1.00 85.31 783 VAL A CA 1
ATOM 6216 C C . VAL A 1 783 ? 25.282 3.520 -4.357 1.00 85.31 783 VAL A C 1
ATOM 6218 O O . VAL A 1 783 ? 25.826 3.449 -3.254 1.00 85.31 783 VAL A O 1
ATOM 6221 N N . HIS A 1 784 ? 23.966 3.630 -4.494 1.00 85.62 784 HIS A N 1
ATOM 6222 C CA . HIS A 1 784 ? 23.035 3.582 -3.377 1.00 85.62 784 HIS A CA 1
ATOM 6223 C C . HIS A 1 784 ? 21.819 2.744 -3.741 1.00 85.62 784 HIS A C 1
ATOM 6225 O O . HIS A 1 784 ? 21.129 3.031 -4.717 1.00 85.62 784 HIS A O 1
ATOM 6231 N N . VAL A 1 785 ? 21.566 1.694 -2.965 1.00 85.56 785 VAL A N 1
ATOM 6232 C CA . VAL A 1 785 ? 20.373 0.864 -3.129 1.00 85.56 785 VAL A CA 1
ATOM 6233 C C . VAL A 1 785 ? 19.184 1.595 -2.519 1.00 85.56 785 VAL A C 1
ATOM 6235 O O . VAL A 1 785 ? 19.275 2.101 -1.404 1.00 85.56 785 VAL A O 1
ATOM 6238 N N . LEU A 1 786 ? 18.085 1.671 -3.265 1.00 83.69 786 LEU A N 1
ATOM 6239 C CA . LEU A 1 786 ? 16.869 2.329 -2.813 1.00 83.69 786 LEU A CA 1
ATOM 6240 C C . LEU A 1 786 ? 16.136 1.442 -1.811 1.00 83.69 786 LEU A C 1
ATOM 6242 O O . LEU A 1 786 ? 15.829 0.289 -2.102 1.00 83.69 786 LEU A O 1
ATOM 6246 N N . ASP A 1 787 ? 15.816 2.025 -0.663 1.00 78.94 787 ASP A N 1
ATOM 6247 C CA . ASP A 1 787 ? 15.022 1.402 0.390 1.00 78.94 787 ASP A CA 1
ATOM 6248 C C . ASP A 1 787 ? 13.736 2.211 0.617 1.00 78.94 787 ASP A C 1
ATOM 6250 O O . ASP A 1 787 ? 13.754 3.309 1.194 1.00 78.94 787 ASP A O 1
ATOM 6254 N N . ALA A 1 788 ? 12.635 1.669 0.094 1.00 61.31 788 ALA A N 1
ATOM 6255 C CA . ALA A 1 788 ? 11.289 2.234 0.115 1.00 61.31 788 ALA A CA 1
ATOM 6256 C C . ALA A 1 788 ? 10.262 1.177 0.562 1.00 61.31 788 ALA A C 1
ATOM 6258 O O . ALA A 1 788 ? 9.203 1.086 -0.044 1.00 61.31 788 ALA A O 1
ATOM 6259 N N . ASP A 1 789 ? 10.591 0.379 1.582 1.00 66.88 789 ASP A N 1
ATOM 6260 C CA . ASP A 1 789 ? 9.793 -0.745 2.098 1.00 66.88 789 ASP A CA 1
ATOM 6261 C C . ASP A 1 789 ? 9.591 -1.895 1.081 1.00 66.88 789 ASP A C 1
ATOM 6263 O O . ASP A 1 789 ? 8.809 -1.801 0.134 1.00 66.88 789 ASP A O 1
ATOM 6267 N N . GLY A 1 790 ? 10.269 -3.027 1.310 1.00 70.75 790 GLY A N 1
ATOM 6268 C CA . GLY A 1 790 ? 10.136 -4.243 0.491 1.00 70.75 790 GLY A CA 1
ATOM 6269 C C . GLY A 1 790 ? 10.772 -4.128 -0.898 1.00 70.75 790 GLY A C 1
ATOM 6270 O O . GLY A 1 790 ? 11.809 -3.479 -1.051 1.00 70.75 790 GLY A O 1
ATOM 6271 N N . ASP A 1 791 ? 10.180 -4.776 -1.909 1.00 75.56 791 ASP A N 1
ATOM 6272 C CA . ASP A 1 791 ? 10.670 -4.684 -3.288 1.00 75.56 791 ASP A CA 1
ATOM 6273 C C . ASP A 1 791 ? 10.425 -3.302 -3.880 1.00 75.56 791 ASP A C 1
ATOM 6275 O O . ASP A 1 791 ? 9.305 -2.790 -3.884 1.00 75.56 791 ASP A O 1
ATOM 6279 N N . VAL A 1 792 ? 11.470 -2.719 -4.468 1.00 83.06 792 VAL A N 1
ATOM 6280 C CA . VAL A 1 792 ? 11.425 -1.368 -5.032 1.00 83.06 792 VAL A CA 1
ATOM 6281 C C . VAL A 1 792 ? 11.754 -1.409 -6.513 1.00 83.06 792 VAL A C 1
ATOM 6283 O O . VAL A 1 792 ? 12.796 -1.909 -6.936 1.00 83.06 792 VAL A O 1
ATOM 6286 N N . ARG A 1 793 ? 10.888 -0.791 -7.317 1.00 89.12 793 ARG A N 1
ATOM 6287 C CA . ARG A 1 793 ? 11.164 -0.475 -8.721 1.00 89.12 793 ARG A CA 1
ATOM 6288 C C . ARG A 1 793 ? 11.024 1.013 -8.971 1.00 89.12 793 ARG A C 1
ATOM 6290 O O . ARG A 1 793 ? 9.921 1.557 -8.909 1.00 89.12 793 ARG A O 1
ATOM 6297 N N . GLY A 1 794 ? 12.129 1.647 -9.340 1.00 91.44 794 GLY A N 1
ATOM 6298 C CA . GLY A 1 794 ? 12.146 3.032 -9.791 1.00 91.44 794 GLY A CA 1
ATOM 6299 C C . GLY A 1 794 ? 11.554 3.163 -11.197 1.00 91.44 794 GLY A C 1
ATOM 6300 O O . GLY A 1 794 ? 11.768 2.297 -12.047 1.00 91.44 794 GLY A O 1
ATOM 6301 N N . SER A 1 795 ? 10.772 4.212 -11.449 1.00 93.38 795 SER A N 1
ATOM 6302 C CA . SER A 1 795 ? 10.207 4.497 -12.778 1.00 93.38 795 SER A CA 1
ATOM 6303 C C . SER A 1 795 ? 10.712 5.810 -13.369 1.00 93.38 795 SER A C 1
ATOM 6305 O O . SER A 1 795 ? 10.991 5.825 -14.561 1.00 93.38 795 SER A O 1
ATOM 6307 N N . ASP A 1 796 ? 10.879 6.857 -12.560 1.00 95.19 796 ASP A N 1
ATOM 6308 C CA . ASP A 1 796 ? 11.355 8.167 -13.023 1.00 95.19 796 ASP A CA 1
ATOM 6309 C C . ASP A 1 796 ? 12.183 8.864 -11.935 1.00 95.19 796 ASP A C 1
ATOM 6311 O O . ASP A 1 796 ? 12.021 8.574 -10.742 1.00 95.19 796 ASP A O 1
ATOM 6315 N N . MET A 1 797 ? 13.077 9.758 -12.354 1.00 95.81 797 MET A N 1
ATOM 6316 C CA . MET A 1 797 ? 14.000 10.489 -11.488 1.00 95.81 797 MET A CA 1
ATOM 6317 C C . MET A 1 797 ? 14.238 11.899 -12.022 1.00 95.81 797 MET A C 1
ATOM 6319 O O . MET A 1 797 ? 14.502 12.077 -13.208 1.00 95.81 797 MET A O 1
ATOM 6323 N N . ILE A 1 798 ? 14.194 12.897 -11.138 1.00 95.31 798 ILE A N 1
ATOM 6324 C CA . ILE A 1 798 ? 14.481 14.294 -11.482 1.00 95.31 798 ILE A CA 1
ATOM 6325 C C . ILE A 1 798 ? 15.420 14.928 -10.456 1.00 95.31 798 ILE A C 1
ATOM 6327 O O . ILE A 1 798 ? 15.449 14.526 -9.291 1.00 95.31 798 ILE A O 1
ATOM 6331 N N . LEU A 1 799 ? 16.152 15.953 -10.889 1.00 93.56 799 LEU A N 1
ATOM 6332 C CA . LEU A 1 799 ? 16.877 16.848 -9.998 1.00 93.56 799 LEU A CA 1
ATOM 6333 C C . LEU A 1 799 ? 15.937 17.978 -9.567 1.00 93.56 799 LEU A C 1
ATOM 6335 O O . LEU A 1 799 ? 15.348 18.661 -10.405 1.00 93.56 799 LEU A O 1
ATOM 6339 N N . SER A 1 800 ? 15.783 18.146 -8.260 1.00 92.00 800 SER A N 1
ATOM 6340 C CA . SER A 1 800 ? 14.998 19.218 -7.655 1.00 92.00 800 SER A CA 1
ATOM 6341 C C . SER A 1 800 ? 15.752 20.549 -7.707 1.00 92.00 800 SER A C 1
ATOM 6343 O O . SER A 1 800 ? 16.981 20.590 -7.733 1.00 92.00 800 SER A O 1
ATOM 6345 N N . SER A 1 801 ? 15.022 21.664 -7.661 1.00 88.00 801 SER A N 1
ATOM 6346 C CA . SER A 1 801 ? 15.589 23.021 -7.634 1.00 88.00 801 SER A CA 1
ATOM 6347 C C . SER A 1 801 ? 16.528 23.304 -6.453 1.00 88.00 801 SER A C 1
ATOM 6349 O O . SER A 1 801 ? 17.334 24.228 -6.523 1.00 88.00 801 SER A O 1
ATOM 6351 N N . ASP A 1 802 ? 16.404 22.550 -5.359 1.00 86.81 802 ASP A N 1
ATOM 6352 C CA . ASP A 1 802 ? 17.288 22.613 -4.187 1.00 86.81 802 ASP A CA 1
ATOM 6353 C C . ASP A 1 802 ? 18.535 21.719 -4.309 1.00 86.81 802 ASP A C 1
ATOM 6355 O O . ASP A 1 802 ? 19.382 21.736 -3.421 1.00 86.81 802 ASP A O 1
ATOM 6359 N N . GLY A 1 803 ? 18.676 20.986 -5.418 1.00 87.31 803 GLY A N 1
ATOM 6360 C CA . GLY A 1 803 ? 19.788 20.075 -5.682 1.00 87.31 803 GLY A CA 1
ATOM 6361 C C . GLY A 1 803 ? 19.549 18.635 -5.227 1.00 87.31 803 GLY A C 1
ATOM 6362 O O . GLY A 1 803 ? 20.361 17.774 -5.551 1.00 87.31 803 GLY A O 1
ATOM 6363 N N . SER A 1 804 ? 18.443 18.339 -4.537 1.00 91.25 804 SER A N 1
ATOM 6364 C CA . SER A 1 804 ? 18.126 16.973 -4.104 1.00 91.25 804 SER A CA 1
ATOM 6365 C C . SER A 1 804 ? 17.646 16.102 -5.271 1.00 91.25 804 SER A C 1
ATOM 6367 O O . SER A 1 804 ? 16.995 16.569 -6.211 1.00 91.25 804 SER A O 1
ATOM 6369 N N . ILE A 1 805 ? 17.920 14.801 -5.194 1.00 94.06 805 ILE A N 1
ATOM 6370 C CA . ILE A 1 805 ? 17.440 13.808 -6.158 1.00 94.06 805 ILE A CA 1
ATOM 6371 C C . ILE A 1 805 ? 16.059 13.329 -5.713 1.00 94.06 805 ILE A C 1
ATOM 6373 O O . ILE A 1 805 ? 15.878 12.890 -4.573 1.00 94.06 805 ILE A O 1
ATOM 6377 N N . LEU A 1 806 ? 15.086 13.391 -6.621 1.00 95.12 806 LEU A N 1
ATOM 6378 C CA . LEU A 1 806 ? 13.733 12.901 -6.388 1.00 95.12 806 LEU A CA 1
ATOM 6379 C C . LEU A 1 806 ? 13.432 11.704 -7.274 1.00 95.12 806 LEU A C 1
ATOM 6381 O O . LEU A 1 806 ? 13.746 11.706 -8.463 1.00 95.12 806 LEU A O 1
ATOM 6385 N N . ILE A 1 807 ? 12.777 10.699 -6.700 1.00 95.38 807 ILE A N 1
ATOM 6386 C CA . ILE A 1 807 ? 12.516 9.422 -7.365 1.00 95.38 807 ILE A CA 1
ATOM 6387 C C . ILE A 1 807 ? 11.070 9.021 -7.131 1.00 95.38 807 ILE A C 1
ATOM 6389 O O . ILE A 1 807 ? 10.572 9.107 -6.006 1.00 95.38 807 ILE A O 1
ATOM 6393 N N . THR A 1 808 ? 10.419 8.509 -8.173 1.00 95.44 808 THR A N 1
ATOM 6394 C CA . THR A 1 808 ? 9.132 7.826 -8.036 1.00 95.44 808 THR A CA 1
ATOM 6395 C C . THR A 1 808 ? 9.170 6.428 -8.631 1.00 95.44 808 THR A C 1
ATOM 6397 O O . THR A 1 808 ? 10.001 6.094 -9.480 1.00 95.44 808 THR A O 1
ATOM 6400 N N . GLY A 1 809 ? 8.238 5.591 -8.196 1.00 92.25 809 GLY A N 1
ATOM 6401 C CA . GLY A 1 809 ? 8.134 4.230 -8.675 1.00 92.25 809 GLY A CA 1
ATOM 6402 C C . GLY A 1 809 ? 7.045 3.448 -7.970 1.00 92.25 809 GLY A C 1
ATOM 6403 O O . GLY A 1 809 ? 6.011 3.995 -7.583 1.00 92.25 809 GLY A O 1
ATOM 6404 N N . ARG A 1 810 ? 7.286 2.149 -7.837 1.00 89.31 810 ARG A N 1
ATOM 6405 C CA . ARG A 1 810 ? 6.441 1.208 -7.110 1.00 89.31 810 ARG A CA 1
ATOM 6406 C C . ARG A 1 810 ? 7.260 0.571 -5.995 1.00 89.31 810 ARG A C 1
ATOM 6408 O O . ARG A 1 810 ? 8.389 0.160 -6.257 1.00 89.31 810 ARG A O 1
ATOM 6415 N N . SER A 1 811 ? 6.675 0.471 -4.811 1.00 86.69 811 SER A N 1
ATOM 6416 C CA . SER A 1 811 ? 7.199 -0.324 -3.702 1.00 86.69 811 SER A CA 1
ATOM 6417 C C . SER A 1 811 ? 6.153 -1.313 -3.199 1.00 86.69 811 SER A C 1
ATOM 6419 O O . SER A 1 811 ? 4.962 -1.137 -3.483 1.00 86.69 811 SER A O 1
ATOM 6421 N N . ASP A 1 812 ? 6.567 -2.347 -2.474 1.00 75.00 812 ASP A N 1
ATOM 6422 C CA . ASP A 1 812 ? 5.615 -3.257 -1.845 1.00 75.00 812 ASP A CA 1
ATOM 6423 C C . ASP A 1 812 ? 4.745 -2.530 -0.814 1.00 75.00 812 ASP A C 1
ATOM 6425 O O . ASP A 1 812 ? 5.175 -1.640 -0.077 1.00 75.00 812 ASP A O 1
ATOM 6429 N N . GLY A 1 813 ? 3.462 -2.876 -0.808 1.00 57.19 813 GLY A N 1
ATOM 6430 C CA . GLY A 1 813 ? 2.536 -2.448 0.221 1.00 57.19 813 GLY A CA 1
ATOM 6431 C C . GLY A 1 813 ? 2.780 -3.247 1.495 1.00 57.19 813 GLY A C 1
ATOM 6432 O O . GLY A 1 813 ? 3.067 -4.439 1.449 1.00 57.19 813 GLY A O 1
ATOM 6433 N N . GLN A 1 814 ? 2.606 -2.613 2.655 1.00 50.03 814 GLN A N 1
ATOM 6434 C CA . GLN A 1 814 ? 2.722 -3.281 3.960 1.00 50.03 814 GLN A CA 1
ATOM 6435 C C . GLN A 1 814 ? 1.552 -4.252 4.255 1.00 50.03 814 GLN A C 1
ATOM 6437 O O . GLN A 1 814 ? 1.368 -4.674 5.396 1.00 50.03 814 GLN A O 1
ATOM 6442 N N . ASP A 1 815 ? 0.734 -4.602 3.254 1.00 43.31 815 ASP A N 1
ATOM 6443 C CA . ASP A 1 815 ? -0.404 -5.503 3.408 1.00 43.31 815 ASP A CA 1
ATOM 6444 C C . ASP A 1 815 ? -0.116 -6.934 2.918 1.00 43.31 815 ASP A C 1
ATOM 6446 O O . ASP A 1 815 ? 0.765 -7.216 2.110 1.00 43.31 815 ASP A O 1
ATOM 6450 N N . MET A 1 816 ? -0.900 -7.889 3.422 1.00 33.94 816 MET A N 1
ATOM 6451 C CA . MET A 1 816 ? -0.731 -9.316 3.121 1.00 33.94 816 MET A CA 1
ATOM 6452 C C . MET A 1 816 ? -1.195 -9.728 1.706 1.00 33.94 816 MET A C 1
ATOM 6454 O O . MET A 1 816 ? -1.234 -10.929 1.412 1.00 33.94 816 MET A O 1
ATOM 6458 N N . PHE A 1 817 ? -1.607 -8.789 0.845 1.00 37.59 817 PHE A N 1
ATOM 6459 C CA . PHE A 1 817 ? -2.183 -9.083 -0.472 1.00 37.59 817 PHE A CA 1
ATOM 6460 C C . PHE A 1 817 ? -1.196 -8.893 -1.630 1.00 37.59 817 PHE A C 1
ATOM 6462 O O . PHE A 1 817 ? -1.559 -9.182 -2.774 1.00 37.59 817 PHE A O 1
ATOM 6469 N N . GLY A 1 818 ? 0.042 -8.468 -1.349 1.00 51.47 818 GLY A N 1
ATOM 6470 C CA . GLY A 1 818 ? 0.995 -8.088 -2.394 1.00 51.47 818 GLY A CA 1
ATOM 6471 C C . GLY A 1 818 ? 0.513 -6.854 -3.157 1.00 51.47 818 GLY A C 1
ATOM 6472 O O . GLY A 1 818 ? 0.734 -6.744 -4.370 1.00 51.47 818 GLY A O 1
ATOM 6473 N N . SER A 1 819 ? -0.221 -5.976 -2.461 1.00 66.44 819 SER A N 1
ATOM 6474 C CA . SER A 1 819 ? -0.523 -4.635 -2.941 1.00 66.44 819 SER A CA 1
ATOM 6475 C C . SER A 1 819 ? 0.781 -3.873 -3.098 1.00 66.44 819 SER A C 1
ATOM 6477 O O . SER A 1 819 ? 1.809 -4.265 -2.543 1.00 66.44 819 SER A O 1
ATOM 6479 N N . THR A 1 820 ? 0.767 -2.815 -3.894 1.00 77.81 820 THR A N 1
ATOM 6480 C CA . THR A 1 820 ? 1.961 -1.995 -4.067 1.00 77.81 820 THR A CA 1
ATOM 6481 C C . THR A 1 820 ? 1.613 -0.543 -4.083 1.00 77.81 820 THR A C 1
ATOM 6483 O O . THR A 1 820 ? 0.624 -0.166 -4.697 1.00 77.81 820 THR A O 1
ATOM 6486 N N . ASN A 1 821 ? 2.469 0.261 -3.476 1.00 85.31 821 ASN A N 1
ATOM 6487 C CA . ASN A 1 821 ? 2.271 1.689 -3.368 1.00 85.31 821 ASN A CA 1
ATOM 6488 C C . ASN A 1 821 ? 3.083 2.419 -4.434 1.00 85.31 821 ASN A C 1
ATOM 6490 O O . ASN A 1 821 ? 4.202 2.024 -4.775 1.00 85.31 821 ASN A O 1
ATOM 6494 N N . ALA A 1 822 ? 2.548 3.535 -4.927 1.00 89.12 822 ALA A N 1
ATOM 6495 C CA . ALA A 1 822 ? 3.400 4.533 -5.548 1.00 89.12 822 ALA A CA 1
ATOM 6496 C C . ALA A 1 822 ? 4.240 5.178 -4.442 1.00 89.12 822 ALA A C 1
ATOM 6498 O O . ALA A 1 822 ? 3.709 5.460 -3.370 1.00 89.12 822 ALA A O 1
ATOM 6499 N N . PHE A 1 823 ? 5.525 5.432 -4.676 1.00 92.00 823 PHE A N 1
ATOM 6500 C CA . PHE A 1 823 ? 6.342 6.167 -3.708 1.00 92.00 823 PHE A CA 1
ATOM 6501 C C . PHE A 1 823 ? 6.909 7.453 -4.303 1.00 92.00 823 PHE A C 1
ATOM 6503 O O . PHE A 1 823 ? 7.072 7.572 -5.520 1.00 92.00 823 PHE A O 1
ATOM 6510 N N . LEU A 1 824 ? 7.226 8.401 -3.427 1.00 94.38 824 LEU A N 1
ATOM 6511 C CA . LEU A 1 824 ? 8.097 9.537 -3.696 1.00 94.38 824 LEU A CA 1
ATOM 6512 C C . LEU A 1 824 ? 9.215 9.524 -2.664 1.00 94.38 824 LEU A C 1
ATOM 6514 O O . LEU A 1 824 ? 8.949 9.468 -1.463 1.00 94.38 824 LEU A O 1
ATOM 6518 N N . MET A 1 825 ? 10.453 9.560 -3.130 1.00 92.94 825 MET A N 1
ATOM 6519 C CA . MET A 1 825 ? 11.638 9.593 -2.283 1.00 92.94 825 MET A CA 1
ATOM 6520 C C . MET A 1 825 ? 12.457 10.833 -2.602 1.00 92.94 825 MET A C 1
ATOM 6522 O O . MET A 1 825 ? 12.629 11.160 -3.776 1.00 92.94 825 MET A O 1
ATOM 6526 N N . LYS A 1 826 ? 12.983 11.473 -1.556 1.00 92.62 826 LYS A N 1
ATOM 6527 C CA . LYS A 1 826 ? 13.934 12.576 -1.655 1.00 92.62 826 LYS A CA 1
ATOM 6528 C C . LYS A 1 826 ? 15.249 12.200 -0.985 1.00 92.62 826 LYS A C 1
ATOM 6530 O O . LYS A 1 826 ? 15.264 11.763 0.168 1.00 92.62 826 LYS A O 1
ATOM 6535 N N . ILE A 1 827 ? 16.340 12.380 -1.719 1.00 90.44 827 ILE A N 1
ATOM 6536 C CA . ILE A 1 827 ? 17.706 12.129 -1.260 1.00 90.44 827 ILE A CA 1
ATOM 6537 C C . ILE A 1 827 ? 18.501 13.419 -1.437 1.00 90.44 827 ILE A C 1
ATOM 6539 O O . ILE A 1 827 ? 18.520 13.983 -2.532 1.00 90.44 827 ILE A O 1
ATOM 6543 N N . SER A 1 828 ? 19.147 13.892 -0.372 1.00 86.44 828 SER A N 1
ATOM 6544 C CA . SER A 1 828 ? 20.042 15.050 -0.457 1.00 86.44 828 SER A CA 1
ATOM 6545 C C . SER A 1 828 ? 21.253 14.706 -1.331 1.00 86.44 828 SER A C 1
ATOM 6547 O O . SER A 1 828 ? 21.773 13.597 -1.196 1.00 86.44 828 SER A O 1
ATOM 6549 N N . TYR A 1 829 ? 21.738 15.629 -2.161 1.00 79.56 829 TYR A N 1
ATOM 6550 C CA . TYR A 1 829 ? 22.981 15.457 -2.921 1.00 79.56 829 TYR A CA 1
ATOM 6551 C C . TYR A 1 829 ? 23.962 16.594 -2.641 1.00 79.56 829 TYR A C 1
ATOM 6553 O O . TYR A 1 829 ? 23.524 17.768 -2.674 1.00 79.56 829 TYR A O 1
#